Protein AF-A0A1I8G5Z1-F1 (afdb_monomer_lite)

Sequence (887 aa):
MQASSSAASVPTSDSSSNSRMSSTRIFIRGLSPGTTDLKIRQLIAHEAGVPDHSIVFAQTILDSQSGQCKGTGFAEFRNAERAKMAVRNIQQLQATKHASQGQLKVEFAREAEKDGKEMFVWNLPVNCTMEGIRQFLLYECNCREDAILSFRTFRANPYYSTGLVKFKTEFTASRVIQLINHNGLRLSHKYGCSGRLAAKFSEKKTRDVGGRPVCLEDIVKPSAHLLEITKEPLELKDAENPFKWCAYDGSDKNIEDVIDTILDRLKLEPMLSSAYHGLLAAYHGTRFNRRKHIDFRKSREYLKSAVDYGKDADEGHVRCEFVLQAIELNLDAKQSRNQLNFTERVKALNKIWNTQDEAKRIEIRANVFHVKALDFFHQGIKKYDEAEEAVKASLSLRPDNFMCIYLLAYIRARVRRHHNNRTPADAEELFLWNRAYDLANEHRWQDKNEGTKMYFYQFLINYAEAILNNRSLEDKCLELANATLAMLAEEKKEDERCEELLIRAQELSYEPGHIWVDIYYQNFKQKRSDKFSAVDILNEYDTLAERYHQDYPRYEAVCLYSKGAFMMTFSETESVADGFEEMVKAVQVYPEVRVHIHKSKKDETLKNLSQKTDRCEFEAWFQQHMLDLDLQSDEPQRIVQLYTEALNSENSDHQLVYEHLGLLYFRLRDFQAAEENFRKLQSENPRRNSLLSSALLKRAESRDEAEKRDLIVEALRLGNPEACQPARLLLDNRLDHQRRFPLEAIKQKYCPEDPESEMQIVPWLFSKDSYELLALISIASEKNYENYSKTSPLVQTDLRKSRLALERLEQLGKQTESEYYNAIMETLKLAKSAMDGLTAKLDGYEMEKKLDYFPYGFRYMTVKKDETKKVDLRITETKPRKSKNGD

pLDDT: mean 71.1, std 20.0, range [21.56, 97.5]

Radius of gyration: 40.73 Å; chains: 1; bounding box: 98×144×102 Å

Organism: NCBI:txid282301

Structure (mmCIF, N/CA/C/O backbone):
data_AF-A0A1I8G5Z1-F1
#
_entry.id   AF-A0A1I8G5Z1-F1
#
loop_
_atom_site.group_PDB
_atom_site.id
_atom_site.type_symbol
_atom_site.label_atom_id
_atom_site.label_alt_id
_atom_site.label_comp_id
_atom_site.label_asym_id
_atom_site.label_entity_id
_atom_site.label_seq_id
_atom_site.pdbx_PDB_ins_code
_atom_site.Cartn_x
_atom_site.Cartn_y
_atom_site.Cartn_z
_atom_site.occupancy
_atom_site.B_iso_or_equiv
_atom_site.auth_seq_id
_atom_site.auth_comp_id
_atom_site.auth_asym_id
_atom_site.auth_atom_id
_atom_site.pdbx_PDB_model_num
ATOM 1 N N . MET A 1 1 ? -31.620 -68.533 -17.909 1.00 29.94 1 MET A N 1
ATOM 2 C CA . MET A 1 1 ? -32.070 -68.805 -19.294 1.00 29.94 1 MET A CA 1
ATOM 3 C C . MET A 1 1 ? -32.439 -67.468 -19.922 1.00 29.94 1 MET A C 1
ATOM 5 O O . MET A 1 1 ? -33.063 -66.681 -19.228 1.00 29.94 1 MET A O 1
ATOM 9 N N . GLN A 1 2 ? -31.741 -67.057 -20.993 1.00 22.45 2 GLN A N 1
ATOM 10 C CA . GLN A 1 2 ? -32.287 -66.906 -22.366 1.00 22.45 2 GLN A CA 1
ATOM 11 C C . GLN A 1 2 ? -33.641 -66.183 -22.447 1.00 22.45 2 GLN A C 1
ATOM 13 O O . GLN A 1 2 ? -34.523 -66.463 -21.656 1.00 22.45 2 GLN A O 1
ATOM 18 N N . ALA A 1 3 ? -33.987 -65.392 -23.453 1.00 21.56 3 ALA A N 1
ATOM 19 C CA . ALA A 1 3 ? -33.334 -64.591 -24.481 1.00 21.56 3 ALA A CA 1
ATOM 20 C C . ALA A 1 3 ? -34.503 -63.834 -25.160 1.00 21.56 3 ALA A C 1
ATOM 22 O O . ALA A 1 3 ? -35.601 -64.372 -25.252 1.00 21.56 3 ALA A O 1
ATOM 23 N N . SER A 1 4 ? -34.238 -62.616 -25.643 1.00 22.17 4 SER A N 1
ATOM 24 C CA . SER A 1 4 ? -34.843 -61.954 -26.822 1.00 22.17 4 SER A CA 1
ATOM 25 C C . SER A 1 4 ? -36.379 -61.911 -27.036 1.00 22.17 4 SER A C 1
ATOM 27 O O . SER A 1 4 ? -36.985 -62.908 -27.410 1.00 22.17 4 SER A O 1
ATOM 29 N N . SER A 1 5 ? -36.970 -60.705 -27.077 1.00 22.56 5 SER A N 1
ATOM 30 C CA . SER A 1 5 ? -37.231 -59.919 -28.317 1.00 22.56 5 SER A CA 1
ATOM 31 C C . SER A 1 5 ? -38.530 -59.073 -28.332 1.00 22.56 5 SER A C 1
ATOM 33 O O . SER A 1 5 ? -39.631 -59.568 -28.140 1.00 22.56 5 SER A O 1
ATOM 35 N N . SER A 1 6 ? -38.343 -57.813 -28.754 1.00 22.91 6 SER A N 1
ATOM 36 C CA . SER A 1 6 ? -39.156 -57.008 -29.695 1.00 22.91 6 SER A CA 1
ATOM 37 C C . SER A 1 6 ? -40.383 -56.163 -29.271 1.00 22.91 6 SER A C 1
ATOM 39 O O . SER A 1 6 ? -41.357 -56.647 -28.714 1.00 22.91 6 SER A O 1
ATOM 41 N N . ALA A 1 7 ? -40.299 -54.904 -29.747 1.00 26.53 7 ALA A N 1
ATOM 42 C CA . ALA A 1 7 ? -41.326 -53.953 -30.212 1.00 26.53 7 ALA A CA 1
ATOM 43 C C . ALA A 1 7 ? -42.135 -53.091 -29.212 1.00 26.53 7 ALA A C 1
ATOM 45 O O . ALA A 1 7 ? -43.002 -53.589 -28.510 1.00 26.53 7 ALA A O 1
ATOM 46 N N . ALA A 1 8 ? -41.918 -51.764 -29.281 1.00 23.08 8 ALA A N 1
ATOM 47 C CA . ALA A 1 8 ? -42.913 -50.678 -29.133 1.00 23.08 8 ALA A CA 1
ATOM 48 C C . ALA A 1 8 ? -42.195 -49.320 -29.341 1.00 23.08 8 ALA A C 1
ATOM 50 O O . ALA A 1 8 ? -41.268 -48.987 -28.611 1.00 23.08 8 ALA A O 1
ATOM 51 N N . SER A 1 9 ? -42.361 -48.666 -30.496 1.00 22.38 9 SER A N 1
ATOM 52 C CA . SER A 1 9 ? -43.257 -47.514 -30.723 1.00 22.38 9 SER A CA 1
ATOM 53 C C . SER A 1 9 ? -42.952 -46.272 -29.873 1.00 22.38 9 SER A C 1
ATOM 55 O O . SER A 1 9 ? -43.087 -46.278 -28.654 1.00 22.38 9 SER A O 1
ATOM 57 N N . VAL A 1 10 ? -42.606 -45.190 -30.572 1.00 34.50 10 VAL A N 1
ATOM 58 C CA . VAL A 1 10 ? -42.495 -43.808 -30.084 1.00 34.50 10 VAL A CA 1
ATOM 59 C C . VAL A 1 10 ? -43.713 -43.412 -29.238 1.00 34.50 10 VAL A C 1
ATOM 61 O O . VAL A 1 10 ? -44.838 -43.580 -29.707 1.00 34.50 10 VAL A O 1
ATOM 64 N N . PRO A 1 11 ? -43.504 -42.743 -28.093 1.00 25.52 11 PRO A N 1
ATOM 65 C CA . PRO A 1 11 ? -44.399 -41.694 -27.657 1.00 25.52 11 PRO A CA 1
ATOM 66 C C . PRO A 1 11 ? -43.659 -40.356 -27.698 1.00 25.52 11 PRO A C 1
ATOM 68 O O . PRO A 1 11 ? -42.623 -40.146 -27.070 1.00 25.52 11 PRO A O 1
ATOM 71 N N . THR A 1 12 ? -44.219 -39.430 -28.464 1.00 33.69 12 THR A N 1
ATOM 72 C CA . THR A 1 12 ? -44.045 -37.999 -28.252 1.00 33.69 12 THR A CA 1
ATOM 73 C C . THR A 1 12 ? -44.486 -37.667 -26.831 1.00 33.69 12 THR A C 1
ATOM 75 O O . THR A 1 12 ? -45.669 -37.767 -26.513 1.00 33.69 12 THR A O 1
ATOM 78 N N . SER A 1 13 ? -43.547 -37.258 -25.986 1.00 25.48 13 SER A N 1
ATOM 79 C CA . SER A 1 13 ? -43.848 -36.562 -24.741 1.00 25.48 13 SER A CA 1
ATOM 80 C C . SER A 1 13 ? -42.935 -35.351 -24.634 1.00 25.48 13 SER A C 1
ATOM 82 O O . SER A 1 13 ? -41.734 -35.480 -24.388 1.00 25.48 13 SER A O 1
ATOM 84 N N . ASP A 1 14 ? -43.535 -34.178 -24.827 1.00 32.97 14 ASP A N 1
ATOM 85 C CA . ASP A 1 14 ? -43.057 -32.929 -24.256 1.00 32.97 14 ASP A CA 1
ATOM 86 C C . ASP A 1 14 ? -42.815 -33.148 -22.760 1.00 32.97 14 ASP A C 1
ATOM 88 O O . ASP A 1 14 ? -43.736 -33.196 -21.948 1.00 32.97 14 ASP A O 1
ATOM 92 N N . SER A 1 15 ? -41.550 -33.303 -22.392 1.00 27.59 15 SER A N 1
ATOM 93 C CA . SER A 1 15 ? -41.096 -33.123 -21.024 1.00 27.59 15 SER A CA 1
ATOM 94 C C . SER A 1 15 ? -39.931 -32.155 -21.069 1.00 27.59 15 SER A C 1
ATOM 96 O O . SER A 1 15 ? -38.851 -32.474 -21.570 1.00 27.59 15 SER A O 1
ATOM 98 N N . SER A 1 16 ? -40.198 -30.957 -20.566 1.00 33.41 16 SER A N 1
ATOM 99 C CA . SER A 1 16 ? -39.286 -29.863 -20.264 1.00 33.41 16 SER A CA 1
ATOM 100 C C . SER A 1 16 ? -38.086 -30.317 -19.422 1.00 33.41 16 SER A C 1
ATOM 102 O O . SER A 1 16 ? -37.998 -30.047 -18.224 1.00 33.41 16 SER A O 1
ATOM 104 N N . SER A 1 17 ? -37.130 -31.003 -20.046 1.00 34.41 17 SER A N 1
ATOM 105 C CA . SER A 1 17 ? -35.783 -31.137 -19.514 1.00 34.41 17 SER A CA 1
ATOM 106 C C . SER A 1 17 ? -35.124 -29.766 -19.625 1.00 34.41 17 SER A C 1
ATOM 108 O O . SER A 1 17 ? -34.985 -29.247 -20.732 1.00 34.41 17 SER A O 1
ATOM 110 N N . ASN A 1 18 ? -34.734 -29.181 -18.493 1.00 37.75 18 ASN A N 1
ATOM 111 C CA . ASN A 1 18 ? -33.923 -27.965 -18.398 1.00 37.75 18 ASN A CA 1
ATOM 112 C C . ASN A 1 18 ? -32.573 -28.131 -19.134 1.00 37.75 18 ASN A C 1
ATOM 114 O O . ASN A 1 18 ? -31.526 -28.270 -18.498 1.00 37.75 18 ASN A O 1
ATOM 118 N N . SER A 1 19 ? -32.569 -28.121 -20.471 1.00 43.94 19 SER A N 1
ATOM 119 C CA . SER A 1 19 ? -31.353 -28.027 -21.273 1.00 43.94 19 SER A CA 1
ATOM 120 C C . SER A 1 19 ? -30.834 -26.601 -21.128 1.00 43.94 19 SER A C 1
ATOM 122 O O . SER A 1 19 ? -31.337 -25.680 -21.775 1.00 43.94 19 SER A O 1
ATOM 124 N N . ARG A 1 20 ? -29.881 -26.406 -20.214 1.00 57.94 20 ARG A N 1
ATOM 125 C CA . ARG A 1 20 ? -29.223 -25.114 -20.018 1.00 57.94 20 ARG A CA 1
ATOM 126 C C . ARG A 1 20 ? -28.510 -24.716 -21.314 1.00 57.94 20 ARG A C 1
ATOM 128 O O . ARG A 1 20 ? -28.019 -25.565 -22.060 1.00 57.94 20 ARG A O 1
ATOM 135 N N . MET A 1 21 ? -28.554 -23.429 -21.622 1.00 67.31 21 MET A N 1
ATOM 136 C CA . MET A 1 21 ? -27.910 -22.843 -22.793 1.00 67.31 21 MET A CA 1
ATOM 137 C C . MET A 1 21 ? -26.513 -22.354 -22.400 1.00 67.31 21 MET A C 1
ATOM 139 O O . MET A 1 21 ? -26.368 -21.761 -21.332 1.00 67.31 21 MET A O 1
ATOM 143 N N . SER A 1 22 ? -25.510 -22.569 -23.257 1.00 66.88 22 SER A N 1
ATOM 144 C CA . SER A 1 22 ? -24.152 -22.051 -23.036 1.00 66.88 22 SER A CA 1
ATOM 145 C C . SER A 1 22 ? -24.177 -20.528 -22.895 1.00 66.88 22 SER A C 1
ATOM 147 O O . SER A 1 22 ? -24.950 -19.847 -23.565 1.00 66.88 22 SER A O 1
ATOM 149 N N . SER A 1 23 ? -23.324 -19.974 -22.033 1.00 74.75 23 SER A N 1
ATOM 150 C CA . SER A 1 23 ? -23.192 -18.523 -21.869 1.00 74.75 23 SER A CA 1
ATOM 151 C C . SER A 1 23 ? -22.224 -17.895 -22.878 1.00 74.75 23 SER A C 1
ATOM 153 O O . SER A 1 23 ? -22.305 -16.689 -23.108 1.00 74.75 23 SER A O 1
ATOM 155 N N . THR A 1 24 ? -21.345 -18.687 -23.506 1.00 73.38 24 THR A N 1
ATOM 156 C CA . THR A 1 24 ? -20.273 -18.214 -24.403 1.00 73.38 24 THR A CA 1
ATOM 157 C C . THR A 1 24 ? -20.282 -18.844 -25.795 1.00 73.38 24 THR A C 1
ATOM 159 O O . THR A 1 24 ? -19.580 -18.342 -26.672 1.00 73.38 24 THR A O 1
ATOM 162 N N . ARG A 1 25 ? -21.106 -19.870 -26.049 1.00 83.62 25 ARG A N 1
ATOM 163 C CA . ARG A 1 25 ? -21.261 -20.512 -27.364 1.00 83.62 25 ARG A CA 1
ATOM 164 C C . ARG A 1 25 ? -22.614 -20.216 -27.995 1.00 83.62 25 ARG A C 1
ATOM 166 O O . ARG A 1 25 ? -23.664 -20.439 -27.391 1.00 83.62 25 ARG A O 1
ATOM 173 N N . ILE A 1 26 ? -22.593 -19.812 -29.261 1.00 87.31 26 ILE A N 1
ATOM 174 C CA . ILE A 1 26 ? -23.795 -19.619 -30.077 1.00 87.31 26 ILE A CA 1
ATOM 175 C C . ILE A 1 26 ? -23.901 -20.708 -31.141 1.00 87.31 26 ILE A C 1
ATOM 177 O O . ILE A 1 26 ? -22.898 -21.181 -31.676 1.00 87.31 26 ILE A O 1
ATOM 181 N N . PHE A 1 27 ? -25.133 -21.074 -31.463 1.00 86.06 27 PHE A N 1
ATOM 182 C CA . PHE A 1 27 ? -25.513 -21.911 -32.585 1.00 86.06 27 PHE A CA 1
ATOM 183 C C . PHE A 1 27 ? -26.183 -21.050 -33.656 1.00 86.06 27 PHE A C 1
ATOM 185 O O . PHE A 1 27 ? -27.084 -20.263 -33.366 1.00 86.06 27 PHE A O 1
ATOM 192 N N . ILE A 1 28 ? -25.732 -21.200 -34.898 1.00 89.06 28 ILE A N 1
ATOM 193 C CA . ILE A 1 28 ? -26.178 -20.436 -36.060 1.00 89.06 28 ILE A CA 1
ATOM 194 C C . ILE A 1 28 ? -26.809 -21.416 -37.047 1.00 89.06 28 ILE A C 1
ATOM 196 O O . ILE A 1 28 ? -26.169 -22.379 -37.462 1.00 89.06 28 ILE A O 1
ATOM 200 N N . ARG A 1 29 ? -28.058 -21.173 -37.442 1.00 87.62 29 ARG A N 1
ATOM 201 C CA . ARG A 1 29 ? -28.800 -21.919 -38.471 1.00 87.62 29 ARG A CA 1
ATOM 202 C C . ARG A 1 29 ? -29.079 -21.023 -39.672 1.00 87.62 29 ARG A C 1
ATOM 204 O O . ARG A 1 29 ? -29.069 -19.806 -39.530 1.00 87.62 29 ARG A O 1
ATOM 211 N N . GLY A 1 30 ? -29.377 -21.617 -40.824 1.00 83.38 30 GLY A N 1
ATOM 212 C CA . GLY A 1 30 ? -29.667 -20.891 -42.066 1.00 83.38 30 GLY A CA 1
ATOM 213 C C . GLY A 1 30 ? -28.417 -20.475 -42.847 1.00 83.38 30 GLY A C 1
ATOM 214 O O . GLY A 1 30 ? -28.494 -19.582 -43.683 1.00 83.38 30 GLY A O 1
ATOM 215 N N . LEU A 1 31 ? -27.263 -21.094 -42.572 1.00 84.81 31 LEU A N 1
ATOM 216 C CA . LEU A 1 31 ? -26.033 -20.866 -43.337 1.00 84.81 31 LEU A CA 1
ATOM 217 C C . LEU A 1 31 ? -26.187 -21.417 -44.770 1.00 84.81 31 LEU A C 1
ATOM 219 O O . LEU A 1 31 ? -26.872 -22.415 -44.986 1.00 84.81 31 LEU A O 1
ATOM 223 N N . SER A 1 32 ? -25.543 -20.800 -45.764 1.00 82.06 32 SER A N 1
ATOM 224 C CA . SER A 1 32 ? -25.544 -21.345 -47.133 1.00 82.06 32 SER A CA 1
ATOM 225 C C . SER A 1 32 ? -24.628 -22.580 -47.241 1.00 82.06 32 SER A C 1
ATOM 227 O O . SER A 1 32 ? -23.640 -22.645 -46.504 1.00 82.06 32 SER A O 1
ATOM 229 N N . PRO A 1 33 ? -24.872 -23.531 -48.167 1.00 79.00 33 PRO A N 1
ATOM 230 C CA . PRO A 1 33 ? -24.039 -24.732 -48.316 1.00 79.00 33 PRO A CA 1
ATOM 231 C C . PRO A 1 33 ? -22.544 -24.452 -48.542 1.00 79.00 33 PRO A C 1
ATOM 233 O O . PRO A 1 33 ? -21.704 -25.187 -48.035 1.00 79.00 33 PRO A O 1
ATOM 236 N N . GLY A 1 34 ? -22.206 -23.340 -49.207 1.00 79.44 34 GLY A N 1
ATOM 237 C CA . GLY A 1 34 ? -20.823 -22.884 -49.410 1.00 79.44 34 GLY A CA 1
ATOM 238 C C . GLY A 1 34 ? -20.255 -22.021 -48.272 1.00 79.44 34 GLY A C 1
ATOM 239 O O . GLY A 1 34 ? -19.254 -21.318 -48.472 1.00 79.44 34 GLY A O 1
ATOM 240 N N . THR A 1 35 ? -20.912 -21.977 -47.110 1.00 82.25 35 THR A N 1
ATOM 241 C CA . THR A 1 35 ? -20.401 -21.272 -45.928 1.00 82.25 35 THR A CA 1
ATOM 242 C C . THR A 1 35 ? -19.214 -22.037 -45.361 1.00 82.25 35 THR A C 1
ATOM 244 O O . THR A 1 35 ? -19.290 -23.244 -45.169 1.00 82.25 35 THR A O 1
ATOM 247 N N . THR A 1 36 ? -18.130 -21.322 -45.075 1.00 81.50 36 THR A N 1
ATOM 248 C CA . THR A 1 36 ? -16.928 -21.846 -44.421 1.00 81.50 36 THR A CA 1
ATOM 249 C C . THR A 1 36 ? -16.805 -21.263 -43.017 1.00 81.50 36 THR A C 1
ATOM 251 O O . THR A 1 36 ? -17.430 -20.248 -42.698 1.00 81.50 36 THR A O 1
ATOM 254 N N . ASP A 1 37 ? -15.944 -21.852 -42.194 1.00 77.81 37 ASP A N 1
ATOM 255 C CA . ASP A 1 37 ? -15.613 -21.355 -40.852 1.00 77.81 37 ASP A CA 1
ATOM 256 C C . ASP A 1 37 ? -15.190 -19.872 -40.877 1.00 77.81 37 ASP A C 1
ATOM 258 O O . ASP A 1 37 ? -15.632 -19.065 -40.056 1.00 77.81 37 ASP A O 1
ATOM 262 N N . LEU A 1 38 ? -14.423 -19.481 -41.904 1.00 76.44 38 LEU A N 1
ATOM 263 C CA . LEU A 1 38 ? -14.008 -18.096 -42.143 1.00 76.44 38 LEU A CA 1
ATOM 264 C C . LEU A 1 38 ? -15.199 -17.162 -42.407 1.00 76.44 38 LEU A C 1
ATOM 266 O O . LEU A 1 38 ? -15.209 -16.043 -41.904 1.00 76.44 38 LEU A O 1
ATOM 270 N N . LYS A 1 39 ? -16.218 -17.613 -43.151 1.00 81.62 39 LYS A N 1
ATOM 271 C CA . LYS A 1 39 ? -17.418 -16.807 -43.440 1.00 81.62 39 LYS A CA 1
ATOM 272 C C . LYS A 1 39 ? -18.271 -16.580 -42.192 1.00 81.62 39 LYS A C 1
ATOM 274 O O . LYS A 1 39 ? -18.772 -15.477 -42.006 1.00 81.62 39 LYS A O 1
ATOM 279 N N . ILE A 1 40 ? -18.390 -17.573 -41.302 1.00 83.81 40 ILE A N 1
ATOM 280 C CA . ILE A 1 40 ? -19.046 -17.374 -39.995 1.00 83.81 40 ILE A CA 1
ATOM 281 C C . ILE A 1 40 ? -18.271 -16.340 -39.173 1.00 83.81 40 ILE A C 1
ATOM 283 O O . ILE A 1 40 ? -18.859 -15.434 -38.583 1.00 83.81 40 ILE A O 1
ATOM 287 N N . ARG A 1 41 ? -16.940 -16.452 -39.150 1.00 82.69 41 ARG A N 1
ATOM 288 C CA . ARG A 1 41 ? -16.085 -15.515 -38.421 1.00 82.69 41 ARG A CA 1
ATOM 289 C C . ARG A 1 41 ? -16.216 -14.090 -38.956 1.00 82.69 41 ARG A C 1
ATOM 291 O O . ARG A 1 41 ? -16.371 -13.167 -38.166 1.00 82.69 41 ARG A O 1
ATOM 298 N N . GLN A 1 42 ? -16.246 -13.922 -40.277 1.00 80.56 42 GLN A N 1
ATOM 299 C CA . GLN A 1 42 ? -16.452 -12.626 -40.925 1.00 80.56 42 GLN A CA 1
ATOM 300 C C . GLN A 1 42 ? -17.833 -12.029 -40.633 1.00 80.56 42 GLN A C 1
ATOM 302 O O . GLN A 1 42 ? -17.920 -10.839 -40.345 1.00 80.56 42 GLN A O 1
ATOM 307 N N . LEU A 1 43 ? -18.891 -12.846 -40.642 1.00 84.75 43 LEU A N 1
ATOM 308 C CA . LEU A 1 43 ? -20.240 -12.417 -40.262 1.00 84.75 43 LEU A CA 1
ATOM 309 C C . LEU A 1 43 ? -20.250 -11.820 -38.845 1.00 84.75 43 LEU A C 1
ATOM 311 O O . LEU A 1 43 ? -20.807 -10.752 -38.611 1.00 84.75 43 LEU A O 1
ATOM 315 N N . ILE A 1 44 ? -19.601 -12.489 -37.894 1.00 85.31 44 ILE A N 1
ATOM 316 C CA . ILE A 1 44 ? -19.555 -12.038 -36.499 1.00 85.31 44 ILE A CA 1
ATOM 317 C C . ILE A 1 44 ? -18.636 -10.815 -36.338 1.00 85.31 44 ILE A C 1
ATOM 319 O O . ILE A 1 44 ? -18.988 -9.862 -35.642 1.00 85.31 44 ILE A O 1
ATOM 323 N N . ALA A 1 45 ? -17.467 -10.832 -36.980 1.00 77.50 45 ALA A N 1
ATOM 324 C CA . ALA A 1 45 ? -16.463 -9.792 -36.811 1.00 77.50 45 ALA A CA 1
ATOM 325 C C . ALA A 1 45 ? -16.844 -8.478 -37.501 1.00 77.50 45 ALA A C 1
ATOM 327 O O . ALA A 1 45 ? -16.791 -7.406 -36.899 1.00 77.50 45 ALA A O 1
ATOM 328 N N . HIS A 1 46 ? -17.228 -8.568 -38.774 1.00 78.50 46 HIS A N 1
ATOM 329 C CA . HIS A 1 46 ? -17.440 -7.407 -39.631 1.00 78.50 46 HIS A CA 1
ATOM 330 C C . HIS A 1 46 ? -18.894 -6.954 -39.650 1.00 78.50 46 HIS A C 1
ATOM 332 O O . HIS A 1 46 ? -19.143 -5.755 -39.581 1.00 78.50 46 HIS A O 1
ATOM 338 N N . GLU A 1 47 ? -19.857 -7.878 -39.723 1.00 76.31 47 GLU A N 1
ATOM 339 C CA . GLU A 1 47 ? -21.267 -7.477 -39.777 1.00 76.31 47 GLU A CA 1
ATOM 340 C C . GLU A 1 47 ? -21.838 -7.245 -38.379 1.00 76.31 47 GLU A C 1
ATOM 342 O O . GLU A 1 47 ? -22.426 -6.198 -38.126 1.00 76.31 47 GLU A O 1
ATOM 347 N N . ALA A 1 48 ? -21.628 -8.176 -37.441 1.00 79.69 48 ALA A N 1
ATOM 348 C CA . ALA A 1 48 ? -22.136 -8.036 -36.074 1.00 79.69 48 ALA A CA 1
ATOM 349 C C . ALA A 1 48 ? -21.286 -7.102 -35.189 1.00 79.69 48 ALA A C 1
ATOM 351 O O . ALA A 1 48 ? -21.648 -6.863 -34.036 1.00 79.69 48 ALA A O 1
ATOM 352 N N . GLY A 1 49 ? -20.166 -6.577 -35.701 1.00 74.19 49 GLY A N 1
ATOM 353 C CA . GLY A 1 49 ? -19.310 -5.610 -35.006 1.00 74.19 49 GLY A CA 1
ATOM 354 C C . GLY A 1 49 ? -18.668 -6.146 -33.724 1.00 74.19 49 GLY A C 1
ATOM 355 O O . GLY A 1 49 ? -18.302 -5.370 -32.838 1.00 74.19 49 GLY A O 1
ATOM 356 N N . VAL A 1 50 ? -18.563 -7.468 -33.575 1.00 75.62 50 VAL A N 1
ATOM 357 C CA . VAL A 1 50 ? -17.874 -8.076 -32.436 1.00 75.62 50 VAL A CA 1
ATOM 358 C C . VAL A 1 50 ? -16.384 -8.114 -32.761 1.00 75.62 50 VAL A C 1
ATOM 360 O O . VAL A 1 50 ? -16.022 -8.623 -33.812 1.00 75.62 50 VAL A O 1
ATOM 363 N N . PRO A 1 51 ? -15.480 -7.618 -31.900 1.00 68.88 51 PRO A N 1
ATOM 364 C CA . PRO A 1 51 ? -14.062 -7.603 -32.235 1.00 68.88 51 PRO A CA 1
ATOM 365 C C . PRO A 1 51 ? -13.547 -8.999 -32.604 1.00 68.88 51 PRO A C 1
ATOM 367 O O . PRO A 1 51 ? -13.792 -9.956 -31.873 1.00 68.88 51 PRO A O 1
ATOM 370 N N . ASP A 1 52 ? -12.801 -9.113 -33.703 1.00 58.56 52 ASP A N 1
ATOM 371 C CA . ASP A 1 52 ? -12.356 -10.398 -34.266 1.00 58.56 52 ASP A CA 1
ATOM 372 C C . ASP A 1 52 ? -11.595 -11.264 -33.240 1.00 58.56 52 ASP A C 1
ATOM 374 O O . ASP A 1 52 ? -11.788 -12.478 -33.146 1.00 58.56 52 ASP A O 1
ATOM 378 N N . HIS A 1 53 ? -10.803 -10.624 -32.373 1.00 58.59 53 HIS A N 1
ATOM 379 C CA . HIS A 1 53 ? -10.084 -11.282 -31.278 1.00 58.59 53 HIS A CA 1
ATOM 380 C C . HIS A 1 53 ? -11.008 -11.875 -30.199 1.00 58.59 53 HIS A C 1
ATOM 382 O O . HIS A 1 53 ? -10.576 -12.745 -29.449 1.00 58.59 53 HIS A O 1
ATOM 388 N N . SER A 1 54 ? -12.260 -11.421 -30.089 1.00 63.28 54 SER A N 1
ATOM 389 C CA . SER A 1 54 ? -13.254 -11.936 -29.134 1.00 63.28 54 SER A CA 1
ATOM 390 C C . SER A 1 54 ? -13.904 -13.245 -29.591 1.00 63.28 54 SER A C 1
ATOM 392 O O . SER A 1 54 ? -14.529 -13.914 -28.767 1.00 63.28 54 SER A O 1
ATOM 394 N N . ILE A 1 55 ? -13.748 -13.617 -30.866 1.00 70.56 55 ILE A N 1
ATOM 395 C CA . ILE A 1 55 ? -14.207 -14.889 -31.430 1.00 70.56 55 ILE A CA 1
ATOM 396 C C . ILE A 1 55 ? -13.111 -15.926 -31.191 1.00 70.56 55 ILE A C 1
ATOM 398 O O . ILE A 1 55 ? -11.999 -15.807 -31.702 1.00 70.56 55 ILE A O 1
ATOM 402 N N . VAL A 1 56 ? -13.426 -16.937 -30.395 1.00 64.81 56 VAL A N 1
ATOM 403 C CA . VAL A 1 56 ? -12.501 -18.002 -29.997 1.00 64.81 56 VAL A CA 1
ATOM 404 C C . VAL A 1 56 ? -12.341 -19.015 -31.126 1.00 64.81 56 VAL A C 1
ATOM 406 O O . VAL A 1 56 ? -11.220 -19.380 -31.479 1.00 64.81 56 VAL A O 1
ATOM 409 N N . PHE A 1 57 ? -13.463 -19.432 -31.711 1.00 70.00 57 PHE A N 1
ATOM 410 C CA . PHE A 1 57 ? -13.510 -20.176 -32.963 1.00 70.00 57 PHE A CA 1
ATOM 411 C C . PHE A 1 57 ? -14.891 -20.031 -33.608 1.00 70.00 57 PHE A C 1
ATOM 413 O O . PHE A 1 57 ? -15.866 -19.654 -32.955 1.00 70.00 57 PHE A O 1
ATOM 420 N N . ALA A 1 58 ? -14.963 -20.370 -34.890 1.00 77.94 58 ALA A N 1
ATOM 421 C CA . ALA A 1 58 ? -16.201 -20.545 -35.627 1.00 77.94 58 ALA A CA 1
ATOM 422 C C . ALA A 1 58 ? -16.104 -21.843 -36.426 1.00 77.94 58 ALA A C 1
ATOM 424 O O . ALA A 1 58 ? -15.047 -22.136 -36.980 1.00 77.94 58 ALA A O 1
ATOM 425 N N . GLN A 1 59 ? -17.178 -22.624 -36.459 1.00 78.19 59 GLN A N 1
ATOM 426 C CA . GLN A 1 59 ? -17.184 -23.923 -37.116 1.00 78.19 59 GLN A CA 1
ATOM 427 C C . GLN A 1 59 ? -18.509 -24.179 -37.824 1.00 78.19 59 GLN A C 1
ATOM 429 O O . GLN A 1 59 ? -19.583 -24.063 -37.238 1.00 78.19 59 GLN A O 1
ATOM 434 N N . THR A 1 60 ? -18.428 -24.597 -39.077 1.00 81.62 60 THR A N 1
ATOM 435 C CA . THR A 1 60 ? -19.547 -25.124 -39.855 1.00 81.62 60 THR A CA 1
ATOM 436 C C . THR A 1 60 ? -19.760 -26.606 -39.551 1.00 81.62 60 THR A C 1
ATOM 438 O O . THR A 1 60 ? -18.818 -27.386 -39.421 1.00 81.62 60 THR A O 1
ATOM 441 N N . ILE A 1 61 ? -21.019 -27.025 -39.433 1.00 79.88 61 ILE A N 1
ATOM 442 C CA . ILE A 1 61 ? -21.361 -28.448 -39.418 1.00 79.88 61 ILE A CA 1
ATOM 443 C C . ILE A 1 61 ? -21.419 -28.896 -40.873 1.00 79.88 61 ILE A C 1
ATOM 445 O O . ILE A 1 61 ? -22.241 -28.395 -41.642 1.00 79.88 61 ILE A O 1
ATOM 449 N N . LEU A 1 62 ? -20.546 -29.827 -41.244 1.00 78.00 62 LEU A N 1
ATOM 450 C CA . LEU A 1 62 ? -20.453 -30.342 -42.605 1.00 78.00 62 LEU A CA 1
ATOM 451 C C . LEU A 1 62 ? -21.306 -31.597 -42.790 1.00 78.00 62 LEU A C 1
ATOM 453 O O . LEU A 1 62 ? -21.549 -32.374 -41.860 1.00 78.00 62 LEU A O 1
ATOM 457 N N . ASP A 1 63 ? -21.758 -31.801 -44.018 1.00 75.81 63 ASP A N 1
ATOM 458 C CA . ASP A 1 63 ? -22.339 -33.056 -44.443 1.00 75.81 63 ASP A CA 1
ATOM 459 C C . ASP A 1 63 ? -21.246 -34.066 -44.797 1.00 75.81 63 ASP A C 1
ATOM 461 O O . ASP A 1 63 ? -20.321 -33.765 -45.545 1.00 75.81 63 ASP A O 1
ATOM 465 N N . SER A 1 64 ? -21.353 -35.275 -44.246 1.00 69.62 64 SER A N 1
ATOM 466 C CA . SER A 1 64 ? -20.319 -36.306 -44.354 1.00 69.62 64 SER A CA 1
ATOM 467 C C . SER A 1 64 ? -20.185 -36.881 -45.764 1.00 69.62 64 SER A C 1
ATOM 469 O O . SER A 1 64 ? -19.160 -37.485 -46.056 1.00 69.62 64 SER A O 1
ATOM 471 N N . GLN A 1 65 ? -21.199 -36.718 -46.622 1.00 72.00 65 GLN A N 1
ATOM 472 C CA . GLN A 1 65 ? -21.173 -37.193 -48.008 1.00 72.00 65 GLN A CA 1
ATOM 473 C C . GLN A 1 65 ? -20.713 -36.104 -48.985 1.00 72.00 65 GLN A C 1
ATOM 475 O O . GLN A 1 65 ? -19.891 -36.375 -49.853 1.00 72.00 65 GLN A O 1
ATOM 480 N N . SER A 1 66 ? -21.215 -34.872 -48.843 1.00 79.25 66 SER A N 1
ATOM 481 C CA . SER A 1 66 ? -20.915 -33.775 -49.780 1.00 79.25 66 SER A CA 1
ATOM 482 C C . SER A 1 66 ? -19.750 -32.865 -49.368 1.00 79.25 66 SER A C 1
ATOM 484 O O . SER A 1 66 ? -19.265 -32.088 -50.190 1.00 79.25 66 SER A O 1
ATOM 486 N N . GLY A 1 67 ? -19.314 -32.901 -48.104 1.00 73.50 67 GLY A N 1
ATOM 487 C CA . GLY A 1 67 ? -18.293 -31.992 -47.565 1.00 73.50 67 GLY A CA 1
ATOM 488 C C . GLY A 1 67 ? -18.729 -30.521 -47.477 1.00 73.50 67 GLY A C 1
ATOM 489 O O . GLY A 1 67 ? -17.922 -29.669 -47.114 1.00 73.50 67 GLY A O 1
ATOM 490 N N . GLN A 1 68 ? -19.989 -30.210 -47.801 1.00 77.25 68 GLN A N 1
ATOM 491 C CA . GLN A 1 68 ? -20.569 -28.863 -47.762 1.00 77.25 68 GLN A CA 1
ATOM 492 C C . GLN A 1 68 ? -21.252 -28.592 -46.413 1.00 77.25 68 GLN A C 1
ATOM 494 O O . GLN A 1 68 ? -21.581 -29.517 -45.668 1.00 77.25 68 GLN A O 1
ATOM 499 N N . CYS A 1 69 ? -21.494 -27.322 -46.081 1.00 81.56 69 CYS A N 1
ATOM 500 C CA . CYS A 1 69 ? -22.175 -26.944 -44.844 1.00 81.56 69 CYS A CA 1
ATOM 501 C C . CYS A 1 69 ? -23.637 -27.433 -44.838 1.00 81.56 69 CYS A C 1
ATOM 503 O O . CYS A 1 69 ? -24.402 -27.144 -45.755 1.00 81.56 69 CYS A O 1
ATOM 505 N N . LYS A 1 70 ? -24.068 -28.088 -43.750 1.00 83.69 70 LYS A N 1
ATOM 506 C CA . LYS A 1 70 ? -25.458 -28.533 -43.491 1.00 83.69 70 LYS A CA 1
ATOM 507 C C . LYS A 1 70 ? -26.441 -27.393 -43.190 1.00 83.69 70 LYS A C 1
ATOM 509 O O . LYS A 1 70 ? -27.554 -27.625 -42.730 1.00 83.69 70 LYS A O 1
ATOM 514 N N . GLY A 1 71 ? -26.017 -26.153 -43.401 1.00 82.00 71 GLY A N 1
ATOM 515 C CA . GLY A 1 71 ? -26.779 -24.956 -43.072 1.00 82.00 71 GLY A CA 1
ATOM 516 C C . GLY A 1 71 ? -26.763 -24.580 -41.592 1.00 82.00 71 GLY A C 1
ATOM 517 O O . GLY A 1 71 ? -27.559 -23.745 -41.160 1.00 82.00 71 GLY A O 1
ATOM 518 N N . THR A 1 72 ? -25.849 -25.157 -40.811 1.00 82.75 72 THR A N 1
ATOM 519 C CA . THR A 1 72 ? -25.707 -24.900 -39.373 1.00 82.75 72 THR A CA 1
ATOM 520 C C . THR A 1 72 ? -24.242 -24.824 -38.950 1.00 82.75 72 THR A C 1
ATOM 522 O O . THR A 1 72 ? -23.392 -25.475 -39.556 1.00 82.75 72 THR A O 1
ATOM 525 N N . GLY A 1 73 ? -23.942 -24.068 -37.898 1.00 84.06 73 GLY A N 1
ATOM 526 C CA . GLY A 1 73 ? -22.594 -23.912 -37.352 1.00 84.06 73 GLY A CA 1
ATOM 527 C C . GLY A 1 73 ? -22.592 -23.352 -35.932 1.00 84.06 73 GLY A C 1
ATOM 528 O O . GLY A 1 73 ? -23.632 -22.959 -35.412 1.00 84.06 73 GLY A O 1
ATOM 529 N N . PHE A 1 74 ? -21.423 -23.310 -35.303 1.00 85.69 74 PHE A N 1
ATOM 530 C CA . PHE A 1 74 ? -21.213 -22.760 -33.968 1.00 85.69 74 PHE A CA 1
ATOM 531 C C . PHE A 1 74 ? -20.178 -21.643 -33.994 1.00 85.69 74 PHE A C 1
ATOM 533 O O . PHE A 1 74 ? -19.275 -21.642 -34.831 1.00 85.69 74 PHE A O 1
ATOM 540 N N . ALA A 1 75 ? -20.272 -20.731 -33.033 1.00 82.19 75 ALA A N 1
ATOM 541 C CA . ALA A 1 75 ? -19.169 -19.847 -32.694 1.00 82.19 75 ALA A CA 1
ATOM 542 C C . ALA A 1 75 ? -19.027 -19.731 -31.177 1.00 82.19 75 ALA A C 1
ATOM 544 O O . ALA A 1 75 ? -20.014 -19.639 -30.449 1.00 82.19 75 ALA A O 1
ATOM 545 N N . GLU A 1 76 ? -17.786 -19.751 -30.717 1.00 79.31 76 GLU A N 1
ATOM 546 C CA . GLU A 1 76 ? -17.415 -19.595 -29.314 1.00 79.31 76 GLU A CA 1
ATOM 547 C C . GLU A 1 76 ? -16.810 -18.212 -29.101 1.00 79.31 76 GLU A C 1
ATOM 549 O O . GLU A 1 76 ? -16.044 -17.728 -29.938 1.00 79.31 76 GLU A O 1
ATOM 554 N N . PHE A 1 77 ? -17.107 -17.594 -27.962 1.00 74.25 77 PHE A N 1
ATOM 555 C CA . PHE A 1 77 ? -16.621 -16.265 -27.612 1.00 74.25 77 PHE A CA 1
ATOM 556 C C . PHE A 1 77 ? -15.769 -16.280 -26.352 1.00 74.25 77 PHE A C 1
ATOM 558 O O . PHE A 1 77 ? -15.905 -17.132 -25.479 1.00 74.25 77 PHE A O 1
ATOM 565 N N . ARG A 1 78 ? -14.883 -15.284 -26.233 1.00 60.78 78 ARG A N 1
ATOM 566 C CA . ARG A 1 78 ? -13.997 -15.160 -25.067 1.00 60.78 78 ARG A CA 1
ATOM 567 C C . ARG A 1 78 ? -14.777 -14.961 -23.766 1.00 60.78 78 ARG A C 1
ATOM 569 O O . ARG A 1 78 ? -14.290 -15.359 -22.713 1.00 60.78 78 ARG A O 1
ATOM 576 N N . ASN A 1 79 ? -15.954 -14.336 -23.832 1.00 61.41 79 ASN A N 1
ATOM 577 C CA . ASN A 1 79 ? -16.822 -14.102 -22.684 1.00 61.41 79 ASN A CA 1
ATOM 578 C C . ASN A 1 79 ? -18.305 -14.016 -23.090 1.00 61.41 79 ASN A C 1
ATOM 580 O O . ASN A 1 79 ? -18.651 -13.899 -24.271 1.00 61.41 79 ASN A O 1
ATOM 584 N N . ALA A 1 80 ? -19.179 -14.061 -22.082 1.00 73.69 80 ALA A N 1
ATOM 585 C CA . ALA A 1 80 ? -20.622 -14.106 -22.286 1.00 73.69 80 ALA A CA 1
ATOM 586 C C . ALA A 1 80 ? -21.196 -12.793 -22.834 1.00 73.69 80 ALA A C 1
ATOM 588 O O . ALA A 1 80 ? -22.185 -12.802 -23.561 1.00 73.69 80 ALA A O 1
ATOM 589 N N . GLU A 1 81 ? -20.574 -11.654 -22.526 1.00 78.44 81 GLU A N 1
ATOM 590 C CA . GLU A 1 81 ? -20.997 -10.349 -23.043 1.00 78.44 81 GLU A CA 1
ATOM 591 C C . GLU A 1 81 ? -20.844 -10.266 -24.561 1.00 78.44 81 GLU A C 1
ATOM 593 O O . GLU A 1 81 ? -21.762 -9.827 -25.252 1.00 78.44 81 GLU A O 1
ATOM 598 N N . ARG A 1 82 ? -19.717 -10.746 -25.098 1.00 79.31 82 ARG A N 1
ATOM 599 C CA . ARG A 1 82 ? -19.461 -10.779 -26.543 1.00 79.31 82 ARG A CA 1
ATOM 600 C C . ARG A 1 82 ? -20.384 -11.761 -27.252 1.00 79.31 82 ARG A C 1
ATOM 602 O O . ARG A 1 82 ? -20.887 -11.428 -28.320 1.00 79.31 82 ARG A O 1
ATOM 609 N N . ALA A 1 83 ? -20.676 -12.906 -26.633 1.00 79.56 83 ALA A N 1
ATOM 610 C CA . ALA A 1 83 ? -21.673 -13.838 -27.151 1.00 79.56 83 ALA A CA 1
ATOM 611 C C . ALA A 1 83 ? -23.073 -13.197 -27.201 1.00 79.56 83 ALA A C 1
ATOM 613 O O . ALA A 1 83 ? -23.719 -13.214 -28.246 1.00 79.56 83 ALA A O 1
ATOM 614 N N . LYS A 1 84 ? -23.515 -12.539 -26.118 1.00 85.19 84 LYS A N 1
ATOM 615 C CA . LYS A 1 84 ? -24.790 -11.794 -26.072 1.00 85.19 84 LYS A CA 1
ATOM 616 C C . LYS A 1 84 ? -24.851 -10.684 -27.123 1.00 85.19 84 LYS A C 1
ATOM 618 O O . LYS A 1 84 ? -25.873 -10.531 -27.789 1.00 85.19 84 LYS A O 1
ATOM 623 N N . MET A 1 85 ? -23.764 -9.929 -27.282 1.00 85.00 85 MET A N 1
ATOM 624 C CA . MET A 1 85 ? -23.639 -8.882 -28.296 1.00 85.00 85 MET A CA 1
ATOM 625 C C . MET A 1 85 ? -23.745 -9.463 -29.711 1.00 85.00 85 MET A C 1
ATOM 627 O O . MET A 1 85 ? -24.500 -8.932 -30.519 1.00 85.00 85 MET A O 1
ATOM 631 N N . ALA A 1 86 ? -23.064 -10.579 -29.995 1.00 86.62 86 ALA A N 1
ATOM 632 C CA . ALA A 1 86 ? -23.153 -11.263 -31.283 1.00 86.62 86 ALA A CA 1
ATOM 633 C C . ALA A 1 86 ? -24.590 -11.702 -31.594 1.00 86.62 86 ALA A C 1
ATOM 635 O O . ALA A 1 86 ? -25.092 -11.416 -32.677 1.00 86.62 86 ALA A O 1
ATOM 636 N N . VAL A 1 87 ? -25.270 -12.345 -30.636 1.00 88.50 87 VAL A N 1
ATOM 637 C CA . VAL A 1 87 ? -26.671 -12.776 -30.789 1.00 88.50 87 VAL A CA 1
ATOM 638 C C . VAL A 1 87 ? -27.566 -11.578 -31.102 1.00 88.50 87 VAL A C 1
ATOM 640 O O . VAL A 1 87 ? -28.269 -11.596 -32.111 1.00 88.50 87 VAL A O 1
ATOM 643 N N . ARG A 1 88 ? -27.501 -10.517 -30.284 1.00 88.69 88 ARG A N 1
ATOM 644 C CA . ARG A 1 88 ? -28.315 -9.305 -30.462 1.00 88.69 88 ARG A CA 1
ATOM 645 C C . ARG A 1 88 ? -28.071 -8.659 -31.825 1.00 88.69 88 ARG A C 1
ATOM 647 O O . ARG A 1 88 ? -29.026 -8.352 -32.531 1.00 88.69 88 ARG A O 1
ATOM 654 N N . ASN A 1 89 ? -26.809 -8.467 -32.198 1.00 86.38 89 ASN A N 1
ATOM 655 C CA . ASN A 1 89 ? -26.456 -7.738 -33.410 1.00 86.38 89 ASN A CA 1
ATOM 656 C C . ASN A 1 89 ? -26.791 -8.549 -34.666 1.00 86.38 89 ASN A C 1
ATOM 658 O O . ASN A 1 89 ? -27.340 -7.991 -35.610 1.00 86.38 89 ASN A O 1
ATOM 662 N N . ILE A 1 90 ? -26.560 -9.868 -34.673 1.00 84.00 90 ILE A N 1
ATOM 663 C CA . ILE A 1 90 ? -26.960 -10.720 -35.803 1.00 84.00 90 ILE A CA 1
ATOM 664 C C . ILE A 1 90 ? -28.488 -10.748 -35.951 1.00 84.00 90 ILE A C 1
ATOM 666 O O . ILE A 1 90 ? -28.990 -10.650 -37.068 1.00 84.00 90 ILE A O 1
ATOM 670 N N . GLN A 1 91 ? -29.237 -10.808 -34.846 1.00 84.62 91 GLN A N 1
ATOM 671 C CA . GLN A 1 91 ? -30.702 -10.716 -34.876 1.00 84.62 91 GLN A CA 1
ATOM 672 C C . GLN A 1 91 ? -31.188 -9.343 -35.381 1.00 84.62 91 GLN A C 1
ATOM 674 O O . GLN A 1 91 ? -32.128 -9.269 -36.168 1.00 84.62 91 GLN A O 1
ATOM 679 N N . GLN A 1 92 ? -30.528 -8.249 -34.993 1.00 78.81 92 GLN A N 1
ATOM 680 C CA . GLN A 1 92 ? -30.868 -6.896 -35.448 1.00 78.81 92 GLN A CA 1
ATOM 681 C C . GLN A 1 92 ? -30.548 -6.667 -36.938 1.00 78.81 92 GLN A C 1
ATOM 683 O O . GLN A 1 92 ? -31.322 -6.018 -37.647 1.00 78.81 92 GLN A O 1
ATOM 688 N N . LEU A 1 93 ? -29.448 -7.234 -37.443 1.00 75.12 93 LEU A N 1
ATOM 689 C CA . LEU A 1 93 ? -29.103 -7.210 -38.871 1.00 75.12 93 LEU A CA 1
ATOM 690 C C . LEU A 1 93 ? -30.169 -7.903 -39.729 1.00 75.12 93 LEU A C 1
ATOM 692 O O . LEU A 1 93 ? -30.468 -7.453 -40.834 1.00 75.12 93 LEU A O 1
ATOM 696 N N . GLN A 1 94 ? -30.785 -8.967 -39.209 1.00 71.69 94 GLN A N 1
ATOM 697 C CA . GLN A 1 94 ? -31.881 -9.668 -39.888 1.00 71.69 94 GLN A CA 1
ATOM 698 C C . GLN A 1 94 ? -33.170 -8.848 -39.939 1.00 71.69 94 GLN A C 1
ATOM 700 O O . GLN A 1 94 ? -33.921 -8.963 -40.902 1.00 71.69 94 GLN A O 1
ATOM 705 N N . ALA A 1 95 ? -33.424 -8.011 -38.932 1.00 64.31 95 ALA A N 1
ATOM 706 C CA . ALA A 1 95 ? -34.592 -7.134 -38.916 1.00 64.31 95 ALA A CA 1
ATOM 707 C C . ALA A 1 95 ? -34.473 -5.959 -39.907 1.00 64.31 95 ALA A C 1
ATOM 709 O O . ALA A 1 95 ? -35.485 -5.372 -40.278 1.00 64.31 95 ALA A O 1
ATOM 710 N N . THR A 1 96 ? -33.253 -5.612 -40.337 1.00 62.75 96 THR A N 1
ATOM 711 C CA . THR A 1 96 ? -32.966 -4.406 -41.135 1.00 62.75 96 THR A CA 1
ATOM 712 C C . THR A 1 96 ? -32.590 -4.677 -42.598 1.00 62.75 96 THR A C 1
ATOM 714 O O . THR A 1 96 ? -32.768 -3.790 -43.431 1.00 62.75 96 THR A O 1
ATOM 717 N N . LYS A 1 97 ? -32.120 -5.881 -42.964 1.00 57.75 97 LYS A N 1
ATOM 718 C CA . LYS A 1 97 ? -31.809 -6.249 -44.362 1.00 57.75 97 LYS A CA 1
ATOM 719 C C . LYS A 1 97 ? -32.939 -7.094 -44.984 1.00 57.75 97 LYS A C 1
ATOM 721 O O . LYS A 1 97 ? -33.185 -8.221 -44.565 1.00 57.75 97 LYS A O 1
ATOM 726 N N . HIS A 1 98 ? -33.604 -6.572 -46.020 1.00 43.88 98 HIS A N 1
ATOM 727 C CA . HIS A 1 98 ? -34.675 -7.250 -46.768 1.00 43.88 98 HIS A CA 1
ATOM 728 C C . HIS A 1 98 ? -34.235 -8.599 -47.401 1.00 43.88 98 HIS A C 1
ATOM 730 O O . HIS A 1 98 ? -33.483 -8.648 -48.374 1.00 43.88 98 HIS A O 1
ATOM 736 N N . ALA A 1 99 ? -34.750 -9.700 -46.843 1.00 47.09 99 ALA A N 1
ATOM 737 C CA . ALA A 1 99 ? -35.305 -10.892 -47.509 1.00 47.09 99 ALA A CA 1
ATOM 738 C C . ALA A 1 99 ? -34.691 -11.404 -48.839 1.00 47.09 99 ALA A C 1
ATOM 740 O O . ALA A 1 99 ? -35.441 -11.660 -49.778 1.00 47.09 99 ALA A O 1
ATOM 741 N N . SER A 1 100 ? -33.372 -11.630 -48.931 1.00 44.59 100 SER A N 1
ATOM 742 C CA . SER A 1 100 ? -32.788 -12.181 -50.179 1.00 44.59 100 SER A CA 1
ATOM 743 C C . SER A 1 100 ? -31.900 -13.424 -50.048 1.00 44.59 100 SER A C 1
ATOM 745 O O . SER A 1 100 ? -31.628 -14.058 -51.061 1.00 44.59 100 SER A O 1
ATOM 747 N N . GLN A 1 101 ? -31.481 -13.852 -48.854 1.00 47.72 101 GLN A N 1
ATOM 748 C CA . GLN A 1 101 ? -30.822 -15.154 -48.650 1.00 47.72 101 GLN A CA 1
ATOM 749 C C . GLN A 1 101 ? -31.230 -15.714 -47.282 1.00 47.72 101 GLN A C 1
ATOM 751 O O . GLN A 1 101 ? -31.488 -14.935 -46.370 1.00 47.72 101 GLN A O 1
ATOM 756 N N . GLY A 1 102 ? -31.375 -17.041 -47.184 1.00 56.25 102 GLY A N 1
ATOM 757 C CA . GLY A 1 102 ? -32.062 -17.780 -46.112 1.00 56.25 102 GLY A CA 1
ATOM 758 C C . GLY A 1 102 ? -31.985 -17.188 -44.697 1.00 56.25 102 GLY A C 1
ATOM 759 O O . GLY A 1 102 ? -30.949 -16.706 -44.253 1.00 56.25 102 GLY A O 1
ATOM 760 N N . GLN A 1 103 ? -33.114 -17.246 -43.986 1.00 67.75 103 GLN A N 1
ATOM 761 C CA . GLN A 1 103 ? -33.306 -16.648 -42.665 1.00 67.75 103 GLN A CA 1
ATOM 762 C C . GLN A 1 103 ? -32.316 -17.249 -41.651 1.00 67.75 103 GLN A C 1
ATOM 764 O O . GLN A 1 103 ? -32.541 -18.336 -41.110 1.00 67.75 103 GLN A O 1
ATOM 769 N N . LEU A 1 104 ? -31.198 -16.554 -41.422 1.00 78.31 104 LEU A N 1
ATOM 770 C CA . LEU A 1 104 ? -30.237 -16.920 -40.390 1.00 78.31 104 LEU A CA 1
ATOM 771 C C . LEU A 1 104 ? -30.968 -16.945 -39.038 1.00 78.31 104 LEU A C 1
ATOM 773 O O . LEU A 1 104 ? -31.781 -16.074 -38.754 1.00 78.31 104 LEU A O 1
ATOM 777 N N . LYS A 1 105 ? -30.709 -17.925 -38.179 1.00 82.75 105 LYS A N 1
ATOM 778 C CA . LYS A 1 105 ? -31.227 -17.947 -36.801 1.00 82.75 105 LYS A CA 1
ATOM 779 C C . LYS A 1 105 ? -30.067 -18.176 -35.859 1.00 82.75 105 LYS A C 1
ATOM 781 O O . LYS A 1 105 ? -29.302 -19.111 -36.067 1.00 82.75 105 LYS A O 1
ATOM 786 N N . VAL A 1 106 ? -29.939 -17.327 -34.845 1.00 86.75 106 VAL A N 1
ATOM 787 C CA . VAL A 1 106 ? -28.860 -17.420 -33.859 1.00 86.75 106 VAL A CA 1
ATOM 788 C C . VAL A 1 106 ? -29.453 -17.558 -32.470 1.00 86.75 106 VAL A C 1
ATOM 790 O O . VAL A 1 106 ? -30.280 -16.745 -32.058 1.00 86.75 106 VAL A O 1
ATOM 793 N N . GLU A 1 107 ? -29.012 -18.589 -31.762 1.00 87.19 107 GLU A N 1
ATOM 794 C CA . GLU A 1 107 ? -29.389 -18.898 -30.386 1.00 87.19 107 GLU A CA 1
ATOM 795 C C . GLU A 1 107 ? -28.155 -19.346 -29.601 1.00 87.19 107 GLU A C 1
ATOM 797 O O . GLU A 1 107 ? -27.135 -19.703 -30.186 1.00 87.19 107 GLU A O 1
ATOM 802 N N . PHE A 1 108 ? -28.222 -19.341 -28.274 1.00 84.75 108 PHE A N 1
ATOM 803 C CA . PHE A 1 108 ? -27.177 -19.977 -27.476 1.00 84.75 108 PHE A CA 1
ATOM 804 C C . PHE A 1 108 ? -27.233 -21.500 -27.653 1.00 84.75 108 PHE A C 1
ATOM 806 O O . PHE A 1 108 ? -28.313 -22.093 -27.702 1.00 84.75 108 PHE A O 1
ATOM 813 N N . ALA A 1 109 ? -26.070 -22.139 -27.782 1.00 77.50 109 ALA A N 1
ATOM 814 C CA . ALA A 1 109 ? -25.993 -23.581 -28.005 1.00 77.50 109 ALA A CA 1
ATOM 815 C C . ALA A 1 109 ? -26.508 -24.362 -26.779 1.00 77.50 109 ALA A C 1
ATOM 817 O O . ALA A 1 109 ? -26.300 -23.944 -25.639 1.00 77.50 109 ALA A O 1
ATOM 818 N N . ARG A 1 110 ? -27.171 -25.506 -26.999 1.00 71.62 110 ARG A N 1
ATOM 819 C CA . ARG A 1 110 ? -27.627 -26.393 -25.911 1.00 71.62 110 ARG A CA 1
ATOM 820 C C . ARG A 1 110 ? -26.428 -27.104 -25.274 1.00 71.62 110 ARG A C 1
ATOM 822 O O . ARG A 1 110 ? -25.594 -27.642 -26.000 1.00 71.62 110 ARG A O 1
ATOM 829 N N . GLU A 1 111 ? -26.376 -27.151 -23.941 1.00 61.06 111 GLU A N 1
ATOM 830 C CA . GLU A 1 111 ? -25.388 -27.919 -23.164 1.00 61.06 111 GLU A CA 1
ATOM 831 C C . GLU A 1 111 ? -25.638 -29.437 -23.309 1.00 61.06 111 GLU A C 1
ATOM 833 O O . GLU A 1 111 ? -26.156 -30.093 -22.406 1.00 61.06 111 GLU A O 1
ATOM 838 N N . ALA A 1 112 ? -25.317 -30.020 -24.464 1.00 43.91 112 ALA A N 1
ATOM 839 C CA . ALA A 1 112 ? -25.239 -31.470 -24.602 1.00 43.91 112 ALA A CA 1
ATOM 840 C C . ALA A 1 112 ? -23.919 -31.960 -23.973 1.00 43.91 112 ALA A C 1
ATOM 842 O O . ALA A 1 112 ? -22.847 -31.687 -24.497 1.00 43.91 112 ALA A O 1
ATOM 843 N N . GLU A 1 113 ? -24.048 -32.625 -22.823 1.00 42.81 113 GLU A N 1
ATOM 844 C CA . GLU A 1 113 ? -23.068 -33.443 -22.084 1.00 42.81 113 GLU A CA 1
ATOM 845 C C . GLU A 1 113 ? -21.635 -32.896 -21.906 1.00 42.81 113 GLU A C 1
ATOM 847 O O . GLU A 1 113 ? -20.774 -32.939 -22.778 1.00 42.81 113 GLU A O 1
ATOM 852 N N . LYS A 1 114 ? -21.379 -32.460 -20.667 1.00 52.19 114 LYS A N 1
ATOM 853 C CA . LYS A 1 114 ? -20.107 -32.006 -20.085 1.00 52.19 114 LYS A CA 1
ATOM 854 C C . LYS A 1 114 ? -18.946 -32.962 -20.390 1.00 52.19 114 LYS A C 1
ATOM 856 O O . LYS A 1 114 ? -18.740 -33.930 -19.655 1.00 52.19 114 LYS A O 1
ATOM 861 N N . ASP A 1 115 ? -18.127 -32.661 -21.391 1.00 57.84 115 ASP A N 1
ATOM 862 C CA . ASP A 1 115 ? -16.900 -33.420 -21.623 1.00 57.84 115 ASP A CA 1
ATOM 863 C C . ASP A 1 115 ? -15.752 -32.844 -20.785 1.00 57.84 115 ASP A C 1
ATOM 865 O O . ASP A 1 115 ? -14.922 -32.069 -21.256 1.00 57.84 115 ASP A O 1
ATOM 869 N N . GLY A 1 116 ? -15.685 -33.245 -19.509 1.00 64.25 116 GLY A N 1
ATOM 870 C CA . GLY A 1 116 ? -14.570 -32.929 -18.601 1.00 64.25 116 GLY A CA 1
ATOM 871 C C . GLY A 1 116 ? -13.209 -33.444 -19.087 1.00 64.25 116 GLY A C 1
ATOM 872 O O . GLY A 1 116 ? -12.224 -33.349 -18.371 1.00 64.25 116 GLY A O 1
ATOM 873 N N . LYS A 1 117 ? -13.135 -34.015 -20.288 1.00 82.12 117 LYS A N 1
ATOM 874 C CA . LYS A 1 117 ? -11.920 -34.501 -20.924 1.00 82.12 117 LYS A CA 1
ATOM 875 C C . LYS A 1 117 ? -11.474 -33.612 -22.082 1.00 82.12 117 LYS A C 1
ATOM 877 O O . LYS A 1 117 ? -10.449 -33.910 -22.684 1.00 82.12 117 LYS A O 1
ATOM 882 N N . GLU A 1 118 ? -12.202 -32.547 -22.408 1.00 83.75 118 GLU A N 1
ATOM 883 C CA . GLU A 1 118 ? -11.849 -31.629 -23.490 1.00 83.75 118 GLU A CA 1
ATOM 884 C C . GLU A 1 118 ? -11.224 -30.335 -22.950 1.00 83.75 118 GLU A C 1
ATOM 886 O O . GLU A 1 118 ? -11.764 -29.654 -22.075 1.00 83.75 118 GLU A O 1
ATOM 891 N N . MET A 1 119 ? -10.055 -30.001 -23.484 1.00 87.31 119 MET A N 1
ATOM 892 C CA . MET A 1 119 ? -9.275 -28.809 -23.198 1.00 87.31 119 MET A CA 1
ATOM 893 C C . MET A 1 119 ? -9.306 -27.878 -24.400 1.00 87.31 119 MET A C 1
ATOM 895 O O . MET A 1 119 ? -9.062 -28.282 -25.535 1.00 87.31 119 MET A O 1
ATOM 899 N N . PHE A 1 120 ? -9.504 -26.604 -24.117 1.00 81.56 120 PHE A N 1
ATOM 900 C CA . PHE A 1 120 ? -9.274 -25.518 -25.043 1.00 81.56 120 PHE A CA 1
ATOM 901 C C . PHE A 1 120 ? -7.916 -24.870 -24.757 1.00 81.56 120 PHE A C 1
ATOM 903 O O . PHE A 1 120 ? -7.628 -24.575 -23.601 1.00 81.56 120 PHE A O 1
ATOM 910 N N . VAL A 1 121 ? -7.103 -24.624 -25.784 1.00 83.62 121 VAL A N 1
ATOM 911 C CA . VAL A 1 121 ? -5.801 -23.938 -25.705 1.00 83.62 121 VAL A CA 1
ATOM 912 C C . VAL A 1 121 ? -5.762 -22.762 -26.686 1.00 83.62 121 VAL A C 1
ATOM 914 O O . VAL A 1 121 ? -6.257 -22.862 -27.808 1.00 83.62 121 VAL A O 1
ATOM 917 N N . TRP A 1 122 ? -5.193 -21.628 -26.282 1.00 76.44 122 TRP A N 1
ATOM 918 C CA . TRP A 1 122 ? -5.092 -20.421 -27.109 1.00 76.44 122 TRP A CA 1
ATOM 919 C C . TRP A 1 122 ? -3.689 -19.828 -27.116 1.00 76.44 122 TRP A C 1
ATOM 921 O O . TRP A 1 122 ? -2.863 -20.169 -26.274 1.00 76.44 122 TRP A O 1
ATOM 931 N N . ASN A 1 123 ? -3.455 -18.932 -28.082 1.00 69.88 123 ASN A N 1
ATOM 932 C CA . ASN A 1 123 ? -2.153 -18.361 -28.428 1.00 69.88 123 ASN A CA 1
ATOM 933 C C . ASN A 1 123 ? -1.135 -19.416 -28.892 1.00 69.88 123 ASN A C 1
ATOM 935 O O . ASN A 1 123 ? 0.044 -19.334 -28.574 1.00 69.88 123 ASN A O 1
ATOM 939 N N . LEU A 1 124 ? -1.581 -20.418 -29.653 1.00 81.00 124 LEU A N 1
ATOM 940 C CA . LEU A 1 124 ? -0.675 -21.290 -30.402 1.00 81.00 124 LEU A CA 1
ATOM 941 C C . LEU A 1 124 ? -0.007 -20.501 -31.544 1.00 81.00 124 LEU A C 1
ATOM 943 O O . LEU A 1 124 ? -0.576 -19.506 -32.008 1.00 81.00 124 LEU A O 1
ATOM 947 N N . PRO A 1 125 ? 1.143 -20.959 -32.067 1.00 80.88 125 PRO A N 1
ATOM 948 C CA . PRO A 1 125 ? 1.787 -20.328 -33.219 1.00 80.88 125 PRO A CA 1
ATOM 949 C C . PRO A 1 125 ? 0.831 -20.193 -34.414 1.00 80.88 125 PRO A C 1
ATOM 951 O O . PRO A 1 125 ? -0.017 -21.062 -34.633 1.00 80.88 125 PRO A O 1
ATOM 954 N N . VAL A 1 126 ? 0.970 -19.128 -35.218 1.00 72.81 126 VAL A N 1
ATOM 955 C CA . VAL A 1 126 ? 0.068 -18.830 -36.359 1.00 72.81 126 VAL A CA 1
ATOM 956 C C . VAL A 1 126 ? -0.137 -20.047 -37.260 1.00 72.81 126 VAL A C 1
ATOM 958 O O . VAL A 1 126 ? -1.263 -20.353 -37.636 1.00 72.81 126 VAL A O 1
ATOM 961 N N . ASN A 1 127 ? 0.942 -20.774 -37.547 1.00 77.06 127 ASN A N 1
ATOM 962 C CA . ASN A 1 127 ? 0.946 -21.945 -38.421 1.00 77.06 127 ASN A CA 1
ATOM 963 C C . ASN A 1 127 ? 1.091 -23.254 -37.626 1.00 77.06 127 ASN A C 1
ATOM 965 O O . ASN A 1 127 ? 1.737 -24.190 -38.092 1.00 77.06 127 ASN A O 1
ATOM 969 N N . CYS A 1 128 ? 0.544 -23.314 -36.406 1.00 81.50 128 CYS A N 1
ATOM 970 C CA . CYS A 1 128 ? 0.611 -24.509 -35.569 1.00 81.50 128 CYS A CA 1
ATOM 971 C C . CYS A 1 128 ? -0.020 -25.712 -36.287 1.00 81.50 128 CYS A C 1
ATOM 973 O O . CYS A 1 128 ? -1.235 -25.768 -36.512 1.00 81.50 128 CYS A O 1
ATOM 975 N N . THR A 1 129 ? 0.825 -26.674 -36.657 1.00 79.81 129 THR A N 1
ATOM 976 C CA . THR A 1 129 ? 0.403 -27.904 -37.320 1.00 79.81 129 THR A CA 1
ATOM 977 C C . THR A 1 129 ? -0.146 -28.902 -36.309 1.00 79.81 129 THR A C 1
ATOM 979 O O . THR A 1 129 ? 0.144 -28.846 -35.112 1.00 79.81 129 THR A O 1
ATOM 982 N N . MET A 1 130 ? -0.910 -29.867 -36.817 1.00 77.44 130 MET A N 1
ATOM 983 C CA . MET A 1 130 ? -1.384 -30.993 -36.021 1.00 77.44 130 MET A CA 1
ATOM 984 C C . MET A 1 130 ? -0.227 -31.762 -35.358 1.00 77.44 130 MET A C 1
ATOM 986 O O . MET A 1 130 ? -0.289 -32.088 -34.177 1.00 77.44 130 MET A O 1
ATOM 990 N N . GLU A 1 131 ? 0.867 -31.986 -36.081 1.00 79.50 131 GLU A N 1
ATOM 991 C CA . GLU A 1 131 ? 2.040 -32.644 -35.502 1.00 79.50 131 GLU A CA 1
ATOM 992 C C . GLU A 1 131 ? 2.745 -31.756 -34.463 1.00 79.50 131 GLU A C 1
ATOM 994 O O . GLU A 1 131 ? 3.189 -32.247 -33.431 1.00 79.50 131 GLU A O 1
ATOM 999 N N . GLY A 1 132 ? 2.770 -30.434 -34.667 1.00 81.75 132 GLY A N 1
ATOM 1000 C CA . GLY A 1 132 ? 3.374 -29.492 -33.725 1.00 81.75 132 GLY A CA 1
ATOM 1001 C C . GLY A 1 132 ? 2.682 -29.473 -32.360 1.00 81.75 132 GLY A C 1
ATOM 1002 O O . GLY A 1 132 ? 3.353 -29.561 -31.331 1.00 81.75 132 GLY A O 1
ATOM 1003 N N . ILE A 1 133 ? 1.343 -29.419 -32.325 1.00 83.12 133 ILE A N 1
ATOM 1004 C CA . ILE A 1 133 ? 0.606 -29.479 -31.050 1.00 83.12 133 ILE A CA 1
ATOM 1005 C C . ILE A 1 133 ? 0.714 -30.864 -30.396 1.00 83.12 133 ILE A C 1
ATOM 1007 O O . ILE A 1 133 ? 0.787 -30.962 -29.173 1.00 83.12 133 ILE A O 1
ATOM 1011 N N . ARG A 1 134 ? 0.782 -31.937 -31.193 1.00 83.06 134 ARG A N 1
ATOM 1012 C CA . ARG A 1 134 ? 0.996 -33.298 -30.689 1.00 83.06 134 ARG A CA 1
ATOM 1013 C C . ARG A 1 134 ? 2.352 -33.423 -30.001 1.00 83.06 134 ARG A C 1
ATOM 1015 O O . ARG A 1 134 ? 2.396 -33.830 -28.845 1.00 83.06 134 ARG A O 1
ATOM 1022 N N . GLN A 1 135 ? 3.434 -33.004 -30.654 1.00 83.94 135 GLN A N 1
ATOM 1023 C CA . GLN A 1 135 ? 4.773 -32.993 -30.057 1.00 83.94 135 GLN A CA 1
ATOM 1024 C C . GLN A 1 135 ? 4.827 -32.129 -28.795 1.00 83.94 135 GLN A C 1
ATOM 1026 O O . GLN A 1 135 ? 5.380 -32.552 -27.783 1.00 83.94 135 GLN A O 1
ATOM 1031 N N . PHE A 1 136 ? 4.192 -30.958 -28.814 1.00 86.62 136 PHE A N 1
ATOM 1032 C CA . PHE A 1 136 ? 4.065 -30.105 -27.635 1.00 86.62 136 PHE A CA 1
ATOM 1033 C C . PHE A 1 136 ? 3.408 -30.835 -26.446 1.00 86.62 136 PHE A C 1
ATOM 1035 O O . PHE A 1 136 ? 3.934 -30.810 -25.332 1.00 86.62 136 PHE A O 1
ATOM 1042 N N . LEU A 1 137 ? 2.291 -31.535 -26.670 1.00 88.44 137 LEU A N 1
ATOM 1043 C CA . LEU A 1 137 ? 1.603 -32.283 -25.613 1.00 88.44 137 LEU A CA 1
ATOM 1044 C C . LEU A 1 137 ? 2.443 -33.459 -25.093 1.00 88.44 137 LEU A C 1
ATOM 1046 O O . LEU A 1 137 ? 2.462 -33.708 -23.887 1.00 88.44 137 LEU A O 1
ATOM 1050 N N . LEU A 1 138 ? 3.144 -34.170 -25.976 1.00 86.62 138 LEU A N 1
ATOM 1051 C CA . LEU A 1 138 ? 3.974 -35.314 -25.594 1.00 86.62 138 LEU A CA 1
ATOM 1052 C C . LEU A 1 138 ? 5.217 -34.881 -24.807 1.00 86.62 138 LEU A C 1
ATOM 1054 O O . LEU A 1 138 ? 5.459 -35.400 -23.719 1.00 86.62 138 LEU A O 1
ATOM 1058 N N . TYR A 1 139 ? 5.976 -33.911 -25.321 1.00 84.00 139 TYR A N 1
ATOM 1059 C CA . TYR A 1 139 ? 7.287 -33.552 -24.776 1.00 84.00 139 TYR A CA 1
ATOM 1060 C C . TYR A 1 139 ? 7.222 -32.506 -23.662 1.00 84.00 139 TYR A C 1
ATOM 1062 O O . TYR A 1 139 ? 7.865 -32.683 -22.631 1.00 84.00 139 TYR A O 1
ATOM 1070 N N . GLU A 1 140 ? 6.435 -31.438 -23.816 1.00 82.62 140 GLU A N 1
ATOM 1071 C CA . GLU A 1 140 ? 6.384 -30.369 -22.804 1.00 82.62 140 GLU A CA 1
ATOM 1072 C C . GLU A 1 140 ? 5.405 -30.683 -21.680 1.00 82.62 140 GLU A C 1
ATOM 1074 O O . GLU A 1 140 ? 5.667 -30.364 -20.523 1.00 82.62 140 GLU A O 1
ATOM 1079 N N . CYS A 1 141 ? 4.274 -31.318 -22.002 1.00 82.94 141 CYS A N 1
ATOM 1080 C CA . CYS A 1 141 ? 3.250 -31.657 -21.009 1.00 82.94 141 CYS A CA 1
ATOM 1081 C C . CYS A 1 141 ? 3.399 -33.082 -20.448 1.00 82.94 141 CYS A C 1
ATOM 1083 O O . CYS A 1 141 ? 2.558 -33.523 -19.649 1.00 82.94 141 CYS A O 1
ATOM 1085 N N . ASN A 1 142 ? 4.448 -33.802 -20.873 1.00 83.75 142 ASN A N 1
ATOM 1086 C CA . ASN A 1 142 ? 4.735 -35.194 -20.520 1.00 83.75 142 ASN A CA 1
ATOM 1087 C C . ASN A 1 142 ? 3.478 -36.083 -20.630 1.00 83.75 142 ASN A C 1
ATOM 1089 O O . ASN A 1 142 ? 3.126 -36.839 -19.712 1.00 83.75 142 ASN A O 1
ATOM 1093 N N . CYS A 1 143 ? 2.703 -35.876 -21.700 1.00 85.94 143 CYS A N 1
ATOM 1094 C CA . CYS A 1 143 ? 1.466 -36.602 -21.949 1.00 85.94 143 CYS A CA 1
ATOM 1095 C C . CYS A 1 143 ? 1.789 -37.909 -22.674 1.00 85.94 143 CYS A C 1
ATOM 1097 O O . CYS A 1 143 ? 2.627 -37.937 -23.570 1.00 85.94 143 CYS A O 1
ATOM 1099 N N . ARG A 1 144 ? 1.115 -39.000 -22.306 1.00 86.81 144 ARG A N 1
ATOM 1100 C CA . ARG A 1 144 ? 1.222 -40.246 -23.067 1.00 86.81 144 ARG A CA 1
ATOM 1101 C C . ARG A 1 144 ? 0.369 -40.159 -24.322 1.00 86.81 144 ARG A C 1
ATOM 1103 O O . ARG A 1 144 ? -0.721 -39.592 -24.298 1.00 86.81 144 ARG A O 1
ATOM 1110 N N . GLU A 1 145 ? 0.847 -40.763 -25.397 1.00 84.06 145 GLU A N 1
ATOM 1111 C CA . GLU A 1 145 ? 0.170 -40.724 -26.689 1.00 84.06 145 GLU A CA 1
ATOM 1112 C C . GLU A 1 145 ? -1.225 -41.360 -26.649 1.00 84.06 145 GLU A C 1
ATOM 1114 O O . GLU A 1 145 ? -2.183 -40.791 -27.165 1.00 84.06 145 GLU A O 1
ATOM 1119 N N . ASP A 1 146 ? -1.381 -42.467 -25.921 1.00 86.12 146 ASP A N 1
ATOM 1120 C CA . ASP A 1 146 ? -2.657 -43.163 -25.730 1.00 86.12 146 ASP A CA 1
ATOM 1121 C C . ASP A 1 146 ? -3.664 -42.392 -24.851 1.00 86.12 146 ASP A C 1
ATOM 1123 O O . ASP A 1 146 ? -4.830 -42.787 -24.729 1.00 86.12 146 ASP A O 1
ATOM 1127 N N . ALA A 1 147 ? -3.230 -41.292 -24.225 1.00 86.50 147 ALA A N 1
ATOM 1128 C CA . ALA A 1 147 ? -4.075 -40.430 -23.411 1.00 86.50 147 ALA A CA 1
ATOM 1129 C C . ALA A 1 147 ? -4.760 -39.314 -24.220 1.00 86.50 147 ALA A C 1
ATOM 1131 O O . ALA A 1 147 ? -5.704 -38.705 -23.708 1.00 86.50 147 ALA A O 1
ATOM 1132 N N . ILE A 1 148 ? -4.327 -39.056 -25.460 1.00 89.31 148 ILE A N 1
ATOM 1133 C CA . ILE A 1 148 ? -4.881 -38.028 -26.350 1.00 89.31 148 ILE A CA 1
ATOM 1134 C C . ILE A 1 148 ? -5.825 -38.710 -27.350 1.00 89.31 148 ILE A C 1
ATOM 1136 O O . ILE A 1 148 ? -5.394 -39.503 -28.178 1.00 89.31 148 ILE A O 1
ATOM 1140 N N . LEU A 1 149 ? -7.125 -38.411 -27.283 1.00 84.88 149 LEU A N 1
ATOM 1141 C CA . LEU A 1 149 ? -8.139 -39.002 -28.170 1.00 84.88 149 LEU A CA 1
ATOM 1142 C C . LEU A 1 149 ? -8.249 -38.264 -29.504 1.00 84.88 149 LEU A C 1
ATOM 1144 O O . LEU A 1 149 ? -8.426 -38.881 -30.549 1.00 84.88 149 LEU A O 1
ATOM 1148 N N . SER A 1 150 ? -8.195 -36.936 -29.469 1.00 81.75 150 SER A N 1
ATOM 1149 C CA . SER A 1 150 ? -8.234 -36.113 -30.676 1.00 81.75 150 SER A CA 1
ATOM 1150 C C . SER A 1 150 ? -7.718 -34.722 -30.375 1.00 81.75 150 SER A C 1
ATOM 1152 O O . SER A 1 150 ? -7.908 -34.225 -29.268 1.00 81.75 150 SER A O 1
ATOM 1154 N N . PHE A 1 151 ? -7.171 -34.045 -31.371 1.00 83.06 151 PHE A N 1
ATOM 1155 C CA . PHE A 1 151 ? -6.906 -32.620 -31.279 1.00 83.06 151 PHE A CA 1
ATOM 1156 C C . PHE A 1 151 ? -7.160 -31.948 -32.627 1.00 83.06 151 PHE A C 1
ATOM 1158 O O . PHE A 1 151 ? -7.042 -32.569 -33.682 1.00 83.06 151 PHE A O 1
ATOM 1165 N N . ARG A 1 152 ? -7.543 -30.675 -32.587 1.00 80.19 152 ARG A N 1
ATOM 1166 C CA . ARG A 1 152 ? -7.757 -29.824 -33.760 1.00 80.19 152 ARG A CA 1
ATOM 1167 C C . ARG A 1 152 ? -7.158 -28.457 -33.502 1.00 80.19 152 ARG A C 1
ATOM 1169 O O . ARG A 1 152 ? -7.290 -27.943 -32.395 1.00 80.19 152 ARG A O 1
ATOM 1176 N N . THR A 1 153 ? -6.531 -27.877 -34.519 1.00 79.31 153 THR A N 1
ATOM 1177 C CA . THR A 1 153 ? -6.043 -26.498 -34.495 1.00 79.31 153 THR A CA 1
ATOM 1178 C C . THR A 1 153 ? -6.876 -25.639 -35.435 1.00 79.31 153 THR A C 1
ATOM 1180 O O . THR A 1 153 ? -7.329 -26.087 -36.487 1.00 79.31 153 THR A O 1
ATOM 1183 N N . PHE A 1 154 ? -7.098 -24.396 -35.033 1.00 73.62 154 PHE A N 1
ATOM 1184 C CA . PHE A 1 154 ? -7.863 -23.408 -35.774 1.00 73.62 154 PHE A CA 1
ATOM 1185 C C . PHE A 1 154 ? -7.015 -22.156 -35.886 1.00 73.62 154 PHE A C 1
ATOM 1187 O O . PHE A 1 154 ? -6.458 -21.689 -34.891 1.00 73.62 154 PHE A O 1
ATOM 1194 N N . ARG A 1 155 ? -6.943 -21.575 -37.083 1.00 68.19 155 ARG A N 1
ATOM 1195 C CA . ARG A 1 155 ? -6.348 -20.251 -37.225 1.00 68.19 155 ARG A CA 1
ATOM 1196 C C . ARG A 1 155 ? -7.286 -19.251 -36.573 1.00 68.19 155 ARG A C 1
ATOM 1198 O O . ARG A 1 155 ? -8.354 -18.963 -37.111 1.00 68.19 155 ARG A O 1
ATOM 1205 N N . ALA A 1 156 ? -6.889 -18.767 -35.403 1.00 59.03 156 ALA A N 1
ATOM 1206 C CA . ALA A 1 156 ? -7.691 -17.826 -34.660 1.00 59.03 156 ALA A CA 1
ATOM 1207 C C . ALA A 1 156 ? -7.617 -16.483 -35.357 1.00 59.03 156 ALA A C 1
ATOM 1209 O O . ALA A 1 156 ? -8.657 -15.997 -35.715 1.00 59.03 156 ALA A O 1
ATOM 1210 N N . ASN A 1 157 ? -6.450 -15.915 -35.656 1.00 54.47 157 ASN A N 1
ATOM 1211 C CA . ASN A 1 157 ? -6.339 -14.684 -36.449 1.00 54.47 157 ASN A CA 1
ATOM 1212 C C . ASN A 1 157 ? -5.006 -14.677 -37.246 1.00 54.47 157 ASN A C 1
ATOM 1214 O O . ASN A 1 157 ? -4.337 -15.712 -37.319 1.00 54.47 157 ASN A O 1
ATOM 1218 N N . PRO A 1 158 ? -4.588 -13.566 -37.889 1.00 54.88 158 PRO A N 1
ATOM 1219 C CA . PRO A 1 158 ? -3.289 -13.512 -38.564 1.00 54.88 158 PRO A CA 1
ATOM 1220 C C . PRO A 1 158 ? -2.072 -13.728 -37.648 1.00 54.88 158 PRO A C 1
ATOM 1222 O O . PRO A 1 158 ? -1.013 -14.067 -38.165 1.00 54.88 158 PRO A O 1
ATOM 1225 N N . TYR A 1 159 ? -2.230 -13.559 -36.332 1.00 51.28 159 TYR A N 1
ATOM 1226 C CA . TYR A 1 159 ? -1.166 -13.504 -35.326 1.00 51.28 159 TYR A CA 1
ATOM 1227 C C . TYR A 1 159 ? -1.080 -14.742 -34.419 1.00 51.28 159 TYR A C 1
ATOM 1229 O O . TYR A 1 159 ? -0.002 -15.030 -33.914 1.00 51.28 159 TYR A O 1
ATOM 1237 N N . TYR A 1 160 ? -2.146 -15.537 -34.269 1.00 66.94 160 TYR A N 1
ATOM 1238 C CA . TYR A 1 160 ? -2.096 -16.795 -33.516 1.00 66.94 160 TYR A CA 1
ATOM 1239 C C . TYR A 1 160 ? -3.177 -17.808 -33.921 1.00 66.94 160 TYR A C 1
ATOM 1241 O O . TYR A 1 160 ? -4.153 -17.490 -34.607 1.00 66.94 160 TYR A O 1
ATOM 1249 N N . SER A 1 161 ? -3.008 -19.039 -33.437 1.00 73.31 161 SER A N 1
ATOM 1250 C CA . SER A 1 161 ? -3.960 -20.147 -33.556 1.00 73.31 161 SER A CA 1
ATOM 1251 C C . SER A 1 161 ? -4.527 -20.579 -32.199 1.00 73.31 161 SER A C 1
ATOM 1253 O O . SER A 1 161 ? -3.979 -20.287 -31.135 1.00 73.31 161 SER A O 1
ATOM 1255 N N . THR A 1 162 ? -5.655 -21.274 -32.219 1.00 78.12 162 THR A N 1
ATOM 1256 C CA . THR A 1 162 ? -6.280 -21.916 -31.056 1.00 78.12 162 THR A CA 1
ATOM 1257 C C . THR A 1 162 ? -6.396 -23.413 -31.298 1.00 78.12 162 THR A C 1
ATOM 1259 O O . THR A 1 162 ? -6.258 -23.881 -32.428 1.00 78.12 162 THR A O 1
ATOM 1262 N N . GLY A 1 163 ? -6.597 -24.192 -30.241 1.00 81.50 163 GLY A N 1
ATOM 1263 C CA . GLY A 1 163 ? -6.705 -25.638 -30.339 1.00 81.50 163 GLY A CA 1
ATOM 1264 C C . GLY A 1 163 ? -7.730 -26.218 -29.377 1.00 81.50 163 GLY A C 1
ATOM 1265 O O . GLY A 1 163 ? -7.927 -25.712 -28.274 1.00 81.50 163 GLY A O 1
ATOM 1266 N N . LEU A 1 164 ? -8.373 -27.298 -29.805 1.00 83.44 164 LEU A N 1
ATOM 1267 C CA . LEU A 1 164 ? -9.202 -28.160 -28.966 1.00 83.44 164 LEU A CA 1
ATOM 1268 C C . LEU A 1 164 ? -8.524 -29.519 -28.863 1.00 83.44 164 LEU A C 1
ATOM 1270 O O . LEU A 1 164 ? -8.138 -30.086 -29.882 1.00 83.44 164 LEU A O 1
ATOM 1274 N N . VAL A 1 165 ? -8.378 -30.035 -27.647 1.00 87.44 165 VAL A N 1
ATOM 1275 C CA . VAL A 1 165 ? -7.716 -31.309 -27.355 1.00 87.44 165 VAL A CA 1
ATOM 1276 C C . VAL A 1 165 ? -8.615 -32.129 -26.445 1.00 87.44 165 VAL A C 1
ATOM 1278 O O . VAL A 1 165 ? -8.954 -31.698 -25.349 1.00 87.44 165 VAL A O 1
ATOM 1281 N N . LYS A 1 166 ? -8.976 -33.332 -26.874 1.00 87.25 166 LYS A N 1
ATOM 1282 C CA . LYS A 1 166 ? -9.782 -34.277 -26.109 1.00 87.25 166 LYS A CA 1
ATOM 1283 C C . LYS A 1 166 ? -8.898 -35.392 -25.579 1.00 87.25 166 LYS A C 1
ATOM 1285 O O . LYS A 1 166 ? -8.160 -36.022 -26.334 1.00 87.25 166 LYS A O 1
ATOM 1290 N N . PHE A 1 167 ? -8.995 -35.642 -24.284 1.00 89.38 167 PHE A N 1
ATOM 1291 C CA . PHE A 1 167 ? -8.211 -36.627 -23.554 1.00 89.38 167 PHE A CA 1
ATOM 1292 C C . PHE A 1 167 ? -9.054 -37.848 -23.175 1.00 89.38 167 PHE A C 1
ATOM 1294 O O . PHE A 1 167 ? -10.284 -37.834 -23.201 1.00 89.38 167 PHE A O 1
ATOM 1301 N N . LYS A 1 168 ? -8.386 -38.933 -22.783 1.00 85.69 168 LYS A N 1
ATOM 1302 C CA . LYS A 1 168 ? -9.037 -40.161 -22.304 1.00 85.69 168 LYS A CA 1
ATOM 1303 C C . LYS A 1 168 ? -9.682 -39.979 -20.924 1.00 85.69 168 LYS A C 1
ATOM 1305 O O . LYS A 1 168 ? -10.733 -40.570 -20.646 1.00 85.69 168 LYS A O 1
ATOM 1310 N N . THR A 1 169 ? -9.079 -39.140 -20.072 1.00 84.25 169 THR A N 1
ATOM 1311 C CA . THR A 1 169 ? -9.527 -38.869 -18.695 1.00 84.25 169 THR A CA 1
ATOM 1312 C C . THR A 1 169 ? -9.520 -37.373 -18.361 1.00 84.25 169 THR A C 1
ATOM 1314 O O . THR A 1 169 ? -8.709 -36.616 -18.892 1.00 84.25 169 THR A O 1
ATOM 1317 N N . GLU A 1 170 ? -10.402 -36.962 -17.443 1.00 81.69 170 GLU A N 1
ATOM 1318 C CA . GLU A 1 170 ? -10.471 -35.587 -16.917 1.00 81.69 170 GLU A CA 1
ATOM 1319 C C . GLU A 1 170 ? -9.215 -35.213 -16.117 1.00 81.69 170 GLU A C 1
ATOM 1321 O O . GLU A 1 170 ? -8.738 -34.084 -16.198 1.00 81.69 170 GLU A O 1
ATOM 1326 N N . PHE A 1 171 ? -8.624 -36.174 -15.402 1.00 81.00 171 PHE A N 1
ATOM 1327 C CA . PHE A 1 171 ? -7.383 -35.967 -14.656 1.00 81.00 171 PHE A CA 1
ATOM 1328 C C . PHE A 1 171 ? -6.224 -35.557 -15.576 1.00 81.00 171 PHE A C 1
ATOM 1330 O O . PHE A 1 171 ? -5.518 -34.589 -15.293 1.00 81.00 171 PHE A O 1
ATOM 1337 N N . THR A 1 172 ? -6.058 -36.244 -16.714 1.00 85.50 172 THR A N 1
ATOM 1338 C CA . THR A 1 172 ? -5.039 -35.884 -17.712 1.00 85.50 172 THR A CA 1
ATOM 1339 C C . THR A 1 172 ? -5.269 -34.474 -18.244 1.00 85.50 172 THR A C 1
ATOM 1341 O O . THR A 1 172 ? -4.331 -33.681 -18.277 1.00 85.50 172 THR A O 1
ATOM 1344 N N . ALA A 1 173 ? -6.511 -34.148 -18.607 1.00 84.94 173 ALA A N 1
ATOM 1345 C CA . ALA A 1 173 ? -6.873 -32.823 -19.094 1.00 84.94 173 ALA A CA 1
ATOM 1346 C C . ALA A 1 173 ? -6.568 -31.730 -18.052 1.00 84.94 173 ALA A C 1
ATOM 1348 O O . ALA A 1 173 ? -5.912 -30.745 -18.379 1.00 84.94 173 ALA A O 1
ATOM 1349 N N . SER A 1 174 ? -6.952 -31.936 -16.785 1.00 78.62 174 SER A N 1
ATOM 1350 C CA . SER A 1 174 ? -6.684 -31.001 -15.680 1.00 78.62 174 SER A CA 1
ATOM 1351 C C . SER A 1 174 ? -5.189 -30.750 -15.484 1.00 78.62 174 SER A C 1
ATOM 1353 O O . SER A 1 174 ? -4.751 -29.599 -15.441 1.00 78.62 174 SER A O 1
ATOM 1355 N N . ARG A 1 175 ? -4.395 -31.827 -15.436 1.00 85.81 175 ARG A N 1
ATOM 1356 C CA . ARG A 1 175 ? -2.941 -31.753 -15.258 1.00 85.81 175 ARG A CA 1
ATOM 1357 C C . ARG A 1 175 ? -2.276 -30.979 -16.395 1.00 85.81 175 ARG A C 1
ATOM 1359 O O . ARG A 1 175 ? -1.422 -30.135 -16.148 1.00 85.81 175 ARG A O 1
ATOM 1366 N N . VAL A 1 176 ? -2.672 -31.257 -17.639 1.00 84.81 176 VAL A N 1
ATOM 1367 C CA . VAL A 1 176 ? -2.132 -30.570 -18.820 1.00 84.81 176 VAL A CA 1
ATOM 1368 C C . VAL A 1 176 ? -2.534 -29.092 -18.819 1.00 84.81 176 VAL A C 1
ATOM 1370 O O . VAL A 1 176 ? -1.679 -28.246 -19.050 1.00 84.81 176 VAL A O 1
ATOM 1373 N N . ILE A 1 177 ? -3.783 -28.757 -18.480 1.00 82.06 177 ILE A N 1
ATOM 1374 C CA . ILE A 1 177 ? -4.241 -27.362 -18.348 1.00 82.06 177 ILE A CA 1
ATOM 1375 C C . ILE A 1 177 ? -3.389 -26.594 -17.335 1.00 82.06 177 ILE A C 1
ATOM 1377 O O . ILE A 1 177 ? -2.920 -25.496 -17.633 1.00 82.06 177 ILE A O 1
ATOM 1381 N N . GLN A 1 178 ? -3.174 -27.169 -16.149 1.00 68.69 178 GLN A N 1
ATOM 1382 C CA . GLN A 1 178 ? -2.348 -26.553 -15.111 1.00 68.69 178 GLN A CA 1
ATOM 1383 C C . GLN A 1 178 ? -0.918 -26.328 -15.603 1.00 68.69 178 GLN A C 1
ATOM 1385 O O . GLN A 1 178 ? -0.385 -25.238 -15.431 1.00 68.69 178 GLN A O 1
ATOM 1390 N N . LEU A 1 179 ? -0.327 -27.316 -16.277 1.00 74.25 179 LEU A N 1
ATOM 1391 C CA . LEU A 1 179 ? 1.045 -27.238 -16.772 1.00 74.25 179 LEU A CA 1
ATOM 1392 C C . LEU A 1 179 ? 1.205 -26.193 -17.883 1.00 74.25 179 LEU A C 1
ATOM 1394 O O . LEU A 1 179 ? 2.159 -25.416 -17.842 1.00 74.25 179 LEU A O 1
ATOM 1398 N N . ILE A 1 180 ? 0.264 -26.135 -18.833 1.00 77.75 180 ILE A N 1
ATOM 1399 C CA . ILE A 1 180 ? 0.242 -25.120 -19.895 1.00 77.75 180 ILE A CA 1
ATOM 1400 C C . ILE A 1 180 ? 0.084 -23.729 -19.288 1.00 77.75 180 ILE A C 1
ATOM 1402 O O . ILE A 1 180 ? 0.826 -22.825 -19.651 1.00 77.75 180 ILE A O 1
ATOM 1406 N N . ASN A 1 181 ? -0.843 -23.548 -18.347 1.00 69.44 181 ASN A N 1
ATOM 1407 C CA . ASN A 1 181 ? -1.059 -22.244 -17.724 1.00 69.44 181 ASN A CA 1
ATOM 1408 C C . ASN A 1 181 ? 0.139 -21.810 -16.882 1.00 69.44 181 ASN A C 1
ATOM 1410 O O . ASN A 1 181 ? 0.559 -20.658 -16.986 1.00 69.44 181 ASN A O 1
ATOM 1414 N N . HIS A 1 182 ? 0.716 -22.722 -16.100 1.00 60.06 182 HIS A N 1
ATOM 1415 C CA . HIS A 1 182 ? 1.893 -22.459 -15.277 1.00 60.06 182 HIS A CA 1
ATOM 1416 C C . HIS A 1 182 ? 3.107 -22.077 -16.139 1.00 60.06 182 HIS A C 1
ATOM 1418 O O . HIS A 1 182 ? 3.752 -21.074 -15.874 1.00 60.06 182 HIS A O 1
ATOM 1424 N N . ASN A 1 183 ? 3.350 -22.791 -17.244 1.00 63.09 183 ASN A N 1
ATOM 1425 C CA . ASN A 1 183 ? 4.502 -22.560 -18.126 1.00 63.09 183 ASN A CA 1
ATOM 1426 C C . ASN A 1 183 ? 4.201 -21.669 -19.344 1.00 63.09 183 ASN A C 1
ATOM 1428 O O . ASN A 1 183 ? 5.004 -21.605 -20.277 1.00 63.09 183 ASN A O 1
ATOM 1432 N N . GLY A 1 184 ? 3.043 -21.009 -19.377 1.00 51.69 184 GLY A N 1
ATOM 1433 C CA . GLY A 1 184 ? 2.481 -20.425 -20.595 1.00 51.69 184 GLY A CA 1
ATOM 1434 C C . GLY A 1 184 ? 3.420 -19.485 -21.343 1.00 51.69 184 GLY A C 1
ATOM 1435 O O . GLY A 1 184 ? 3.533 -19.581 -22.561 1.00 51.69 184 GLY A O 1
ATOM 1436 N N . LEU A 1 185 ? 4.151 -18.620 -20.634 1.00 47.94 185 LEU A N 1
ATOM 1437 C CA . LEU A 1 185 ? 5.103 -17.680 -21.242 1.00 47.94 185 LEU A CA 1
ATOM 1438 C C . LEU A 1 185 ? 6.383 -18.359 -21.743 1.00 47.94 185 LEU A C 1
ATOM 1440 O O . LEU A 1 185 ? 6.754 -18.152 -22.897 1.00 47.94 185 LEU A O 1
ATOM 1444 N N . ARG A 1 186 ? 7.000 -19.240 -20.941 1.00 67.06 186 ARG A N 1
ATOM 1445 C CA . ARG A 1 186 ? 8.166 -20.046 -21.355 1.00 67.06 186 ARG A CA 1
ATOM 1446 C C . ARG A 1 186 ? 7.872 -20.817 -22.640 1.00 67.06 186 ARG A C 1
ATOM 1448 O O . ARG A 1 186 ? 8.667 -20.823 -23.578 1.00 67.06 186 ARG A O 1
ATOM 1455 N N . LEU A 1 187 ? 6.699 -21.445 -22.688 1.00 63.78 187 LEU A N 1
ATOM 1456 C CA . LEU A 1 187 ? 6.230 -22.184 -23.855 1.00 63.78 187 LEU A CA 1
ATOM 1457 C C . LEU A 1 187 ? 5.953 -21.239 -25.031 1.00 63.78 187 LEU A C 1
ATOM 1459 O O . LEU A 1 187 ? 6.307 -21.554 -26.161 1.00 63.78 187 LEU A O 1
ATOM 1463 N N . SER A 1 188 ? 5.414 -20.048 -24.779 1.00 58.81 188 SER A N 1
ATOM 1464 C CA . SER A 1 188 ? 5.193 -19.048 -25.833 1.00 58.81 188 SER A CA 1
ATOM 1465 C C . SER A 1 188 ? 6.485 -18.632 -26.522 1.00 58.81 188 SER A C 1
ATOM 1467 O O . SER A 1 188 ? 6.542 -18.630 -27.747 1.00 58.81 188 SER A O 1
ATOM 1469 N N . HIS A 1 189 ? 7.536 -18.344 -25.750 1.00 50.59 189 HIS A N 1
ATOM 1470 C CA . HIS A 1 189 ? 8.841 -17.966 -26.295 1.00 50.59 189 HIS A CA 1
ATOM 1471 C C . HIS A 1 189 ? 9.477 -19.132 -27.054 1.00 50.59 189 HIS A C 1
ATOM 1473 O O . HIS A 1 189 ? 9.945 -18.960 -28.176 1.00 50.59 189 HIS A O 1
ATOM 1479 N N . LYS A 1 190 ? 9.428 -20.342 -26.481 1.00 71.00 190 LYS A N 1
ATOM 1480 C CA . LYS A 1 190 ? 9.991 -21.545 -27.106 1.00 71.00 190 LYS A CA 1
ATOM 1481 C C . LYS A 1 190 ? 9.346 -21.875 -28.456 1.00 71.00 190 LYS A C 1
ATOM 1483 O O . LYS A 1 190 ? 10.039 -22.334 -29.359 1.00 71.00 190 LYS A O 1
ATOM 1488 N N . TYR A 1 191 ? 8.037 -21.661 -28.590 1.00 69.38 191 TYR A N 1
ATOM 1489 C CA . TYR A 1 191 ? 7.280 -22.024 -29.791 1.00 69.38 191 TYR A CA 1
ATOM 1490 C C . TYR A 1 191 ? 6.948 -20.837 -30.707 1.00 69.38 191 TYR A C 1
ATOM 1492 O O . TYR A 1 191 ? 6.286 -21.033 -31.725 1.00 69.38 191 TYR A O 1
ATOM 1500 N N . GLY A 1 192 ? 7.417 -19.623 -30.398 1.00 61.88 192 GLY A N 1
ATOM 1501 C CA . GLY A 1 192 ? 7.171 -18.434 -31.222 1.00 61.88 192 GLY A CA 1
ATOM 1502 C C . GLY A 1 192 ? 5.700 -18.006 -31.247 1.00 61.88 192 GLY A C 1
ATOM 1503 O O . GLY A 1 192 ? 5.173 -17.614 -32.289 1.00 61.88 192 GLY A O 1
ATOM 1504 N N . CYS A 1 193 ? 5.006 -18.129 -30.116 1.00 64.69 193 CYS A N 1
ATOM 1505 C CA . CYS A 1 193 ? 3.631 -17.668 -29.964 1.00 64.69 193 CYS A CA 1
ATOM 1506 C C . CYS A 1 193 ? 3.575 -16.140 -29.839 1.00 64.69 193 CYS A C 1
ATOM 1508 O O . CYS A 1 193 ? 4.407 -15.536 -29.169 1.00 64.69 193 CYS A O 1
ATOM 1510 N N . SER A 1 194 ? 2.540 -15.506 -30.396 1.00 47.75 194 SER A N 1
ATOM 1511 C CA . SER A 1 194 ? 2.363 -14.045 -30.328 1.00 47.75 194 SER A CA 1
ATOM 1512 C C . SER A 1 194 ? 1.854 -13.524 -28.973 1.00 47.75 194 SER A C 1
ATOM 1514 O O . SER A 1 194 ? 1.520 -12.350 -28.853 1.00 47.75 194 SER A O 1
ATOM 1516 N N . GLY A 1 195 ? 1.674 -14.400 -27.987 1.00 48.66 195 GLY A N 1
ATOM 1517 C CA . GLY A 1 195 ? 1.129 -14.088 -26.667 1.00 48.66 195 GLY A CA 1
ATOM 1518 C C . GLY A 1 195 ? 1.148 -15.323 -25.769 1.00 48.66 195 GLY A C 1
ATOM 1519 O O . GLY A 1 195 ? 1.422 -16.422 -26.253 1.00 48.66 195 GLY A O 1
ATOM 1520 N N . ARG A 1 196 ? 0.842 -15.159 -24.473 1.00 60.97 196 ARG A N 1
ATOM 1521 C CA . ARG A 1 196 ? 0.907 -16.250 -23.484 1.00 60.97 196 ARG A CA 1
ATOM 1522 C C . ARG A 1 196 ? 0.020 -17.430 -23.882 1.00 60.97 196 ARG A C 1
ATOM 1524 O O . ARG A 1 196 ? -1.203 -17.293 -23.930 1.00 60.97 196 ARG A O 1
ATOM 1531 N N . LEU A 1 197 ? 0.632 -18.587 -24.092 1.00 69.44 197 LEU A N 1
ATOM 1532 C CA . LEU A 1 197 ? -0.032 -19.864 -24.268 1.00 69.44 197 LEU A CA 1
ATOM 1533 C C . LEU A 1 197 ? -0.798 -20.198 -22.990 1.00 69.44 197 LEU A C 1
ATOM 1535 O O . LEU A 1 197 ? -0.237 -20.178 -21.896 1.00 69.44 197 LEU A O 1
ATOM 1539 N N . ALA A 1 198 ? -2.083 -20.481 -23.119 1.00 68.00 198 ALA A N 1
ATOM 1540 C CA . ALA A 1 198 ? -2.914 -20.811 -21.974 1.00 68.00 198 ALA A CA 1
ATOM 1541 C C . ALA A 1 198 ? -4.035 -21.762 -22.383 1.00 68.00 198 ALA A C 1
ATOM 1543 O O . ALA A 1 198 ? -4.378 -21.878 -23.561 1.00 68.00 198 ALA A O 1
ATOM 1544 N N . ALA A 1 199 ? -4.558 -22.489 -21.404 1.00 80.44 199 ALA A N 1
ATOM 1545 C CA . ALA A 1 199 ? -5.539 -23.534 -21.592 1.00 80.44 199 ALA A CA 1
ATOM 1546 C C . ALA A 1 199 ? -6.620 -23.526 -20.505 1.00 80.44 199 ALA A C 1
ATOM 1548 O O . ALA A 1 199 ? -6.426 -23.056 -19.387 1.00 80.44 199 ALA A O 1
ATOM 1549 N N . LYS A 1 200 ? -7.794 -24.059 -20.831 1.00 74.19 200 LYS A N 1
ATOM 1550 C CA . LYS A 1 200 ? -8.911 -24.250 -19.901 1.00 74.19 200 LYS A CA 1
ATOM 1551 C C . LYS A 1 200 ? -9.722 -25.472 -20.303 1.00 74.19 200 LYS A C 1
ATOM 1553 O O . LYS A 1 200 ? -9.606 -25.950 -21.427 1.00 74.19 200 LYS A O 1
ATOM 1558 N N . PHE A 1 201 ? -10.582 -25.956 -19.416 1.00 75.81 201 PHE A N 1
ATOM 1559 C CA . PHE A 1 201 ? -11.588 -26.937 -19.812 1.00 75.81 201 PHE A CA 1
ATOM 1560 C C . PHE A 1 201 ? -12.570 -26.324 -20.805 1.00 75.81 201 PHE A C 1
ATOM 1562 O O . PHE A 1 201 ? -12.945 -25.158 -20.667 1.00 75.81 201 PHE A O 1
ATOM 1569 N N . SER A 1 202 ? -13.033 -27.132 -21.757 1.00 65.56 202 SER A N 1
ATOM 1570 C CA . SER A 1 202 ? -14.062 -26.716 -22.710 1.00 65.56 202 SER A CA 1
ATOM 1571 C C . SER A 1 202 ? -15.456 -26.539 -22.075 1.00 65.56 202 SER A C 1
ATOM 1573 O O . SER A 1 202 ? -16.376 -26.201 -22.808 1.00 65.56 202 SER A O 1
ATOM 1575 N N . GLU A 1 203 ? -15.598 -26.750 -20.752 1.00 62.88 203 GLU A N 1
ATOM 1576 C CA . GLU A 1 203 ? -16.436 -26.017 -19.770 1.00 62.88 203 GLU A CA 1
ATOM 1577 C C . GLU A 1 203 ? -16.701 -26.890 -18.512 1.00 62.88 203 GLU A C 1
ATOM 1579 O O . GLU A 1 203 ? -17.253 -27.987 -18.599 1.00 62.88 203 GLU A O 1
ATOM 1584 N N . LYS A 1 204 ? -16.373 -26.392 -17.306 1.00 41.88 204 LYS A N 1
ATOM 1585 C CA . LYS A 1 204 ? -16.952 -26.847 -16.021 1.00 41.88 204 LYS A CA 1
ATOM 1586 C C . LYS A 1 204 ? -17.048 -25.651 -15.066 1.00 41.88 204 LYS A C 1
ATOM 1588 O O . LYS A 1 204 ? -16.154 -24.812 -15.044 1.00 41.88 204 LYS A O 1
ATOM 1593 N N . LYS A 1 205 ? -18.143 -25.600 -14.294 1.00 36.44 205 LYS A N 1
ATOM 1594 C CA . LYS A 1 205 ? -18.463 -24.600 -13.258 1.00 36.44 205 LYS A CA 1
ATOM 1595 C C . LYS A 1 205 ? -17.229 -24.183 -12.445 1.00 36.44 205 LYS A C 1
ATOM 1597 O O . LYS A 1 205 ? -16.776 -24.960 -11.608 1.00 36.44 205 LYS A O 1
ATOM 1602 N N . THR A 1 206 ? -16.813 -22.929 -12.541 1.00 32.34 206 THR A N 1
ATOM 1603 C CA . THR A 1 206 ? -16.510 -22.209 -11.305 1.00 32.34 206 THR A CA 1
ATOM 1604 C C . THR A 1 206 ? -17.854 -21.786 -10.726 1.00 32.34 206 THR A C 1
ATOM 1606 O O . THR A 1 206 ? -18.717 -21.262 -11.429 1.00 32.34 206 THR A O 1
ATOM 1609 N N . ARG A 1 207 ? -18.090 -22.094 -9.446 1.00 29.28 207 ARG A N 1
ATOM 1610 C CA . ARG A 1 207 ? -19.034 -21.291 -8.664 1.00 29.28 207 ARG A CA 1
ATOM 1611 C C . ARG A 1 207 ? -18.618 -19.833 -8.874 1.00 29.28 207 ARG A C 1
ATOM 1613 O O . ARG A 1 207 ? -17.419 -19.567 -8.842 1.00 29.28 207 ARG A O 1
ATOM 1620 N N . ASP A 1 208 ? -19.578 -18.945 -9.106 1.00 30.39 208 ASP A N 1
ATOM 1621 C CA . ASP A 1 208 ? -19.369 -17.497 -9.049 1.00 30.39 208 ASP A CA 1
ATOM 1622 C C . ASP A 1 208 ? -18.832 -17.124 -7.661 1.00 30.39 208 ASP A C 1
ATOM 1624 O O . ASP A 1 208 ? -19.582 -16.833 -6.732 1.00 30.39 208 ASP A O 1
ATOM 1628 N N . VAL A 1 209 ? -17.513 -17.196 -7.514 1.00 27.80 209 VAL A N 1
ATOM 1629 C CA . VAL A 1 209 ? -16.736 -16.596 -6.439 1.00 27.80 209 VAL A CA 1
ATOM 1630 C C . VAL A 1 209 ? -15.504 -16.004 -7.121 1.00 27.80 209 VAL A C 1
ATOM 1632 O O . VAL A 1 209 ? -14.521 -16.700 -7.358 1.00 27.80 209 VAL A O 1
ATOM 1635 N N . GLY A 1 210 ? -15.595 -14.724 -7.485 1.00 27.66 210 GLY A N 1
ATOM 1636 C CA . GLY A 1 210 ? -14.483 -13.926 -8.009 1.00 27.66 210 GLY A CA 1
ATOM 1637 C C . GLY A 1 210 ? -14.459 -13.805 -9.534 1.00 27.66 210 GLY A C 1
ATOM 1638 O O . GLY A 1 210 ? -14.591 -14.789 -10.253 1.00 27.66 210 GLY A O 1
ATOM 1639 N N . GLY A 1 211 ? -14.316 -12.570 -10.023 1.00 31.38 211 GLY A N 1
ATOM 1640 C CA . GLY A 1 211 ? -14.274 -12.228 -11.444 1.00 31.38 211 GLY A CA 1
ATOM 1641 C C . GLY A 1 211 ? -13.111 -12.852 -12.232 1.00 31.38 211 GLY A C 1
ATOM 1642 O O . GLY A 1 211 ? -12.327 -13.652 -11.728 1.00 31.38 211 GLY A O 1
ATOM 1643 N N . ARG A 1 212 ? -13.024 -12.472 -13.515 1.00 37.78 212 ARG A N 1
ATOM 1644 C CA . ARG A 1 212 ? -11.976 -12.865 -14.477 1.00 37.78 212 ARG A CA 1
ATOM 1645 C C . ARG A 1 212 ? -10.571 -12.865 -13.826 1.00 37.78 212 ARG A C 1
ATOM 1647 O O . ARG A 1 212 ? -10.248 -11.885 -13.159 1.00 37.78 212 ARG A O 1
ATOM 1654 N N . PRO A 1 213 ? -9.711 -13.881 -14.064 1.00 44.53 213 PRO A N 1
ATOM 1655 C CA . PRO A 1 213 ? -8.307 -13.821 -13.661 1.00 44.53 213 PRO A CA 1
ATOM 1656 C C . PRO A 1 213 ? -7.638 -12.616 -14.323 1.00 44.53 213 PRO A C 1
ATOM 1658 O O . PRO A 1 213 ? -7.673 -12.497 -15.551 1.00 44.53 213 PRO A O 1
ATOM 1661 N N . VAL A 1 214 ? -7.060 -11.732 -13.514 1.00 47.72 214 VAL A N 1
ATOM 1662 C CA . VAL A 1 214 ? -6.309 -10.568 -13.989 1.00 47.72 214 VAL A CA 1
ATOM 1663 C C . VAL A 1 214 ? -5.142 -11.046 -14.861 1.00 47.72 214 VAL A C 1
ATOM 1665 O O . VAL A 1 214 ? -4.440 -11.988 -14.489 1.00 47.72 214 VAL A O 1
ATOM 1668 N N . CYS A 1 215 ? -4.939 -10.429 -16.029 1.00 55.16 215 CYS A N 1
ATOM 1669 C CA . CYS A 1 215 ? -3.760 -10.661 -16.863 1.00 55.16 215 CYS A CA 1
ATOM 1670 C C . CYS A 1 215 ? -2.994 -9.359 -17.115 1.00 55.16 215 CYS A C 1
ATOM 1672 O O . CYS A 1 215 ? -3.557 -8.268 -17.029 1.00 55.16 215 CYS A O 1
ATOM 1674 N N . LEU A 1 216 ? -1.697 -9.471 -17.417 1.00 60.81 216 LEU A N 1
ATOM 1675 C CA . LEU A 1 216 ? -0.809 -8.312 -17.537 1.00 60.81 216 LEU A CA 1
ATOM 1676 C C . LEU A 1 216 ? -1.291 -7.342 -18.622 1.00 60.81 216 LEU A C 1
ATOM 1678 O O . LEU A 1 216 ? -1.200 -6.134 -18.445 1.00 60.81 216 LEU A O 1
ATOM 1682 N N . GLU A 1 217 ? -1.870 -7.854 -19.708 1.00 62.25 217 GLU A N 1
ATOM 1683 C CA . GLU A 1 217 ? -2.407 -7.046 -20.804 1.00 62.25 217 GLU A CA 1
ATOM 1684 C C . GLU A 1 217 ? -3.606 -6.180 -20.381 1.00 62.25 217 GLU A C 1
ATOM 1686 O O . GLU A 1 217 ? -3.811 -5.107 -20.951 1.00 62.25 217 GLU A O 1
ATOM 1691 N N . ASP A 1 218 ? -4.383 -6.614 -19.380 1.00 62.53 218 ASP A N 1
ATOM 1692 C CA . ASP A 1 218 ? -5.490 -5.821 -18.832 1.00 62.53 218 ASP A CA 1
ATOM 1693 C C . ASP A 1 218 ? -4.972 -4.656 -17.966 1.00 62.53 218 ASP A C 1
ATOM 1695 O O . ASP A 1 218 ? -5.591 -3.593 -17.946 1.00 62.53 218 ASP A O 1
ATOM 1699 N N . ILE A 1 219 ? -3.826 -4.844 -17.297 1.00 67.38 219 ILE A N 1
ATOM 1700 C CA . ILE A 1 219 ? -3.170 -3.839 -16.442 1.00 67.38 219 ILE A CA 1
ATOM 1701 C C . ILE A 1 219 ? -2.378 -2.833 -17.287 1.00 67.38 219 ILE A C 1
ATOM 1703 O O . ILE A 1 219 ? -2.431 -1.625 -17.061 1.00 67.38 219 ILE A O 1
ATOM 1707 N N . VAL A 1 220 ? -1.635 -3.336 -18.273 1.00 70.81 220 VAL A N 1
ATOM 1708 C CA . VAL A 1 220 ? -0.662 -2.576 -19.069 1.00 70.81 220 VAL A CA 1
ATOM 1709 C C . VAL A 1 220 ? -1.310 -1.853 -20.256 1.00 70.81 220 VAL A C 1
ATOM 1711 O O . VAL A 1 220 ? -0.592 -1.144 -20.948 1.00 70.81 220 VAL A O 1
ATOM 1714 N N . LYS A 1 221 ? -2.634 -2.016 -20.476 1.00 60.59 221 LYS A N 1
ATOM 1715 C CA . LYS A 1 221 ? -3.467 -1.467 -21.577 1.00 60.59 221 LYS A CA 1
ATOM 1716 C C . LYS A 1 221 ? -2.647 -0.736 -22.649 1.00 60.59 221 LYS A C 1
ATOM 1718 O O . LYS A 1 221 ? -2.237 0.392 -22.386 1.00 60.59 221 LYS A O 1
ATOM 1723 N N . PRO A 1 222 ? -2.446 -1.310 -23.850 1.00 47.69 222 PRO A N 1
ATOM 1724 C CA . PRO A 1 222 ? -1.534 -0.740 -24.838 1.00 47.69 222 PRO A CA 1
ATOM 1725 C C . PRO A 1 222 ? -1.867 0.733 -25.073 1.00 47.69 222 PRO A C 1
ATOM 1727 O O . PRO A 1 222 ? -2.943 1.063 -25.580 1.00 47.69 222 PRO A O 1
ATOM 1730 N N . SER A 1 223 ? -0.969 1.617 -24.634 1.00 46.22 223 SER A N 1
ATOM 1731 C CA . SER A 1 223 ? -1.191 3.046 -24.768 1.00 46.22 223 SER A CA 1
ATOM 1732 C C . SER A 1 223 ? -1.102 3.397 -26.251 1.00 46.22 223 SER A C 1
ATOM 1734 O O . SER A 1 223 ? -0.205 2.955 -26.974 1.00 46.22 223 SER A O 1
ATOM 1736 N N . ALA A 1 224 ? -2.039 4.216 -26.727 1.00 46.38 224 ALA A N 1
ATOM 1737 C CA . ALA A 1 224 ? -2.009 4.740 -28.092 1.00 46.38 224 ALA A CA 1
ATOM 1738 C C . ALA A 1 224 ? -0.732 5.569 -28.380 1.00 46.38 224 ALA A C 1
ATOM 1740 O O . ALA A 1 224 ? -0.444 5.876 -29.532 1.00 46.38 224 ALA A O 1
ATOM 1741 N N . HIS A 1 225 ? 0.054 5.899 -27.346 1.00 45.97 225 HIS A N 1
ATOM 1742 C CA . HIS A 1 225 ? 1.295 6.672 -27.414 1.00 45.97 225 HIS A CA 1
ATOM 1743 C C . HIS A 1 225 ? 2.504 5.912 -27.972 1.00 45.97 225 HIS A C 1
ATOM 1745 O O . HIS A 1 225 ? 3.469 6.550 -28.382 1.00 45.97 225 HIS A O 1
ATOM 1751 N N . LEU A 1 226 ? 2.467 4.580 -28.090 1.00 47.22 226 LEU A N 1
ATOM 1752 C CA . LEU A 1 226 ? 3.527 3.858 -28.813 1.00 47.22 226 LEU A CA 1
ATOM 1753 C C . LEU A 1 226 ? 3.505 4.093 -30.334 1.00 47.22 226 LEU A C 1
ATOM 1755 O O . LEU A 1 226 ? 4.466 3.744 -31.022 1.00 47.22 226 LEU A O 1
ATOM 1759 N N . LEU A 1 227 ? 2.431 4.704 -30.847 1.00 39.31 227 LEU A N 1
ATOM 1760 C CA . LEU A 1 227 ? 2.266 5.094 -32.247 1.00 39.31 227 LEU A CA 1
ATOM 1761 C C . LEU A 1 227 ? 2.569 6.577 -32.514 1.00 39.31 227 LEU A C 1
ATOM 1763 O O . LEU A 1 227 ? 2.450 7.002 -33.663 1.00 39.31 227 LEU A O 1
ATOM 1767 N N . GLU A 1 228 ? 2.992 7.366 -31.518 1.00 45.28 228 GLU A N 1
ATOM 1768 C CA . GLU A 1 228 ? 3.484 8.721 -31.788 1.00 45.28 228 GLU A CA 1
ATOM 1769 C C . GLU A 1 228 ? 4.887 8.654 -32.395 1.00 45.28 228 GLU A C 1
ATOM 1771 O O . GLU A 1 228 ? 5.930 8.666 -31.743 1.00 45.28 228 GLU A O 1
ATOM 1776 N N . ILE A 1 229 ? 4.860 8.536 -33.718 1.00 46.22 229 ILE A N 1
ATOM 1777 C CA . ILE A 1 229 ? 5.935 8.808 -34.655 1.00 46.22 229 ILE A CA 1
ATOM 1778 C C . ILE A 1 229 ? 6.588 10.129 -34.233 1.00 46.22 229 ILE A C 1
ATOM 1780 O O . ILE A 1 229 ? 6.020 11.206 -34.415 1.00 46.22 229 ILE A O 1
ATOM 1784 N N . THR A 1 230 ? 7.797 10.064 -33.674 1.00 51.94 230 THR A N 1
ATOM 1785 C CA . THR A 1 230 ? 8.664 11.243 -33.610 1.00 51.94 230 THR A CA 1
ATOM 1786 C C . THR A 1 230 ? 8.799 11.777 -35.032 1.00 51.94 230 THR A C 1
ATOM 1788 O O . THR A 1 230 ? 9.082 10.983 -35.933 1.00 51.94 230 THR A O 1
ATOM 1791 N N . LYS A 1 231 ? 8.582 13.084 -35.248 1.00 51.47 231 LYS A N 1
ATOM 1792 C CA . LYS A 1 231 ? 8.785 13.721 -36.559 1.00 51.47 231 LYS A CA 1
ATOM 1793 C C . LYS A 1 231 ? 10.111 13.250 -37.148 1.00 51.47 231 LYS A C 1
ATOM 1795 O O . LYS A 1 231 ? 11.131 13.302 -36.468 1.00 51.47 231 LYS A O 1
ATOM 1800 N N . GLU A 1 232 ? 10.097 12.789 -38.394 1.00 56.91 232 GLU A N 1
ATOM 1801 C CA . GLU A 1 232 ? 11.334 12.583 -39.135 1.00 56.91 232 GLU A CA 1
ATOM 1802 C C . GLU A 1 232 ? 11.724 13.893 -39.835 1.00 56.91 232 GLU A C 1
ATOM 1804 O O . GLU A 1 232 ? 10.891 14.471 -40.540 1.00 56.91 232 GLU A O 1
ATOM 1809 N N . PRO A 1 233 ? 12.974 14.371 -39.677 1.00 65.31 233 PRO A N 1
ATOM 1810 C CA . PRO A 1 233 ? 14.032 13.841 -38.806 1.00 65.31 233 PRO A CA 1
ATOM 1811 C C . PRO A 1 233 ? 13.829 14.203 -37.319 1.00 65.31 233 PRO A C 1
ATOM 1813 O O . PRO A 1 233 ? 13.396 15.312 -37.016 1.00 65.31 233 PRO A O 1
ATOM 1816 N N . LEU A 1 234 ? 14.205 13.296 -36.401 1.00 73.50 234 LEU A N 1
ATOM 1817 C CA . LEU A 1 234 ? 14.141 13.532 -34.950 1.00 73.50 234 LEU A CA 1
ATOM 1818 C C . LEU A 1 234 ? 15.014 14.735 -34.570 1.00 73.50 234 LEU A C 1
ATOM 1820 O O . LEU A 1 234 ? 16.238 14.698 -34.727 1.00 73.50 234 LEU A O 1
ATOM 1824 N N . GLU A 1 235 ? 14.394 15.787 -34.042 1.00 82.44 235 GLU A N 1
ATOM 1825 C CA . GLU A 1 235 ? 15.115 16.898 -33.430 1.00 82.44 235 GLU A CA 1
ATOM 1826 C C . GLU A 1 235 ? 15.532 16.538 -31.995 1.00 82.44 235 GLU A C 1
ATOM 1828 O O . GLU A 1 235 ? 14.834 15.808 -31.293 1.00 82.44 235 GLU A O 1
ATOM 1833 N N . LEU A 1 236 ? 16.659 17.080 -31.512 1.00 84.75 236 LEU A N 1
ATOM 1834 C CA . LEU A 1 236 ? 17.174 16.768 -30.168 1.00 84.75 236 LEU A CA 1
ATOM 1835 C C . LEU A 1 236 ? 16.174 17.105 -29.047 1.00 84.75 236 LEU A C 1
ATOM 1837 O O . LEU A 1 236 ? 16.103 16.384 -28.055 1.00 84.75 236 LEU A O 1
ATOM 1841 N N . LYS A 1 237 ? 15.382 18.170 -29.217 1.00 84.06 237 LYS A N 1
ATOM 1842 C CA . LYS A 1 237 ? 14.329 18.571 -28.268 1.00 84.06 237 LYS A CA 1
ATOM 1843 C C . LYS A 1 237 ? 13.195 17.540 -28.159 1.00 84.06 237 LYS A C 1
ATOM 1845 O O . LYS A 1 237 ? 12.528 17.470 -27.134 1.00 84.06 237 LYS A O 1
ATOM 1850 N N . ASP A 1 238 ? 13.001 16.741 -29.209 1.00 84.38 238 ASP A N 1
ATOM 1851 C CA . ASP A 1 238 ? 11.946 15.735 -29.303 1.00 84.38 238 ASP A CA 1
ATOM 1852 C C . ASP A 1 238 ? 12.441 14.342 -28.873 1.00 84.38 238 ASP A C 1
ATOM 1854 O O . ASP A 1 238 ? 11.625 13.447 -28.640 1.00 84.38 238 ASP A O 1
ATOM 1858 N N . ALA A 1 239 ? 13.756 14.151 -28.717 1.00 87.94 239 ALA A N 1
ATOM 1859 C CA . ALA A 1 239 ? 14.346 12.901 -28.245 1.00 87.94 239 ALA A CA 1
ATOM 1860 C C . ALA A 1 239 ? 13.970 12.623 -26.779 1.00 87.94 239 ALA A C 1
ATOM 1862 O O . ALA A 1 239 ? 14.081 13.497 -25.922 1.00 87.94 239 ALA A O 1
ATOM 1863 N N . GLU A 1 240 ? 13.555 11.396 -26.464 1.00 90.62 240 GLU A N 1
ATOM 1864 C CA . GLU A 1 240 ? 13.218 10.992 -25.092 1.00 90.62 240 GLU A CA 1
ATOM 1865 C C . GLU A 1 240 ? 14.463 10.998 -24.186 1.00 90.62 240 GLU A C 1
ATOM 1867 O O . GLU A 1 240 ? 15.368 10.181 -24.354 1.00 90.62 240 GLU A O 1
ATOM 1872 N N . ASN A 1 241 ? 14.515 11.938 -23.238 1.00 93.38 241 ASN A N 1
ATOM 1873 C CA . ASN A 1 241 ? 15.586 12.085 -22.250 1.00 93.38 241 ASN A CA 1
ATOM 1874 C C . ASN A 1 241 ? 15.128 12.987 -21.074 1.00 93.38 241 ASN A C 1
ATOM 1876 O O . ASN A 1 241 ? 14.155 13.729 -21.245 1.00 93.38 241 ASN A O 1
ATOM 1880 N N . PRO A 1 242 ? 15.837 13.014 -19.926 1.00 94.94 242 PRO A N 1
ATOM 1881 C CA . PRO A 1 242 ? 15.409 13.773 -18.742 1.00 94.94 242 PRO A CA 1
ATOM 1882 C C . PRO A 1 242 ? 15.213 15.282 -18.958 1.00 94.94 242 PRO A C 1
ATOM 1884 O O . PRO A 1 242 ? 14.364 15.890 -18.310 1.00 94.94 242 PRO A O 1
ATOM 1887 N N . PHE A 1 243 ? 15.935 15.905 -19.901 1.00 92.44 243 PHE A N 1
ATOM 1888 C CA . PHE A 1 243 ? 15.736 17.323 -20.227 1.00 92.44 243 PHE A CA 1
ATOM 1889 C C . PHE A 1 243 ? 14.417 17.591 -20.966 1.00 92.44 243 PHE A C 1
ATOM 1891 O O . PHE A 1 243 ? 13.936 18.719 -20.930 1.00 92.44 243 PHE A O 1
ATOM 1898 N N . LYS A 1 244 ? 13.854 16.583 -21.647 1.00 92.31 244 LYS A N 1
ATOM 1899 C CA . LYS A 1 244 ? 12.521 16.636 -22.271 1.00 92.31 244 LYS A CA 1
ATOM 1900 C C . LYS A 1 244 ? 11.428 16.275 -21.268 1.00 92.31 244 LYS A C 1
ATOM 1902 O O . LYS A 1 244 ? 10.345 16.846 -21.314 1.00 92.31 244 LYS A O 1
ATOM 1907 N N . TRP A 1 245 ? 11.686 15.288 -20.411 1.00 93.62 245 TRP A N 1
ATOM 1908 C CA . TRP A 1 245 ? 10.686 14.774 -19.472 1.00 93.62 245 TRP A CA 1
ATOM 1909 C C . TRP A 1 245 ? 10.326 15.785 -18.391 1.00 93.62 245 TRP A C 1
ATOM 1911 O O . TRP A 1 245 ? 9.181 15.787 -17.949 1.00 93.62 245 TRP A O 1
ATOM 1921 N N . CYS A 1 246 ? 11.289 16.627 -17.992 1.00 90.00 246 CYS A N 1
ATOM 1922 C CA . CYS A 1 246 ? 11.116 17.654 -16.966 1.00 90.00 246 CYS A CA 1
ATOM 1923 C C . CYS A 1 246 ? 10.436 17.099 -15.706 1.00 90.00 246 CYS A C 1
ATOM 1925 O O . CYS A 1 246 ? 9.519 17.712 -15.169 1.00 90.00 246 CYS A O 1
ATOM 1927 N N . ALA A 1 247 ? 10.864 15.921 -15.232 1.00 91.38 247 ALA A N 1
ATOM 1928 C CA . ALA A 1 247 ? 10.168 15.203 -14.161 1.00 91.38 247 ALA A CA 1
ATOM 1929 C C . ALA A 1 247 ? 10.016 16.030 -12.872 1.00 91.38 247 ALA A C 1
ATOM 1931 O O . ALA A 1 247 ? 9.035 15.885 -12.146 1.00 91.38 247 ALA A O 1
ATOM 1932 N N . TYR A 1 248 ? 10.953 16.947 -12.628 1.00 88.81 248 TYR A N 1
ATOM 1933 C CA . TYR A 1 248 ? 10.942 17.877 -11.502 1.00 88.81 248 TYR A CA 1
ATOM 1934 C C . TYR A 1 248 ? 9.765 18.874 -11.514 1.00 88.81 248 TYR A C 1
ATOM 1936 O O . TYR A 1 248 ? 9.415 19.412 -10.462 1.00 88.81 248 TYR A O 1
ATOM 1944 N N . ASP A 1 249 ? 9.136 19.141 -12.663 1.00 88.31 249 ASP A N 1
ATOM 1945 C CA . ASP A 1 249 ? 8.039 20.107 -12.763 1.00 88.31 249 ASP A CA 1
ATOM 1946 C C . ASP A 1 249 ? 6.772 19.566 -12.095 1.00 88.31 249 ASP A C 1
ATOM 1948 O O . ASP A 1 249 ? 6.161 18.613 -12.567 1.00 88.31 249 ASP A O 1
ATOM 1952 N N . GLY A 1 250 ? 6.338 20.196 -11.000 1.00 84.12 250 GLY A N 1
ATOM 1953 C CA . GLY A 1 250 ? 5.188 19.734 -10.209 1.00 84.12 250 GLY A CA 1
ATOM 1954 C C . GLY A 1 250 ? 5.519 18.614 -9.214 1.00 84.12 250 GLY A C 1
ATOM 1955 O O . GLY A 1 250 ? 4.604 17.989 -8.685 1.00 84.12 250 GLY A O 1
ATOM 1956 N N . SER A 1 251 ? 6.810 18.365 -8.970 1.00 86.00 251 SER A N 1
ATOM 1957 C CA . SER A 1 251 ? 7.307 17.467 -7.924 1.00 86.00 251 SER A CA 1
ATOM 1958 C C . SER A 1 251 ? 6.975 17.980 -6.514 1.00 86.00 251 SER A C 1
ATOM 1960 O O . SER A 1 251 ? 6.905 19.189 -6.278 1.00 86.00 251 SER A O 1
ATOM 1962 N N . ASP A 1 252 ? 6.800 17.052 -5.570 1.00 77.12 252 ASP A N 1
ATOM 1963 C CA . ASP A 1 252 ? 6.701 17.356 -4.133 1.00 77.12 252 ASP A CA 1
ATOM 1964 C C . ASP A 1 252 ? 8.064 17.582 -3.481 1.00 77.12 252 ASP A C 1
ATOM 1966 O O . ASP A 1 252 ? 8.149 18.150 -2.393 1.00 77.12 252 ASP A O 1
ATOM 1970 N N . LYS A 1 253 ? 9.130 17.112 -4.133 1.00 81.50 253 LYS A N 1
ATOM 1971 C CA . LYS A 1 253 ? 10.488 17.145 -3.605 1.00 81.50 253 LYS A CA 1
ATOM 1972 C C . LYS A 1 253 ? 11.292 18.263 -4.243 1.00 81.50 253 LYS A C 1
ATOM 1974 O O . LYS A 1 253 ? 11.152 18.563 -5.430 1.00 81.50 253 LYS A O 1
ATOM 1979 N N . ASN A 1 254 ? 12.194 18.857 -3.465 1.00 84.06 254 ASN A N 1
ATOM 1980 C CA . ASN A 1 254 ? 13.224 19.700 -4.049 1.00 84.06 254 ASN A CA 1
ATOM 1981 C C . ASN A 1 254 ? 14.255 18.817 -4.765 1.00 84.06 254 ASN A C 1
ATOM 1983 O O . ASN A 1 254 ? 14.503 17.681 -4.372 1.00 84.06 254 ASN A O 1
ATOM 1987 N N . ILE A 1 255 ? 14.889 19.352 -5.808 1.00 86.44 255 ILE A N 1
ATOM 1988 C CA . ILE A 1 255 ? 15.815 18.575 -6.634 1.00 86.44 255 ILE A CA 1
ATOM 1989 C C . ILE A 1 255 ? 17.036 18.069 -5.861 1.00 86.44 255 ILE A C 1
ATOM 1991 O O . ILE A 1 255 ? 17.551 17.005 -6.175 1.00 86.44 255 ILE A O 1
ATOM 1995 N N . GLU A 1 256 ? 17.494 18.815 -4.856 1.00 86.25 256 GLU A N 1
ATOM 1996 C CA . GLU A 1 256 ? 18.618 18.384 -4.018 1.00 86.25 256 GLU A CA 1
ATOM 1997 C C . GLU A 1 256 ? 18.233 17.128 -3.220 1.00 86.25 256 GLU A C 1
ATOM 1999 O O . GLU A 1 256 ? 18.955 16.142 -3.270 1.00 86.25 256 GLU A O 1
ATOM 2004 N N . ASP A 1 257 ? 17.027 17.090 -2.643 1.00 82.12 257 ASP A N 1
ATOM 2005 C CA . ASP A 1 257 ? 16.507 15.910 -1.935 1.00 82.12 257 ASP A CA 1
ATOM 2006 C C . ASP A 1 257 ? 16.360 14.703 -2.881 1.00 82.12 257 ASP A C 1
ATOM 2008 O O . ASP A 1 257 ? 16.566 13.552 -2.490 1.00 82.12 257 ASP A O 1
ATOM 2012 N N . VAL A 1 258 ? 15.998 14.951 -4.147 1.00 87.06 258 VAL A N 1
ATOM 2013 C CA . VAL A 1 258 ? 15.944 13.911 -5.187 1.00 87.06 258 VAL A CA 1
ATOM 2014 C C . VAL A 1 258 ? 17.348 13.402 -5.523 1.00 87.06 258 VAL A C 1
ATOM 2016 O O . VAL A 1 258 ? 17.536 12.192 -5.634 1.00 87.06 258 VAL A O 1
ATOM 2019 N N . ILE A 1 259 ? 18.332 14.295 -5.666 1.00 89.38 259 ILE A N 1
ATOM 2020 C CA . ILE A 1 259 ? 19.737 13.936 -5.903 1.00 89.38 259 ILE A CA 1
ATOM 2021 C C . ILE A 1 259 ? 20.257 13.066 -4.758 1.00 89.38 259 ILE A C 1
ATOM 2023 O O . ILE A 1 259 ? 20.800 11.996 -5.026 1.00 89.38 259 ILE A O 1
ATOM 2027 N N . ASP A 1 260 ? 20.032 13.480 -3.512 1.00 83.56 260 ASP A N 1
ATOM 2028 C CA . ASP A 1 260 ? 20.455 12.733 -2.326 1.00 83.56 260 ASP A CA 1
ATOM 2029 C C . ASP A 1 260 ? 19.775 11.355 -2.278 1.00 83.56 260 ASP A C 1
ATOM 2031 O O . ASP A 1 260 ? 20.450 10.335 -2.140 1.00 83.56 260 ASP A O 1
ATOM 2035 N N . THR A 1 261 ? 18.464 11.296 -2.559 1.00 82.25 261 THR A N 1
ATOM 2036 C CA . THR A 1 261 ? 17.717 10.027 -2.663 1.00 82.25 261 THR A CA 1
ATOM 2037 C C . THR A 1 261 ? 18.335 9.077 -3.702 1.00 82.25 261 THR A C 1
ATOM 2039 O O . THR A 1 261 ? 18.422 7.871 -3.471 1.00 82.25 261 THR A O 1
ATOM 2042 N N . ILE A 1 262 ? 18.742 9.584 -4.872 1.00 87.81 262 ILE A N 1
ATOM 2043 C CA . ILE A 1 262 ? 19.353 8.754 -5.924 1.00 87.81 262 ILE A CA 1
ATOM 2044 C C . ILE A 1 262 ? 20.765 8.309 -5.527 1.00 87.81 262 ILE A C 1
ATOM 2046 O O . ILE A 1 262 ? 21.134 7.161 -5.780 1.00 87.81 262 ILE A O 1
ATOM 2050 N N . LEU A 1 263 ? 21.557 9.187 -4.907 1.00 86.06 263 LEU A N 1
ATOM 2051 C CA . LEU A 1 263 ? 22.920 8.878 -4.457 1.00 86.06 263 LEU A CA 1
ATOM 2052 C C . LEU A 1 263 ? 22.960 7.773 -3.409 1.00 86.06 263 LEU A C 1
ATOM 2054 O O . LEU A 1 263 ? 23.852 6.925 -3.423 1.00 86.06 263 LEU A O 1
ATOM 2058 N N . ASP A 1 264 ? 21.986 7.757 -2.519 1.00 77.19 264 ASP A N 1
ATOM 2059 C CA . ASP A 1 264 ? 21.854 6.692 -1.543 1.00 77.19 264 ASP A CA 1
ATOM 2060 C C . ASP A 1 264 ? 21.336 5.404 -2.180 1.00 77.19 264 ASP A C 1
ATOM 2062 O O . ASP A 1 264 ? 21.925 4.348 -1.957 1.00 77.19 264 ASP A O 1
ATOM 2066 N N . ARG A 1 265 ? 20.325 5.473 -3.060 1.00 78.88 265 ARG A N 1
ATOM 2067 C CA . ARG A 1 265 ? 19.829 4.290 -3.788 1.00 78.88 265 ARG A CA 1
ATOM 2068 C C . ARG A 1 265 ? 20.873 3.635 -4.680 1.00 78.88 265 ARG A C 1
ATOM 2070 O O . ARG A 1 265 ? 20.831 2.421 -4.856 1.00 78.88 265 ARG A O 1
ATOM 2077 N N . LEU A 1 266 ? 21.846 4.387 -5.190 1.00 80.62 266 LEU A N 1
ATOM 2078 C CA . LEU A 1 266 ? 22.990 3.840 -5.925 1.00 80.62 266 LEU A CA 1
ATOM 2079 C C . LEU A 1 266 ? 23.755 2.768 -5.141 1.00 80.62 266 LEU A C 1
ATOM 2081 O O . LEU A 1 266 ? 24.261 1.821 -5.739 1.00 80.62 266 LEU A O 1
ATOM 2085 N N . LYS A 1 267 ? 23.815 2.883 -3.809 1.00 71.06 267 LYS A N 1
ATOM 2086 C CA . LYS A 1 267 ? 24.491 1.910 -2.936 1.00 71.06 267 LYS A CA 1
ATOM 2087 C C . LYS A 1 267 ? 23.730 0.580 -2.836 1.00 71.06 267 LYS A C 1
ATOM 2089 O O . LYS A 1 267 ? 24.321 -0.428 -2.442 1.00 71.06 267 LYS A O 1
ATOM 2094 N N . LEU A 1 268 ? 22.432 0.602 -3.146 1.00 66.62 268 LEU A N 1
ATOM 2095 C CA . LEU A 1 268 ? 21.448 -0.448 -2.855 1.00 66.62 268 LEU A CA 1
ATOM 2096 C C . LEU A 1 268 ? 20.967 -1.145 -4.129 1.00 66.62 268 LEU A C 1
ATOM 2098 O O . LEU A 1 268 ? 20.655 -2.332 -4.132 1.00 66.62 268 LEU A O 1
ATOM 2102 N N . GLU A 1 269 ? 20.926 -0.393 -5.226 1.00 83.06 269 GLU A N 1
ATOM 2103 C CA . GLU A 1 269 ? 20.406 -0.818 -6.518 1.00 83.06 269 GLU A CA 1
ATOM 2104 C C . GLU A 1 269 ? 21.517 -0.711 -7.580 1.00 83.06 269 GLU A C 1
ATOM 2106 O O . GLU A 1 269 ? 21.372 0.019 -8.565 1.00 83.06 269 GLU A O 1
ATOM 2111 N N . PRO A 1 270 ? 22.650 -1.433 -7.425 1.00 80.12 270 PRO A N 1
ATOM 2112 C CA . PRO A 1 270 ? 23.800 -1.300 -8.321 1.00 80.12 270 PRO A CA 1
ATOM 2113 C C . PRO A 1 270 ? 23.451 -1.643 -9.777 1.00 80.12 270 PRO A C 1
ATOM 2115 O O . PRO A 1 270 ? 24.043 -1.086 -10.701 1.00 80.12 270 PRO A O 1
ATOM 2118 N N . MET A 1 271 ? 22.420 -2.466 -9.992 1.00 83.75 271 MET A N 1
ATOM 2119 C CA . MET A 1 271 ? 21.900 -2.819 -11.317 1.00 83.75 271 MET A CA 1
ATOM 2120 C C . MET A 1 271 ? 21.296 -1.620 -12.078 1.00 83.75 271 MET A C 1
ATOM 2122 O O . MET A 1 271 ? 21.132 -1.669 -13.300 1.00 83.75 271 MET A O 1
ATOM 2126 N N . LEU A 1 272 ? 20.977 -0.533 -11.365 1.00 90.12 272 LEU A N 1
ATOM 2127 C CA . LEU A 1 272 ? 20.474 0.732 -11.906 1.00 90.12 272 LEU A CA 1
ATOM 2128 C C . LEU A 1 272 ? 21.559 1.810 -12.012 1.00 90.12 272 LEU A C 1
ATOM 2130 O O . LEU A 1 272 ? 21.255 2.934 -12.414 1.00 90.12 272 LEU A O 1
ATOM 2134 N N . SER A 1 273 ? 22.825 1.486 -11.717 1.00 90.56 273 SER A N 1
ATOM 2135 C CA . SER A 1 273 ? 23.905 2.477 -11.623 1.00 90.56 273 SER A CA 1
ATOM 2136 C C . SER A 1 273 ? 24.045 3.344 -12.864 1.00 90.56 273 SER A C 1
ATOM 2138 O O . SER A 1 273 ? 24.150 4.563 -12.742 1.00 90.56 273 SER A O 1
ATOM 2140 N N . SER A 1 274 ? 23.999 2.744 -14.056 1.00 93.00 274 SER A N 1
ATOM 2141 C CA . SER A 1 274 ? 24.101 3.490 -15.313 1.00 93.00 274 SER A CA 1
ATOM 2142 C C . SER A 1 274 ? 22.938 4.482 -15.483 1.00 93.00 274 SER A C 1
ATOM 2144 O O . SER A 1 274 ? 23.155 5.653 -15.798 1.00 93.00 274 SER A O 1
ATOM 2146 N N . ALA A 1 275 ? 21.704 4.062 -15.179 1.00 94.50 275 ALA A N 1
ATOM 2147 C CA . ALA A 1 275 ? 20.528 4.929 -15.228 1.00 94.50 275 ALA A CA 1
ATOM 2148 C C . ALA A 1 275 ? 20.607 6.064 -14.194 1.00 94.50 275 ALA A C 1
ATOM 2150 O O . ALA A 1 275 ? 20.441 7.227 -14.554 1.00 94.50 275 ALA A O 1
ATOM 2151 N N . TYR A 1 276 ? 20.926 5.753 -12.936 1.00 95.50 276 TYR A N 1
ATOM 2152 C CA . TYR A 1 276 ? 21.027 6.729 -11.848 1.00 95.50 276 TYR A CA 1
ATOM 2153 C C . TYR A 1 276 ? 22.128 7.764 -12.068 1.00 95.50 276 TYR A C 1
ATOM 2155 O O . TYR A 1 276 ? 21.870 8.960 -11.944 1.00 95.50 276 TYR A O 1
ATOM 2163 N N . HIS A 1 277 ? 23.323 7.344 -12.486 1.00 96.31 277 HIS A N 1
ATOM 2164 C CA . HIS A 1 277 ? 24.381 8.285 -12.859 1.00 96.31 277 HIS A CA 1
ATOM 2165 C C . HIS A 1 277 ? 23.966 9.145 -14.066 1.00 96.31 277 HIS A C 1
ATOM 2167 O O . HIS A 1 277 ? 24.278 10.334 -14.107 1.00 96.31 277 HIS A O 1
ATOM 2173 N N . GLY A 1 278 ? 23.203 8.593 -15.018 1.00 96.69 278 GLY A N 1
ATOM 2174 C CA . GLY A 1 278 ? 22.599 9.361 -16.109 1.00 96.69 278 GLY A CA 1
ATOM 2175 C C . GLY A 1 278 ? 21.619 10.437 -15.618 1.00 96.69 278 GLY A C 1
ATOM 2176 O O . GLY A 1 278 ? 21.710 11.591 -16.038 1.00 96.69 278 GLY A O 1
ATOM 2177 N N . LEU A 1 279 ? 20.720 1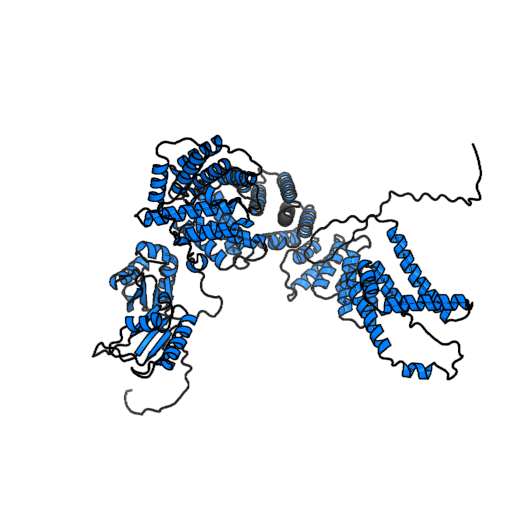0.102 -14.688 1.00 96.94 279 LEU A N 1
ATOM 2178 C CA . LEU A 1 279 ? 19.785 11.064 -14.088 1.00 96.94 279 LEU A CA 1
ATOM 2179 C C . LEU A 1 279 ? 20.522 12.160 -13.306 1.00 96.94 279 LEU A C 1
ATOM 2181 O O . LEU A 1 279 ? 20.259 13.345 -13.514 1.00 96.94 279 LEU A O 1
ATOM 2185 N N . LEU A 1 280 ? 21.515 11.791 -12.490 1.00 96.56 280 LEU A N 1
ATOM 2186 C CA . LEU A 1 280 ? 22.373 12.742 -11.773 1.00 96.56 280 LEU A CA 1
ATOM 2187 C C . LEU A 1 280 ? 23.107 13.680 -12.739 1.00 96.56 280 LEU A C 1
ATOM 2189 O O . LEU A 1 280 ? 23.156 14.894 -12.512 1.00 96.56 280 LEU A O 1
ATOM 2193 N N . ALA A 1 281 ? 23.621 13.149 -13.852 1.00 97.12 281 ALA A N 1
ATOM 2194 C CA . ALA A 1 281 ? 24.224 13.957 -14.904 1.00 97.12 281 ALA A CA 1
ATOM 2195 C C . ALA A 1 281 ? 23.231 14.983 -15.464 1.00 97.12 281 ALA A C 1
ATOM 2197 O O . ALA A 1 281 ? 23.578 16.160 -15.611 1.00 97.12 281 ALA A O 1
ATOM 2198 N N . ALA A 1 282 ? 21.989 14.576 -15.734 1.00 95.94 282 ALA A N 1
ATOM 2199 C CA . ALA A 1 282 ? 20.958 15.470 -16.246 1.00 95.94 282 ALA A CA 1
ATOM 2200 C C . ALA A 1 282 ? 20.526 16.537 -15.226 1.00 95.94 282 ALA A C 1
ATOM 2202 O O . ALA A 1 282 ? 20.382 17.707 -15.597 1.00 95.94 282 ALA A O 1
ATOM 2203 N N . TYR A 1 283 ? 20.386 16.188 -13.944 1.00 94.81 283 TYR A N 1
ATOM 2204 C CA . TYR A 1 283 ? 20.049 17.154 -12.897 1.00 94.81 283 TYR A CA 1
ATOM 2205 C C . TYR A 1 283 ? 21.164 18.180 -12.692 1.00 94.81 283 TYR A C 1
ATOM 2207 O O . TYR A 1 283 ? 20.910 19.379 -12.769 1.00 94.81 283 TYR A O 1
ATOM 2215 N N . HIS A 1 284 ? 22.426 17.764 -12.559 1.00 93.69 284 HIS A N 1
ATOM 2216 C CA . HIS A 1 284 ? 23.545 18.718 -12.509 1.00 93.69 284 HIS A CA 1
ATOM 2217 C C . HIS A 1 284 ? 23.685 19.545 -13.805 1.00 93.69 284 HIS A C 1
ATOM 2219 O O . HIS A 1 284 ? 24.180 20.674 -13.771 1.00 93.69 284 HIS A O 1
ATOM 2225 N N . GLY A 1 285 ? 23.194 19.007 -14.927 1.00 92.06 285 GLY A N 1
ATOM 2226 C CA . GLY A 1 285 ? 23.098 19.636 -16.247 1.00 92.06 285 GLY A CA 1
ATOM 2227 C C . GLY A 1 285 ? 21.908 20.587 -16.457 1.00 92.06 285 GLY A C 1
ATOM 2228 O O . GLY A 1 285 ? 21.737 21.135 -17.556 1.00 92.06 285 GLY A O 1
ATOM 2229 N N . THR A 1 286 ? 21.058 20.778 -15.447 1.00 90.06 286 THR A N 1
ATOM 2230 C CA . THR A 1 286 ? 19.817 21.565 -15.524 1.00 90.06 286 THR A CA 1
ATOM 2231 C C . THR A 1 286 ? 19.872 22.763 -14.578 1.00 90.06 286 THR A C 1
ATOM 2233 O O . THR A 1 286 ? 20.483 22.710 -13.514 1.00 90.06 286 THR A O 1
ATOM 2236 N N . ARG A 1 287 ? 19.276 23.890 -14.992 1.00 86.31 287 ARG A N 1
ATOM 2237 C CA . ARG A 1 287 ? 19.113 25.065 -14.123 1.00 86.31 287 ARG A CA 1
ATOM 2238 C C . ARG A 1 287 ? 17.817 24.921 -13.344 1.00 86.31 287 ARG A C 1
ATOM 2240 O O . ARG A 1 287 ? 16.785 24.649 -13.946 1.00 86.31 287 ARG A O 1
ATOM 2247 N N . PHE A 1 288 ? 17.869 25.193 -12.047 1.00 82.12 288 PHE A N 1
ATOM 2248 C CA . PHE A 1 288 ? 16.700 25.175 -11.171 1.00 82.12 288 PHE A CA 1
ATOM 2249 C C . PHE A 1 288 ? 16.520 26.531 -10.495 1.00 82.12 288 PHE A C 1
ATOM 2251 O O . PHE A 1 288 ? 17.461 27.317 -10.391 1.00 82.12 288 PHE A O 1
ATOM 2258 N N . ASN A 1 289 ? 15.329 26.790 -9.958 1.00 70.88 289 ASN A N 1
ATOM 2259 C CA . ASN A 1 289 ? 15.024 28.062 -9.295 1.00 70.88 289 ASN A CA 1
ATOM 2260 C C . ASN A 1 289 ? 15.990 28.379 -8.135 1.00 70.88 289 ASN A C 1
ATOM 2262 O O . ASN A 1 289 ? 16.415 29.524 -7.985 1.00 70.88 289 ASN A O 1
ATOM 2266 N N . ARG A 1 290 ? 16.385 27.364 -7.348 1.00 68.88 290 ARG A N 1
ATOM 2267 C CA . ARG A 1 290 ? 17.372 27.498 -6.258 1.00 68.88 290 ARG A CA 1
ATOM 2268 C C . ARG A 1 290 ? 18.830 27.406 -6.737 1.00 68.88 290 ARG A C 1
ATOM 2270 O O . ARG A 1 290 ? 19.706 27.997 -6.113 1.00 68.88 290 ARG A O 1
ATOM 2277 N N . ARG A 1 291 ? 19.094 26.734 -7.867 1.00 74.38 291 ARG A N 1
ATOM 2278 C CA . ARG A 1 291 ? 20.434 26.549 -8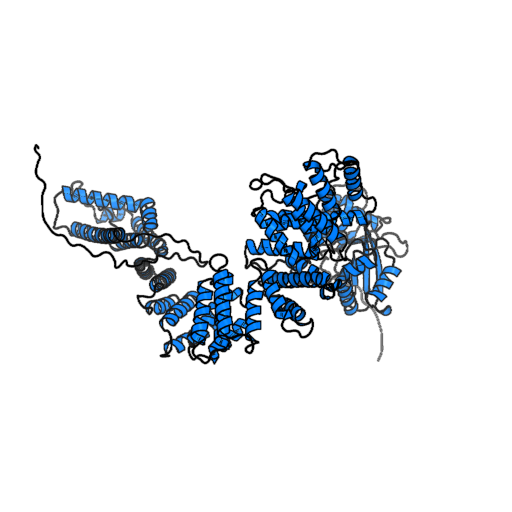.454 1.00 74.38 291 ARG A CA 1
ATOM 2279 C C . ARG A 1 291 ? 20.539 27.272 -9.802 1.00 74.38 291 ARG A C 1
ATOM 2281 O O . ARG A 1 291 ? 20.257 26.713 -10.861 1.00 74.38 291 ARG A O 1
ATOM 2288 N N . LYS A 1 292 ? 20.982 28.534 -9.752 1.00 72.56 292 LYS A N 1
ATOM 2289 C CA . LYS A 1 292 ? 21.040 29.442 -10.918 1.00 72.56 292 LYS A CA 1
ATOM 2290 C C . LYS A 1 292 ? 22.083 29.055 -11.979 1.00 72.56 292 LYS A C 1
ATOM 2292 O O . LYS A 1 292 ? 21.964 29.480 -13.129 1.00 72.56 292 LYS A O 1
ATOM 2297 N N . HIS A 1 293 ? 23.086 28.253 -11.620 1.00 82.75 293 HIS A N 1
ATOM 2298 C CA . HIS A 1 293 ? 24.177 27.842 -12.508 1.00 82.75 293 HIS A CA 1
ATOM 2299 C C . HIS A 1 293 ? 24.161 26.332 -12.770 1.00 82.75 293 HIS A C 1
ATOM 2301 O O . HIS A 1 293 ? 23.857 25.547 -11.879 1.00 82.75 293 HIS A O 1
ATOM 2307 N N . ILE A 1 294 ? 24.510 25.945 -14.001 1.00 88.06 294 ILE A N 1
ATOM 2308 C CA . ILE A 1 294 ? 24.687 24.540 -14.392 1.00 88.06 294 ILE A CA 1
ATOM 2309 C C . ILE A 1 294 ? 26.068 24.084 -13.922 1.00 88.06 294 ILE A C 1
ATOM 2311 O O . ILE A 1 294 ? 27.062 24.744 -14.234 1.00 88.06 294 ILE A O 1
ATOM 2315 N N . ASP A 1 295 ? 26.140 22.943 -13.239 1.00 91.50 295 ASP A N 1
ATOM 2316 C CA . ASP A 1 295 ? 27.406 22.319 -12.856 1.00 91.50 295 ASP A CA 1
ATOM 2317 C C . ASP A 1 295 ? 27.841 21.331 -13.943 1.00 91.50 295 ASP A C 1
ATOM 2319 O O . ASP A 1 295 ? 27.655 20.115 -13.852 1.00 91.50 295 ASP A O 1
ATOM 2323 N N . PHE A 1 296 ? 28.407 21.876 -15.021 1.00 91.62 296 PHE A N 1
ATOM 2324 C CA . PHE A 1 296 ? 28.862 21.070 -16.151 1.00 91.62 296 PHE A CA 1
ATOM 2325 C C . PHE A 1 296 ? 29.957 20.073 -15.777 1.00 91.62 296 PHE A C 1
ATOM 2327 O O . PHE A 1 296 ? 30.059 19.030 -16.418 1.00 91.62 296 PHE A O 1
ATOM 2334 N N . ARG A 1 297 ? 30.776 20.382 -14.766 1.00 93.25 297 ARG A N 1
ATOM 2335 C CA . ARG A 1 297 ? 31.853 19.495 -14.335 1.00 93.25 297 ARG A CA 1
ATOM 2336 C C . ARG A 1 297 ? 31.266 18.236 -13.708 1.00 93.25 297 ARG A C 1
ATOM 2338 O O . ARG A 1 297 ? 31.500 17.156 -14.244 1.00 93.25 297 ARG A O 1
ATOM 2345 N N . LYS A 1 298 ? 30.440 18.380 -12.664 1.00 94.19 298 LYS A N 1
ATOM 2346 C CA . LYS A 1 298 ? 29.773 17.225 -12.039 1.00 94.19 298 LYS A CA 1
ATOM 2347 C C . LYS A 1 298 ? 28.891 16.479 -13.028 1.00 94.19 298 LYS A C 1
ATOM 2349 O O . LYS A 1 298 ? 28.906 15.256 -13.061 1.00 94.19 298 LYS A O 1
ATOM 2354 N N . SER A 1 299 ? 28.156 17.206 -13.870 1.00 95.56 299 SER A N 1
ATOM 2355 C CA . SER A 1 299 ? 27.297 16.601 -14.891 1.00 95.56 299 SER A CA 1
ATOM 2356 C C . SER A 1 299 ? 28.079 15.670 -15.831 1.00 95.56 299 SER A C 1
ATOM 2358 O O . SER A 1 299 ? 27.648 14.548 -16.089 1.00 95.56 299 SER A O 1
ATOM 2360 N N . ARG A 1 300 ? 29.269 16.082 -16.292 1.00 95.44 300 ARG A N 1
ATOM 2361 C CA . ARG A 1 300 ? 30.135 15.250 -17.147 1.00 95.44 300 ARG A CA 1
ATOM 2362 C C . ARG A 1 300 ? 30.811 14.111 -16.394 1.00 95.44 300 ARG A C 1
ATOM 2364 O O . ARG A 1 300 ? 30.970 13.042 -16.975 1.00 95.44 300 ARG A O 1
ATOM 2371 N N . GLU A 1 301 ? 31.201 14.327 -15.141 1.00 96.75 301 GLU A N 1
ATOM 2372 C CA . GLU A 1 301 ? 31.754 13.276 -14.278 1.00 96.75 301 GLU A CA 1
ATOM 2373 C C . GLU A 1 301 ? 30.727 12.146 -14.094 1.00 96.75 301 GLU A C 1
ATOM 2375 O O . GLU A 1 301 ? 31.031 10.996 -14.403 1.00 96.75 301 GLU A O 1
ATOM 2380 N N . TYR A 1 302 ? 29.482 12.478 -13.733 1.00 97.50 302 TYR A N 1
ATOM 2381 C CA . TYR A 1 302 ? 28.398 11.497 -13.630 1.00 97.50 302 TYR A CA 1
ATOM 2382 C C . TYR A 1 302 ? 28.069 10.832 -14.969 1.00 97.50 302 TYR A C 1
ATOM 2384 O O . TYR A 1 302 ? 27.889 9.618 -15.007 1.00 97.50 302 TYR A O 1
ATOM 2392 N N . LEU A 1 303 ? 28.040 11.581 -16.078 1.00 96.69 303 LEU A N 1
ATOM 2393 C CA . LEU A 1 303 ? 27.787 11.002 -17.401 1.00 96.69 303 LEU A CA 1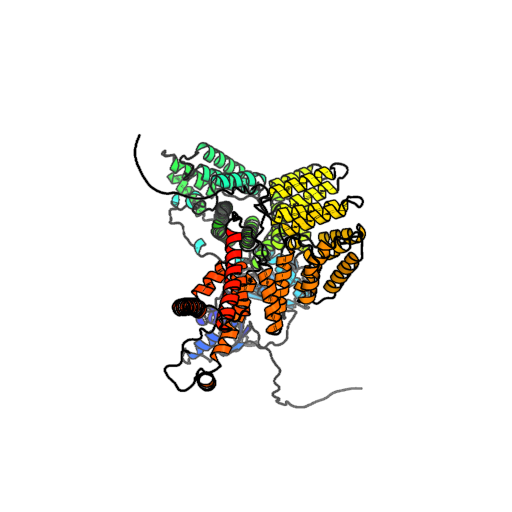
ATOM 2394 C C . LEU A 1 303 ? 28.867 9.986 -17.794 1.00 96.69 303 LEU A C 1
ATOM 2396 O O . LEU A 1 303 ? 28.550 8.933 -18.342 1.00 96.69 303 LEU A O 1
ATOM 2400 N N . LYS A 1 304 ? 30.138 10.281 -17.496 1.00 95.75 304 LYS A N 1
ATOM 2401 C CA . LYS A 1 304 ? 31.241 9.348 -17.733 1.00 95.75 304 LYS A CA 1
ATOM 2402 C C . LYS A 1 304 ? 31.060 8.077 -16.904 1.00 95.75 304 LYS A C 1
ATOM 2404 O O . LYS A 1 304 ? 31.090 6.990 -17.472 1.00 95.75 304 LYS A O 1
ATOM 2409 N N . SER A 1 305 ? 30.796 8.217 -15.604 1.00 94.56 305 SER A N 1
ATOM 2410 C CA . SER A 1 305 ? 30.519 7.073 -14.732 1.00 94.56 305 SER A CA 1
ATOM 2411 C C . SER A 1 305 ? 29.334 6.249 -15.241 1.00 94.56 305 SER A C 1
ATOM 2413 O O . SER A 1 305 ? 29.420 5.029 -15.283 1.00 94.56 305 SER A O 1
ATOM 2415 N N . ALA A 1 306 ? 28.257 6.894 -15.703 1.00 94.50 306 ALA A N 1
ATOM 2416 C CA . ALA A 1 306 ? 27.094 6.211 -16.269 1.00 94.50 306 ALA A CA 1
ATOM 2417 C C . ALA A 1 306 ? 27.462 5.330 -17.472 1.00 94.50 306 ALA A C 1
ATOM 2419 O O . ALA A 1 306 ? 27.005 4.191 -17.569 1.00 94.50 306 ALA A O 1
ATOM 2420 N N . VAL A 1 307 ? 28.298 5.852 -18.375 1.00 93.19 307 VAL A N 1
ATOM 2421 C CA . VAL A 1 307 ? 28.786 5.120 -19.551 1.00 93.19 307 VAL A CA 1
ATOM 2422 C C . VAL A 1 307 ? 29.692 3.961 -19.147 1.00 93.19 307 VAL A C 1
ATOM 2424 O O . VAL A 1 307 ? 29.590 2.892 -19.741 1.00 93.19 307 VAL A O 1
ATOM 2427 N N . ASP A 1 308 ? 30.560 4.149 -18.154 1.00 90.38 308 ASP A N 1
ATOM 2428 C CA . ASP A 1 308 ? 31.472 3.101 -17.692 1.00 90.38 308 ASP A CA 1
ATOM 2429 C C . ASP A 1 308 ? 30.699 1.961 -17.001 1.00 90.38 308 ASP A C 1
ATOM 2431 O O . ASP A 1 308 ? 30.828 0.813 -17.422 1.00 90.38 308 ASP A O 1
ATOM 2435 N N . TYR A 1 309 ? 29.754 2.269 -16.102 1.00 87.56 309 TYR A N 1
ATOM 2436 C CA . TYR A 1 309 ? 28.834 1.265 -15.541 1.00 87.56 309 TYR A CA 1
ATOM 2437 C C . TYR A 1 309 ? 27.993 0.552 -16.607 1.00 87.56 309 TYR A C 1
ATOM 2439 O O . TYR A 1 309 ? 27.638 -0.609 -16.435 1.00 87.56 309 TYR A O 1
ATOM 2447 N N . GLY A 1 310 ? 27.655 1.232 -17.706 1.00 83.94 310 GLY A N 1
ATOM 2448 C CA . GLY A 1 310 ? 26.924 0.629 -18.820 1.00 83.94 310 GLY A CA 1
ATOM 2449 C C . GLY A 1 310 ? 27.750 -0.373 -19.637 1.00 83.94 310 GLY A C 1
ATOM 2450 O O . GLY A 1 310 ? 27.170 -1.248 -20.271 1.00 83.94 310 GLY A O 1
ATOM 2451 N N . LYS A 1 311 ? 29.087 -0.272 -19.633 1.00 82.50 311 LYS A N 1
ATOM 2452 C CA . LYS A 1 311 ? 29.977 -1.234 -20.316 1.00 82.50 311 LYS A CA 1
ATOM 2453 C C . LYS A 1 311 ? 30.189 -2.500 -19.494 1.00 82.50 311 LYS A C 1
ATOM 2455 O O . LYS A 1 311 ? 30.260 -3.580 -20.071 1.00 82.50 311 LYS A O 1
ATOM 2460 N N . ASP A 1 312 ? 30.254 -2.348 -18.175 1.00 70.06 312 ASP A N 1
ATOM 2461 C CA . ASP A 1 312 ? 30.482 -3.437 -17.217 1.00 70.06 312 ASP A CA 1
ATOM 2462 C C . ASP A 1 312 ? 29.169 -4.131 -16.791 1.00 70.06 312 ASP A C 1
ATOM 2464 O O . ASP A 1 312 ? 29.136 -4.947 -15.872 1.00 70.06 312 ASP A O 1
ATOM 2468 N N . ALA A 1 313 ? 28.063 -3.792 -17.454 1.00 66.62 313 ALA A N 1
ATOM 2469 C CA . ALA A 1 313 ? 26.715 -4.236 -17.143 1.00 66.62 313 ALA A CA 1
ATOM 2470 C C . ALA A 1 313 ? 26.422 -5.676 -17.622 1.00 66.62 313 ALA A C 1
ATOM 2472 O O . ALA A 1 313 ? 26.291 -5.937 -18.819 1.00 66.62 313 ALA A O 1
ATOM 2473 N N . ASP A 1 314 ? 26.205 -6.596 -16.676 1.00 67.12 314 ASP A N 1
ATOM 2474 C CA . ASP A 1 314 ? 25.650 -7.940 -16.924 1.00 67.12 314 ASP A CA 1
ATOM 2475 C C . ASP A 1 314 ? 24.181 -7.900 -17.417 1.00 67.12 314 ASP A C 1
ATOM 2477 O O . ASP A 1 314 ? 23.502 -6.879 -17.296 1.00 67.12 314 ASP A O 1
ATOM 2481 N N . GLU A 1 315 ? 23.626 -9.042 -17.863 1.00 58.00 315 GLU A N 1
ATOM 2482 C CA . GLU A 1 315 ? 22.237 -9.196 -18.369 1.00 58.00 315 GLU A CA 1
ATOM 2483 C C . GLU A 1 315 ? 21.123 -8.624 -17.464 1.00 58.00 315 GLU A C 1
ATOM 2485 O O . GLU A 1 315 ? 20.015 -8.379 -17.936 1.00 58.00 315 GLU A O 1
ATOM 2490 N N . GLY A 1 316 ? 21.384 -8.433 -16.167 1.00 59.50 316 GLY A N 1
ATOM 2491 C CA . GLY A 1 316 ? 20.419 -7.885 -15.210 1.00 59.50 316 GLY A CA 1
ATOM 2492 C C . GLY A 1 316 ? 20.378 -6.356 -15.111 1.00 59.50 316 GLY A C 1
ATOM 2493 O O . GLY A 1 316 ? 19.554 -5.850 -14.360 1.00 59.50 316 GLY A O 1
ATOM 2494 N N . HIS A 1 317 ? 21.251 -5.614 -15.794 1.00 74.12 317 HIS A N 1
ATOM 2495 C CA . HIS A 1 317 ? 21.340 -4.155 -15.660 1.00 74.12 317 HIS A CA 1
ATOM 2496 C C . HIS A 1 317 ? 20.390 -3.411 -16.601 1.00 74.12 317 HIS A C 1
ATOM 2498 O O . HIS A 1 317 ? 20.077 -3.862 -17.708 1.00 74.12 317 HIS A O 1
ATOM 2504 N N . VAL A 1 318 ? 19.985 -2.207 -16.193 1.00 79.00 318 VAL A N 1
ATOM 2505 C CA . VAL A 1 318 ? 19.237 -1.307 -17.077 1.00 79.00 318 VAL A CA 1
ATOM 2506 C C . VAL A 1 318 ? 20.180 -0.674 -18.085 1.00 79.00 318 VAL A C 1
ATOM 2508 O O . VAL A 1 318 ? 20.982 0.198 -17.756 1.00 79.00 318 VAL A O 1
ATOM 2511 N N . ARG A 1 319 ? 20.035 -1.092 -19.341 1.00 82.94 319 ARG A N 1
ATOM 2512 C CA . ARG A 1 319 ? 20.694 -0.457 -20.480 1.00 82.94 319 ARG A CA 1
ATOM 2513 C C . ARG A 1 319 ? 20.045 0.890 -20.764 1.00 82.94 319 ARG A C 1
ATOM 2515 O O . ARG A 1 319 ? 18.824 0.986 -20.822 1.00 82.94 319 ARG A O 1
ATOM 2522 N N . CYS A 1 320 ? 20.838 1.938 -20.936 1.00 90.25 320 CYS A N 1
ATOM 2523 C CA . CYS A 1 320 ? 20.326 3.295 -21.135 1.00 90.25 320 CYS A CA 1
ATOM 2524 C C . CYS A 1 320 ? 21.141 4.098 -22.159 1.00 90.25 320 CYS A C 1
ATOM 2526 O O . CYS A 1 320 ? 21.112 5.327 -22.149 1.00 90.25 320 CYS A O 1
ATOM 2528 N N . GLU A 1 321 ? 21.832 3.430 -23.089 1.00 91.00 321 GLU A N 1
ATOM 2529 C CA . GLU A 1 321 ? 22.802 4.048 -24.004 1.00 91.00 321 GLU A CA 1
ATOM 2530 C C . GLU A 1 321 ? 22.182 5.171 -24.842 1.00 91.00 321 GLU A C 1
ATOM 2532 O O . GLU A 1 321 ? 22.807 6.212 -25.045 1.00 91.00 321 GLU A O 1
ATOM 2537 N N . PHE A 1 322 ? 20.936 4.987 -25.294 1.00 93.19 322 PHE A N 1
ATOM 2538 C CA . PHE A 1 322 ? 20.195 6.028 -26.009 1.00 93.19 322 PHE A CA 1
ATOM 2539 C C . PHE A 1 322 ? 20.000 7.281 -25.145 1.00 93.19 322 PHE A C 1
ATOM 2541 O O . PHE A 1 322 ? 20.260 8.395 -25.600 1.00 93.19 322 PHE A O 1
ATOM 2548 N N . VAL A 1 323 ? 19.579 7.100 -23.888 1.00 95.25 323 VAL A N 1
ATOM 2549 C CA . VAL A 1 323 ? 19.343 8.203 -22.947 1.00 95.25 323 VAL A CA 1
ATOM 2550 C C . VAL A 1 323 ? 20.653 8.925 -22.639 1.00 95.25 323 VAL A C 1
ATOM 2552 O O . VAL A 1 323 ? 20.685 10.152 -22.666 1.00 95.25 323 VAL A O 1
ATOM 2555 N N . LEU A 1 324 ? 21.748 8.190 -22.415 1.00 95.88 324 LEU A N 1
ATOM 2556 C CA . LEU A 1 324 ? 23.063 8.779 -22.140 1.00 95.88 324 LEU A CA 1
ATOM 2557 C C . LEU A 1 324 ? 23.583 9.610 -23.321 1.00 95.88 324 LEU A C 1
ATOM 2559 O O . LEU A 1 324 ? 24.059 10.726 -23.115 1.00 95.88 324 LEU A O 1
ATOM 2563 N N . GLN A 1 325 ? 23.433 9.125 -24.559 1.00 94.56 325 GLN A N 1
ATOM 2564 C CA . GLN A 1 325 ? 23.796 9.895 -25.758 1.00 94.56 325 GLN A CA 1
ATOM 2565 C C . GLN A 1 325 ? 22.933 11.154 -25.917 1.00 94.56 325 GLN A C 1
ATOM 2567 O O . GLN A 1 325 ? 23.440 12.221 -26.269 1.00 94.56 325 GLN A O 1
ATOM 2572 N N . ALA A 1 326 ? 21.632 11.061 -25.628 1.00 94.69 326 ALA A N 1
ATOM 2573 C CA . ALA A 1 326 ? 20.745 12.219 -25.646 1.00 94.69 326 ALA A CA 1
ATOM 2574 C C . ALA A 1 326 ? 21.113 13.242 -24.555 1.00 94.69 326 ALA A C 1
ATOM 2576 O O . ALA A 1 326 ? 21.073 14.449 -24.810 1.00 94.69 326 ALA A O 1
ATOM 2577 N N . ILE A 1 327 ? 21.514 12.785 -23.362 1.00 95.56 327 ILE A N 1
ATOM 2578 C CA . ILE A 1 327 ? 22.001 13.654 -22.283 1.00 95.56 327 ILE A CA 1
ATOM 2579 C C . ILE A 1 327 ? 23.277 14.375 -22.720 1.00 95.56 327 ILE A C 1
ATOM 2581 O O . ILE A 1 327 ? 23.356 15.598 -22.596 1.00 95.56 327 ILE A O 1
ATOM 2585 N N . GLU A 1 328 ? 24.246 13.643 -23.276 1.00 94.38 328 GLU A N 1
ATOM 2586 C CA . GLU A 1 328 ? 25.506 14.204 -23.768 1.00 94.38 328 GLU A CA 1
ATOM 2587 C C . GLU A 1 328 ? 25.265 15.341 -24.769 1.00 94.38 328 GLU A C 1
ATOM 2589 O O . GLU A 1 328 ? 25.781 16.446 -24.592 1.00 94.38 328 GLU A O 1
ATOM 2594 N N . LEU A 1 329 ? 24.414 15.099 -25.771 1.00 92.88 329 LEU A N 1
ATOM 2595 C CA . LEU A 1 329 ? 24.081 16.080 -26.804 1.00 92.88 329 LEU A CA 1
ATOM 2596 C C . LEU A 1 329 ? 23.366 17.315 -26.241 1.00 92.88 329 LEU A C 1
ATOM 2598 O O . LEU A 1 329 ? 23.608 18.433 -26.696 1.00 92.88 329 LEU A O 1
ATOM 2602 N N . ASN A 1 330 ? 22.511 17.155 -25.230 1.00 93.00 330 ASN A N 1
ATOM 2603 C CA . ASN A 1 330 ? 21.867 18.292 -24.569 1.00 93.00 330 ASN A CA 1
ATOM 2604 C C . ASN A 1 330 ? 22.865 19.131 -23.755 1.00 93.00 330 ASN A C 1
ATOM 2606 O O . ASN A 1 330 ? 22.777 20.362 -23.753 1.00 93.00 330 ASN A O 1
ATOM 2610 N N . LEU A 1 331 ? 23.834 18.497 -23.087 1.00 91.62 331 LEU A N 1
ATOM 2611 C CA . LEU A 1 331 ? 24.917 19.209 -22.400 1.00 91.62 331 LEU A CA 1
ATOM 2612 C C . LEU A 1 331 ? 25.806 19.961 -23.394 1.00 91.62 331 LEU A C 1
ATOM 2614 O O . LEU A 1 331 ? 26.134 21.124 -23.156 1.00 91.62 331 LEU A O 1
ATOM 2618 N N . ASP A 1 332 ? 26.142 19.325 -24.520 1.00 89.81 332 ASP A N 1
ATOM 2619 C CA . ASP A 1 332 ? 26.900 19.929 -25.619 1.00 89.81 332 ASP A CA 1
ATOM 2620 C C . ASP A 1 332 ? 26.195 21.183 -26.160 1.00 89.81 332 ASP A C 1
ATOM 2622 O O . ASP A 1 332 ? 26.807 22.251 -26.257 1.00 89.81 332 ASP A O 1
ATOM 2626 N N . ALA A 1 333 ? 24.888 21.082 -26.429 1.00 88.38 333 ALA A N 1
ATOM 2627 C CA . ALA A 1 333 ? 24.069 22.195 -26.906 1.00 88.38 333 ALA A CA 1
ATOM 2628 C C . ALA A 1 333 ? 24.043 23.370 -25.911 1.00 88.38 333 ALA A C 1
ATOM 2630 O O . ALA A 1 333 ? 24.137 24.532 -26.309 1.00 88.38 333 ALA A O 1
ATOM 2631 N N . LYS A 1 334 ? 23.971 23.081 -24.605 1.00 87.69 334 LYS A N 1
ATOM 2632 C CA . LYS A 1 334 ? 23.956 24.094 -23.535 1.00 87.69 334 LYS A CA 1
ATOM 2633 C C . LYS A 1 334 ? 25.306 24.799 -23.334 1.00 87.69 334 LYS A C 1
ATOM 2635 O O . LYS A 1 334 ? 25.316 25.938 -22.869 1.00 87.69 334 LYS A O 1
ATOM 2640 N N . GLN A 1 335 ? 26.437 24.170 -23.669 1.00 81.94 335 GLN A N 1
ATOM 2641 C CA . GLN A 1 335 ? 27.782 24.747 -23.477 1.00 81.94 335 GLN A CA 1
ATOM 2642 C C . GLN A 1 335 ? 28.235 25.702 -24.592 1.00 81.94 335 GLN A C 1
ATOM 2644 O O . GLN A 1 335 ? 29.260 26.359 -24.428 1.00 81.94 335 GLN A O 1
ATOM 2649 N N . SER A 1 336 ? 27.474 25.835 -25.685 1.00 67.00 336 SER A N 1
ATOM 2650 C CA . SER A 1 336 ? 27.708 26.826 -26.750 1.00 67.00 336 SER A CA 1
ATOM 2651 C C . SER A 1 336 ? 29.145 26.842 -27.295 1.00 67.00 336 SER A C 1
ATOM 2653 O O . SER A 1 336 ? 29.883 27.812 -27.129 1.00 67.00 336 SER A O 1
ATOM 2655 N N . ARG A 1 337 ? 29.542 25.784 -28.007 1.00 52.59 337 ARG A N 1
ATOM 2656 C CA . ARG A 1 337 ? 30.612 25.831 -29.018 1.00 52.59 337 ARG A CA 1
ATOM 2657 C C . ARG A 1 337 ? 30.188 24.953 -30.185 1.00 52.59 337 ARG A C 1
ATOM 2659 O O . ARG A 1 337 ? 29.602 23.904 -29.947 1.00 52.59 337 ARG A O 1
ATOM 2666 N N . ASN A 1 338 ? 30.486 25.371 -31.416 1.00 57.12 338 ASN A N 1
ATOM 2667 C CA . ASN A 1 338 ? 30.450 24.520 -32.609 1.00 57.12 338 ASN A CA 1
ATOM 2668 C C . ASN A 1 338 ? 31.273 23.253 -32.337 1.00 57.12 338 ASN A C 1
ATOM 2670 O O . ASN A 1 338 ? 32.479 23.221 -32.577 1.00 57.12 338 ASN A O 1
ATOM 2674 N N . GLN A 1 339 ? 30.644 22.230 -31.769 1.00 61.84 339 GLN A N 1
ATOM 2675 C CA . GLN A 1 339 ? 31.262 20.931 -31.626 1.00 61.84 339 GLN A CA 1
ATOM 2676 C C . GLN A 1 339 ? 31.241 20.275 -32.999 1.00 61.84 339 GLN A C 1
ATOM 2678 O O . GLN A 1 339 ? 30.200 20.259 -33.665 1.00 61.84 339 GLN A O 1
ATOM 2683 N N . LEU A 1 340 ? 32.397 19.763 -33.430 1.00 64.12 340 LEU A N 1
ATOM 2684 C CA . LEU A 1 340 ? 32.487 19.001 -34.669 1.00 64.12 340 LEU A CA 1
ATOM 2685 C C . LEU A 1 340 ? 31.377 17.942 -34.693 1.00 64.12 340 LEU A C 1
ATOM 2687 O O . LEU A 1 340 ? 31.163 17.223 -33.717 1.00 64.12 340 LEU A O 1
ATOM 2691 N N . ASN A 1 341 ? 30.683 17.858 -35.824 1.00 77.12 341 ASN A N 1
ATOM 2692 C CA . ASN A 1 341 ? 29.736 16.792 -36.133 1.00 77.12 341 ASN A CA 1
ATOM 2693 C C . ASN A 1 341 ? 28.497 16.723 -35.213 1.00 77.12 341 ASN A C 1
ATOM 2695 O O . ASN A 1 341 ? 27.822 15.696 -35.195 1.00 77.12 341 ASN A O 1
ATOM 2699 N N . PHE A 1 342 ? 28.132 17.794 -34.489 1.00 84.69 342 PHE A N 1
ATOM 2700 C CA . PHE A 1 342 ? 26.921 17.823 -33.643 1.00 84.69 342 PHE A CA 1
ATOM 2701 C C . PHE A 1 342 ? 25.658 17.384 -34.407 1.00 84.69 342 PHE A C 1
ATOM 2703 O O . PHE A 1 342 ? 24.946 16.474 -33.984 1.00 84.69 342 PHE A O 1
ATOM 2710 N N . THR A 1 343 ? 25.428 17.956 -35.591 1.00 84.62 343 THR A N 1
ATOM 2711 C CA . THR A 1 343 ? 24.299 17.596 -36.464 1.00 84.62 343 THR A CA 1
ATOM 2712 C C . THR A 1 343 ? 24.351 16.132 -36.914 1.00 84.62 343 THR A C 1
ATOM 2714 O O . THR A 1 343 ? 23.312 15.487 -37.045 1.00 84.62 343 THR A O 1
ATOM 2717 N N . GLU A 1 344 ? 25.543 15.579 -37.146 1.00 87.06 344 GLU A N 1
ATOM 2718 C CA . GLU A 1 344 ? 25.706 14.171 -37.525 1.00 87.06 344 GLU A CA 1
ATOM 2719 C C . GLU A 1 344 ? 25.444 13.232 -36.345 1.00 87.06 344 GLU A C 1
ATOM 2721 O O . GLU A 1 344 ? 24.795 12.204 -36.525 1.00 87.06 344 GLU A O 1
ATOM 2726 N N . ARG A 1 345 ? 25.862 13.603 -35.128 1.00 90.25 345 ARG A N 1
ATOM 2727 C CA . ARG A 1 345 ? 25.569 12.851 -33.897 1.00 90.25 345 ARG A CA 1
ATOM 2728 C C . ARG A 1 345 ? 24.070 12.840 -33.582 1.00 90.25 345 ARG A C 1
ATOM 2730 O O . ARG A 1 345 ? 23.542 11.787 -33.238 1.00 90.25 345 ARG A O 1
ATOM 2737 N N . VAL A 1 346 ? 23.353 13.950 -33.793 1.00 88.25 346 VAL A N 1
ATOM 2738 C CA . VAL A 1 346 ? 21.877 13.983 -33.686 1.00 88.25 346 VAL A CA 1
ATOM 2739 C C . VAL A 1 346 ? 21.228 13.060 -34.729 1.00 88.25 346 VAL A C 1
ATOM 2741 O O . VAL A 1 346 ? 20.328 12.287 -34.399 1.00 88.25 346 VAL A O 1
ATOM 2744 N N . LYS A 1 347 ? 21.720 13.054 -35.977 1.00 87.44 347 LYS A N 1
ATOM 2745 C CA . LYS A 1 347 ? 21.260 12.102 -37.008 1.00 87.44 347 LYS A CA 1
ATOM 2746 C C . LYS A 1 347 ? 21.560 10.645 -36.634 1.00 87.44 347 LYS A C 1
ATOM 2748 O O . LYS A 1 347 ? 20.737 9.771 -36.902 1.00 87.44 347 LYS A O 1
ATOM 2753 N N . ALA A 1 348 ? 22.708 10.372 -36.015 1.00 90.06 348 ALA A N 1
ATOM 2754 C CA . ALA A 1 348 ? 23.060 9.041 -35.529 1.00 90.06 348 ALA A CA 1
ATOM 2755 C C . ALA A 1 348 ? 22.113 8.586 -34.408 1.00 90.06 348 ALA A C 1
ATOM 2757 O O . ALA A 1 348 ? 21.608 7.466 -34.468 1.00 90.06 348 ALA A O 1
ATOM 2758 N N . LEU A 1 349 ? 21.787 9.472 -33.460 1.00 90.06 349 LEU A N 1
ATOM 2759 C CA . LEU A 1 349 ? 20.800 9.209 -32.410 1.00 90.06 349 LEU A CA 1
ATOM 2760 C C . LEU A 1 349 ? 19.420 8.873 -33.004 1.00 90.06 349 LEU A C 1
ATOM 2762 O O . LEU A 1 349 ? 18.801 7.885 -32.611 1.00 90.06 349 LEU A O 1
ATOM 2766 N N . ASN A 1 350 ? 18.975 9.624 -34.020 1.00 88.19 350 ASN A N 1
ATOM 2767 C CA . ASN A 1 350 ? 17.739 9.321 -34.750 1.00 88.19 350 ASN A CA 1
ATOM 2768 C C . ASN A 1 350 ? 17.763 7.917 -35.381 1.00 88.19 350 ASN A C 1
ATOM 2770 O O . ASN A 1 350 ? 16.790 7.170 -35.303 1.00 88.19 350 ASN A O 1
ATOM 2774 N N . LYS A 1 351 ? 18.894 7.530 -35.983 1.00 88.75 351 LYS A N 1
ATOM 2775 C CA . LYS A 1 351 ? 19.063 6.202 -36.586 1.00 88.75 351 LYS A CA 1
ATOM 2776 C C . LYS A 1 351 ? 19.007 5.077 -35.546 1.00 88.75 351 LYS A C 1
ATOM 2778 O O . LYS A 1 351 ? 18.530 3.995 -35.869 1.00 88.75 351 LYS A O 1
ATOM 2783 N N . ILE A 1 352 ? 19.467 5.322 -34.316 1.00 89.31 352 ILE A N 1
ATOM 2784 C CA . ILE A 1 352 ? 19.355 4.366 -33.203 1.00 89.31 352 ILE A CA 1
ATOM 2785 C C . ILE A 1 352 ? 17.882 4.192 -32.803 1.00 89.31 352 ILE A C 1
ATOM 2787 O O . ILE A 1 352 ? 17.406 3.061 -32.726 1.00 89.31 352 ILE A O 1
ATOM 2791 N N . TRP A 1 353 ? 17.141 5.292 -32.624 1.00 86.88 353 TRP A N 1
ATOM 2792 C CA . TRP A 1 353 ? 15.711 5.270 -32.265 1.00 86.88 353 TRP A CA 1
ATOM 2793 C C . TRP A 1 353 ? 14.822 4.588 -33.318 1.00 86.88 353 TRP A C 1
ATOM 2795 O O . TRP A 1 353 ? 13.845 3.905 -32.991 1.00 86.88 353 TRP A O 1
ATOM 2805 N N . ASN A 1 354 ? 15.181 4.773 -34.590 1.00 84.25 354 ASN A N 1
ATOM 2806 C CA . ASN A 1 354 ? 14.469 4.263 -35.760 1.00 84.25 354 ASN A CA 1
ATOM 2807 C C . ASN A 1 354 ? 15.220 3.116 -36.458 1.00 84.25 354 ASN A C 1
ATOM 2809 O O . ASN A 1 354 ? 15.088 2.927 -37.668 1.00 84.25 354 ASN A O 1
ATOM 2813 N N . THR A 1 355 ? 16.009 2.339 -35.707 1.00 83.31 355 THR A N 1
ATOM 2814 C CA . THR A 1 355 ? 16.737 1.183 -36.251 1.00 83.31 355 THR A CA 1
ATOM 2815 C C . THR A 1 355 ? 15.788 0.224 -36.975 1.00 83.31 355 THR A C 1
ATOM 2817 O O . THR A 1 355 ? 14.691 -0.039 -36.497 1.00 83.31 355 THR A O 1
ATOM 2820 N N . GLN A 1 356 ? 16.189 -0.298 -38.140 1.00 79.50 356 GLN A N 1
ATOM 2821 C CA . GLN A 1 356 ? 15.342 -1.210 -38.926 1.00 79.50 356 GLN A CA 1
ATOM 2822 C C . GLN A 1 356 ? 15.150 -2.575 -38.253 1.00 79.50 356 GLN A C 1
ATOM 2824 O O . GLN A 1 356 ? 14.158 -3.247 -38.524 1.00 79.50 356 GLN A O 1
ATOM 2829 N N . ASP A 1 357 ? 16.071 -2.952 -37.366 1.00 79.75 357 ASP A N 1
ATOM 2830 C CA . ASP A 1 357 ? 15.963 -4.136 -36.517 1.00 79.75 357 ASP A CA 1
ATOM 2831 C C . ASP A 1 357 ? 14.863 -3.939 -35.465 1.00 79.75 357 ASP A C 1
ATOM 2833 O O . ASP A 1 357 ? 15.024 -3.181 -34.506 1.00 79.75 357 ASP A O 1
ATOM 2837 N N . GLU A 1 358 ? 13.738 -4.627 -35.662 1.00 71.06 358 GLU A N 1
ATOM 2838 C CA . GLU A 1 358 ? 12.561 -4.514 -34.804 1.00 71.06 358 GLU A CA 1
ATOM 2839 C C . GLU A 1 358 ? 12.836 -4.937 -33.359 1.00 71.06 358 GLU A C 1
ATOM 2841 O O . GLU A 1 358 ? 12.397 -4.255 -32.435 1.00 71.06 358 GLU A O 1
ATOM 2846 N N . ALA A 1 359 ? 13.607 -6.006 -33.144 1.00 67.50 359 ALA A N 1
ATOM 2847 C CA . ALA A 1 359 ? 13.913 -6.488 -31.800 1.00 67.50 359 ALA A CA 1
ATOM 2848 C C . ALA A 1 359 ? 14.742 -5.450 -31.033 1.00 67.50 359 ALA A C 1
ATOM 2850 O O . ALA A 1 359 ? 14.412 -5.081 -29.904 1.00 67.50 359 ALA A O 1
ATOM 2851 N N . LYS A 1 360 ? 15.763 -4.897 -31.694 1.00 75.19 360 LYS A N 1
ATOM 2852 C CA . LYS A 1 360 ? 16.601 -3.839 -31.125 1.00 75.19 360 LYS A CA 1
ATOM 2853 C C . LYS A 1 360 ? 15.819 -2.545 -30.886 1.00 75.19 360 LYS A C 1
ATOM 2855 O O . LYS A 1 360 ? 16.035 -1.869 -29.882 1.00 75.19 360 LYS A O 1
ATOM 2860 N N . ARG A 1 361 ? 14.890 -2.196 -31.781 1.00 80.00 361 ARG A N 1
ATOM 2861 C CA . ARG A 1 361 ? 14.004 -1.030 -31.630 1.00 80.00 361 ARG A CA 1
ATOM 2862 C C . ARG A 1 361 ? 13.091 -1.166 -30.410 1.00 80.00 361 ARG A C 1
ATOM 2864 O O . ARG A 1 361 ? 12.991 -0.216 -29.634 1.00 80.00 361 ARG A O 1
ATOM 2871 N N . ILE A 1 362 ? 12.458 -2.326 -30.229 1.00 75.06 362 ILE A N 1
ATOM 2872 C CA . ILE A 1 362 ? 11.617 -2.632 -29.060 1.00 75.06 362 ILE A CA 1
ATOM 2873 C C . ILE A 1 362 ? 12.444 -2.525 -27.776 1.00 75.06 362 ILE A C 1
ATOM 2875 O O . ILE A 1 362 ? 12.023 -1.856 -26.832 1.00 75.06 362 ILE A O 1
ATOM 2879 N N . GLU A 1 363 ? 13.637 -3.123 -27.756 1.00 78.62 363 GLU A N 1
ATOM 2880 C CA . GLU A 1 363 ? 14.533 -3.096 -26.599 1.00 78.62 363 GLU A CA 1
ATOM 2881 C C . GLU A 1 363 ? 14.926 -1.664 -26.203 1.00 78.62 363 GLU A C 1
ATOM 2883 O O . GLU A 1 363 ? 14.730 -1.270 -25.052 1.00 78.62 363 GLU A O 1
ATOM 2888 N N . ILE A 1 364 ? 15.418 -0.864 -27.158 1.00 83.44 364 ILE A N 1
ATOM 2889 C CA . ILE A 1 364 ? 15.830 0.528 -26.919 1.00 83.44 364 ILE A CA 1
ATOM 2890 C C . ILE A 1 364 ? 14.668 1.336 -26.337 1.00 83.44 364 ILE A C 1
ATOM 2892 O O . ILE A 1 364 ? 14.833 2.023 -25.329 1.00 83.44 364 ILE A O 1
ATOM 2896 N N . ARG A 1 365 ? 13.481 1.246 -26.946 1.00 85.69 365 ARG A N 1
ATOM 2897 C CA . ARG A 1 365 ? 12.312 2.019 -26.509 1.00 85.69 365 ARG A CA 1
ATOM 2898 C C . ARG A 1 365 ? 11.830 1.583 -25.129 1.00 85.69 365 ARG A C 1
ATOM 2900 O O . ARG A 1 365 ? 11.581 2.438 -24.283 1.00 85.69 365 ARG A O 1
ATOM 2907 N N . ALA A 1 366 ? 11.763 0.277 -24.868 1.00 83.31 366 ALA A N 1
ATOM 2908 C CA . ALA A 1 366 ? 11.379 -0.245 -23.558 1.00 83.31 366 ALA A CA 1
ATOM 2909 C C . ALA A 1 366 ? 12.327 0.248 -22.456 1.00 83.31 366 ALA A C 1
ATOM 2911 O O . ALA A 1 366 ? 11.881 0.672 -21.390 1.00 83.31 366 ALA A O 1
ATOM 2912 N N . ASN A 1 367 ? 13.630 0.243 -22.729 1.00 89.06 367 ASN A N 1
ATOM 2913 C CA . ASN A 1 367 ? 14.650 0.704 -21.794 1.00 89.06 367 ASN A CA 1
ATOM 2914 C C . ASN A 1 367 ? 14.563 2.211 -21.522 1.00 89.06 367 ASN A C 1
ATOM 2916 O O . ASN A 1 367 ? 14.668 2.642 -20.377 1.00 89.06 367 ASN A O 1
ATOM 2920 N N . VAL A 1 368 ? 14.297 3.015 -22.551 1.00 92.50 368 VAL A N 1
ATOM 2921 C CA . VAL A 1 368 ? 14.101 4.464 -22.407 1.00 92.50 368 VAL A CA 1
ATOM 2922 C C . VAL A 1 368 ? 12.898 4.774 -21.515 1.00 92.50 368 VAL A C 1
ATOM 2924 O O . VAL A 1 368 ? 13.008 5.602 -20.612 1.00 92.50 368 VAL A O 1
ATOM 2927 N N . PHE A 1 369 ? 11.778 4.068 -21.699 1.00 92.38 369 PHE A N 1
ATOM 2928 C CA . PHE A 1 369 ? 10.608 4.217 -20.830 1.00 92.38 369 PHE A CA 1
ATOM 2929 C C . PHE A 1 369 ? 10.850 3.718 -19.401 1.00 92.38 369 PHE A C 1
ATOM 2931 O O . PHE A 1 369 ? 10.315 4.301 -18.462 1.00 92.38 369 PHE A O 1
ATOM 2938 N N . HIS A 1 370 ? 11.705 2.710 -19.210 1.00 93.69 370 HIS A N 1
ATOM 2939 C CA . HIS A 1 370 ? 12.116 2.282 -17.873 1.00 93.69 370 HIS A CA 1
ATOM 2940 C C . HIS A 1 370 ? 12.905 3.383 -17.146 1.00 93.69 370 HIS A C 1
ATOM 2942 O O . HIS A 1 370 ? 12.582 3.724 -16.012 1.00 93.69 370 HIS A O 1
ATOM 2948 N N . VAL A 1 371 ? 13.887 4.008 -17.806 1.00 95.88 371 VAL A N 1
ATOM 2949 C CA . VAL A 1 371 ? 14.644 5.129 -17.213 1.00 95.88 371 VAL A CA 1
ATOM 2950 C C . VAL A 1 371 ? 13.734 6.331 -16.942 1.00 95.88 371 VAL A C 1
ATOM 2952 O O . VAL A 1 371 ? 13.856 6.968 -15.899 1.00 95.88 371 VAL A O 1
ATOM 2955 N N . LYS A 1 372 ? 12.783 6.609 -17.840 1.00 95.81 372 LYS A N 1
ATOM 2956 C CA . LYS A 1 372 ? 11.761 7.649 -17.651 1.00 95.81 372 LYS A CA 1
ATOM 2957 C C . LYS A 1 372 ? 10.905 7.395 -16.413 1.00 95.81 372 LYS A C 1
ATOM 2959 O O . LYS A 1 372 ? 10.661 8.318 -15.643 1.00 95.81 372 LYS A O 1
ATOM 2964 N N . ALA A 1 373 ? 10.481 6.151 -16.204 1.00 95.69 373 ALA A N 1
ATOM 2965 C CA . ALA A 1 373 ? 9.739 5.768 -15.012 1.00 95.69 373 ALA A CA 1
ATOM 2966 C C . ALA A 1 373 ? 10.544 5.993 -13.727 1.00 95.69 373 ALA A C 1
ATOM 2968 O O . ALA A 1 373 ? 9.993 6.513 -12.761 1.00 95.69 373 ALA A O 1
ATOM 2969 N N . LEU A 1 374 ? 11.840 5.654 -13.724 1.00 95.56 374 LEU A N 1
ATOM 2970 C CA . LEU A 1 374 ? 12.724 5.909 -12.582 1.00 95.56 374 LEU A CA 1
ATOM 2971 C C . LEU A 1 374 ? 12.849 7.412 -12.287 1.00 95.56 374 LEU A C 1
ATOM 2973 O O . LEU A 1 374 ? 12.753 7.806 -11.127 1.00 95.56 374 LEU A O 1
ATOM 2977 N N . ASP A 1 375 ? 12.995 8.252 -13.320 1.00 95.88 375 ASP A N 1
ATOM 2978 C CA . ASP A 1 375 ? 13.067 9.713 -13.163 1.00 95.88 375 ASP A CA 1
ATOM 2979 C C . ASP A 1 375 ? 11.827 10.263 -12.442 1.00 95.88 375 ASP A C 1
ATOM 2981 O O . ASP A 1 375 ? 11.959 10.914 -11.407 1.00 95.88 375 ASP A O 1
ATOM 2985 N N . PHE A 1 376 ? 10.622 9.927 -12.921 1.00 96.25 376 PHE A N 1
ATOM 2986 C CA . PHE A 1 376 ? 9.364 10.341 -12.284 1.00 96.25 376 PHE A CA 1
ATOM 2987 C C . PHE A 1 376 ? 9.170 9.734 -10.892 1.00 96.25 376 PHE A C 1
ATOM 2989 O O . PHE A 1 376 ? 8.749 10.430 -9.969 1.00 96.25 376 PHE A O 1
ATOM 2996 N N . PHE A 1 377 ? 9.519 8.462 -10.701 1.00 94.50 377 PHE A N 1
ATOM 2997 C CA . PHE A 1 377 ? 9.381 7.781 -9.416 1.00 94.50 377 PHE A CA 1
ATOM 2998 C C . PHE A 1 377 ? 10.178 8.471 -8.296 1.00 94.50 377 PHE A C 1
ATOM 3000 O O . PHE A 1 377 ? 9.698 8.588 -7.166 1.00 94.50 377 PHE A O 1
ATOM 3007 N N . HIS A 1 378 ? 11.373 8.992 -8.578 1.00 92.06 378 HIS A N 1
ATOM 3008 C CA . HIS A 1 378 ? 12.171 9.655 -7.542 1.00 92.06 378 HIS A CA 1
ATOM 3009 C C . HIS A 1 378 ? 11.643 11.037 -7.129 1.00 92.06 378 HIS A C 1
ATOM 3011 O O . HIS A 1 378 ? 11.990 11.510 -6.044 1.00 92.06 378 HIS A O 1
ATOM 3017 N N . GLN A 1 379 ? 10.736 11.637 -7.907 1.00 91.19 379 GLN A N 1
ATOM 3018 C CA . GLN A 1 379 ? 10.111 12.934 -7.606 1.00 91.19 379 GLN A CA 1
ATOM 3019 C C . GLN A 1 379 ? 9.050 12.866 -6.497 1.00 91.19 379 GLN A C 1
ATOM 3021 O O . GLN A 1 379 ? 8.632 13.891 -5.963 1.00 91.19 379 GLN A O 1
ATOM 3026 N N . GLY A 1 380 ? 8.629 11.664 -6.099 1.00 85.62 380 GLY A N 1
ATOM 3027 C CA . GLY A 1 380 ? 7.631 11.475 -5.049 1.00 85.62 380 GLY A CA 1
ATOM 3028 C C . GLY A 1 380 ? 6.206 11.347 -5.579 1.00 85.62 380 GLY A C 1
ATOM 3029 O O . GLY A 1 380 ? 5.972 11.181 -6.775 1.00 85.62 380 GLY A O 1
ATOM 3030 N N . ILE A 1 381 ? 5.242 11.351 -4.658 1.00 85.69 381 ILE A N 1
ATOM 3031 C CA . ILE A 1 381 ? 3.923 10.775 -4.922 1.00 85.69 381 ILE A CA 1
ATOM 3032 C C . ILE A 1 381 ? 3.102 11.529 -5.970 1.00 85.69 381 ILE A C 1
ATOM 3034 O O . ILE A 1 381 ? 2.407 10.883 -6.749 1.00 85.69 381 ILE A O 1
ATOM 3038 N N . LYS A 1 382 ? 3.234 12.859 -6.076 1.00 88.38 382 LYS A N 1
ATOM 3039 C CA . LYS A 1 382 ? 2.590 13.630 -7.156 1.00 88.38 382 LYS A CA 1
ATOM 3040 C C . LYS A 1 382 ? 3.021 13.238 -8.568 1.00 88.38 382 LYS A C 1
ATOM 3042 O O . LYS A 1 382 ? 2.368 13.662 -9.510 1.00 88.38 382 LYS A O 1
ATOM 3047 N N . LYS A 1 383 ? 4.105 12.470 -8.711 1.00 93.94 383 LYS A N 1
ATOM 3048 C CA . LYS A 1 383 ? 4.638 11.989 -9.992 1.00 93.94 383 LYS A CA 1
ATOM 3049 C C . LYS A 1 383 ? 4.472 10.494 -10.217 1.00 93.94 383 LYS A C 1
ATOM 3051 O O . LYS A 1 383 ? 4.997 9.951 -11.188 1.00 93.94 383 LYS A O 1
ATOM 3056 N N . TYR A 1 384 ? 3.770 9.807 -9.318 1.00 93.31 384 TYR A N 1
ATOM 3057 C CA . TYR A 1 384 ? 3.587 8.362 -9.418 1.00 93.31 384 TYR A CA 1
ATOM 3058 C C . TYR A 1 384 ? 2.658 7.963 -10.559 1.00 93.31 384 TYR A C 1
ATOM 3060 O O . TYR A 1 384 ? 2.893 6.914 -11.146 1.00 93.31 384 TYR A O 1
ATOM 3068 N N . ASP A 1 385 ? 1.700 8.807 -10.939 1.00 91.25 385 ASP A N 1
ATOM 3069 C CA . ASP A 1 385 ? 0.846 8.551 -12.101 1.00 91.25 385 ASP A CA 1
ATOM 3070 C C . ASP A 1 385 ? 1.671 8.584 -13.403 1.00 91.25 385 ASP A C 1
ATOM 3072 O O . ASP A 1 385 ? 1.605 7.657 -14.212 1.00 91.25 385 ASP A O 1
ATOM 3076 N N . GLU A 1 386 ? 2.529 9.596 -13.592 1.00 93.44 386 GLU A N 1
ATOM 3077 C CA . GLU A 1 386 ? 3.432 9.659 -14.748 1.00 93.44 386 GLU A CA 1
ATOM 3078 C C . GLU A 1 386 ? 4.480 8.536 -14.733 1.00 93.44 386 GLU A C 1
ATOM 3080 O O . GLU A 1 386 ? 4.825 7.994 -15.790 1.00 93.44 386 GLU A O 1
ATOM 3085 N N . ALA A 1 387 ? 4.973 8.160 -13.547 1.00 94.38 387 ALA A N 1
ATOM 3086 C CA . ALA A 1 387 ? 5.857 7.011 -13.393 1.00 94.38 387 ALA A CA 1
ATOM 3087 C C . ALA A 1 387 ? 5.143 5.714 -13.805 1.00 94.38 387 ALA A C 1
ATOM 3089 O O . ALA A 1 387 ? 5.699 4.937 -14.580 1.00 94.38 387 ALA A O 1
ATOM 3090 N N . GLU A 1 388 ? 3.905 5.502 -13.351 1.00 93.44 388 GLU A N 1
ATOM 3091 C CA . GLU A 1 388 ? 3.090 4.330 -13.672 1.00 93.44 388 GLU A CA 1
ATOM 3092 C C . GLU A 1 388 ? 2.880 4.190 -15.186 1.00 93.44 388 GLU A C 1
ATOM 3094 O O . GLU A 1 388 ? 3.104 3.115 -15.751 1.00 93.44 388 GLU A O 1
ATOM 3099 N N . GLU A 1 389 ? 2.523 5.280 -15.867 1.00 91.38 389 GLU A N 1
ATOM 3100 C CA . GLU A 1 389 ? 2.326 5.292 -17.319 1.00 91.38 389 GLU A CA 1
ATOM 3101 C C . GLU A 1 389 ? 3.623 5.008 -18.091 1.00 91.38 389 GLU A C 1
ATOM 3103 O O . GLU A 1 389 ? 3.617 4.249 -19.066 1.00 91.38 389 GLU A O 1
ATOM 3108 N N . ALA A 1 390 ? 4.761 5.541 -17.636 1.00 92.31 390 ALA A N 1
ATOM 3109 C CA . ALA A 1 390 ? 6.060 5.222 -18.224 1.00 92.31 390 ALA A CA 1
ATOM 3110 C C . ALA A 1 390 ? 6.425 3.735 -18.042 1.00 92.31 390 ALA A C 1
ATOM 3112 O O . ALA A 1 390 ? 6.900 3.098 -18.988 1.00 92.31 390 ALA A O 1
ATOM 3113 N N . VAL A 1 391 ? 6.142 3.140 -16.875 1.00 93.25 391 VAL A N 1
ATOM 3114 C CA . VAL A 1 391 ? 6.359 1.700 -16.658 1.00 93.25 391 VAL A CA 1
ATOM 3115 C C . VAL A 1 391 ? 5.455 0.862 -17.561 1.00 93.25 391 VAL A C 1
ATOM 3117 O O . VAL A 1 391 ? 5.937 -0.074 -18.201 1.00 93.25 391 VAL A O 1
ATOM 3120 N N . LYS A 1 392 ? 4.165 1.202 -17.679 1.00 87.94 392 LYS A N 1
ATOM 3121 C CA . LYS A 1 392 ? 3.238 0.508 -18.590 1.00 87.94 392 LYS A CA 1
ATOM 3122 C C . LYS A 1 392 ? 3.709 0.589 -20.042 1.00 87.94 392 LYS A C 1
ATOM 3124 O O . LYS A 1 392 ? 3.710 -0.426 -20.736 1.00 87.94 392 LYS A O 1
ATOM 3129 N N . ALA A 1 393 ? 4.191 1.748 -20.493 1.00 85.69 393 ALA A N 1
ATOM 3130 C CA . ALA A 1 393 ? 4.771 1.887 -21.829 1.00 85.69 393 ALA A CA 1
ATOM 3131 C C . ALA A 1 393 ? 5.967 0.937 -22.033 1.00 85.69 393 ALA A C 1
ATOM 3133 O O . ALA A 1 393 ? 6.040 0.254 -23.055 1.00 85.69 393 ALA A O 1
ATOM 3134 N N . SER A 1 394 ? 6.854 0.808 -21.040 1.00 86.81 394 SER A N 1
ATOM 3135 C CA . SER A 1 394 ? 7.951 -0.169 -21.083 1.00 86.81 394 SER A CA 1
ATOM 3136 C C . SER A 1 394 ? 7.443 -1.618 -21.147 1.00 86.81 394 SER A C 1
ATOM 3138 O O . SER A 1 394 ? 7.862 -2.384 -22.016 1.00 86.81 394 SER A O 1
ATOM 3140 N N . LEU A 1 395 ? 6.485 -1.986 -20.290 1.00 83.00 395 LEU A N 1
ATOM 3141 C CA . LEU A 1 395 ? 5.943 -3.348 -20.199 1.00 83.00 395 LEU A CA 1
ATOM 3142 C C . LEU A 1 395 ? 5.113 -3.765 -21.412 1.00 83.00 395 LEU A C 1
ATOM 3144 O O . LEU A 1 395 ? 5.059 -4.947 -21.741 1.00 83.00 395 LEU A O 1
ATOM 3148 N N . SER A 1 396 ? 4.492 -2.813 -22.104 1.00 77.94 396 SER A N 1
ATOM 3149 C CA . SER A 1 396 ? 3.774 -3.094 -23.351 1.00 77.94 396 SER A CA 1
ATOM 3150 C C . SER A 1 396 ? 4.712 -3.508 -24.493 1.00 77.94 396 SER A C 1
ATOM 3152 O O . SER A 1 396 ? 4.281 -4.183 -25.426 1.00 77.94 396 SER A O 1
ATOM 3154 N N . LEU A 1 397 ? 5.997 -3.149 -24.393 1.00 77.31 397 LEU A N 1
ATOM 3155 C CA . LEU A 1 397 ? 7.065 -3.562 -25.302 1.00 77.31 397 LEU A CA 1
ATOM 3156 C C . LEU A 1 397 ? 7.812 -4.803 -24.792 1.00 77.31 397 LEU A C 1
ATOM 3158 O O . LEU A 1 397 ? 8.121 -5.696 -25.577 1.00 77.31 397 LEU A O 1
ATOM 3162 N N . ARG A 1 398 ? 8.106 -4.860 -23.486 1.00 76.38 398 ARG A N 1
ATOM 3163 C CA . ARG A 1 398 ? 8.793 -5.981 -22.823 1.00 76.38 398 ARG A CA 1
ATOM 3164 C C . ARG A 1 398 ? 8.028 -6.448 -21.576 1.00 76.38 398 ARG A C 1
ATOM 3166 O O . ARG A 1 398 ? 8.329 -5.993 -20.470 1.00 76.38 398 ARG A O 1
ATOM 3173 N N . PRO A 1 399 ? 7.047 -7.356 -21.731 1.00 74.88 399 PRO A N 1
ATOM 3174 C CA . PRO A 1 399 ? 6.168 -7.799 -20.643 1.00 74.88 399 PRO A CA 1
ATOM 3175 C C . PRO A 1 399 ? 6.833 -8.755 -19.639 1.00 74.88 399 PRO A C 1
ATOM 3177 O O . PRO A 1 399 ? 6.228 -9.116 -18.633 1.00 74.88 399 PRO A O 1
ATOM 3180 N N . ASP A 1 400 ? 8.054 -9.203 -19.909 1.00 74.94 400 ASP A N 1
ATOM 3181 C CA . ASP A 1 400 ? 8.860 -10.107 -19.084 1.00 74.94 400 ASP A CA 1
ATOM 3182 C C . ASP A 1 400 ? 9.949 -9.379 -18.276 1.00 74.94 400 ASP A C 1
ATOM 3184 O O . ASP A 1 400 ? 10.746 -10.012 -17.585 1.00 74.94 400 ASP A O 1
ATOM 3188 N N . ASN A 1 401 ? 9.979 -8.043 -18.307 1.00 83.00 401 ASN A N 1
ATOM 3189 C CA . ASN A 1 401 ? 10.947 -7.268 -17.542 1.00 83.00 401 ASN A CA 1
ATOM 3190 C C . ASN A 1 401 ? 10.587 -7.240 -16.045 1.00 83.00 401 ASN A C 1
ATOM 3192 O O . ASN A 1 401 ? 9.747 -6.447 -15.611 1.00 83.00 401 ASN A O 1
ATOM 3196 N N . PHE A 1 402 ? 11.276 -8.075 -15.257 1.00 87.69 402 PHE A N 1
ATOM 3197 C CA . PHE A 1 402 ? 11.138 -8.154 -13.799 1.00 87.69 402 PHE A CA 1
ATOM 3198 C C . PHE A 1 402 ? 11.183 -6.782 -13.113 1.00 87.69 402 PHE A C 1
ATOM 3200 O O . PHE A 1 402 ? 10.283 -6.473 -12.337 1.00 87.69 402 PHE A O 1
ATOM 3207 N N . MET A 1 403 ? 12.184 -5.946 -13.418 1.00 89.81 403 MET A N 1
ATOM 3208 C CA . MET A 1 403 ? 12.374 -4.654 -12.744 1.00 89.81 403 MET A CA 1
ATOM 3209 C C . MET A 1 403 ? 11.196 -3.714 -12.983 1.00 89.81 403 MET A C 1
ATOM 3211 O O . MET A 1 403 ? 10.742 -3.048 -12.061 1.00 89.81 403 MET A O 1
ATOM 3215 N N . CYS A 1 404 ? 10.661 -3.689 -14.204 1.00 91.38 404 CYS A N 1
ATOM 3216 C CA . CYS A 1 404 ? 9.494 -2.874 -14.522 1.00 91.38 404 CYS A CA 1
ATOM 3217 C C . CYS A 1 404 ? 8.218 -3.415 -13.861 1.00 91.38 404 CYS A C 1
ATOM 3219 O O . CYS A 1 404 ? 7.434 -2.632 -13.338 1.00 91.38 404 CYS A O 1
ATOM 3221 N N . ILE A 1 405 ? 8.002 -4.736 -13.830 1.00 91.62 405 ILE A N 1
ATOM 3222 C CA . ILE A 1 405 ? 6.832 -5.314 -13.142 1.00 91.62 405 ILE A CA 1
ATOM 3223 C C . ILE A 1 405 ? 6.905 -5.030 -11.642 1.00 91.62 405 ILE A C 1
ATOM 3225 O O . ILE A 1 405 ? 5.912 -4.615 -11.045 1.00 91.62 405 ILE A 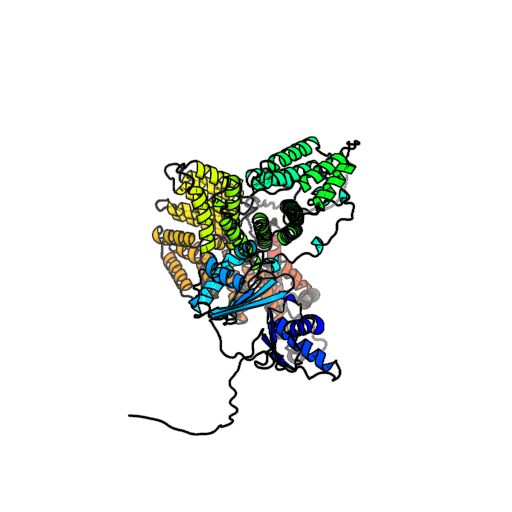O 1
ATOM 3229 N N . TYR A 1 406 ? 8.085 -5.205 -11.050 1.00 94.31 406 TYR A N 1
ATOM 3230 C CA . TYR A 1 406 ? 8.333 -4.870 -9.657 1.00 94.31 406 TYR A CA 1
ATOM 3231 C C . TYR A 1 406 ? 8.114 -3.376 -9.389 1.00 94.31 406 TYR A C 1
ATOM 3233 O O . TYR A 1 406 ? 7.370 -3.036 -8.473 1.00 94.31 406 TYR A O 1
ATOM 3241 N N . LEU A 1 407 ? 8.675 -2.482 -10.208 1.00 94.88 407 LEU A N 1
ATOM 3242 C CA . LEU A 1 407 ? 8.483 -1.039 -10.063 1.00 94.88 407 LEU A CA 1
ATOM 3243 C C . LEU A 1 407 ? 6.998 -0.653 -10.158 1.00 94.88 407 LEU A C 1
ATOM 3245 O O . LEU A 1 407 ? 6.530 0.147 -9.351 1.00 94.88 407 LEU A O 1
ATOM 3249 N N . LEU A 1 408 ? 6.235 -1.264 -11.072 1.00 95.12 408 LEU A N 1
ATOM 3250 C CA . LEU A 1 408 ? 4.789 -1.047 -11.183 1.00 95.12 408 LEU A CA 1
ATOM 3251 C C . LEU A 1 408 ? 4.042 -1.496 -9.920 1.00 95.12 408 LEU A C 1
ATOM 3253 O O . LEU A 1 408 ? 3.195 -0.764 -9.406 1.00 95.12 408 LEU A O 1
ATOM 3257 N N . ALA A 1 409 ? 4.366 -2.686 -9.405 1.00 94.56 409 ALA A N 1
ATOM 3258 C CA . ALA A 1 409 ? 3.788 -3.206 -8.167 1.00 94.56 409 ALA A CA 1
ATOM 3259 C C . ALA A 1 409 ? 4.109 -2.287 -6.977 1.00 94.56 409 ALA A C 1
ATOM 3261 O O . ALA A 1 409 ? 3.232 -1.958 -6.176 1.00 94.56 409 ALA A O 1
ATOM 3262 N N . TYR A 1 410 ? 5.356 -1.816 -6.907 1.00 94.06 410 TYR A N 1
ATOM 3263 C CA . TYR A 1 410 ? 5.836 -0.930 -5.858 1.00 94.06 410 TYR A CA 1
ATOM 3264 C C . TYR A 1 410 ? 5.130 0.429 -5.891 1.00 94.06 410 TYR A C 1
ATOM 3266 O O . TYR A 1 410 ? 4.620 0.868 -4.859 1.00 94.06 410 TYR A O 1
ATOM 3274 N N . ILE A 1 411 ? 5.031 1.072 -7.061 1.00 93.38 411 ILE A N 1
ATOM 3275 C CA . ILE A 1 411 ? 4.314 2.346 -7.232 1.00 93.38 411 ILE A CA 1
ATOM 3276 C C . ILE A 1 411 ? 2.871 2.210 -6.734 1.00 93.38 411 ILE A C 1
ATOM 3278 O O . ILE A 1 411 ? 2.454 2.970 -5.857 1.00 93.38 411 ILE A O 1
ATOM 3282 N N . ARG A 1 412 ? 2.137 1.189 -7.196 1.00 92.06 412 ARG A N 1
ATOM 3283 C CA . ARG A 1 412 ? 0.743 0.957 -6.779 1.00 92.06 412 ARG A CA 1
ATOM 3284 C C . ARG A 1 412 ? 0.611 0.730 -5.275 1.00 92.06 412 ARG A C 1
ATOM 3286 O O . ARG A 1 412 ? -0.246 1.345 -4.638 1.00 92.06 412 ARG A O 1
ATOM 3293 N N . ALA A 1 413 ? 1.503 -0.067 -4.683 1.00 87.56 413 ALA A N 1
ATOM 3294 C CA . ALA A 1 413 ? 1.521 -0.298 -3.241 1.00 87.56 413 ALA A CA 1
ATOM 3295 C C . ALA A 1 413 ? 1.746 1.002 -2.449 1.00 87.56 413 ALA A C 1
ATOM 3297 O O . ALA A 1 413 ? 1.155 1.194 -1.383 1.00 87.56 413 ALA A O 1
ATOM 3298 N N . ARG A 1 414 ? 2.594 1.911 -2.947 1.00 85.94 414 ARG A N 1
ATOM 3299 C CA . ARG A 1 414 ? 2.851 3.210 -2.308 1.00 85.94 414 ARG A CA 1
ATOM 3300 C C . ARG A 1 414 ? 1.669 4.164 -2.442 1.00 85.94 414 ARG A C 1
ATOM 3302 O O . ARG A 1 414 ? 1.277 4.758 -1.438 1.00 85.94 414 ARG A O 1
ATOM 3309 N N . VAL A 1 415 ? 1.071 4.265 -3.631 1.00 85.62 415 VAL A N 1
ATOM 3310 C CA . VAL A 1 415 ? -0.141 5.070 -3.863 1.00 85.62 415 VAL A CA 1
ATOM 3311 C C . VAL A 1 415 ? -1.267 4.599 -2.943 1.00 85.62 415 VAL A C 1
ATOM 3313 O O . VAL A 1 415 ? -1.852 5.411 -2.226 1.00 85.62 415 VAL A O 1
ATOM 3316 N N . ARG A 1 416 ? -1.530 3.287 -2.881 1.00 86.38 416 ARG A N 1
ATOM 3317 C CA . ARG A 1 416 ? -2.540 2.702 -1.984 1.00 86.38 416 ARG A CA 1
ATOM 3318 C C . ARG A 1 416 ? -2.291 3.080 -0.527 1.00 86.38 416 ARG A C 1
ATOM 3320 O O . ARG A 1 416 ? -3.201 3.561 0.147 1.00 86.38 416 ARG A O 1
ATOM 3327 N N . ARG A 1 417 ? -1.067 2.875 -0.034 1.00 77.25 417 ARG A N 1
ATOM 3328 C CA . ARG A 1 417 ? -0.726 3.116 1.377 1.00 77.25 417 ARG A CA 1
ATOM 3329 C C . ARG A 1 417 ? -0.777 4.585 1.769 1.00 77.25 417 ARG A C 1
ATOM 3331 O O . ARG A 1 417 ? -1.130 4.881 2.908 1.00 77.25 417 ARG A O 1
ATOM 3338 N N . HIS A 1 418 ? -0.465 5.483 0.840 1.00 77.44 418 HIS A N 1
ATOM 3339 C CA . HIS A 1 418 ? -0.636 6.914 1.053 1.00 77.44 418 HIS A CA 1
ATOM 3340 C C . HIS A 1 418 ? -2.111 7.303 1.203 1.00 77.44 418 HIS A C 1
ATOM 3342 O O . HIS A 1 418 ? -2.443 8.089 2.083 1.00 77.44 418 HIS A O 1
ATOM 3348 N N . HIS A 1 419 ? -3.005 6.732 0.387 1.00 74.88 419 HIS A N 1
ATOM 3349 C CA . HIS A 1 419 ? -4.441 7.006 0.489 1.00 74.88 419 HIS A CA 1
ATOM 3350 C C . HIS A 1 419 ? -5.061 6.393 1.748 1.00 74.88 419 HIS A C 1
ATOM 3352 O O . HIS A 1 419 ? -5.794 7.060 2.473 1.00 74.88 419 HIS A O 1
ATOM 3358 N N . ASN A 1 420 ? -4.792 5.112 2.005 1.00 69.88 420 ASN A N 1
ATOM 3359 C CA . ASN A 1 420 ? -5.245 4.429 3.209 1.00 69.88 420 ASN A CA 1
ATOM 3360 C C . ASN A 1 420 ? -4.371 3.203 3.493 1.00 69.88 420 ASN A C 1
ATOM 3362 O O . ASN A 1 420 ? -4.517 2.149 2.866 1.00 69.88 420 ASN A O 1
ATOM 3366 N N . ASN A 1 421 ? -3.525 3.330 4.515 1.00 59.72 421 ASN A N 1
ATOM 3367 C CA . ASN A 1 421 ? -2.551 2.318 4.914 1.00 59.72 421 ASN A CA 1
ATOM 3368 C C . ASN A 1 421 ? -3.155 0.992 5.409 1.00 59.72 421 ASN A C 1
ATOM 3370 O O . ASN A 1 421 ? -2.402 0.048 5.601 1.00 59.72 421 ASN A O 1
ATOM 3374 N N . ARG A 1 422 ? -4.475 0.895 5.629 1.00 56.75 422 ARG A N 1
ATOM 3375 C CA . ARG A 1 422 ? -5.152 -0.356 6.034 1.00 56.75 422 ARG A CA 1
ATOM 3376 C C . ARG A 1 422 ? -5.770 -1.123 4.872 1.00 56.75 422 ARG A C 1
ATOM 3378 O O . ARG A 1 422 ? -6.194 -2.260 5.048 1.00 56.75 422 ARG A O 1
ATOM 3385 N N . THR A 1 423 ? -5.853 -0.508 3.696 1.00 70.19 423 THR A N 1
ATOM 3386 C CA . THR A 1 423 ? -6.466 -1.148 2.529 1.00 70.19 423 THR A CA 1
ATOM 3387 C C . THR A 1 423 ? -5.592 -2.325 2.101 1.00 70.19 423 THR A C 1
ATOM 3389 O O . THR A 1 423 ? -4.394 -2.107 1.908 1.00 70.19 423 THR A O 1
ATOM 3392 N N . PRO A 1 424 ? -6.122 -3.552 1.961 1.00 69.25 424 PRO A N 1
ATOM 3393 C CA . PRO A 1 424 ? -5.358 -4.670 1.414 1.00 69.25 424 PRO A CA 1
ATOM 3394 C C . PRO A 1 424 ? -4.991 -4.418 -0.055 1.00 69.25 424 PRO A C 1
ATOM 3396 O O . PRO A 1 424 ? -5.663 -3.648 -0.743 1.00 69.25 424 PRO A O 1
ATOM 3399 N N . ALA A 1 425 ? -3.927 -5.064 -0.535 1.00 74.00 425 ALA A N 1
ATOM 3400 C CA . ALA A 1 425 ? -3.562 -5.053 -1.949 1.00 74.00 425 ALA A CA 1
ATOM 3401 C C . ALA A 1 425 ? -4.705 -5.638 -2.798 1.00 74.00 425 ALA A C 1
ATOM 3403 O O . ALA A 1 425 ? -5.266 -6.685 -2.448 1.00 74.00 425 ALA A O 1
ATOM 3404 N N . ASP A 1 426 ? -5.045 -4.956 -3.895 1.00 78.06 426 ASP A N 1
ATOM 3405 C CA . ASP A 1 426 ? -6.092 -5.385 -4.824 1.00 78.06 426 ASP A CA 1
ATOM 3406 C C . ASP A 1 426 ? -5.621 -6.534 -5.743 1.00 78.06 426 ASP A C 1
ATOM 3408 O O . ASP A 1 426 ? -4.464 -6.958 -5.717 1.00 78.06 426 ASP A O 1
ATOM 3412 N N . ALA A 1 427 ? -6.526 -7.073 -6.563 1.00 71.19 427 ALA A N 1
ATOM 3413 C CA . ALA A 1 427 ? -6.222 -8.215 -7.427 1.00 71.19 427 ALA A CA 1
ATOM 3414 C C . ALA A 1 427 ? -5.156 -7.918 -8.503 1.00 71.19 427 ALA A C 1
ATOM 3416 O O . ALA A 1 427 ? -4.438 -8.832 -8.911 1.00 71.19 427 ALA A O 1
ATOM 3417 N N . GLU A 1 428 ? -5.046 -6.674 -8.972 1.00 77.56 428 GLU A N 1
ATOM 3418 C CA . GLU A 1 428 ? -4.061 -6.279 -9.982 1.00 77.56 428 GLU A CA 1
ATOM 3419 C C . GLU A 1 428 ? -2.681 -6.059 -9.355 1.00 77.56 428 GLU A C 1
ATOM 3421 O O . GLU A 1 428 ? -1.682 -6.535 -9.891 1.00 77.56 428 GLU A O 1
ATOM 3426 N N . GLU A 1 429 ? -2.623 -5.415 -8.188 1.00 84.56 429 GLU A N 1
ATOM 3427 C CA . GLU A 1 429 ? -1.408 -5.266 -7.387 1.00 84.56 429 GLU A CA 1
ATOM 3428 C C . GLU A 1 429 ? -0.846 -6.645 -7.012 1.00 84.56 429 GLU A C 1
ATOM 3430 O O . GLU A 1 429 ? 0.326 -6.929 -7.266 1.00 84.56 429 GLU A O 1
ATOM 3435 N N . LEU A 1 430 ? -1.687 -7.547 -6.491 1.00 78.38 430 LEU A N 1
ATOM 3436 C CA . LEU A 1 430 ? -1.285 -8.918 -6.162 1.00 78.38 430 LEU A CA 1
ATOM 3437 C C . LEU A 1 430 ? -0.798 -9.695 -7.388 1.00 78.38 430 LEU A C 1
ATOM 3439 O O . LEU A 1 430 ? 0.153 -10.471 -7.281 1.00 78.38 430 LEU A O 1
ATOM 3443 N N . PHE A 1 431 ? -1.429 -9.510 -8.550 1.00 81.00 431 PHE A N 1
ATOM 3444 C CA . PHE A 1 431 ? -0.977 -10.136 -9.791 1.00 81.00 431 PHE A CA 1
ATOM 3445 C C . PHE A 1 431 ? 0.445 -9.691 -10.153 1.00 81.00 431 PHE A C 1
ATOM 3447 O O . PHE A 1 431 ? 1.277 -10.532 -10.490 1.00 81.00 431 PHE A O 1
ATOM 3454 N N . LEU A 1 432 ? 0.739 -8.391 -10.060 1.00 83.94 432 LEU A N 1
ATOM 3455 C CA . LEU A 1 432 ? 2.057 -7.845 -10.387 1.00 83.94 432 LEU A CA 1
ATOM 3456 C C . LEU A 1 432 ? 3.138 -8.366 -9.439 1.00 83.94 432 LEU A C 1
ATOM 3458 O O . LEU A 1 432 ? 4.187 -8.808 -9.906 1.00 83.94 432 LEU A O 1
ATOM 3462 N N . TRP A 1 433 ? 2.867 -8.386 -8.131 1.00 88.31 433 TRP A N 1
ATOM 3463 C CA . TRP A 1 433 ? 3.803 -8.934 -7.150 1.00 88.31 433 TRP A CA 1
ATOM 3464 C C . TRP A 1 433 ? 4.116 -10.413 -7.395 1.00 88.31 433 TRP A C 1
ATOM 3466 O O . TRP A 1 433 ? 5.286 -10.793 -7.457 1.00 88.31 433 TRP A O 1
ATOM 3476 N N . ASN A 1 434 ? 3.085 -11.237 -7.607 1.00 81.00 434 ASN A N 1
ATOM 3477 C CA . ASN A 1 434 ? 3.266 -12.653 -7.939 1.00 81.00 434 ASN A CA 1
ATOM 3478 C C . ASN A 1 434 ? 4.041 -12.821 -9.250 1.00 81.00 434 ASN A C 1
ATOM 3480 O O . ASN A 1 434 ? 4.955 -13.634 -9.331 1.00 81.00 434 ASN A O 1
ATOM 3484 N N . ARG A 1 435 ? 3.728 -12.019 -10.275 1.00 80.25 435 ARG A N 1
ATOM 3485 C CA . ARG A 1 435 ? 4.407 -12.114 -11.569 1.00 80.25 435 ARG A CA 1
ATOM 3486 C C . ARG A 1 435 ? 5.883 -11.727 -11.479 1.00 80.25 435 ARG A C 1
ATOM 3488 O O . ARG A 1 435 ? 6.706 -12.369 -12.128 1.00 80.25 435 ARG A O 1
ATOM 3495 N N . ALA A 1 436 ? 6.218 -10.702 -10.698 1.00 86.44 436 ALA A N 1
ATOM 3496 C CA . ALA A 1 436 ? 7.604 -10.353 -10.409 1.00 86.44 436 ALA A CA 1
ATOM 3497 C C . ALA A 1 436 ? 8.313 -11.496 -9.662 1.00 86.44 436 ALA A C 1
ATOM 3499 O O . ALA A 1 436 ? 9.423 -11.863 -10.036 1.00 86.44 436 ALA A O 1
ATOM 3500 N N . TYR A 1 437 ? 7.654 -12.116 -8.678 1.00 84.88 437 TYR A N 1
ATOM 3501 C CA . TYR A 1 437 ? 8.203 -13.256 -7.936 1.00 84.88 437 TYR A CA 1
ATOM 3502 C C . TYR A 1 437 ? 8.492 -14.454 -8.856 1.00 84.88 437 TYR A C 1
ATOM 3504 O O . TYR A 1 437 ? 9.584 -15.020 -8.815 1.00 84.88 437 TYR A O 1
ATOM 3512 N N . ASP A 1 438 ? 7.551 -14.794 -9.740 1.00 79.75 438 ASP A N 1
ATOM 3513 C CA . ASP A 1 438 ? 7.711 -15.860 -10.733 1.00 79.75 438 ASP A CA 1
ATOM 3514 C C . ASP A 1 438 ? 8.901 -15.586 -11.660 1.00 79.75 438 ASP A C 1
ATOM 3516 O O . ASP A 1 438 ? 9.765 -16.444 -11.825 1.00 79.75 438 ASP A O 1
ATOM 3520 N N . LEU A 1 439 ? 8.994 -14.373 -12.219 1.00 79.75 439 LEU A N 1
ATOM 3521 C CA . LEU A 1 439 ? 10.105 -13.977 -13.091 1.00 79.75 439 LEU A CA 1
ATOM 3522 C C . LEU A 1 439 ? 11.455 -14.034 -12.372 1.00 79.75 439 LEU A C 1
ATOM 3524 O O . LEU A 1 439 ? 12.442 -14.498 -12.945 1.00 79.75 439 LEU A O 1
ATOM 3528 N N . ALA A 1 440 ? 11.512 -13.583 -11.119 1.00 84.62 440 ALA A N 1
ATOM 3529 C CA . ALA A 1 440 ? 12.738 -13.638 -10.339 1.00 84.62 440 ALA A CA 1
ATOM 3530 C C . ALA A 1 440 ? 13.218 -15.084 -10.133 1.00 84.62 440 ALA A C 1
ATOM 3532 O O . ALA A 1 440 ? 14.400 -15.375 -10.320 1.00 84.62 440 ALA A O 1
ATOM 3533 N N . ASN A 1 441 ? 12.297 -16.005 -9.842 1.00 80.50 441 ASN A N 1
ATOM 3534 C CA . ASN A 1 441 ? 12.609 -17.427 -9.702 1.00 80.50 441 ASN A CA 1
ATOM 3535 C C . ASN A 1 441 ? 12.975 -18.089 -11.039 1.00 80.50 441 ASN A C 1
ATOM 3537 O O . ASN A 1 441 ? 13.952 -18.833 -11.102 1.00 80.50 441 ASN A O 1
ATOM 3541 N N . GLU A 1 442 ? 12.237 -17.800 -12.118 1.00 77.56 442 GLU A N 1
ATOM 3542 C CA . GLU A 1 442 ? 12.514 -18.299 -13.477 1.00 77.56 442 GLU A CA 1
ATOM 3543 C C . GLU A 1 442 ? 13.950 -17.957 -13.911 1.00 77.56 442 GLU A C 1
ATOM 3545 O O . GLU A 1 442 ? 14.667 -18.793 -14.465 1.00 77.56 442 GLU A O 1
ATOM 3550 N N . HIS A 1 443 ? 14.391 -16.734 -13.614 1.00 78.19 443 HIS A N 1
ATOM 3551 C CA . HIS A 1 443 ? 15.727 -16.238 -13.935 1.00 78.19 443 HIS A CA 1
ATOM 3552 C C . HIS A 1 443 ? 16.772 -16.490 -12.835 1.00 78.19 443 HIS A C 1
ATOM 3554 O O . HIS A 1 443 ? 17.912 -16.040 -12.986 1.00 78.19 443 HIS A O 1
ATOM 3560 N N . ARG A 1 444 ? 16.400 -17.196 -11.757 1.00 82.88 444 ARG A N 1
ATOM 3561 C CA . ARG A 1 444 ? 17.244 -17.514 -10.593 1.00 82.88 444 ARG A CA 1
ATOM 3562 C C . ARG A 1 444 ? 17.993 -16.299 -10.046 1.00 82.88 444 ARG A C 1
ATOM 3564 O O . ARG A 1 444 ? 19.216 -16.314 -9.918 1.00 82.88 444 ARG A O 1
ATOM 3571 N N . TRP A 1 445 ? 17.268 -15.220 -9.753 1.00 82.19 445 TRP A N 1
ATOM 3572 C CA . TRP A 1 445 ? 17.861 -13.976 -9.243 1.00 82.19 445 TRP A CA 1
ATOM 3573 C C . TRP A 1 445 ? 18.618 -14.178 -7.926 1.00 82.19 445 TRP A C 1
ATOM 3575 O O . TRP A 1 445 ? 19.623 -13.507 -7.704 1.00 82.19 445 TRP A O 1
ATOM 3585 N N . GLN A 1 446 ? 18.204 -15.157 -7.117 1.00 77.81 446 GLN A N 1
ATOM 3586 C CA . GLN A 1 446 ? 18.910 -15.602 -5.913 1.00 77.81 446 GLN A CA 1
ATOM 3587 C C . GLN A 1 446 ? 20.354 -16.075 -6.149 1.00 77.81 446 GLN A C 1
ATOM 3589 O O . GLN A 1 446 ? 21.190 -15.968 -5.254 1.00 77.81 446 GLN A O 1
ATOM 3594 N N . ASP A 1 447 ? 20.659 -16.574 -7.347 1.00 80.88 447 ASP A N 1
ATOM 3595 C CA . ASP A 1 447 ? 21.937 -17.220 -7.662 1.00 80.88 447 ASP A CA 1
ATOM 3596 C C . ASP A 1 447 ? 22.882 -16.287 -8.442 1.00 80.88 447 ASP A C 1
ATOM 3598 O O . ASP A 1 447 ? 23.983 -16.686 -8.823 1.00 80.88 447 ASP A O 1
ATOM 3602 N N . LYS A 1 448 ? 22.449 -15.049 -8.720 1.00 80.94 448 LYS A N 1
ATOM 3603 C CA . LYS A 1 448 ? 23.207 -14.063 -9.507 1.00 80.94 448 LYS A CA 1
ATOM 3604 C C . LYS A 1 448 ? 24.261 -13.332 -8.662 1.00 80.94 448 LYS A C 1
ATOM 3606 O O . LYS A 1 448 ? 24.513 -13.684 -7.515 1.00 80.94 448 LYS A O 1
ATOM 3611 N N . ASN A 1 449 ? 24.931 -12.339 -9.250 1.00 78.88 449 ASN A N 1
ATOM 3612 C CA . ASN A 1 449 ? 25.922 -11.518 -8.551 1.00 78.88 449 ASN A CA 1
ATOM 3613 C C . ASN A 1 449 ? 25.315 -10.807 -7.317 1.00 78.88 449 ASN A C 1
ATOM 3615 O O . ASN A 1 449 ? 24.100 -10.625 -7.227 1.00 78.88 449 ASN A O 1
ATOM 3619 N N . GLU A 1 450 ? 26.166 -10.396 -6.372 1.00 72.94 450 GLU A N 1
ATOM 3620 C CA . GLU A 1 450 ? 25.752 -9.820 -5.079 1.00 72.94 450 GLU A CA 1
ATOM 3621 C C . GLU A 1 450 ? 24.779 -8.641 -5.246 1.00 72.94 450 GLU A C 1
ATOM 3623 O O . GLU A 1 450 ? 23.743 -8.595 -4.588 1.00 72.94 450 GLU A O 1
ATOM 3628 N N . GLY A 1 451 ? 25.029 -7.750 -6.210 1.00 71.62 451 GLY A N 1
ATOM 3629 C CA . GLY A 1 451 ? 24.136 -6.628 -6.509 1.00 71.62 451 GLY A CA 1
ATOM 3630 C C . GLY A 1 451 ? 22.732 -7.044 -6.965 1.00 71.62 451 GLY A C 1
ATOM 3631 O O . GLY A 1 451 ? 21.740 -6.437 -6.560 1.00 71.62 451 GLY A O 1
ATOM 3632 N N . THR A 1 452 ? 22.625 -8.111 -7.761 1.00 78.62 452 THR A N 1
ATOM 3633 C CA . THR A 1 452 ? 21.332 -8.667 -8.188 1.00 78.62 452 THR A CA 1
ATOM 3634 C C . THR A 1 452 ? 20.595 -9.323 -7.027 1.00 78.62 452 THR A C 1
ATOM 3636 O O . THR A 1 452 ? 19.380 -9.154 -6.901 1.00 78.62 452 THR A O 1
ATOM 3639 N N . LYS A 1 453 ? 21.324 -10.045 -6.165 1.00 77.44 453 LYS A N 1
ATOM 3640 C CA . LYS A 1 453 ? 20.751 -10.673 -4.968 1.00 77.44 453 LYS A CA 1
ATOM 3641 C C . LYS A 1 453 ? 20.165 -9.626 -4.028 1.00 77.44 453 LYS A C 1
ATOM 3643 O O . LYS A 1 453 ? 19.017 -9.761 -3.624 1.00 77.44 453 LYS A O 1
ATOM 3648 N N . MET A 1 454 ? 20.899 -8.543 -3.765 1.00 73.38 454 MET A N 1
ATOM 3649 C CA . MET A 1 454 ? 20.421 -7.444 -2.915 1.00 73.38 454 MET A CA 1
ATOM 3650 C C . MET A 1 454 ? 19.141 -6.810 -3.463 1.00 73.38 454 MET A C 1
ATOM 3652 O O . MET A 1 454 ? 18.183 -6.591 -2.723 1.00 73.38 454 MET A O 1
ATOM 3656 N N . TYR A 1 455 ? 19.079 -6.593 -4.778 1.00 79.38 455 TYR A N 1
ATOM 3657 C CA . TYR A 1 455 ? 17.872 -6.077 -5.418 1.00 79.38 455 TYR A CA 1
ATOM 3658 C C . TYR A 1 455 ? 16.680 -7.043 -5.292 1.00 79.38 455 TYR A C 1
ATOM 3660 O O . TYR A 1 455 ? 15.547 -6.619 -5.056 1.00 79.38 455 TYR A O 1
ATOM 3668 N N . PHE A 1 456 ? 16.930 -8.352 -5.397 1.00 82.94 456 PHE A N 1
ATOM 3669 C CA . PHE A 1 456 ? 15.915 -9.378 -5.164 1.00 82.94 456 PHE A CA 1
ATOM 3670 C C . PHE A 1 456 ? 15.444 -9.413 -3.701 1.00 82.94 456 PHE A C 1
ATOM 3672 O O . PHE A 1 456 ? 14.244 -9.523 -3.457 1.00 82.94 456 PHE A O 1
ATOM 3679 N N . TYR A 1 457 ? 16.338 -9.232 -2.727 1.00 77.75 457 TYR A N 1
ATOM 3680 C CA . TYR A 1 457 ? 15.969 -9.146 -1.307 1.00 77.75 457 TYR A CA 1
ATOM 3681 C C . TYR A 1 457 ? 15.074 -7.943 -1.039 1.00 77.75 457 TYR A C 1
ATOM 3683 O O . TYR A 1 457 ? 14.011 -8.081 -0.436 1.00 77.75 457 TYR A O 1
ATOM 3691 N N . GLN A 1 458 ? 15.441 -6.781 -1.578 1.00 77.19 458 GLN A N 1
ATOM 3692 C CA . GLN A 1 458 ? 14.617 -5.582 -1.485 1.00 77.19 458 GLN A CA 1
ATOM 3693 C C . GLN A 1 458 ? 13.215 -5.800 -2.078 1.00 77.19 458 GLN A C 1
ATOM 3695 O O . GLN A 1 458 ? 12.225 -5.302 -1.536 1.00 77.19 458 GLN A O 1
ATOM 3700 N N . PHE A 1 459 ? 13.118 -6.565 -3.168 1.00 87.00 459 PHE A N 1
ATOM 3701 C CA . PHE A 1 459 ? 11.844 -6.971 -3.752 1.00 87.00 459 PHE A CA 1
ATOM 3702 C C . PHE A 1 459 ? 11.012 -7.854 -2.808 1.00 87.00 459 PHE A C 1
ATOM 3704 O O . PHE A 1 459 ? 9.838 -7.546 -2.598 1.00 87.00 459 PHE A O 1
ATOM 3711 N N . LEU A 1 460 ? 11.590 -8.906 -2.216 1.00 81.44 460 LEU A N 1
ATOM 3712 C CA . LEU A 1 460 ? 10.872 -9.800 -1.293 1.00 81.44 460 LEU A CA 1
ATOM 3713 C C . LEU A 1 460 ? 10.318 -9.044 -0.080 1.00 81.44 460 LEU A C 1
ATOM 3715 O O . LEU A 1 460 ? 9.167 -9.248 0.306 1.00 81.44 460 LEU A O 1
ATOM 3719 N N . ILE A 1 461 ? 11.117 -8.121 0.455 1.00 71.56 461 ILE A N 1
ATOM 3720 C CA . ILE A 1 461 ? 10.748 -7.217 1.549 1.00 71.56 461 ILE A CA 1
ATOM 3721 C C . ILE A 1 461 ? 9.523 -6.388 1.177 1.00 71.56 461 ILE A C 1
ATOM 3723 O O . ILE A 1 461 ? 8.520 -6.366 1.891 1.00 71.56 461 ILE A O 1
ATOM 3727 N N . ASN A 1 462 ? 9.598 -5.717 0.030 1.00 80.81 462 ASN A N 1
ATOM 3728 C CA . ASN A 1 462 ? 8.532 -4.832 -0.409 1.00 80.81 462 ASN A CA 1
ATOM 3729 C C . ASN A 1 462 ? 7.264 -5.608 -0.773 1.00 80.81 462 ASN A C 1
ATOM 3731 O O . ASN A 1 462 ? 6.161 -5.091 -0.593 1.00 80.81 462 ASN A O 1
ATOM 3735 N N . TYR A 1 463 ? 7.410 -6.855 -1.225 1.00 83.19 463 TYR A N 1
ATOM 3736 C CA . TYR A 1 463 ? 6.283 -7.742 -1.456 1.00 83.19 463 TYR A CA 1
ATOM 3737 C C . TYR A 1 463 ? 5.606 -8.143 -0.136 1.00 83.19 463 TYR A C 1
ATOM 3739 O O . TYR A 1 463 ? 4.394 -7.968 -0.004 1.00 83.19 463 TYR A O 1
ATOM 3747 N N . ALA A 1 464 ? 6.367 -8.608 0.860 1.00 71.94 464 ALA A N 1
ATOM 3748 C CA . ALA A 1 464 ? 5.830 -8.940 2.182 1.00 71.94 464 ALA A CA 1
ATOM 3749 C C . ALA A 1 464 ? 5.087 -7.741 2.798 1.00 71.94 464 ALA A C 1
ATOM 3751 O O . ALA A 1 464 ? 3.939 -7.860 3.223 1.00 71.94 464 ALA A O 1
ATOM 3752 N N . GLU A 1 465 ? 5.695 -6.555 2.743 1.00 69.50 465 GLU A N 1
ATOM 3753 C CA . GLU A 1 465 ? 5.073 -5.325 3.229 1.00 69.50 465 GLU A CA 1
ATOM 3754 C C . GLU A 1 465 ? 3.761 -5.001 2.490 1.00 69.50 465 GLU A C 1
ATOM 3756 O O . GLU A 1 465 ? 2.766 -4.612 3.109 1.00 69.50 465 GLU A O 1
ATOM 3761 N N . ALA A 1 466 ? 3.726 -5.173 1.165 1.00 73.81 466 ALA A N 1
ATOM 3762 C CA . ALA A 1 466 ? 2.547 -4.860 0.366 1.00 73.81 466 ALA A CA 1
ATOM 3763 C C . ALA A 1 466 ? 1.326 -5.709 0.751 1.00 73.81 466 ALA A C 1
ATOM 3765 O O . ALA A 1 466 ? 0.204 -5.191 0.726 1.00 73.81 466 ALA A O 1
ATOM 3766 N N . ILE A 1 467 ? 1.535 -6.970 1.143 1.00 71.94 467 ILE A N 1
ATOM 3767 C CA . ILE A 1 467 ? 0.464 -7.917 1.489 1.00 71.94 467 ILE A CA 1
ATOM 3768 C C . ILE A 1 467 ? 0.185 -8.029 2.990 1.00 71.94 467 ILE A C 1
ATOM 3770 O O . ILE A 1 467 ? -0.682 -8.809 3.375 1.00 71.94 467 ILE A O 1
ATOM 3774 N N . LEU A 1 468 ? 0.848 -7.229 3.832 1.00 63.25 468 LEU A N 1
ATOM 3775 C CA . LEU A 1 468 ? 0.720 -7.283 5.294 1.00 63.25 468 LEU A CA 1
ATOM 3776 C C . LEU A 1 468 ? -0.737 -7.173 5.784 1.00 63.25 468 LEU A C 1
ATOM 3778 O O . LEU A 1 468 ? -1.128 -7.820 6.748 1.00 63.25 468 LEU A O 1
ATOM 3782 N N . ASN A 1 469 ? -1.565 -6.381 5.096 1.00 58.50 469 ASN A N 1
ATOM 3783 C CA . ASN A 1 469 ? -2.973 -6.180 5.461 1.00 58.50 469 ASN A CA 1
ATOM 3784 C C . ASN A 1 469 ? -3.931 -7.219 4.841 1.00 58.50 469 ASN A C 1
ATOM 3786 O O . ASN A 1 469 ? -5.144 -7.156 5.064 1.00 58.50 469 ASN A O 1
ATOM 3790 N N . ASN A 1 470 ? -3.434 -8.161 4.034 1.00 61.16 470 ASN A N 1
ATOM 3791 C CA . ASN A 1 470 ? -4.247 -9.183 3.380 1.00 61.16 470 ASN A CA 1
ATOM 3792 C C . ASN A 1 470 ? -4.351 -10.416 4.289 1.00 61.16 470 ASN A C 1
ATOM 3794 O O . ASN A 1 470 ? -3.521 -11.316 4.214 1.00 61.16 470 ASN A O 1
ATOM 3798 N N . ARG A 1 471 ? -5.420 -10.497 5.096 1.00 52.47 471 ARG A N 1
ATOM 3799 C CA . ARG A 1 471 ? -5.655 -11.596 6.062 1.00 52.47 471 ARG A CA 1
ATOM 3800 C C . ARG A 1 471 ? -5.508 -13.007 5.471 1.00 52.47 471 ARG A C 1
ATOM 3802 O O . ARG A 1 471 ? -5.040 -13.910 6.142 1.00 52.47 471 ARG A O 1
ATOM 3809 N N . SER A 1 472 ? -5.891 -13.210 4.209 1.00 57.03 472 SER A N 1
ATOM 3810 C CA . SER A 1 472 ? -5.788 -14.516 3.539 1.00 57.03 472 SER A CA 1
ATOM 3811 C C . SER A 1 472 ? -4.376 -14.881 3.063 1.00 57.03 472 SER A C 1
ATOM 3813 O O . SER A 1 472 ? -4.192 -15.967 2.523 1.00 57.03 472 SER A O 1
ATOM 3815 N N . LEU A 1 473 ? -3.411 -13.964 3.165 1.00 55.81 473 LEU A N 1
ATOM 3816 C CA . LEU A 1 473 ? -2.032 -14.119 2.692 1.00 55.81 473 LEU A CA 1
ATOM 3817 C C . LEU A 1 473 ? -1.011 -14.011 3.836 1.00 55.81 473 LEU A C 1
ATOM 3819 O O . LEU A 1 473 ? 0.173 -13.835 3.566 1.00 55.81 473 LEU A O 1
ATOM 3823 N N . GLU A 1 474 ? -1.449 -14.130 5.093 1.00 50.91 474 GLU A N 1
ATOM 3824 C CA . GLU A 1 474 ? -0.584 -14.045 6.278 1.00 50.91 474 GLU A CA 1
ATOM 3825 C C . GLU A 1 474 ? 0.571 -15.061 6.210 1.00 50.91 474 GLU A C 1
ATOM 3827 O O . GLU A 1 474 ? 1.735 -14.676 6.318 1.00 50.91 474 GLU A O 1
ATOM 3832 N N . ASP A 1 475 ? 0.277 -16.322 5.874 1.00 51.62 475 ASP A N 1
ATOM 3833 C CA . ASP A 1 475 ? 1.296 -17.368 5.699 1.00 51.62 475 ASP A CA 1
ATOM 3834 C C . ASP A 1 475 ? 2.310 -17.019 4.603 1.00 51.62 475 ASP A C 1
ATOM 3836 O O . ASP A 1 475 ? 3.509 -17.247 4.759 1.00 51.62 475 ASP A O 1
ATOM 3840 N N . LYS A 1 476 ? 1.847 -16.422 3.496 1.00 63.06 476 LYS A N 1
ATOM 3841 C CA . LYS A 1 476 ? 2.721 -16.013 2.388 1.00 63.06 476 LYS A CA 1
ATOM 3842 C C . LYS A 1 476 ? 3.588 -14.817 2.774 1.00 63.06 476 LYS A C 1
ATOM 3844 O O . LYS A 1 476 ? 4.753 -14.763 2.394 1.00 63.06 476 LYS A O 1
ATOM 3849 N N . CYS A 1 477 ? 3.040 -13.872 3.535 1.00 57.50 477 CYS A N 1
ATOM 3850 C CA . CYS A 1 477 ? 3.792 -12.750 4.089 1.00 57.50 477 CYS A CA 1
ATOM 3851 C C . CYS A 1 477 ? 4.933 -13.256 4.979 1.00 57.50 477 CYS A C 1
ATOM 3853 O O . CYS A 1 477 ? 6.075 -12.819 4.833 1.00 57.50 477 CYS A O 1
ATOM 3855 N N . LEU A 1 478 ? 4.638 -14.223 5.851 1.00 54.72 478 LEU A N 1
ATOM 3856 C CA . LEU A 1 478 ? 5.625 -14.848 6.721 1.00 54.72 478 LEU A CA 1
ATOM 3857 C C . LEU A 1 478 ? 6.654 -15.672 5.931 1.00 54.72 478 LEU A C 1
ATOM 3859 O O . LEU A 1 478 ? 7.842 -15.602 6.229 1.00 54.72 478 LEU A O 1
ATOM 3863 N N . GLU A 1 479 ? 6.227 -16.410 4.904 1.00 70.25 479 GLU A N 1
ATOM 3864 C CA . GLU A 1 479 ? 7.113 -17.146 3.993 1.00 70.25 479 GLU A CA 1
ATOM 3865 C C . GLU A 1 479 ? 8.113 -16.207 3.307 1.00 70.25 479 GLU A C 1
ATOM 3867 O O . GLU A 1 479 ? 9.308 -16.482 3.319 1.00 70.25 479 GLU A O 1
ATOM 3872 N N . LEU A 1 480 ? 7.650 -15.085 2.747 1.00 65.88 480 LEU A N 1
ATOM 3873 C CA . LEU A 1 480 ? 8.503 -14.105 2.065 1.00 65.88 480 LEU A CA 1
ATOM 3874 C C . LEU A 1 480 ? 9.483 -13.430 3.031 1.00 65.88 480 LEU A C 1
ATOM 3876 O O . LEU A 1 480 ? 10.663 -13.275 2.704 1.00 65.88 480 LEU A O 1
ATOM 3880 N N . ALA A 1 481 ? 9.013 -13.071 4.228 1.00 56.09 481 ALA A N 1
ATOM 3881 C CA . ALA A 1 481 ? 9.865 -12.530 5.279 1.00 56.09 481 ALA A CA 1
ATOM 3882 C C . ALA A 1 481 ? 10.942 -13.551 5.677 1.00 56.09 481 ALA A C 1
ATOM 3884 O O . ALA A 1 481 ? 12.131 -13.257 5.600 1.00 56.09 481 ALA A O 1
ATOM 3885 N N . ASN A 1 482 ? 10.553 -14.787 5.993 1.00 56.12 482 ASN A N 1
ATOM 3886 C CA . ASN A 1 482 ? 11.481 -15.853 6.367 1.00 56.12 482 ASN A CA 1
ATOM 3887 C C . ASN A 1 482 ? 12.435 -16.246 5.235 1.00 56.12 482 ASN A C 1
ATOM 3889 O O . ASN A 1 482 ? 13.588 -16.548 5.514 1.00 56.12 482 ASN A O 1
ATOM 3893 N N . ALA A 1 483 ? 11.994 -16.230 3.976 1.00 62.19 483 ALA A N 1
ATOM 3894 C CA . ALA A 1 483 ? 12.850 -16.488 2.822 1.00 62.19 483 ALA A CA 1
ATOM 3895 C C . ALA A 1 483 ? 13.927 -15.408 2.693 1.00 62.19 483 ALA A C 1
ATOM 3897 O O . ALA A 1 483 ? 15.100 -15.737 2.556 1.00 62.19 483 ALA A O 1
ATOM 3898 N N . THR A 1 484 ? 13.552 -14.133 2.833 1.00 61.34 484 THR A N 1
ATOM 3899 C CA . THR A 1 484 ? 14.517 -13.023 2.883 1.00 61.34 484 THR A CA 1
ATOM 3900 C C . THR A 1 484 ? 15.538 -13.253 4.001 1.00 61.34 484 THR A C 1
ATOM 3902 O O . THR A 1 484 ? 16.738 -13.141 3.782 1.00 61.34 484 THR A O 1
ATOM 3905 N N . LEU A 1 485 ? 15.073 -13.657 5.186 1.00 55.66 485 LEU A N 1
ATOM 3906 C CA . LEU A 1 485 ? 15.920 -13.913 6.353 1.00 55.66 485 LEU A CA 1
ATOM 3907 C C . LEU A 1 485 ? 16.843 -15.130 6.198 1.00 55.66 485 LEU A C 1
ATOM 3909 O O . LEU A 1 485 ? 18.013 -15.061 6.562 1.00 55.66 485 LEU A O 1
ATOM 3913 N N . ALA A 1 486 ? 16.340 -16.239 5.659 1.00 57.25 486 ALA A N 1
ATOM 3914 C CA . ALA A 1 486 ? 17.119 -17.449 5.412 1.00 57.25 486 ALA A CA 1
ATOM 3915 C C . ALA A 1 486 ? 18.200 -17.196 4.356 1.00 57.25 486 ALA A C 1
ATOM 3917 O O . ALA A 1 486 ? 19.339 -17.611 4.531 1.00 57.25 486 ALA A O 1
ATOM 3918 N N . MET A 1 487 ? 17.871 -16.440 3.307 1.00 58.47 487 MET A N 1
ATOM 3919 C CA . MET A 1 487 ? 18.826 -16.058 2.268 1.00 58.47 487 MET A CA 1
ATOM 3920 C C . MET A 1 487 ? 19.902 -15.093 2.770 1.00 58.47 487 MET A C 1
ATOM 3922 O O . MET A 1 487 ? 21.049 -15.189 2.339 1.00 58.47 487 MET A O 1
ATOM 3926 N N . LEU A 1 488 ? 19.561 -14.202 3.705 1.00 53.47 488 LEU A N 1
ATOM 3927 C CA . LEU A 1 488 ? 20.545 -13.381 4.415 1.00 53.47 488 LEU A CA 1
ATOM 3928 C C . LEU A 1 488 ? 21.454 -14.227 5.327 1.00 53.47 488 LEU A C 1
ATOM 3930 O O . LEU A 1 488 ? 22.598 -13.850 5.548 1.00 53.47 488 LEU A O 1
ATOM 3934 N N . ALA A 1 489 ? 20.976 -15.377 5.816 1.00 53.12 489 ALA A N 1
ATOM 3935 C CA . ALA A 1 489 ? 21.716 -16.269 6.711 1.00 53.12 489 ALA A CA 1
ATOM 3936 C C . ALA A 1 489 ? 22.522 -17.386 6.004 1.00 53.12 489 ALA A C 1
ATOM 3938 O O . ALA A 1 489 ? 23.450 -17.932 6.603 1.00 53.12 489 ALA A O 1
ATOM 3939 N N . GLU A 1 490 ? 22.188 -17.762 4.762 1.00 47.50 490 GLU A N 1
ATOM 3940 C CA . GLU A 1 490 ? 22.769 -18.931 4.070 1.00 47.50 490 GLU A CA 1
ATOM 3941 C C . GLU A 1 490 ? 24.104 -18.681 3.337 1.00 47.50 490 GLU A C 1
ATOM 3943 O O . GLU A 1 490 ? 24.751 -19.639 2.902 1.00 47.50 490 GLU A O 1
ATOM 3948 N N . GLU A 1 491 ? 24.623 -17.452 3.271 1.00 44.12 491 GLU A N 1
ATOM 3949 C CA . GLU A 1 491 ? 26.007 -17.226 2.824 1.00 44.12 491 GLU A CA 1
ATOM 3950 C C . GLU A 1 491 ? 27.004 -17.427 3.978 1.00 44.12 491 GLU A C 1
ATOM 3952 O O . GLU A 1 491 ? 27.445 -16.490 4.626 1.00 44.12 491 GLU A O 1
ATOM 3957 N N . LYS A 1 492 ? 27.367 -18.701 4.202 1.00 40.06 492 LYS A N 1
ATOM 3958 C CA . LYS A 1 492 ? 28.531 -19.195 4.972 1.00 40.06 492 LYS A CA 1
ATOM 3959 C C . LYS A 1 492 ? 28.814 -18.491 6.312 1.00 40.06 492 LYS A C 1
ATOM 3961 O O . LYS A 1 492 ? 29.578 -17.544 6.338 1.00 40.06 492 LYS A O 1
ATOM 3966 N N . LYS A 1 493 ? 28.373 -19.107 7.419 1.00 47.41 493 LYS A N 1
ATOM 3967 C CA . LYS A 1 493 ? 29.088 -19.265 8.717 1.00 47.41 493 LYS A CA 1
ATOM 3968 C C . LYS A 1 493 ? 30.013 -18.131 9.224 1.00 47.41 493 LYS A C 1
ATOM 3970 O O . LYS A 1 493 ? 30.945 -18.412 9.972 1.00 47.41 493 LYS A O 1
ATOM 3975 N N . GLU A 1 494 ? 29.739 -16.877 8.909 1.00 48.03 494 GLU A N 1
ATOM 3976 C CA . GLU A 1 494 ? 30.406 -15.723 9.501 1.00 48.03 494 GLU A CA 1
ATOM 3977 C C . GLU A 1 494 ? 29.331 -14.756 9.982 1.00 48.03 494 GLU A C 1
ATOM 3979 O O . GLU A 1 494 ? 28.773 -13.938 9.257 1.00 48.03 494 GLU A O 1
ATOM 3984 N N . ASP A 1 495 ? 29.037 -14.919 11.264 1.00 51.78 495 ASP A N 1
ATOM 3985 C CA . ASP A 1 495 ? 28.075 -14.184 12.072 1.00 51.78 495 ASP A CA 1
ATOM 3986 C C . ASP A 1 495 ? 28.236 -12.653 12.074 1.00 51.78 495 ASP A C 1
ATOM 3988 O O . ASP A 1 495 ? 27.349 -11.962 12.576 1.00 51.78 495 ASP A O 1
ATOM 3992 N N . GLU A 1 496 ? 29.359 -12.139 11.573 1.00 48.28 496 GLU A N 1
ATOM 3993 C CA . GLU A 1 496 ? 29.654 -10.710 11.412 1.00 48.28 496 GLU A CA 1
ATOM 3994 C C . GLU A 1 496 ? 28.999 -10.146 10.139 1.00 48.28 496 GLU A C 1
ATOM 3996 O O . GLU A 1 496 ? 28.495 -9.025 10.152 1.00 48.28 496 GLU A O 1
ATOM 4001 N N . ARG A 1 497 ? 28.858 -10.951 9.073 1.00 46.47 497 ARG A N 1
ATOM 4002 C CA . ARG A 1 497 ? 28.269 -10.494 7.803 1.00 46.47 497 ARG A CA 1
ATOM 4003 C C . ARG A 1 497 ? 26.743 -10.357 7.870 1.00 46.47 497 ARG A C 1
ATOM 4005 O O . ARG A 1 497 ? 26.188 -9.486 7.215 1.00 46.47 497 ARG A O 1
ATOM 4012 N N . CYS A 1 498 ? 26.052 -11.156 8.689 1.00 44.62 498 CYS A N 1
ATOM 4013 C CA . CYS A 1 498 ? 24.612 -10.986 8.961 1.00 44.62 498 CYS A CA 1
ATOM 4014 C C . CYS A 1 498 ? 24.306 -9.663 9.676 1.00 44.62 498 CYS A C 1
ATOM 4016 O O . CYS A 1 498 ? 23.320 -9.005 9.357 1.00 44.62 498 CYS A O 1
ATOM 4018 N N . GLU A 1 499 ? 25.142 -9.279 10.641 1.00 50.94 499 GLU A N 1
ATOM 4019 C CA . GLU A 1 499 ? 25.029 -8.000 11.340 1.00 50.94 499 GLU A CA 1
ATOM 4020 C C . GLU A 1 499 ? 25.323 -6.840 10.382 1.00 50.94 499 GLU A C 1
ATOM 4022 O O . GLU A 1 499 ? 24.493 -5.946 10.261 1.00 50.94 499 GLU A O 1
ATOM 4027 N N . GLU A 1 500 ? 26.403 -6.917 9.594 1.00 49.38 500 GLU A N 1
ATOM 4028 C CA . GLU A 1 500 ? 26.687 -5.951 8.522 1.00 49.38 500 GLU A CA 1
ATOM 4029 C C . GLU A 1 500 ? 25.540 -5.840 7.506 1.00 49.38 500 GLU A C 1
ATOM 4031 O O . GLU A 1 500 ? 25.205 -4.741 7.077 1.00 49.38 500 GLU A O 1
ATOM 4036 N N . LEU A 1 501 ? 24.903 -6.952 7.127 1.00 46.78 501 LEU A N 1
ATOM 4037 C CA . LEU A 1 501 ? 23.791 -6.978 6.173 1.00 46.78 501 LEU A CA 1
ATOM 4038 C C . LEU A 1 501 ? 22.468 -6.485 6.765 1.00 46.78 501 LEU A C 1
ATOM 4040 O O . LEU A 1 501 ? 21.652 -5.973 6.007 1.00 46.78 501 LEU A O 1
ATOM 4044 N N . LEU A 1 502 ? 22.235 -6.620 8.074 1.00 50.72 502 LEU A N 1
ATOM 4045 C CA . LEU A 1 502 ? 21.079 -6.032 8.763 1.00 50.72 502 LEU A CA 1
ATOM 4046 C C . LEU A 1 502 ? 21.287 -4.541 9.039 1.00 50.72 502 LEU A C 1
ATOM 4048 O O . LEU A 1 502 ? 20.345 -3.773 8.878 1.00 50.72 502 LEU A O 1
ATOM 4052 N N . ILE A 1 503 ? 22.512 -4.122 9.363 1.00 54.34 503 ILE A N 1
ATOM 4053 C CA . ILE A 1 503 ? 22.900 -2.707 9.420 1.00 54.34 503 ILE A CA 1
ATOM 4054 C C . ILE A 1 503 ? 22.714 -2.090 8.035 1.00 54.34 503 ILE A C 1
ATOM 4056 O O . ILE A 1 503 ? 22.026 -1.085 7.888 1.00 54.34 503 ILE A O 1
ATOM 4060 N N . ARG A 1 504 ? 23.210 -2.758 6.988 1.00 48.84 504 ARG A N 1
ATOM 4061 C CA . ARG A 1 504 ? 22.988 -2.336 5.605 1.00 48.84 504 ARG A CA 1
ATOM 4062 C C . ARG A 1 504 ? 21.502 -2.374 5.261 1.00 48.84 504 ARG A C 1
ATOM 4064 O O . ARG A 1 504 ? 21.015 -1.395 4.729 1.00 48.84 504 ARG A O 1
ATOM 4071 N N . ALA A 1 505 ? 20.786 -3.433 5.655 1.00 44.75 505 ALA A N 1
ATOM 4072 C CA . ALA A 1 505 ? 19.336 -3.558 5.894 1.00 44.75 505 ALA A CA 1
ATOM 4073 C C . ALA A 1 505 ? 18.632 -2.228 6.193 1.00 44.75 505 ALA A C 1
ATOM 4075 O O . ALA A 1 505 ? 17.855 -1.695 5.396 1.00 44.75 505 ALA A O 1
ATOM 4076 N N . GLN A 1 506 ? 18.974 -1.718 7.376 1.00 51.28 506 GLN A N 1
ATOM 4077 C CA . GLN A 1 506 ? 18.488 -0.477 7.967 1.00 51.28 506 GLN A CA 1
ATOM 4078 C C . GLN A 1 506 ? 18.924 0.748 7.151 1.00 51.28 506 GLN A C 1
ATOM 4080 O O . GLN A 1 506 ? 18.125 1.659 6.950 1.00 51.28 506 GLN A O 1
ATOM 4085 N N . GLU A 1 507 ? 20.153 0.753 6.624 1.00 46.47 507 GLU A N 1
ATOM 4086 C CA . GLU A 1 507 ? 20.657 1.797 5.720 1.00 46.47 507 GLU A CA 1
ATOM 4087 C C . GLU A 1 507 ? 19.941 1.810 4.347 1.00 46.47 507 GLU A C 1
ATOM 4089 O O . GLU A 1 507 ? 19.815 2.878 3.747 1.00 46.47 507 GLU A O 1
ATOM 4094 N N . LEU A 1 508 ? 19.463 0.662 3.828 1.00 41.50 508 LEU A N 1
ATOM 4095 C CA . LEU A 1 508 ? 18.803 0.553 2.511 1.00 41.50 508 LEU A CA 1
ATOM 4096 C C . LEU A 1 508 ? 17.304 0.894 2.564 1.00 41.50 508 LEU A C 1
ATOM 4098 O O . LEU A 1 508 ? 16.697 1.284 1.560 1.00 41.50 508 LEU A O 1
ATOM 4102 N N . SER A 1 509 ? 16.666 0.687 3.712 1.00 44.53 509 SER A N 1
ATOM 4103 C CA . SER A 1 509 ? 15.215 0.723 3.835 1.00 44.53 509 SER A CA 1
ATOM 4104 C C . SER A 1 509 ? 14.691 2.152 4.012 1.00 44.53 509 SER A C 1
ATOM 4106 O O . SER A 1 509 ? 14.508 2.643 5.121 1.00 44.53 509 SER A O 1
ATOM 4108 N N . TYR A 1 510 ? 14.416 2.832 2.897 1.00 47.22 510 TYR A N 1
ATOM 4109 C CA . TYR A 1 510 ? 13.805 4.162 2.920 1.00 47.22 510 TYR A CA 1
ATOM 4110 C C . TYR A 1 510 ? 12.422 4.183 3.573 1.00 47.22 510 TYR A C 1
ATOM 4112 O O . TYR A 1 510 ? 11.603 3.268 3.415 1.00 47.22 510 TYR A O 1
ATOM 4120 N N . GLU A 1 511 ? 12.139 5.281 4.275 1.00 45.94 511 GLU A N 1
ATOM 4121 C CA . GLU A 1 511 ? 10.920 5.411 5.050 1.00 45.94 511 GLU A CA 1
ATOM 4122 C C . GLU A 1 511 ? 9.637 5.206 4.211 1.00 45.94 511 GLU A C 1
ATOM 4124 O O . GLU A 1 511 ? 9.503 5.711 3.087 1.00 45.94 511 GLU A O 1
ATOM 4129 N N . PRO A 1 512 ? 8.624 4.506 4.754 1.00 46.22 512 PRO A N 1
ATOM 4130 C CA . PRO A 1 512 ? 8.563 3.984 6.115 1.00 46.22 512 PRO A CA 1
ATOM 4131 C C . PRO A 1 512 ? 8.580 2.435 6.190 1.00 46.22 512 PRO A C 1
ATOM 4133 O O . PRO A 1 512 ? 8.007 1.843 7.096 1.00 46.22 512 PRO A O 1
ATOM 4136 N N . GLY A 1 513 ? 9.227 1.748 5.242 1.00 50.53 513 GLY A N 1
ATOM 4137 C CA . GLY A 1 513 ? 9.175 0.276 5.131 1.00 50.53 513 GLY A CA 1
ATOM 4138 C C . GLY A 1 513 ? 10.133 -0.527 6.023 1.00 50.53 513 GLY A C 1
ATOM 4139 O O . GLY A 1 513 ? 10.342 -1.708 5.764 1.00 50.53 513 GLY A O 1
ATOM 4140 N N . HIS A 1 514 ? 10.732 0.095 7.040 1.00 59.34 514 HIS A N 1
ATOM 4141 C CA . HIS A 1 514 ? 11.934 -0.396 7.728 1.00 59.34 514 HIS A CA 1
ATOM 4142 C C . HIS A 1 514 ? 11.721 -0.887 9.162 1.00 59.34 514 HIS A C 1
ATOM 4144 O O . HIS A 1 514 ? 12.548 -1.639 9.664 1.00 59.34 514 HIS A O 1
ATOM 4150 N N . ILE A 1 515 ? 10.578 -0.572 9.782 1.00 63.44 515 ILE A N 1
ATOM 4151 C CA . ILE A 1 515 ? 10.315 -0.940 11.180 1.00 63.44 515 ILE A CA 1
ATOM 4152 C C . ILE A 1 515 ? 10.545 -2.431 11.451 1.00 63.44 515 ILE A C 1
ATOM 4154 O O . ILE A 1 515 ? 11.098 -2.801 12.472 1.00 63.44 515 ILE A O 1
ATOM 4158 N N . TRP A 1 516 ? 10.174 -3.317 10.528 1.00 59.19 516 TRP A N 1
ATOM 4159 C CA . TRP A 1 516 ? 10.328 -4.756 10.732 1.00 59.19 516 TRP A CA 1
ATOM 4160 C C . TRP A 1 516 ? 11.800 -5.202 10.651 1.00 59.19 516 TRP A C 1
ATOM 4162 O O . TRP A 1 516 ? 12.146 -6.173 11.319 1.00 59.19 516 TRP A O 1
ATOM 4172 N N . VAL A 1 517 ? 12.659 -4.493 9.901 1.00 57.50 517 VAL A N 1
ATOM 4173 C CA . VAL A 1 517 ? 14.119 -4.705 9.893 1.00 57.50 517 VAL A CA 1
ATOM 4174 C C . VAL A 1 517 ? 14.691 -4.300 11.243 1.00 57.50 517 VAL A C 1
ATOM 4176 O O . VAL A 1 517 ? 15.436 -5.074 11.833 1.00 57.50 517 VAL A O 1
ATOM 4179 N N . ASP A 1 518 ? 14.281 -3.142 11.766 1.00 67.25 518 ASP A N 1
ATOM 4180 C CA . ASP A 1 518 ? 14.706 -2.664 13.083 1.00 67.25 518 ASP A CA 1
ATOM 4181 C C . ASP A 1 518 ? 14.274 -3.633 14.191 1.00 67.25 518 ASP A C 1
ATOM 4183 O O . ASP A 1 518 ? 15.104 -4.102 14.967 1.00 67.25 518 ASP A O 1
ATOM 4187 N N . ILE A 1 519 ? 12.996 -4.030 14.215 1.00 69.06 519 ILE A N 1
ATOM 4188 C CA . ILE A 1 519 ? 12.479 -5.018 15.172 1.00 69.06 519 ILE A CA 1
ATOM 4189 C C . ILE A 1 519 ? 13.185 -6.374 15.009 1.00 69.06 519 ILE A C 1
ATOM 4191 O O . ILE A 1 519 ? 13.477 -7.053 15.996 1.00 69.06 519 ILE A O 1
ATOM 4195 N N . TYR A 1 520 ? 13.475 -6.810 13.781 1.00 63.81 520 TYR A N 1
ATOM 4196 C CA . TYR A 1 520 ? 14.192 -8.064 13.555 1.00 63.81 520 TYR A CA 1
ATOM 4197 C C . TYR A 1 520 ? 15.642 -7.990 14.030 1.00 63.81 520 TYR A C 1
ATOM 4199 O O . TYR A 1 520 ? 16.118 -8.939 14.650 1.00 63.81 520 TYR A O 1
ATOM 4207 N N . TYR A 1 521 ? 16.324 -6.872 13.794 1.00 65.06 521 TYR A N 1
ATOM 4208 C CA . TYR A 1 521 ? 17.678 -6.645 14.278 1.00 65.06 521 TYR A CA 1
ATOM 4209 C C . TYR A 1 521 ? 17.735 -6.716 15.807 1.00 65.06 521 TYR A C 1
ATOM 4211 O O . TYR A 1 521 ? 18.596 -7.402 16.358 1.00 65.06 521 TYR A O 1
ATOM 4219 N N . GLN A 1 522 ? 16.740 -6.150 16.494 1.00 75.06 522 GLN A N 1
ATOM 4220 C CA . GLN A 1 522 ? 16.625 -6.300 17.946 1.00 75.06 522 GLN A CA 1
ATOM 4221 C C . GLN A 1 522 ? 16.371 -7.753 18.376 1.00 75.06 522 GLN A C 1
ATOM 4223 O O . GLN A 1 522 ? 17.027 -8.256 19.287 1.00 75.06 522 GLN A O 1
ATOM 4228 N N . ASN A 1 523 ? 15.488 -8.485 17.688 1.00 66.81 523 ASN A N 1
ATOM 4229 C CA . ASN A 1 523 ? 15.278 -9.917 17.954 1.00 66.81 523 ASN A CA 1
ATOM 4230 C C . ASN A 1 523 ? 16.534 -10.766 17.668 1.00 66.81 523 ASN A C 1
ATOM 4232 O O . ASN A 1 523 ? 16.759 -11.793 18.313 1.00 66.81 523 ASN A O 1
ATOM 4236 N N . PHE A 1 524 ? 17.349 -10.371 16.687 1.00 64.88 524 PHE A N 1
ATOM 4237 C CA . PHE A 1 524 ? 18.633 -11.000 16.395 1.00 64.88 524 PHE A CA 1
ATOM 4238 C C . PHE A 1 524 ? 19.616 -10.772 17.546 1.00 64.88 524 PHE A C 1
ATOM 4240 O O . PHE A 1 524 ? 20.181 -11.746 18.043 1.00 64.88 524 PHE A O 1
ATOM 4247 N N . LYS A 1 525 ? 19.743 -9.531 18.035 1.00 70.81 525 LYS A N 1
ATOM 4248 C CA . LYS A 1 525 ? 20.548 -9.199 19.222 1.00 70.81 525 LYS A CA 1
ATOM 4249 C C . LYS A 1 525 ? 20.090 -9.962 20.461 1.00 70.81 525 LYS A C 1
ATOM 4251 O O . LYS A 1 525 ? 20.921 -10.531 21.161 1.00 70.81 525 LYS A O 1
ATOM 4256 N N . GLN A 1 526 ? 18.777 -10.078 20.676 1.00 72.81 526 GLN A N 1
ATOM 4257 C CA . GLN A 1 526 ? 18.196 -10.835 21.791 1.00 72.81 526 GLN A CA 1
ATOM 4258 C C . GLN A 1 526 ? 18.683 -12.289 21.847 1.00 72.81 526 GLN A C 1
ATOM 4260 O O . GLN A 1 526 ? 18.935 -12.817 22.927 1.00 72.81 526 GLN A O 1
ATOM 4265 N N . LYS A 1 527 ? 18.808 -12.959 20.697 1.00 69.06 527 LYS A N 1
ATOM 4266 C CA . LYS A 1 527 ? 19.271 -14.356 20.640 1.00 69.06 527 LYS A CA 1
ATOM 4267 C C . LYS A 1 527 ? 20.764 -14.509 20.965 1.00 69.06 527 LYS A C 1
ATOM 4269 O O . LYS A 1 527 ? 21.228 -15.641 21.077 1.00 69.06 527 LYS A O 1
ATOM 4274 N N . ARG A 1 528 ? 21.503 -13.402 21.105 1.00 68.75 528 ARG A N 1
ATOM 4275 C CA . ARG A 1 528 ? 22.954 -13.338 21.331 1.00 68.75 528 ARG A CA 1
ATOM 4276 C C . ARG A 1 528 ? 23.265 -12.657 22.661 1.00 68.75 528 ARG A C 1
ATOM 4278 O O . ARG A 1 528 ? 23.954 -11.637 22.720 1.00 68.75 528 ARG A O 1
ATOM 4285 N N . SER A 1 529 ? 22.749 -13.247 23.738 1.00 66.44 529 SER A N 1
ATOM 4286 C CA . SER A 1 529 ? 22.978 -12.787 25.114 1.00 66.44 529 SER A CA 1
ATOM 4287 C C . SER A 1 529 ? 24.453 -12.824 25.539 1.00 66.44 529 SER A C 1
ATOM 4289 O O . SER A 1 529 ? 24.803 -12.313 26.596 1.00 66.44 529 SER A O 1
ATOM 4291 N N . ASP A 1 530 ? 25.314 -13.461 24.744 1.00 73.12 530 ASP A N 1
ATOM 4292 C CA . ASP A 1 530 ? 26.769 -13.478 24.880 1.00 73.12 530 ASP A CA 1
ATOM 4293 C C . ASP A 1 530 ? 27.447 -12.197 24.361 1.00 73.12 530 ASP A C 1
ATOM 4295 O O . ASP A 1 530 ? 28.547 -11.876 24.808 1.00 73.12 530 ASP A O 1
ATOM 4299 N N . LYS A 1 531 ? 26.806 -11.466 23.437 1.00 71.00 531 LYS A N 1
ATOM 4300 C CA . LYS A 1 531 ? 27.361 -10.260 22.796 1.00 71.00 531 LYS A CA 1
ATOM 4301 C C . LYS A 1 531 ? 26.645 -8.966 23.171 1.00 71.00 531 LYS A C 1
ATOM 4303 O O . LYS A 1 531 ? 27.297 -7.929 23.243 1.00 71.00 531 LYS A O 1
ATOM 4308 N N . PHE A 1 532 ? 25.334 -9.012 23.394 1.00 77.62 532 PHE A N 1
ATOM 4309 C CA . PHE A 1 532 ? 24.520 -7.825 23.657 1.00 77.62 532 PHE A CA 1
ATOM 4310 C C . PHE A 1 532 ? 23.820 -7.948 25.004 1.00 77.62 532 PHE A C 1
ATOM 4312 O O . PHE A 1 532 ? 23.194 -8.972 25.292 1.00 77.62 532 PHE A O 1
ATOM 4319 N N . SER A 1 533 ? 23.909 -6.904 25.833 1.00 83.00 533 SER A N 1
ATOM 4320 C CA . SER A 1 533 ? 23.171 -6.880 27.092 1.00 83.00 533 SER A CA 1
ATOM 4321 C C . SER A 1 533 ? 21.704 -6.517 26.849 1.00 83.00 533 SER A C 1
ATOM 4323 O O . SER A 1 533 ? 21.362 -5.809 25.901 1.00 83.00 533 SER A O 1
ATOM 4325 N N . ALA A 1 534 ? 20.814 -6.975 27.733 1.00 81.12 534 ALA A N 1
ATOM 4326 C CA . ALA A 1 534 ? 19.402 -6.604 27.662 1.00 81.12 534 ALA A CA 1
ATOM 4327 C C . ALA A 1 534 ? 19.193 -5.082 27.785 1.00 81.12 534 ALA A C 1
ATOM 4329 O O . ALA A 1 534 ? 18.282 -4.542 27.167 1.00 81.12 534 ALA A O 1
ATOM 4330 N N . VAL A 1 535 ? 20.060 -4.390 28.534 1.00 84.06 535 VAL A N 1
ATOM 4331 C CA . VAL A 1 535 ? 20.023 -2.928 28.693 1.00 84.06 535 VAL A CA 1
ATOM 4332 C C . VAL A 1 535 ? 20.344 -2.223 27.374 1.00 84.06 535 VAL A C 1
ATOM 4334 O O . VAL A 1 535 ? 19.652 -1.275 27.015 1.00 84.06 535 VAL A O 1
ATOM 4337 N N . ASP A 1 536 ? 21.333 -2.710 26.619 1.00 82.56 536 ASP A N 1
ATOM 4338 C CA . ASP A 1 536 ? 21.695 -2.126 25.320 1.00 82.56 536 ASP A CA 1
ATOM 4339 C C . ASP A 1 536 ? 20.534 -2.231 24.324 1.00 82.56 536 ASP A C 1
ATOM 4341 O O . ASP A 1 536 ? 20.179 -1.254 23.670 1.00 82.56 536 ASP A O 1
ATOM 4345 N N . ILE A 1 537 ? 19.879 -3.395 24.278 1.00 83.62 537 ILE A N 1
ATOM 4346 C CA . ILE A 1 537 ? 18.712 -3.635 23.417 1.00 83.62 537 ILE A CA 1
ATOM 4347 C C . ILE A 1 537 ? 17.543 -2.710 23.799 1.00 83.62 537 ILE A C 1
ATOM 4349 O O . ILE A 1 537 ? 16.873 -2.161 22.924 1.00 83.62 537 ILE A O 1
ATOM 4353 N N . LEU A 1 538 ? 17.293 -2.499 25.098 1.00 87.75 538 LEU A N 1
ATOM 4354 C CA . LEU A 1 538 ? 16.239 -1.587 25.564 1.00 87.75 538 LEU A CA 1
ATOM 4355 C C . LEU A 1 538 ? 16.519 -0.128 25.178 1.00 87.75 538 LEU A C 1
ATOM 4357 O O . LEU A 1 538 ? 15.616 0.541 24.678 1.00 87.75 538 LEU A O 1
ATOM 4361 N N . ASN A 1 539 ? 17.762 0.337 25.335 1.00 85.56 539 ASN A N 1
ATOM 4362 C CA . ASN A 1 539 ? 18.170 1.686 24.928 1.00 85.56 539 ASN A CA 1
ATOM 4363 C C . ASN A 1 539 ? 18.032 1.896 23.410 1.00 85.56 539 ASN A C 1
ATOM 4365 O O . ASN A 1 539 ? 17.692 2.987 22.945 1.00 85.56 539 ASN A O 1
ATOM 4369 N N . GLU A 1 540 ? 18.277 0.854 22.614 1.00 85.06 540 GLU A N 1
ATOM 4370 C CA . GLU A 1 540 ? 18.065 0.912 21.169 1.00 85.06 540 GLU A CA 1
ATOM 4371 C C . GLU A 1 540 ? 16.584 1.008 20.802 1.00 85.06 540 GLU A C 1
ATOM 4373 O O . GLU A 1 540 ? 16.237 1.781 19.908 1.00 85.06 540 GLU A O 1
ATOM 4378 N N . TYR A 1 541 ? 15.699 0.293 21.502 1.00 88.19 541 TYR A N 1
ATOM 4379 C CA . TYR A 1 541 ? 14.257 0.471 21.324 1.00 88.19 541 TYR A CA 1
ATOM 4380 C C . TYR A 1 541 ? 13.802 1.898 21.637 1.00 88.19 541 TYR A C 1
ATOM 4382 O O . TYR A 1 541 ? 12.976 2.431 20.897 1.00 88.19 541 TYR A O 1
ATOM 4390 N N . ASP A 1 542 ? 14.353 2.521 22.681 1.00 87.81 542 ASP A N 1
ATOM 4391 C CA . ASP A 1 542 ? 14.070 3.923 23.012 1.00 87.81 542 ASP A CA 1
ATOM 4392 C C . ASP A 1 542 ? 14.541 4.865 21.902 1.00 87.81 542 ASP A C 1
ATOM 4394 O O . ASP A 1 542 ? 13.767 5.683 21.407 1.00 87.81 542 ASP A O 1
ATOM 4398 N N . THR A 1 543 ? 15.761 4.659 21.404 1.00 86.56 543 THR A N 1
ATOM 4399 C CA . THR A 1 543 ? 16.307 5.429 20.275 1.00 86.56 543 THR A CA 1
ATOM 4400 C C . THR A 1 543 ? 15.448 5.280 19.012 1.00 86.56 543 THR A C 1
ATOM 4402 O O . THR A 1 543 ? 15.230 6.244 18.275 1.00 86.56 543 THR A O 1
ATOM 4405 N N . LEU A 1 544 ? 14.948 4.071 18.735 1.00 83.81 544 LEU A N 1
ATOM 4406 C CA . LEU A 1 544 ? 14.062 3.807 17.601 1.00 83.81 544 LEU A CA 1
ATOM 4407 C C . LEU A 1 544 ? 12.687 4.456 17.787 1.00 83.81 544 LEU A C 1
ATOM 4409 O O . LEU A 1 544 ? 12.153 5.019 16.835 1.00 83.81 544 LEU A O 1
ATOM 4413 N N . ALA A 1 545 ? 12.103 4.391 18.984 1.00 85.56 545 ALA A N 1
ATOM 4414 C CA . ALA A 1 545 ? 10.827 5.038 19.274 1.00 85.56 545 ALA A CA 1
ATOM 4415 C C . ALA A 1 545 ? 10.931 6.565 19.114 1.00 85.56 545 ALA A C 1
ATOM 4417 O O . ALA A 1 545 ? 10.097 7.159 18.433 1.00 85.56 545 ALA A O 1
ATOM 4418 N N . GLU A 1 546 ? 11.997 7.177 19.640 1.00 84.69 546 GLU A N 1
ATOM 4419 C CA . GLU A 1 546 ? 12.284 8.609 19.486 1.00 84.69 546 GLU A CA 1
ATOM 4420 C C . GLU A 1 546 ? 12.483 9.014 18.022 1.00 84.69 546 GLU A C 1
ATOM 4422 O O . GLU A 1 546 ? 11.992 10.060 17.603 1.00 84.69 546 GLU A O 1
ATOM 4427 N N . ARG A 1 547 ? 13.149 8.177 17.215 1.00 80.69 547 ARG A N 1
ATOM 4428 C CA . ARG A 1 547 ? 13.350 8.436 15.780 1.00 80.69 547 ARG A CA 1
ATOM 4429 C C . ARG A 1 547 ? 12.030 8.594 15.023 1.00 80.69 547 ARG A C 1
ATOM 4431 O O . ARG A 1 547 ? 11.952 9.419 14.120 1.00 80.69 547 ARG A O 1
ATOM 4438 N N . TYR A 1 548 ? 11.016 7.799 15.363 1.00 75.88 548 TYR A N 1
ATOM 4439 C CA . TYR A 1 548 ? 9.699 7.855 14.712 1.00 75.88 548 TYR A CA 1
ATOM 4440 C C . TYR A 1 548 ? 8.723 8.821 15.362 1.00 75.88 548 TYR A C 1
ATOM 4442 O O . TYR A 1 548 ? 7.609 8.995 14.852 1.00 75.88 548 TYR A O 1
ATOM 4450 N N . HIS A 1 549 ? 9.121 9.413 16.482 1.00 77.81 549 HIS A N 1
ATOM 4451 C CA . HIS A 1 549 ? 8.270 10.289 17.252 1.00 77.81 549 HIS A CA 1
ATOM 4452 C C . HIS A 1 549 ? 7.814 11.476 16.390 1.00 77.81 549 HIS A C 1
ATOM 4454 O O . HIS A 1 549 ? 8.586 12.042 15.620 1.00 77.81 549 HIS A O 1
ATOM 4460 N N . GLN A 1 550 ? 6.541 11.853 16.521 1.00 67.44 550 GLN A N 1
ATOM 4461 C CA . GLN A 1 550 ? 5.845 12.903 15.750 1.00 67.44 550 GLN A CA 1
ATOM 4462 C C . GLN A 1 550 ? 5.545 12.566 14.280 1.00 67.44 550 GLN A C 1
ATOM 4464 O O . GLN A 1 550 ? 4.386 12.673 13.874 1.00 67.44 550 GLN A O 1
ATOM 4469 N N . ASP A 1 551 ? 6.534 12.144 13.492 1.00 64.81 551 ASP A N 1
ATOM 4470 C CA . ASP A 1 551 ? 6.364 11.959 12.041 1.00 64.81 551 ASP A CA 1
ATOM 4471 C C . ASP A 1 551 ? 5.684 10.628 11.685 1.00 64.81 551 ASP A C 1
ATOM 4473 O O . ASP A 1 551 ? 4.912 10.544 10.721 1.00 64.81 551 ASP A O 1
ATOM 4477 N N . TYR A 1 552 ? 5.900 9.582 12.494 1.00 70.19 552 TYR A N 1
ATOM 4478 C CA . TYR A 1 552 ? 5.309 8.266 12.261 1.00 70.19 552 TYR A CA 1
ATOM 4479 C C . TYR A 1 552 ? 4.823 7.568 13.543 1.00 70.19 552 TYR A C 1
ATOM 4481 O O . TYR A 1 552 ? 5.345 6.507 13.909 1.00 70.19 552 TYR A O 1
ATOM 4489 N N . PRO A 1 553 ? 3.715 8.040 14.149 1.00 72.69 553 PRO A N 1
ATOM 4490 C CA . PRO A 1 553 ? 3.164 7.477 15.390 1.00 72.69 553 PRO A CA 1
ATOM 4491 C C . PRO A 1 553 ? 2.922 5.958 15.344 1.00 72.69 553 PRO A C 1
ATOM 4493 O O . PRO A 1 553 ? 3.027 5.250 16.341 1.00 72.69 553 PRO A O 1
ATOM 4496 N N . ARG A 1 554 ? 2.626 5.410 14.157 1.00 77.44 554 ARG A N 1
ATOM 4497 C CA . ARG A 1 554 ? 2.440 3.962 13.977 1.00 77.44 554 ARG A CA 1
ATOM 4498 C C . ARG A 1 554 ? 3.711 3.142 14.229 1.00 77.44 554 ARG A C 1
ATOM 4500 O O . ARG A 1 554 ? 3.596 2.012 14.685 1.00 77.44 554 ARG A O 1
ATOM 4507 N N . TYR A 1 555 ? 4.890 3.665 13.894 1.00 78.88 555 TYR A N 1
ATOM 4508 C CA . TYR A 1 555 ? 6.160 2.945 14.048 1.00 78.88 555 TYR A CA 1
ATOM 4509 C C . TYR A 1 555 ? 6.729 3.106 15.435 1.00 78.88 555 TYR A C 1
ATOM 4511 O O . TYR A 1 555 ? 7.161 2.113 16.009 1.00 78.88 555 TYR A O 1
ATOM 4519 N N . GLU A 1 556 ? 6.604 4.304 15.999 1.00 86.12 556 GLU A N 1
ATOM 4520 C CA . GLU A 1 556 ? 6.813 4.530 17.424 1.00 86.12 556 GLU A CA 1
ATOM 4521 C C . GLU A 1 556 ? 6.024 3.499 18.247 1.00 86.12 556 GLU A C 1
ATOM 4523 O O . GLU A 1 556 ? 6.600 2.774 19.054 1.00 86.12 556 GLU A O 1
ATOM 4528 N N . ALA A 1 557 ? 4.732 3.314 17.954 1.00 85.25 557 ALA A N 1
ATOM 4529 C CA . ALA A 1 557 ? 3.917 2.320 18.644 1.00 85.25 557 ALA A CA 1
ATOM 4530 C C . ALA A 1 557 ? 4.402 0.868 18.454 1.00 85.25 557 ALA A C 1
ATOM 4532 O O . ALA A 1 557 ? 4.366 0.081 19.398 1.00 85.25 557 ALA A O 1
ATOM 4533 N N . VAL A 1 558 ? 4.874 0.481 17.263 1.00 83.19 558 VAL A N 1
ATOM 4534 C CA . VAL A 1 558 ? 5.431 -0.870 17.037 1.00 83.19 558 VAL A CA 1
ATOM 4535 C C . VAL A 1 558 ? 6.749 -1.070 17.799 1.00 83.19 558 VAL A C 1
ATOM 4537 O O . VAL A 1 558 ? 6.958 -2.157 18.349 1.00 83.19 558 VAL A O 1
ATOM 4540 N N . CYS A 1 559 ? 7.604 -0.044 17.886 1.00 88.19 559 CYS A N 1
ATOM 4541 C CA . CYS A 1 559 ? 8.808 -0.053 18.723 1.00 88.19 559 CYS A CA 1
ATOM 4542 C C . CYS A 1 559 ? 8.453 -0.257 20.195 1.00 88.19 559 CYS A C 1
ATOM 4544 O O . CYS A 1 559 ? 8.954 -1.193 20.811 1.00 88.19 559 CYS A O 1
ATOM 4546 N N . LEU A 1 560 ? 7.540 0.560 20.729 1.00 91.06 560 LEU A N 1
ATOM 4547 C CA . LEU A 1 560 ? 7.094 0.494 22.124 1.00 91.06 560 LEU A CA 1
ATOM 4548 C C . LEU A 1 560 ? 6.477 -0.872 22.461 1.00 91.06 560 LEU A C 1
ATOM 4550 O O . LEU A 1 560 ? 6.819 -1.481 23.474 1.00 91.06 560 LEU A O 1
ATOM 4554 N N . TYR A 1 561 ? 5.639 -1.419 21.572 1.00 91.69 561 TYR A N 1
ATOM 4555 C CA . TYR A 1 561 ? 5.090 -2.765 21.750 1.00 91.69 561 TYR A CA 1
ATOM 4556 C C . TYR A 1 561 ? 6.195 -3.825 21.815 1.00 91.69 561 TYR A C 1
ATOM 4558 O O . TYR A 1 561 ? 6.181 -4.700 22.680 1.00 91.69 561 TYR A O 1
ATOM 4566 N N . SER A 1 562 ? 7.152 -3.761 20.887 1.00 88.69 562 SER A N 1
ATOM 4567 C CA . SER A 1 562 ? 8.228 -4.751 20.783 1.00 88.69 562 SER A CA 1
ATOM 4568 C C . SER A 1 562 ? 9.196 -4.662 21.962 1.00 88.69 562 SER A C 1
ATOM 4570 O O . SER A 1 562 ? 9.614 -5.700 22.474 1.00 88.69 562 SER A O 1
ATOM 4572 N N . LYS A 1 563 ? 9.469 -3.444 22.451 1.00 90.69 563 LYS A N 1
ATOM 4573 C CA . LYS A 1 563 ? 10.186 -3.185 23.703 1.00 90.69 563 LYS A CA 1
ATOM 4574 C C . LYS A 1 563 ? 9.480 -3.860 24.876 1.00 90.69 563 LYS A C 1
ATOM 4576 O O . LYS A 1 563 ? 10.091 -4.668 25.572 1.00 90.69 563 LYS A O 1
ATOM 4581 N N . GLY A 1 564 ? 8.179 -3.610 25.037 1.00 90.31 564 GLY A N 1
ATOM 4582 C CA . GLY A 1 564 ? 7.380 -4.219 26.100 1.00 90.31 564 GLY A CA 1
ATOM 4583 C C . GLY A 1 564 ? 7.366 -5.748 26.034 1.00 90.31 564 GLY A C 1
ATOM 4584 O O . GLY A 1 564 ? 7.560 -6.428 27.041 1.00 90.31 564 GLY A O 1
ATOM 4585 N N . ALA A 1 565 ? 7.226 -6.313 24.831 1.00 89.06 565 ALA A N 1
ATOM 4586 C CA . ALA A 1 565 ? 7.255 -7.760 24.623 1.00 89.06 565 ALA A CA 1
ATOM 4587 C C . ALA A 1 565 ? 8.625 -8.357 24.975 1.00 89.06 565 ALA A C 1
ATOM 4589 O O . ALA A 1 565 ? 8.692 -9.417 25.597 1.00 89.06 565 ALA A O 1
ATOM 4590 N N . PHE A 1 566 ? 9.710 -7.666 24.621 1.00 86.62 566 PHE A N 1
ATOM 4591 C CA . PHE A 1 566 ? 11.071 -8.062 24.963 1.00 86.62 566 PHE A CA 1
ATOM 4592 C C . PHE A 1 566 ? 11.301 -8.063 26.482 1.00 86.62 566 PHE A C 1
ATOM 4594 O O . PHE A 1 566 ? 11.792 -9.061 27.017 1.00 86.62 566 PHE A O 1
ATOM 4601 N N . MET A 1 567 ? 10.862 -7.024 27.198 1.00 87.06 567 MET A N 1
ATOM 4602 C CA . MET A 1 567 ? 10.954 -6.946 28.666 1.00 87.06 567 MET A CA 1
ATOM 4603 C C . MET A 1 567 ? 10.321 -8.173 29.341 1.00 87.06 567 MET A C 1
ATOM 4605 O O . MET A 1 567 ? 10.962 -8.852 30.141 1.00 87.06 567 MET A O 1
ATOM 4609 N N . MET A 1 568 ? 9.119 -8.563 28.902 1.00 84.75 568 MET A N 1
ATOM 4610 C CA . MET A 1 568 ? 8.407 -9.737 29.427 1.00 84.75 568 MET A CA 1
ATOM 4611 C C . MET A 1 568 ? 9.116 -11.077 29.165 1.00 84.75 568 MET A C 1
ATOM 4613 O O . MET A 1 568 ? 8.831 -12.079 29.833 1.00 84.75 568 MET A O 1
ATOM 4617 N N . THR A 1 569 ? 10.021 -11.147 28.184 1.00 79.12 569 THR A N 1
ATOM 4618 C CA . THR A 1 569 ? 10.732 -12.395 27.869 1.00 79.12 569 THR A CA 1
ATOM 4619 C C . THR A 1 569 ? 11.903 -12.672 28.809 1.00 79.12 569 THR A C 1
ATOM 4621 O O . THR A 1 569 ? 12.060 -13.834 29.190 1.00 79.12 569 THR A O 1
ATOM 4624 N N . PHE A 1 570 ? 12.667 -11.655 29.233 1.00 72.50 570 PHE A N 1
ATOM 4625 C CA . PHE A 1 570 ? 13.947 -11.864 29.930 1.00 72.50 570 PHE A CA 1
ATOM 4626 C C . PHE A 1 570 ? 13.937 -11.597 31.446 1.00 72.50 570 PHE A C 1
ATOM 4628 O O . PHE A 1 570 ? 14.804 -12.124 32.138 1.00 72.50 570 PHE A O 1
ATOM 4635 N N . SER A 1 571 ? 12.992 -10.822 31.987 1.00 58.47 571 SER A N 1
ATOM 4636 C CA . SER A 1 571 ? 13.053 -10.423 33.399 1.00 58.47 571 SER A CA 1
ATOM 4637 C C . SER A 1 571 ? 12.489 -11.452 34.382 1.00 58.47 571 SER A C 1
ATOM 4639 O O . SER A 1 571 ? 11.399 -11.992 34.164 1.00 58.47 571 SER A O 1
ATOM 4641 N N . GLU A 1 572 ? 13.166 -11.632 35.516 1.00 55.56 572 GLU A N 1
ATOM 4642 C CA . GLU A 1 572 ? 12.626 -12.287 36.711 1.00 55.56 572 GLU A CA 1
ATOM 4643 C C . GLU A 1 572 ? 11.537 -11.395 37.336 1.00 55.56 572 GLU A C 1
ATOM 4645 O O . GLU A 1 572 ? 11.840 -10.393 37.966 1.00 55.56 572 GLU A O 1
ATOM 4650 N N . THR A 1 573 ? 10.268 -11.749 37.105 1.00 52.84 573 THR A N 1
ATOM 4651 C CA . THR A 1 573 ? 9.026 -11.334 37.804 1.00 52.84 573 THR A CA 1
ATOM 4652 C C . THR A 1 573 ? 8.674 -9.842 37.995 1.00 52.84 573 THR A C 1
ATOM 4654 O O . THR A 1 573 ? 7.485 -9.545 37.993 1.00 52.84 573 THR A O 1
ATOM 4657 N N . GLU A 1 574 ? 9.607 -8.887 38.066 1.00 53.31 574 GLU A N 1
ATOM 4658 C CA . GLU A 1 574 ? 9.299 -7.451 38.230 1.00 53.31 574 GLU A CA 1
ATOM 4659 C C . GLU A 1 574 ? 9.149 -6.691 36.895 1.00 53.31 574 GLU A C 1
ATOM 4661 O O . GLU A 1 574 ? 8.369 -5.749 36.829 1.00 53.31 574 GLU A O 1
ATOM 4666 N N . SER A 1 575 ? 9.761 -7.133 35.784 1.00 70.62 575 SER A N 1
ATOM 4667 C CA . SER A 1 575 ? 9.706 -6.385 34.504 1.00 70.62 575 SER A CA 1
ATOM 4668 C C . SER A 1 575 ? 8.572 -6.791 33.545 1.00 70.62 575 SER A C 1
ATOM 4670 O O . SER A 1 575 ? 8.504 -6.301 32.412 1.00 70.62 575 SER A O 1
ATOM 4672 N N . VAL A 1 576 ? 7.628 -7.637 33.983 1.00 80.69 576 VAL A N 1
ATOM 4673 C CA . VAL A 1 576 ? 6.388 -7.892 33.220 1.00 80.69 576 VAL A CA 1
ATOM 4674 C C . VAL A 1 576 ? 5.442 -6.690 33.295 1.00 80.69 576 VAL A C 1
ATOM 4676 O O . VAL A 1 576 ? 4.825 -6.352 32.286 1.00 80.69 576 VAL A O 1
ATOM 4679 N N . ALA A 1 577 ? 5.363 -6.025 34.453 1.00 84.50 577 ALA A N 1
ATOM 4680 C CA . ALA A 1 577 ? 4.549 -4.825 34.637 1.00 84.50 577 ALA A CA 1
ATOM 4681 C C . ALA A 1 577 ? 5.078 -3.656 33.793 1.00 84.50 577 ALA A C 1
ATOM 4683 O O . ALA A 1 577 ? 4.324 -3.098 33.000 1.00 84.50 577 ALA A O 1
ATOM 4684 N N . ASP A 1 578 ? 6.382 -3.375 33.854 1.00 86.56 578 ASP A N 1
ATOM 4685 C CA . ASP A 1 578 ? 7.012 -2.341 33.022 1.00 86.56 578 ASP A CA 1
ATOM 4686 C C . ASP A 1 578 ? 6.834 -2.632 31.523 1.00 86.56 578 ASP A C 1
ATOM 4688 O O . ASP A 1 578 ? 6.502 -1.752 30.728 1.00 86.56 578 ASP A O 1
ATOM 4692 N N . GLY A 1 579 ? 6.988 -3.902 31.127 1.00 89.12 579 GLY A N 1
ATOM 4693 C CA . GLY A 1 579 ? 6.740 -4.318 29.751 1.00 89.12 579 GLY A CA 1
ATOM 4694 C C . GLY A 1 579 ? 5.286 -4.099 29.323 1.00 89.12 579 GLY A C 1
ATOM 4695 O O . GLY A 1 579 ? 5.026 -3.718 28.181 1.00 89.12 579 GLY A O 1
ATOM 4696 N N . PHE A 1 580 ? 4.328 -4.319 30.226 1.00 90.94 580 PHE A N 1
ATOM 4697 C CA . PHE A 1 580 ? 2.912 -4.058 29.977 1.00 90.94 580 PHE A CA 1
ATOM 4698 C C . PHE A 1 580 ? 2.641 -2.556 29.848 1.00 90.94 580 PHE A C 1
ATOM 4700 O O . PHE A 1 580 ? 1.927 -2.149 28.931 1.00 90.94 580 PHE A O 1
ATOM 4707 N N . GLU A 1 581 ? 3.256 -1.719 30.685 1.00 90.75 581 GLU A N 1
ATOM 4708 C CA . GLU A 1 581 ? 3.146 -0.263 30.573 1.00 90.75 581 GLU A CA 1
ATOM 4709 C C . GLU A 1 581 ? 3.635 0.253 29.213 1.00 90.75 581 GLU A C 1
ATOM 4711 O O . GLU A 1 581 ? 2.960 1.078 28.596 1.00 90.75 581 GLU A O 1
ATOM 4716 N N . GLU A 1 582 ? 4.748 -0.268 28.687 1.00 92.19 582 GLU A N 1
ATOM 4717 C CA . GLU A 1 582 ? 5.223 0.068 27.335 1.00 92.19 582 GLU A CA 1
ATOM 4718 C C . GLU A 1 582 ? 4.211 -0.323 26.240 1.00 92.19 582 GLU A C 1
ATOM 4720 O O . GLU A 1 582 ? 3.991 0.425 25.283 1.00 92.19 582 GLU A O 1
ATOM 4725 N N . MET A 1 583 ? 3.504 -1.447 26.398 1.00 91.69 583 MET A N 1
ATOM 4726 C CA . MET A 1 583 ? 2.418 -1.826 25.481 1.00 91.69 583 MET A CA 1
ATOM 4727 C C . MET A 1 583 ? 1.200 -0.908 25.599 1.00 91.69 583 MET A C 1
ATOM 4729 O O . MET A 1 583 ? 0.575 -0.573 24.588 1.00 91.69 583 MET A O 1
ATOM 4733 N N . VAL A 1 584 ? 0.859 -0.470 26.812 1.00 90.31 584 VAL A N 1
ATOM 4734 C CA . VAL A 1 584 ? -0.198 0.526 27.024 1.00 90.31 584 VAL A CA 1
ATOM 4735 C C . VAL A 1 584 ? 0.184 1.840 26.338 1.00 90.31 584 VAL A C 1
ATOM 4737 O O . VAL A 1 584 ? -0.644 2.399 25.614 1.00 90.31 584 VAL A O 1
ATOM 4740 N N . LYS A 1 585 ? 1.438 2.296 26.476 1.00 90.94 585 LYS A N 1
ATOM 4741 C CA . LYS A 1 585 ? 1.964 3.471 25.758 1.00 90.94 585 LYS A CA 1
ATOM 4742 C C . LYS A 1 585 ? 1.859 3.291 24.244 1.00 90.94 585 LYS A C 1
ATOM 4744 O O . LYS A 1 585 ? 1.366 4.190 23.568 1.00 90.94 585 LYS A O 1
ATOM 4749 N N . ALA A 1 586 ? 2.210 2.121 23.708 1.00 90.25 586 ALA A N 1
ATOM 4750 C CA . ALA A 1 586 ? 2.071 1.825 22.281 1.00 90.25 586 ALA A CA 1
ATOM 4751 C C . ALA A 1 586 ? 0.634 2.034 21.769 1.00 90.25 586 ALA A C 1
ATOM 4753 O O . ALA A 1 586 ? 0.421 2.685 20.744 1.00 90.25 586 ALA A O 1
ATOM 4754 N N . VAL A 1 587 ? -0.367 1.529 22.499 1.00 86.69 587 VAL A N 1
ATOM 4755 C CA . VAL A 1 587 ? -1.788 1.714 22.153 1.00 86.69 587 VAL A CA 1
ATOM 4756 C C . VAL A 1 587 ? -2.224 3.174 22.318 1.00 86.69 587 VAL A C 1
ATOM 4758 O O . VAL A 1 587 ? -3.049 3.657 21.546 1.00 86.69 587 VAL A O 1
ATOM 4761 N N . GLN A 1 588 ? -1.673 3.906 23.286 1.00 85.81 588 GLN A N 1
ATOM 4762 C CA . GLN A 1 588 ? -1.955 5.336 23.446 1.00 85.81 588 GLN A CA 1
ATOM 4763 C C . GLN A 1 588 ? -1.393 6.172 22.290 1.00 85.81 588 GLN A C 1
ATOM 4765 O O . GLN A 1 588 ? -2.094 7.055 21.802 1.00 85.81 588 GLN A O 1
ATOM 4770 N N . VAL A 1 589 ? -0.176 5.875 21.824 1.00 85.75 589 VAL A N 1
ATOM 4771 C CA . VAL A 1 589 ? 0.454 6.544 20.673 1.00 85.75 589 VAL A CA 1
ATOM 4772 C C . VAL A 1 589 ? -0.297 6.217 19.380 1.00 85.75 589 VAL A C 1
ATOM 4774 O O . VAL A 1 589 ? -0.648 7.110 18.608 1.00 85.75 589 VAL A O 1
ATOM 4777 N N . TYR A 1 590 ? -0.590 4.935 19.142 1.00 82.56 590 TYR A N 1
ATOM 4778 C CA . TYR A 1 590 ? -1.338 4.492 17.969 1.00 82.56 590 TYR A CA 1
ATOM 4779 C C . TYR A 1 590 ? -2.349 3.395 18.348 1.00 82.56 590 TYR A C 1
ATOM 4781 O O . TYR A 1 590 ? -1.988 2.217 18.396 1.00 82.56 590 TYR A O 1
ATOM 4789 N N . PRO A 1 591 ? -3.646 3.733 18.523 1.00 81.00 591 PRO A N 1
ATOM 4790 C CA . PRO A 1 591 ? -4.677 2.803 19.010 1.00 81.00 591 PRO A CA 1
ATOM 4791 C C . PRO A 1 591 ? -4.858 1.528 18.192 1.00 81.00 591 PRO A C 1
ATOM 4793 O O . PRO A 1 591 ? -5.503 0.582 18.631 1.00 81.00 591 PRO A O 1
ATOM 4796 N N . GLU A 1 592 ? -4.330 1.505 16.972 1.00 76.62 592 GLU A N 1
ATOM 4797 C CA . GLU A 1 592 ? -4.516 0.409 16.028 1.00 76.62 592 GLU A CA 1
ATOM 4798 C C . GLU A 1 592 ? -3.207 -0.334 15.768 1.00 76.62 592 GLU A C 1
ATOM 4800 O O . GLU A 1 592 ? -3.116 -1.118 14.830 1.00 76.62 592 GLU A O 1
ATOM 4805 N N . VAL A 1 593 ? -2.209 -0.158 16.642 1.00 81.06 593 VAL A N 1
ATOM 4806 C CA . VAL A 1 593 ? -0.932 -0.889 16.618 1.00 81.06 593 VAL A CA 1
ATOM 4807 C C . VAL A 1 593 ? -1.138 -2.401 16.531 1.00 81.06 593 VAL A C 1
ATOM 4809 O O . VAL A 1 593 ? -0.385 -3.092 15.851 1.00 81.06 593 VAL A O 1
ATOM 4812 N N . ARG A 1 594 ? -2.236 -2.913 17.098 1.00 80.69 594 ARG A N 1
ATOM 4813 C CA . ARG A 1 594 ? -2.638 -4.319 17.013 1.00 80.69 594 ARG A CA 1
ATOM 4814 C C . ARG A 1 594 ? -2.668 -4.891 15.593 1.00 80.69 594 ARG A C 1
ATOM 4816 O O . ARG A 1 594 ? -2.403 -6.078 15.453 1.00 80.69 594 ARG A O 1
ATOM 4823 N N . VAL A 1 595 ? -2.980 -4.117 14.547 1.00 71.69 595 VAL A N 1
ATOM 4824 C CA . VAL A 1 595 ? -3.013 -4.661 13.170 1.00 71.69 595 VAL A CA 1
ATOM 4825 C C . VAL A 1 595 ? -1.616 -4.833 12.572 1.00 71.69 595 VAL A C 1
ATOM 4827 O O . VAL A 1 595 ? -1.459 -5.510 11.565 1.00 71.69 595 VAL A O 1
ATOM 4830 N N . HIS A 1 596 ? -0.608 -4.221 13.193 1.00 70.00 596 HIS A N 1
ATOM 4831 C CA . HIS A 1 596 ? 0.785 -4.249 12.753 1.00 70.00 596 HIS A CA 1
ATOM 4832 C C . HIS A 1 596 ? 1.629 -5.279 13.508 1.00 70.00 596 HIS A C 1
ATOM 4834 O O . HIS A 1 596 ? 2.779 -5.510 13.145 1.00 70.00 596 HIS A O 1
ATOM 4840 N N . ILE A 1 597 ? 1.064 -5.914 14.537 1.00 72.88 597 ILE A N 1
ATOM 4841 C CA . ILE A 1 597 ? 1.720 -6.981 15.288 1.00 72.88 597 ILE A CA 1
ATOM 4842 C C . ILE A 1 597 ? 1.214 -8.330 14.783 1.00 72.88 597 ILE A C 1
ATOM 4844 O O . ILE A 1 597 ? 0.010 -8.589 14.767 1.00 72.88 597 ILE A O 1
ATOM 4848 N N . HIS A 1 598 ? 2.144 -9.203 14.401 1.00 66.19 598 HIS A N 1
ATOM 4849 C CA . HIS A 1 598 ? 1.839 -10.551 13.929 1.00 66.19 598 HIS A CA 1
ATOM 4850 C C . HIS A 1 598 ? 1.168 -11.398 15.022 1.00 66.19 598 HIS A C 1
ATOM 4852 O O . HIS A 1 598 ? 1.545 -11.314 16.195 1.00 66.19 598 HIS A O 1
ATOM 4858 N N . LYS A 1 599 ? 0.214 -12.262 14.645 1.00 73.31 599 LYS A N 1
ATOM 4859 C CA . LYS A 1 599 ? -0.571 -13.065 15.596 1.00 73.31 599 LYS A CA 1
ATOM 4860 C C . LYS A 1 599 ? 0.302 -13.900 16.537 1.00 73.31 599 LYS A C 1
ATOM 4862 O O . LYS A 1 599 ? 0.113 -13.837 17.745 1.00 73.31 599 LYS A O 1
ATOM 4867 N N . SER A 1 600 ? 1.323 -14.577 16.009 1.00 71.50 600 SER A N 1
ATOM 4868 C CA . SER A 1 600 ? 2.233 -15.395 16.830 1.00 71.50 600 SER A CA 1
ATOM 4869 C C . SER A 1 600 ? 2.925 -14.609 17.949 1.00 71.50 600 SER A C 1
ATOM 4871 O O . SER A 1 600 ? 3.159 -15.152 19.025 1.00 71.50 600 SER A O 1
ATOM 4873 N N . LYS A 1 601 ? 3.227 -13.325 17.718 1.00 78.31 601 LYS A N 1
ATOM 4874 C CA . LYS A 1 601 ? 3.836 -12.456 18.728 1.00 78.31 601 LYS A CA 1
ATOM 4875 C C . LYS A 1 601 ? 2.834 -12.049 19.796 1.00 78.31 601 LYS A C 1
ATOM 4877 O O . LYS A 1 601 ? 3.202 -11.974 20.960 1.00 78.31 601 LYS A O 1
ATOM 4882 N N . LYS A 1 602 ? 1.567 -11.855 19.425 1.00 85.88 602 LYS A N 1
ATOM 4883 C CA . LYS A 1 602 ? 0.496 -11.622 20.400 1.00 85.88 602 LYS A CA 1
ATOM 4884 C C . LYS A 1 602 ? 0.228 -12.856 21.251 1.00 85.88 602 LYS A C 1
ATOM 4886 O O . LYS A 1 602 ? 0.060 -12.717 22.455 1.00 85.88 602 LYS A O 1
ATOM 4891 N N . ASP A 1 603 ? 0.236 -14.041 20.645 1.00 83.81 603 ASP A N 1
ATOM 4892 C CA . ASP A 1 603 ? 0.042 -15.308 21.355 1.00 83.81 603 ASP A CA 1
ATOM 4893 C C . ASP A 1 603 ? 1.186 -15.557 22.359 1.00 83.81 603 ASP A C 1
ATOM 4895 O O . ASP A 1 603 ? 0.950 -15.976 23.492 1.00 83.81 603 ASP A O 1
ATOM 4899 N N . GLU A 1 604 ? 2.429 -15.240 21.974 1.00 85.00 604 GLU A N 1
ATOM 4900 C CA . GLU A 1 604 ? 3.603 -15.283 22.858 1.00 85.00 604 GLU A CA 1
ATOM 4901 C C . GLU A 1 604 ? 3.477 -14.293 24.029 1.00 85.00 604 GLU A C 1
ATOM 4903 O O . GLU A 1 604 ? 3.687 -14.671 25.184 1.00 85.00 604 GLU A O 1
ATOM 4908 N N . THR A 1 605 ? 3.083 -13.045 23.756 1.00 89.94 605 THR A N 1
ATOM 4909 C CA . THR A 1 605 ? 2.833 -12.035 24.793 1.00 89.94 605 THR A CA 1
ATOM 4910 C C . THR A 1 605 ? 1.714 -12.458 25.741 1.00 89.94 605 THR A C 1
ATOM 4912 O O . THR A 1 605 ? 1.899 -12.401 26.954 1.00 89.94 605 THR A O 1
ATOM 4915 N N . LEU A 1 606 ? 0.583 -12.934 25.215 1.00 91.44 606 LEU A N 1
ATOM 4916 C CA . LEU A 1 606 ? -0.546 -13.403 26.017 1.00 91.44 606 LEU A CA 1
ATOM 4917 C C . LEU A 1 606 ? -0.126 -14.557 26.934 1.00 91.44 606 LEU A C 1
ATOM 4919 O O . LEU A 1 606 ? -0.450 -14.563 28.119 1.00 91.44 606 LEU A O 1
ATOM 4923 N N . LYS A 1 607 ? 0.660 -15.504 26.410 1.00 89.88 607 LYS A N 1
ATOM 4924 C CA . LYS A 1 607 ? 1.224 -16.591 27.210 1.00 89.88 607 LYS A CA 1
ATOM 4925 C C . LYS A 1 607 ? 2.096 -16.052 28.345 1.00 89.88 607 LYS A C 1
ATOM 4927 O O . LYS A 1 607 ? 1.930 -16.492 29.478 1.00 89.88 607 LYS A O 1
ATOM 4932 N N . ASN A 1 608 ? 2.982 -15.094 28.070 1.00 88.12 608 ASN A N 1
ATOM 4933 C CA . ASN A 1 608 ? 3.824 -14.487 29.103 1.00 88.12 608 ASN A CA 1
ATOM 4934 C C . ASN A 1 608 ? 2.995 -13.756 30.169 1.00 88.12 608 ASN A C 1
ATOM 4936 O O . ASN A 1 608 ? 3.265 -13.942 31.352 1.00 88.12 608 ASN A O 1
ATOM 4940 N N . LEU A 1 609 ? 1.961 -13.005 29.774 1.00 89.00 609 LEU A N 1
ATOM 4941 C CA . LEU A 1 609 ? 1.043 -12.340 30.705 1.00 89.00 609 LEU A CA 1
ATOM 4942 C C . LEU A 1 609 ? 0.291 -13.348 31.586 1.00 89.00 609 LEU A C 1
ATOM 4944 O O . LEU A 1 609 ? 0.220 -13.161 32.789 1.00 89.00 609 LEU A O 1
ATOM 4948 N N . SER A 1 610 ? -0.194 -14.457 31.024 1.00 86.19 610 SER A N 1
ATOM 4949 C CA . SER A 1 610 ? -0.919 -15.475 31.807 1.00 86.19 610 SER A CA 1
ATOM 4950 C C . SER A 1 610 ? -0.027 -16.321 32.733 1.00 86.19 610 SER A C 1
ATOM 4952 O O . SER A 1 610 ? -0.509 -16.883 33.712 1.00 86.19 610 SER A O 1
ATOM 4954 N N . GLN A 1 611 ? 1.267 -16.477 32.415 1.00 86.75 611 GLN A N 1
ATOM 4955 C CA . GLN A 1 611 ? 2.159 -17.420 33.112 1.00 86.75 611 GLN A CA 1
ATOM 4956 C C . GLN A 1 611 ? 3.151 -16.760 34.068 1.00 86.75 611 GLN A C 1
ATOM 4958 O O . GLN A 1 611 ? 3.619 -17.421 34.994 1.00 86.75 611 GLN A O 1
ATOM 4963 N N . LYS A 1 612 ? 3.532 -15.502 33.820 1.00 85.19 612 LYS A N 1
ATOM 4964 C CA . LYS A 1 612 ? 4.606 -14.823 34.562 1.00 85.19 612 LYS A CA 1
ATOM 4965 C C . LYS A 1 612 ? 4.110 -13.765 35.548 1.00 85.19 612 LYS A C 1
ATOM 4967 O O . LYS A 1 612 ? 4.934 -13.195 36.256 1.00 85.19 612 LYS A O 1
ATOM 4972 N N . THR A 1 613 ? 2.809 -13.489 35.599 1.00 83.56 613 THR A N 1
ATOM 4973 C CA . THR A 1 613 ? 2.216 -12.541 36.550 1.00 83.56 613 THR A CA 1
ATOM 4974 C C . THR A 1 613 ? 0.882 -13.061 37.085 1.00 83.56 613 THR A C 1
ATOM 4976 O O . THR A 1 613 ? 0.171 -13.793 36.405 1.00 83.56 613 THR A O 1
ATOM 4979 N N . ASP A 1 614 ? 0.566 -12.696 38.326 1.00 84.25 614 ASP A N 1
ATOM 4980 C CA . ASP A 1 614 ? -0.716 -12.907 39.007 1.00 84.25 614 ASP A CA 1
ATOM 4981 C C . ASP A 1 614 ? -1.734 -11.779 38.724 1.00 84.25 614 ASP A C 1
ATOM 4983 O O . ASP A 1 614 ? -2.867 -11.816 39.206 1.00 84.25 614 ASP A O 1
ATOM 4987 N N . ARG A 1 615 ? -1.344 -10.771 37.931 1.00 88.31 615 ARG A N 1
ATOM 4988 C CA . ARG A 1 615 ? -2.155 -9.607 37.545 1.00 88.31 615 ARG A CA 1
ATOM 4989 C C . ARG A 1 615 ? -3.078 -9.941 36.370 1.00 88.31 615 ARG A C 1
ATOM 4991 O O . ARG A 1 615 ? -2.825 -9.554 35.225 1.00 88.31 615 ARG A O 1
ATOM 4998 N N . CYS A 1 616 ? -4.164 -10.664 36.649 1.00 89.94 616 CYS A N 1
ATOM 4999 C CA . CYS A 1 616 ? -5.146 -11.103 35.647 1.00 89.94 616 CYS A CA 1
ATOM 5000 C C . CYS A 1 616 ? -5.721 -9.956 34.791 1.00 89.94 616 CYS A C 1
ATOM 5002 O O . CYS A 1 616 ? -6.138 -10.175 33.651 1.00 89.94 616 CYS A O 1
ATOM 5004 N N . GLU A 1 617 ? -5.734 -8.717 35.293 1.00 93.12 617 GLU A N 1
ATOM 5005 C CA . GLU A 1 617 ? -6.197 -7.559 34.529 1.00 93.12 617 GLU A CA 1
ATOM 5006 C C . GLU A 1 617 ? -5.296 -7.197 33.342 1.00 93.12 617 GLU A C 1
ATOM 5008 O O . GLU A 1 617 ? -5.792 -6.602 32.384 1.00 93.12 617 GLU A O 1
ATOM 5013 N N . PHE A 1 618 ? -4.005 -7.554 33.363 1.00 92.94 618 PHE A N 1
ATOM 5014 C CA . PHE A 1 618 ? -3.111 -7.330 32.222 1.00 92.94 618 PHE A CA 1
ATOM 5015 C C . PHE A 1 618 ? -3.489 -8.250 31.066 1.00 92.94 618 PHE A C 1
ATOM 5017 O O . PHE A 1 618 ? -3.573 -7.809 29.918 1.00 92.94 618 PHE A O 1
ATOM 5024 N N . GLU A 1 619 ? -3.788 -9.515 31.376 1.00 92.94 619 GLU A N 1
ATOM 5025 C CA . GLU A 1 619 ? -4.318 -10.473 30.409 1.00 92.94 619 GLU A CA 1
ATOM 5026 C C . GLU A 1 619 ? -5.658 -9.981 29.845 1.00 92.94 619 GLU A C 1
ATOM 5028 O O . GLU A 1 619 ? -5.823 -9.904 28.626 1.00 92.94 619 GLU A O 1
ATOM 5033 N N . ALA A 1 620 ? -6.586 -9.574 30.717 1.00 93.44 620 ALA A N 1
ATOM 5034 C CA . ALA A 1 620 ? -7.891 -9.050 30.319 1.00 93.44 620 ALA A CA 1
ATOM 5035 C C . ALA A 1 620 ? -7.764 -7.832 29.388 1.00 93.44 620 ALA A C 1
ATOM 5037 O O . ALA A 1 620 ? -8.391 -7.776 28.326 1.00 93.44 620 ALA A O 1
ATOM 5038 N N . TRP A 1 621 ? -6.895 -6.884 29.751 1.00 94.44 621 TRP A N 1
ATOM 5039 C CA . TRP A 1 621 ? -6.615 -5.695 28.953 1.00 94.44 621 TRP A CA 1
ATOM 5040 C C . TRP A 1 621 ? -6.029 -6.052 27.590 1.00 94.44 621 TRP A C 1
ATOM 5042 O O . TRP A 1 621 ? -6.477 -5.535 26.562 1.00 94.44 621 TRP A O 1
ATOM 5052 N N . PHE A 1 622 ? -5.061 -6.969 27.563 1.00 93.62 622 PHE A N 1
ATOM 5053 C CA . PHE A 1 622 ? -4.419 -7.398 26.329 1.00 93.62 622 PHE A CA 1
ATOM 5054 C C . PHE A 1 622 ? -5.424 -8.059 25.382 1.00 93.62 622 PHE A C 1
ATOM 5056 O O . PHE A 1 622 ? -5.483 -7.704 24.204 1.00 93.62 622 PHE A O 1
ATOM 5063 N N . GLN A 1 623 ? -6.277 -8.951 25.890 1.00 92.69 623 GLN A N 1
ATOM 5064 C CA . GLN A 1 623 ? -7.337 -9.562 25.087 1.00 92.69 623 GLN A CA 1
ATOM 5065 C C . GLN A 1 623 ? -8.330 -8.515 24.555 1.00 92.69 623 GLN A C 1
ATOM 5067 O O . GLN A 1 623 ? -8.695 -8.554 23.382 1.00 92.69 623 GLN A O 1
ATOM 5072 N N . GLN A 1 624 ? -8.717 -7.527 25.370 1.00 91.75 624 GLN A N 1
ATOM 5073 C CA . GLN A 1 624 ? -9.677 -6.489 24.976 1.00 91.75 624 GLN A CA 1
ATOM 5074 C C . GLN A 1 624 ? -9.145 -5.510 23.911 1.00 91.75 624 GLN A C 1
ATOM 5076 O O . GLN A 1 624 ? -9.936 -4.983 23.112 1.00 91.75 624 GLN A O 1
ATOM 5081 N N . HIS A 1 625 ? -7.843 -5.200 23.923 1.00 88.88 625 HIS A N 1
ATOM 5082 C CA . HIS A 1 625 ? -7.268 -4.141 23.079 1.00 88.88 625 HIS A CA 1
ATOM 5083 C C . HIS A 1 625 ? -6.337 -4.644 21.974 1.00 88.88 625 HIS A C 1
ATOM 5085 O O . HIS A 1 625 ? -6.300 -4.023 20.913 1.00 88.88 625 HIS A O 1
ATOM 5091 N N . MET A 1 626 ? -5.629 -5.761 22.162 1.00 87.94 626 MET A N 1
ATOM 5092 C CA . MET A 1 626 ? -4.634 -6.263 21.201 1.00 87.94 626 MET A CA 1
ATOM 5093 C C . MET A 1 626 ? -5.133 -7.420 20.328 1.00 87.94 626 MET A C 1
ATOM 5095 O O . MET A 1 626 ? -4.608 -7.618 19.222 1.00 87.94 626 MET A O 1
ATOM 5099 N N . LEU A 1 627 ? -6.147 -8.160 20.779 1.00 87.62 627 LEU A N 1
ATOM 5100 C CA . LEU A 1 627 ? -6.757 -9.254 20.021 1.00 87.62 627 LEU A CA 1
ATOM 5101 C C . LEU A 1 627 ? -8.025 -8.801 19.278 1.00 87.62 627 LEU A C 1
ATOM 5103 O O . LEU A 1 627 ? -8.643 -7.784 19.605 1.00 87.62 627 LEU A O 1
ATOM 5107 N N . ASP A 1 628 ? -8.380 -9.552 18.235 1.00 82.31 628 ASP A N 1
ATOM 5108 C CA . ASP A 1 628 ? -9.640 -9.372 17.511 1.00 82.31 628 ASP A CA 1
ATOM 5109 C C . ASP A 1 628 ? -10.756 -10.034 18.334 1.00 82.31 628 ASP A C 1
ATOM 5111 O O . ASP A 1 628 ? -10.904 -11.249 18.294 1.00 82.31 628 ASP A O 1
ATOM 5115 N N . LEU A 1 629 ? -11.506 -9.228 19.093 1.00 83.00 629 LEU A N 1
ATOM 5116 C CA . LEU A 1 629 ? -12.581 -9.693 19.975 1.00 83.00 629 LEU A CA 1
ATOM 5117 C C . LEU A 1 629 ? -13.892 -9.914 19.205 1.00 83.00 629 LEU A C 1
ATOM 5119 O O . LEU A 1 629 ? -14.448 -8.955 18.651 1.00 83.00 629 LEU A O 1
ATOM 5123 N N . ASP A 1 630 ? -14.433 -11.134 19.237 1.00 86.31 630 ASP A N 1
ATOM 5124 C CA . ASP A 1 630 ? -15.789 -11.406 18.746 1.00 86.31 630 ASP A CA 1
ATOM 5125 C C . ASP A 1 630 ? -16.828 -11.149 19.847 1.00 86.31 630 ASP A C 1
ATOM 5127 O O . ASP A 1 630 ? -17.026 -11.957 20.755 1.00 86.31 630 ASP A O 1
ATOM 5131 N N . LEU A 1 631 ? -17.538 -10.021 19.740 1.00 84.94 631 LEU A N 1
ATOM 5132 C CA . LEU A 1 631 ? -18.565 -9.602 20.702 1.00 84.94 631 LEU A CA 1
ATOM 5133 C C . LEU A 1 631 ? -19.782 -10.544 20.779 1.00 84.94 631 LEU A C 1
ATOM 5135 O O . LEU A 1 631 ? -20.594 -10.377 21.685 1.00 84.94 631 LEU A O 1
ATOM 5139 N N . GLN A 1 632 ? -19.960 -11.467 19.827 1.00 83.50 632 GLN A N 1
ATOM 5140 C CA . GLN A 1 632 ? -21.055 -12.450 19.836 1.00 83.50 632 GLN A CA 1
ATOM 5141 C C . GLN A 1 632 ? -20.641 -13.811 20.415 1.00 83.50 632 GLN A C 1
ATOM 5143 O O . GLN A 1 632 ? -21.486 -14.695 20.555 1.00 83.50 632 GLN A O 1
ATOM 5148 N N . SER A 1 633 ? -19.356 -13.989 20.720 1.00 89.06 633 SER A N 1
ATOM 5149 C CA . SER A 1 633 ? -18.802 -15.219 21.285 1.00 89.06 633 SER A CA 1
ATOM 5150 C C . SER A 1 633 ? -18.826 -15.213 22.822 1.00 89.06 633 SER A C 1
ATOM 5152 O O . SER A 1 633 ? -19.337 -14.276 23.435 1.00 89.06 633 SER A O 1
ATOM 5154 N N . ASP A 1 634 ? -18.242 -16.248 23.437 1.00 86.81 634 ASP A N 1
ATOM 5155 C CA . ASP A 1 634 ? -18.027 -16.332 24.890 1.00 86.81 634 ASP A CA 1
ATOM 5156 C C . ASP A 1 634 ? -16.772 -15.556 25.369 1.00 86.81 634 ASP A C 1
ATOM 5158 O O . ASP A 1 634 ? -16.488 -15.487 26.570 1.00 86.81 634 ASP A O 1
ATOM 5162 N N . GLU A 1 635 ? -15.989 -14.973 24.449 1.00 88.56 635 GLU A N 1
ATOM 5163 C CA . GLU A 1 635 ? -14.758 -14.233 24.771 1.00 88.56 635 GLU A CA 1
ATOM 5164 C C . GLU A 1 635 ? -15.001 -13.018 25.687 1.00 88.56 635 GLU A C 1
ATOM 5166 O O . GLU A 1 635 ? -14.265 -12.862 26.667 1.00 88.56 635 GLU A O 1
ATOM 5171 N N . PRO A 1 636 ? -16.026 -12.163 25.469 1.00 92.75 636 PRO A N 1
ATOM 5172 C CA . PRO A 1 636 ? -16.278 -11.031 26.357 1.00 92.75 636 PRO A CA 1
ATOM 5173 C C . PRO A 1 636 ? -16.577 -11.464 27.796 1.00 92.75 636 PRO A C 1
ATOM 5175 O O . PRO A 1 636 ? -16.107 -10.822 28.733 1.00 92.75 636 PRO A O 1
ATOM 5178 N N . GLN A 1 637 ? -17.307 -12.567 27.994 1.00 92.50 637 GLN A N 1
ATOM 5179 C CA . GLN A 1 637 ? -17.596 -13.115 29.320 1.00 92.50 637 GLN A CA 1
ATOM 5180 C C . GLN A 1 637 ? -16.309 -13.572 30.008 1.00 92.50 637 GLN A C 1
ATOM 5182 O O . GLN A 1 637 ? -16.156 -13.359 31.211 1.00 92.50 637 GLN A O 1
ATOM 5187 N N . ARG A 1 638 ? -15.363 -14.150 29.257 1.00 93.12 638 ARG A N 1
ATOM 5188 C CA . ARG A 1 638 ? -14.053 -14.525 29.799 1.00 93.12 638 ARG A CA 1
ATOM 5189 C C . ARG A 1 638 ? -13.251 -13.303 30.250 1.00 93.12 638 ARG A C 1
ATOM 5191 O O . ARG A 1 638 ? -12.691 -13.326 31.342 1.00 93.12 638 ARG A O 1
ATOM 5198 N N . ILE A 1 639 ? -13.248 -12.223 29.469 1.00 95.19 639 ILE A N 1
ATOM 5199 C CA . ILE A 1 639 ? -12.572 -10.969 29.846 1.00 95.19 639 ILE A CA 1
ATOM 5200 C C . ILE A 1 639 ? -13.229 -10.344 31.087 1.00 95.19 639 ILE A C 1
ATOM 5202 O O . ILE A 1 639 ? -12.533 -9.901 32.000 1.00 95.19 639 ILE A O 1
ATOM 5206 N N . VAL A 1 640 ? -14.566 -10.357 31.173 1.00 95.38 640 VAL A N 1
ATOM 5207 C CA . VAL A 1 640 ? -15.299 -9.903 32.369 1.00 95.38 640 VAL A CA 1
ATOM 5208 C C . VAL A 1 640 ? -14.919 -10.726 33.603 1.00 95.38 640 VAL A C 1
ATOM 5210 O O . VAL A 1 640 ? -14.725 -10.148 34.673 1.00 95.38 640 VAL A O 1
ATOM 5213 N N . GLN A 1 641 ? -14.779 -12.051 33.476 1.00 94.81 641 GLN A N 1
ATOM 5214 C CA . GLN A 1 641 ? -14.325 -12.914 34.573 1.00 94.81 641 GLN A CA 1
ATOM 5215 C C . GLN A 1 641 ? -12.930 -12.514 35.054 1.00 94.81 641 GLN A C 1
ATOM 5217 O O . GLN A 1 641 ? -12.765 -12.291 36.247 1.00 94.81 641 GLN A O 1
ATOM 5222 N N . LEU A 1 642 ? -11.969 -12.332 34.141 1.00 94.44 642 LEU A N 1
ATOM 5223 C CA . LEU A 1 642 ? -10.602 -11.929 34.491 1.00 94.44 642 LEU A CA 1
ATOM 5224 C C . LEU A 1 642 ? -10.566 -10.578 35.223 1.00 94.44 642 LEU A C 1
ATOM 5226 O O . LEU A 1 642 ? -9.890 -10.442 36.240 1.00 94.44 642 LEU A O 1
ATOM 5230 N N . TYR A 1 643 ? -11.339 -9.588 34.766 1.00 96.44 643 TYR A N 1
ATOM 5231 C CA . TYR A 1 643 ? -11.460 -8.313 35.480 1.00 96.44 643 TYR A CA 1
ATOM 5232 C C . TYR A 1 643 ? -12.136 -8.457 36.846 1.00 96.44 643 TYR A C 1
ATOM 5234 O O . TYR A 1 643 ? -11.747 -7.791 37.802 1.00 96.44 643 TYR A O 1
ATOM 5242 N N . THR A 1 644 ? -13.134 -9.330 36.966 1.00 94.06 644 THR A N 1
ATOM 5243 C CA . THR A 1 644 ? -13.817 -9.577 38.244 1.00 94.06 644 THR A CA 1
ATOM 5244 C C . THR A 1 644 ? -12.900 -10.291 39.238 1.00 94.06 644 THR A C 1
ATOM 5246 O O . THR A 1 644 ? -12.897 -9.955 40.418 1.00 94.06 644 THR A O 1
ATOM 5249 N N . GLU A 1 645 ? -12.092 -11.245 38.771 1.00 93.50 645 GLU A N 1
ATOM 5250 C CA . GLU A 1 645 ? -11.033 -11.887 39.556 1.00 93.50 645 GLU A CA 1
ATOM 5251 C C . GLU A 1 645 ? -10.007 -10.850 40.031 1.00 93.50 645 GLU A C 1
ATOM 5253 O O . GLU A 1 645 ? -9.681 -10.819 41.217 1.00 93.50 645 GLU A O 1
ATOM 5258 N N . ALA A 1 646 ? -9.587 -9.938 39.148 1.00 93.69 646 ALA A N 1
ATOM 5259 C CA . ALA A 1 646 ? -8.660 -8.861 39.485 1.00 93.69 646 ALA A CA 1
ATOM 5260 C C . ALA A 1 646 ? -9.214 -7.908 40.565 1.00 93.69 646 ALA A C 1
ATOM 5262 O O . ALA A 1 646 ? -8.500 -7.571 41.504 1.00 93.69 646 ALA A O 1
ATOM 5263 N N . LEU A 1 647 ? -10.507 -7.554 40.527 1.00 93.50 647 LEU A N 1
ATOM 5264 C CA . LEU A 1 647 ? -11.143 -6.733 41.576 1.00 93.50 647 LEU A CA 1
ATOM 5265 C C . LEU A 1 647 ? -11.133 -7.385 42.968 1.00 93.50 647 LEU A C 1
ATOM 5267 O O . LEU A 1 647 ? -11.220 -6.676 43.969 1.00 93.50 647 LEU A O 1
ATOM 5271 N N . ASN A 1 648 ? -11.034 -8.714 43.041 1.00 91.25 648 ASN A N 1
ATOM 5272 C CA . ASN A 1 648 ? -10.929 -9.446 44.305 1.00 91.25 648 ASN A CA 1
ATOM 5273 C C . ASN A 1 648 ? -9.472 -9.622 44.775 1.00 91.25 648 ASN A C 1
ATOM 5275 O O . ASN A 1 648 ? -9.253 -10.141 45.869 1.00 91.25 648 ASN A O 1
ATOM 5279 N N . SER A 1 649 ? -8.489 -9.212 43.968 1.00 90.31 649 SER A N 1
ATOM 5280 C CA . SER A 1 649 ? -7.062 -9.284 44.289 1.00 90.31 649 SER A CA 1
ATOM 5281 C C . SER A 1 649 ? -6.561 -7.972 44.899 1.00 90.31 649 SER A C 1
ATOM 5283 O O . SER A 1 649 ? -6.881 -6.883 44.415 1.00 90.31 649 SER A O 1
ATOM 5285 N N . GLU A 1 650 ? -5.734 -8.074 45.945 1.00 82.81 650 GLU A N 1
ATOM 5286 C CA . GLU A 1 650 ? -5.076 -6.924 46.590 1.00 82.81 650 GLU A CA 1
ATOM 5287 C C . GLU A 1 650 ? -3.961 -6.325 45.723 1.00 82.81 650 GLU A C 1
ATOM 5289 O O . GLU A 1 650 ? -3.685 -5.131 45.809 1.00 82.81 650 GLU A O 1
ATOM 5294 N N . ASN A 1 651 ? -3.355 -7.133 44.849 1.00 82.25 651 ASN A N 1
ATOM 5295 C CA . ASN A 1 651 ? -2.271 -6.697 43.973 1.00 82.25 651 ASN A CA 1
ATOM 5296 C C . ASN A 1 651 ? -2.772 -5.968 42.721 1.00 82.25 651 ASN A C 1
ATOM 5298 O O . ASN A 1 651 ? -1.937 -5.536 41.936 1.00 82.25 651 ASN A O 1
ATOM 5302 N N . SER A 1 652 ? -4.088 -5.846 42.505 1.00 87.19 652 SER A N 1
ATOM 5303 C CA . SER A 1 652 ? -4.663 -5.316 41.266 1.00 87.19 652 SER A CA 1
ATOM 5304 C C . SER A 1 652 ? -4.819 -3.792 41.249 1.00 87.19 652 SER A C 1
ATOM 5306 O O . SER A 1 652 ? -5.172 -3.166 42.247 1.00 87.19 652 SER A O 1
ATOM 5308 N N . ASP A 1 653 ? -4.637 -3.188 40.072 1.00 88.69 653 ASP A N 1
ATOM 5309 C CA . ASP A 1 653 ? -4.990 -1.786 39.838 1.00 88.69 653 ASP A CA 1
ATOM 5310 C C . ASP A 1 653 ? -6.487 -1.666 39.534 1.00 88.69 653 ASP A C 1
ATOM 5312 O O . ASP A 1 653 ? -6.940 -1.729 38.387 1.00 88.69 653 ASP A O 1
ATOM 5316 N N . HIS A 1 654 ? -7.274 -1.454 40.587 1.00 90.88 654 HIS A N 1
ATOM 5317 C CA . HIS A 1 654 ? -8.726 -1.333 40.466 1.00 90.88 654 HIS A CA 1
ATOM 5318 C C . HIS A 1 654 ? -9.159 -0.139 39.605 1.00 90.88 654 HIS A C 1
ATOM 5320 O O . HIS A 1 654 ? -10.236 -0.196 39.013 1.00 90.88 654 HIS A O 1
ATOM 5326 N N . GLN A 1 655 ? -8.358 0.930 39.488 1.00 91.94 655 GLN A N 1
ATOM 5327 C CA . GLN A 1 655 ? -8.703 2.063 38.618 1.00 91.94 655 GLN A CA 1
ATOM 5328 C C . GLN A 1 655 ? -8.633 1.657 37.145 1.00 91.94 655 GLN A C 1
ATOM 5330 O O . GLN A 1 655 ? -9.573 1.926 36.391 1.00 91.94 655 GLN A O 1
ATOM 5335 N N . LEU A 1 656 ? -7.570 0.945 36.762 1.00 90.00 656 LEU A N 1
ATOM 5336 C CA . LEU A 1 656 ? -7.427 0.364 35.427 1.00 90.00 656 LEU A CA 1
ATOM 5337 C C . LEU A 1 656 ? -8.574 -0.608 35.126 1.00 90.00 656 LEU A C 1
ATOM 5339 O O . LEU A 1 656 ? -9.171 -0.551 34.045 1.00 90.00 656 LEU A O 1
ATOM 5343 N N . VAL A 1 657 ? -8.927 -1.463 36.093 1.00 93.38 657 VAL A N 1
ATOM 5344 C CA . VAL A 1 657 ? -10.016 -2.435 35.934 1.00 93.38 657 VAL A CA 1
ATOM 5345 C C . VAL A 1 657 ? -11.362 -1.742 35.725 1.00 93.38 657 VAL A C 1
ATOM 5347 O O . VAL A 1 657 ? -12.050 -2.055 34.756 1.00 93.38 657 VAL A O 1
ATOM 5350 N N . TYR A 1 658 ? -11.741 -0.773 36.566 1.00 94.69 658 TYR A N 1
ATOM 5351 C CA . TYR A 1 658 ? -13.014 -0.060 36.407 1.00 94.69 658 TYR A CA 1
ATOM 5352 C C . TYR A 1 658 ? -13.103 0.695 35.074 1.00 94.69 658 TYR A C 1
ATOM 5354 O O . TYR A 1 658 ? -14.157 0.682 34.434 1.00 94.69 658 TYR A O 1
ATOM 5362 N N . GLU A 1 659 ? -12.011 1.317 34.619 1.00 92.81 659 GLU A N 1
ATOM 5363 C CA . GLU A 1 659 ? -11.983 2.014 33.329 1.00 92.81 659 GLU A CA 1
ATOM 5364 C C . GLU A 1 659 ? -12.225 1.036 32.171 1.00 92.81 659 GLU A C 1
ATOM 5366 O O . GLU A 1 659 ? -13.105 1.254 31.332 1.00 92.81 659 GLU A O 1
ATOM 5371 N N . HIS A 1 660 ? -11.485 -0.072 32.120 1.00 93.62 660 HIS A N 1
ATOM 5372 C CA . HIS A 1 660 ? -11.530 -0.967 30.965 1.00 93.62 660 HIS A CA 1
ATOM 5373 C C . HIS A 1 660 ? -12.696 -1.952 30.975 1.00 93.62 660 HIS A C 1
ATOM 5375 O O . HIS A 1 660 ? -13.269 -2.203 29.909 1.00 93.62 660 HIS A O 1
ATOM 5381 N N . LEU A 1 661 ? -13.136 -2.399 32.151 1.00 95.31 661 LEU A N 1
ATOM 5382 C CA . LEU A 1 661 ? -14.382 -3.144 32.303 1.00 95.31 661 LEU A CA 1
ATOM 5383 C C . LEU A 1 661 ? -15.584 -2.277 31.897 1.00 95.31 661 LEU A C 1
ATOM 5385 O O . LEU A 1 661 ? -16.453 -2.733 31.153 1.00 95.31 661 LEU A O 1
ATOM 5389 N N . GLY A 1 662 ? -15.595 -0.997 32.289 1.00 94.31 662 GLY A N 1
ATOM 5390 C CA . GLY A 1 662 ? -16.606 -0.039 31.839 1.00 94.31 662 GLY A CA 1
ATOM 5391 C C . GLY A 1 662 ? -16.602 0.151 30.318 1.00 94.31 662 GLY A C 1
ATOM 5392 O O . GLY A 1 662 ? -17.655 0.106 29.679 1.00 94.31 662 GLY A O 1
ATOM 5393 N N . LEU A 1 663 ? -15.420 0.282 29.704 1.00 93.62 663 LEU A N 1
ATOM 5394 C CA . LEU A 1 663 ? -15.273 0.356 28.244 1.00 93.62 663 LEU A CA 1
ATOM 5395 C C . LEU A 1 663 ? -15.725 -0.928 27.530 1.00 93.62 663 LEU A C 1
ATOM 5397 O O . LEU A 1 663 ? -16.270 -0.847 26.427 1.00 93.62 663 LEU A O 1
ATOM 5401 N N . LEU A 1 664 ? -15.515 -2.105 28.127 1.00 94.00 664 LEU A N 1
ATOM 5402 C CA . LEU A 1 664 ? -15.980 -3.380 27.577 1.00 94.00 664 LEU A CA 1
ATOM 5403 C C . LEU A 1 664 ? -17.509 -3.444 27.574 1.00 94.00 664 LEU A C 1
ATOM 5405 O O . LEU A 1 664 ? -18.102 -3.688 26.524 1.00 94.00 664 LEU A O 1
ATOM 5409 N N . TYR A 1 665 ? -18.151 -3.134 28.704 1.00 95.44 665 TYR A N 1
ATOM 5410 C CA . TYR A 1 665 ? -19.613 -3.056 28.789 1.00 95.44 665 TYR A CA 1
ATOM 5411 C C . TYR A 1 665 ? -20.196 -2.019 27.829 1.00 95.44 665 TYR A C 1
ATOM 5413 O O . TYR A 1 665 ? -21.200 -2.276 27.165 1.00 95.44 665 TYR A O 1
ATOM 5421 N N . PHE A 1 666 ? -19.513 -0.885 27.660 1.00 93.31 666 PHE A N 1
ATOM 5422 C CA . PHE A 1 666 ? -19.897 0.122 26.679 1.00 93.31 666 PHE A CA 1
ATOM 5423 C C . PHE A 1 666 ? -19.879 -0.437 25.242 1.00 93.31 666 PHE A C 1
ATOM 5425 O O . PHE A 1 666 ? -20.817 -0.192 24.481 1.00 93.31 666 PHE A O 1
ATOM 5432 N N . ARG A 1 667 ? -18.866 -1.240 24.867 1.00 92.19 667 ARG A N 1
ATOM 5433 C CA . ARG A 1 667 ? -18.818 -1.943 23.563 1.00 92.19 667 ARG A CA 1
ATOM 5434 C C . ARG A 1 667 ? -19.922 -2.999 23.428 1.00 92.19 667 ARG A C 1
ATOM 5436 O O . ARG A 1 667 ? -20.491 -3.134 22.346 1.00 92.19 667 ARG A O 1
ATOM 5443 N N . LEU A 1 668 ? -20.255 -3.694 24.517 1.00 91.56 668 LEU A N 1
ATOM 5444 C CA . LEU A 1 668 ? -21.358 -4.664 24.594 1.00 91.56 668 LEU A CA 1
ATOM 5445 C C . LEU A 1 668 ? -22.751 -4.011 24.615 1.00 91.56 668 LEU A C 1
ATOM 5447 O O . LEU A 1 668 ? -23.755 -4.717 24.564 1.00 91.56 668 LEU A O 1
ATOM 5451 N N . ARG A 1 669 ? -22.823 -2.672 24.638 1.00 92.69 669 ARG A N 1
ATOM 5452 C CA . ARG A 1 669 ? -24.054 -1.871 24.764 1.00 92.69 669 ARG A CA 1
ATOM 5453 C C . ARG A 1 669 ? -24.794 -2.041 26.094 1.00 92.69 669 ARG A C 1
ATOM 5455 O O . ARG A 1 669 ? -25.949 -1.631 26.199 1.00 92.69 669 ARG A O 1
ATOM 5462 N N . ASP A 1 670 ? -24.129 -2.564 27.120 1.00 94.19 670 ASP A N 1
ATOM 5463 C CA . ASP A 1 670 ? -24.618 -2.508 28.497 1.00 94.19 670 ASP A CA 1
ATOM 5464 C C . ASP A 1 670 ? -24.172 -1.189 29.139 1.00 94.19 670 ASP A C 1
ATOM 5466 O O . ASP A 1 670 ? -23.180 -1.089 29.865 1.00 94.19 670 ASP A O 1
ATOM 5470 N N . PHE A 1 671 ? -24.891 -0.119 28.805 1.00 94.25 671 PHE A N 1
ATOM 5471 C CA . PHE A 1 671 ? -24.541 1.225 29.261 1.00 94.25 671 PHE A CA 1
ATOM 5472 C C . PHE A 1 671 ? -24.745 1.418 30.767 1.00 94.25 671 PHE A C 1
ATOM 5474 O O . PHE A 1 671 ? -24.123 2.306 31.347 1.00 94.25 671 PHE A O 1
ATOM 5481 N N . GLN A 1 672 ? -25.588 0.598 31.403 1.00 93.69 672 GLN A N 1
ATOM 5482 C CA . GLN A 1 672 ? -25.791 0.654 32.847 1.00 93.69 672 GLN A CA 1
ATOM 5483 C C . GLN A 1 672 ? -24.577 0.082 33.581 1.00 93.69 672 GLN A C 1
ATOM 5485 O O . GLN A 1 672 ? -24.015 0.767 34.435 1.00 93.69 672 GLN A O 1
ATOM 5490 N N . ALA A 1 673 ? -24.117 -1.113 33.201 1.00 94.19 673 ALA A N 1
ATOM 5491 C CA . ALA A 1 673 ? -22.905 -1.686 33.777 1.00 94.19 673 ALA A CA 1
ATOM 5492 C C . ALA A 1 673 ? -21.671 -0.811 33.487 1.00 94.19 673 ALA A C 1
ATOM 5494 O O . ALA A 1 673 ? -20.805 -0.643 34.349 1.00 94.19 673 ALA A O 1
ATOM 5495 N N . ALA A 1 674 ? -21.600 -0.192 32.301 1.00 94.81 674 ALA A N 1
ATOM 5496 C CA . ALA A 1 674 ? -20.542 0.762 31.973 1.00 94.81 674 ALA A CA 1
ATOM 5497 C C . ALA A 1 674 ? -20.529 1.968 32.931 1.00 94.81 674 ALA A C 1
ATOM 5499 O O . ALA A 1 674 ? -19.486 2.306 33.490 1.00 94.81 674 ALA A O 1
ATOM 5500 N N . GLU A 1 675 ? -21.689 2.587 33.166 1.00 94.56 675 GLU A N 1
ATOM 5501 C CA . GLU A 1 675 ? -21.837 3.704 34.103 1.00 94.56 675 GLU A CA 1
ATOM 5502 C C . GLU A 1 675 ? -21.432 3.327 35.531 1.00 94.56 675 GLU A C 1
ATOM 5504 O O . GLU A 1 675 ? -20.674 4.064 36.164 1.00 94.56 675 GLU A O 1
ATOM 5509 N N . GLU A 1 676 ? -21.917 2.193 36.041 1.00 95.69 676 GLU A N 1
ATOM 5510 C CA . GLU A 1 676 ? -21.619 1.729 37.400 1.00 95.69 676 GLU A CA 1
ATOM 5511 C C . GLU A 1 676 ? -20.111 1.575 37.631 1.00 95.69 676 GLU A C 1
ATOM 5513 O O . GLU A 1 676 ? -19.611 1.935 38.698 1.00 95.69 676 GLU A O 1
ATOM 5518 N N . ASN A 1 677 ? -19.373 1.108 36.621 1.00 94.94 677 ASN A N 1
ATOM 5519 C CA . ASN A 1 677 ? -17.916 1.025 36.673 1.00 94.94 677 ASN A CA 1
ATOM 5520 C C . ASN A 1 677 ? -17.256 2.409 36.588 1.00 94.94 677 ASN A C 1
ATOM 5522 O O . ASN A 1 677 ? -16.419 2.737 37.427 1.00 94.94 677 ASN A O 1
ATOM 5526 N N . PHE A 1 678 ? -17.674 3.276 35.659 1.00 93.38 678 PHE A N 1
ATOM 5527 C CA . PHE A 1 678 ? -17.102 4.624 35.545 1.00 93.38 678 PHE A CA 1
ATOM 5528 C C . PHE A 1 678 ? -17.338 5.493 36.789 1.00 93.38 678 PHE A C 1
ATOM 5530 O O . PHE A 1 678 ? -16.502 6.339 37.111 1.00 93.38 678 PHE A O 1
ATOM 5537 N N . ARG A 1 679 ? -18.428 5.281 37.541 1.00 94.12 679 ARG A N 1
ATOM 5538 C CA . ARG A 1 679 ? -18.669 5.985 38.816 1.00 94.12 679 ARG A CA 1
ATOM 5539 C C . ARG A 1 679 ? -17.649 5.628 39.901 1.00 94.12 679 ARG A C 1
ATOM 5541 O O . ARG A 1 679 ? -17.359 6.495 40.728 1.00 94.12 679 ARG A O 1
ATOM 5548 N N . LYS A 1 680 ? -17.106 4.403 39.874 1.00 94.38 680 LYS A N 1
ATOM 5549 C CA . LYS A 1 680 ? -16.092 3.896 40.820 1.00 94.38 680 LYS A CA 1
ATOM 5550 C C . LYS A 1 680 ? -14.677 4.413 40.538 1.00 94.38 680 LYS A C 1
ATOM 5552 O O . LYS A 1 680 ? -13.796 4.250 41.381 1.00 94.38 680 LYS A O 1
ATOM 5557 N N . LEU A 1 681 ? -14.458 5.064 39.393 1.00 89.25 681 LEU A N 1
ATOM 5558 C CA . LEU A 1 681 ? -13.212 5.784 39.134 1.00 89.25 681 LEU A CA 1
ATOM 5559 C C . LEU A 1 681 ? -13.044 6.942 40.127 1.00 89.25 681 LEU A C 1
ATOM 5561 O O . LEU A 1 681 ? -14.017 7.610 40.491 1.00 89.25 681 LEU A O 1
ATOM 5565 N N . GLN A 1 682 ? -11.804 7.197 40.533 1.00 89.00 682 GLN A N 1
ATOM 5566 C CA . GLN A 1 682 ? -11.427 8.323 41.387 1.00 89.00 682 GLN A CA 1
ATOM 5567 C C . GLN A 1 682 ? -11.635 9.662 40.670 1.00 89.00 682 GLN A C 1
ATOM 5569 O O . GLN A 1 682 ? -11.534 9.759 39.446 1.00 89.00 682 GLN A O 1
ATOM 5574 N N . SER A 1 683 ? -11.927 10.717 41.434 1.00 78.69 683 SER A N 1
ATOM 5575 C CA . SER A 1 683 ? -12.171 12.071 40.913 1.00 78.69 683 SER A CA 1
ATOM 5576 C C . SER A 1 683 ? -11.000 12.654 40.124 1.00 78.69 683 SER A C 1
ATOM 5578 O O . SER A 1 683 ? -11.213 13.462 39.224 1.00 78.69 683 SER A O 1
ATOM 5580 N N . GLU A 1 684 ? -9.786 12.238 40.464 1.00 80.19 684 GLU A N 1
ATOM 5581 C CA . GLU A 1 684 ? -8.518 12.651 39.881 1.00 80.19 684 GLU A CA 1
ATOM 5582 C C . GLU A 1 684 ? -8.289 12.037 38.494 1.00 80.19 684 GLU A C 1
ATOM 5584 O O . GLU A 1 684 ? -7.485 12.567 37.726 1.00 80.19 684 GLU A O 1
ATOM 5589 N N . ASN A 1 685 ? -8.997 10.953 38.140 1.00 74.56 685 ASN A N 1
ATOM 5590 C CA . ASN A 1 685 ? -8.861 10.340 36.823 1.00 74.56 685 ASN A CA 1
ATOM 5591 C C . ASN A 1 685 ? -9.404 11.311 35.748 1.00 74.56 685 ASN A C 1
ATOM 5593 O O . ASN A 1 685 ? -10.609 11.597 35.719 1.00 74.56 685 ASN A O 1
ATOM 5597 N N . PRO A 1 686 ? -8.557 11.782 34.810 1.00 76.69 686 PRO A N 1
ATOM 5598 C CA . PRO A 1 686 ? -8.938 12.803 33.834 1.00 76.69 686 PRO A CA 1
ATOM 5599 C C . PRO A 1 686 ? -10.004 12.321 32.839 1.00 76.69 686 PRO A C 1
ATOM 5601 O O . PRO A 1 686 ? -10.702 13.137 32.235 1.00 76.69 686 PRO A O 1
ATOM 5604 N N . ARG A 1 687 ? -10.156 11.003 32.660 1.00 80.25 687 ARG A N 1
ATOM 5605 C CA . ARG A 1 687 ? -11.122 10.395 31.735 1.00 80.25 687 ARG A CA 1
ATOM 5606 C C . ARG A 1 687 ? -12.472 10.110 32.376 1.00 80.25 687 ARG A C 1
ATOM 5608 O O . ARG A 1 687 ? -13.452 9.976 31.645 1.00 80.25 687 ARG A O 1
ATOM 5615 N N . ARG A 1 688 ? -12.561 10.076 33.711 1.00 85.31 688 ARG A N 1
ATOM 5616 C CA . ARG A 1 688 ? -13.780 9.708 34.453 1.00 85.31 688 ARG A CA 1
ATOM 5617 C C . ARG A 1 688 ? -15.020 10.442 33.957 1.00 85.31 688 ARG A C 1
ATOM 5619 O O . ARG A 1 688 ? -15.992 9.804 33.569 1.00 85.31 688 ARG A O 1
ATOM 5626 N N . ASN A 1 689 ? -14.985 11.774 33.933 1.00 82.81 689 ASN A N 1
ATOM 5627 C CA . ASN A 1 689 ? -16.151 12.581 33.558 1.00 82.81 689 ASN A CA 1
ATOM 5628 C C . ASN A 1 689 ? -16.539 12.380 32.082 1.00 82.81 689 ASN A C 1
ATOM 5630 O O . ASN A 1 689 ? -17.725 12.347 31.750 1.00 82.81 689 ASN A O 1
ATOM 5634 N N . SER A 1 690 ? -15.553 12.202 31.197 1.00 83.81 690 SER A N 1
ATOM 5635 C CA . SER A 1 690 ? -15.783 11.961 29.768 1.00 83.81 690 SER A CA 1
ATOM 5636 C C . SER A 1 690 ? -16.419 10.588 29.519 1.00 83.81 690 SER A C 1
ATOM 5638 O O . SER A 1 690 ? -17.438 10.495 28.832 1.00 83.81 690 SER A O 1
ATOM 5640 N N . LEU A 1 691 ? -15.884 9.536 30.138 1.00 87.25 691 LEU A N 1
ATOM 5641 C CA . LEU A 1 691 ? -16.409 8.174 30.026 1.00 87.25 691 LEU A CA 1
ATOM 5642 C C . LEU A 1 691 ? -17.801 8.052 30.655 1.00 87.25 691 LEU A C 1
ATOM 5644 O O . LEU A 1 691 ? -18.731 7.552 30.018 1.00 87.25 691 LEU A O 1
ATOM 5648 N N . LEU A 1 692 ? -17.970 8.591 31.866 1.00 88.56 692 LEU A N 1
ATOM 5649 C CA . LEU A 1 692 ? -19.239 8.579 32.587 1.00 88.56 692 LEU A CA 1
ATOM 5650 C C . LEU A 1 692 ? -20.331 9.330 31.817 1.00 88.56 692 LEU A C 1
ATOM 5652 O O . LEU A 1 692 ? -21.415 8.792 31.608 1.00 88.56 692 LEU A O 1
ATOM 5656 N N . SER A 1 693 ? -20.044 10.543 31.334 1.00 85.50 693 SER A N 1
ATOM 5657 C CA . SER A 1 693 ? -21.016 11.313 30.544 1.00 85.50 693 SER A CA 1
ATOM 5658 C C . SER A 1 693 ? -21.401 10.617 29.235 1.00 85.50 693 SER A C 1
ATOM 5660 O O . SER A 1 693 ? -22.564 10.670 28.841 1.00 85.50 693 SER A O 1
ATOM 5662 N N . SER A 1 694 ? -20.464 9.919 28.587 1.00 89.69 694 SER A N 1
ATOM 5663 C CA . SER A 1 694 ? -20.737 9.150 27.367 1.00 89.69 694 SER A CA 1
ATOM 5664 C C . SER A 1 694 ? -21.660 7.957 27.638 1.00 89.69 694 SER A C 1
ATOM 5666 O O . SER A 1 694 ? -22.602 7.723 26.878 1.00 89.69 694 SER A O 1
ATOM 5668 N N . ALA A 1 695 ? -21.436 7.228 28.738 1.00 90.88 695 ALA A N 1
ATOM 5669 C CA . ALA A 1 695 ? -22.316 6.141 29.176 1.00 90.88 695 ALA A CA 1
ATOM 5670 C C . ALA A 1 695 ? -23.728 6.647 29.507 1.00 90.88 695 ALA A C 1
ATOM 5672 O O . ALA A 1 695 ? -24.707 6.078 29.022 1.00 90.88 695 ALA A O 1
ATOM 5673 N N . LEU A 1 696 ? -23.831 7.761 30.242 1.00 91.12 696 LEU A N 1
ATOM 5674 C CA . LEU A 1 696 ? -25.106 8.399 30.586 1.00 91.12 696 LEU A CA 1
ATOM 5675 C C . LEU A 1 696 ? -25.907 8.785 29.336 1.00 91.12 696 LEU A C 1
ATOM 5677 O O . LEU A 1 696 ? -27.094 8.470 29.246 1.00 91.12 696 LEU A O 1
ATOM 5681 N N . LEU A 1 697 ? -25.259 9.410 28.344 1.00 90.44 697 LEU A N 1
ATOM 5682 C CA . LEU A 1 697 ? -25.914 9.798 27.091 1.00 90.44 697 LEU A CA 1
ATOM 5683 C C . LEU A 1 697 ? -26.421 8.596 26.301 1.00 90.44 697 LEU A C 1
ATOM 5685 O O . LEU A 1 697 ? -27.556 8.613 25.830 1.00 90.44 697 LEU A O 1
ATOM 5689 N N . LYS A 1 698 ? -25.611 7.540 26.180 1.00 92.06 698 LYS A N 1
ATOM 5690 C CA . LYS A 1 698 ? -26.027 6.323 25.476 1.00 92.06 698 LYS A CA 1
ATOM 5691 C C . LYS A 1 698 ? -27.148 5.590 26.196 1.00 92.06 698 LYS A C 1
ATOM 5693 O O . LYS A 1 698 ? -28.081 5.124 25.545 1.00 92.06 698 LYS A O 1
ATOM 5698 N N . ARG A 1 699 ? -27.121 5.552 27.531 1.00 92.38 699 ARG A N 1
ATOM 5699 C CA . ARG A 1 699 ? -28.228 5.013 28.328 1.00 92.38 699 ARG A CA 1
ATOM 5700 C C . ARG A 1 699 ? -29.516 5.794 28.060 1.00 92.38 699 ARG A C 1
ATOM 5702 O O . ARG A 1 699 ? -30.542 5.172 27.787 1.00 92.38 699 ARG A O 1
ATOM 5709 N N . ALA A 1 700 ? -29.441 7.127 28.047 1.00 90.00 700 ALA A N 1
ATOM 5710 C CA . ALA A 1 700 ? -30.579 8.028 27.856 1.00 90.00 700 ALA A CA 1
ATOM 5711 C C . ALA A 1 700 ? -31.336 7.824 26.529 1.00 90.00 700 ALA A C 1
ATOM 5713 O O . ALA A 1 700 ? -32.536 8.084 26.472 1.00 90.00 700 ALA A O 1
ATOM 5714 N N . GLU A 1 701 ? -30.683 7.322 25.472 1.00 88.19 701 GLU A N 1
ATOM 5715 C CA . GLU A 1 701 ? -31.318 7.057 24.166 1.00 88.19 701 GLU A CA 1
ATOM 5716 C C . GLU A 1 701 ? -32.477 6.045 24.247 1.00 88.19 701 GLU A C 1
ATOM 5718 O O . GLU A 1 701 ? -33.390 6.092 23.424 1.00 88.19 701 GLU A O 1
ATOM 5723 N N . SER A 1 702 ? -32.453 5.151 25.241 1.00 83.62 702 SER A N 1
ATOM 5724 C CA . SER A 1 702 ? -33.406 4.042 25.399 1.00 83.62 702 SER A CA 1
ATOM 5725 C C . SER A 1 702 ? -34.410 4.220 26.544 1.00 83.62 702 SER A C 1
ATOM 5727 O O . SER A 1 702 ? -35.223 3.325 26.781 1.00 83.62 702 SER A O 1
ATOM 5729 N N . ARG A 1 703 ? -34.346 5.341 27.275 1.00 87.19 703 ARG A N 1
ATOM 5730 C CA . ARG A 1 703 ? -35.152 5.581 28.483 1.00 87.19 703 ARG A CA 1
ATOM 5731 C C . ARG A 1 703 ? -36.361 6.469 28.228 1.00 87.19 703 ARG A C 1
ATOM 5733 O O . ARG A 1 703 ? -36.471 7.117 27.185 1.00 87.19 703 ARG A O 1
ATOM 5740 N N . ASP A 1 704 ? -37.278 6.469 29.192 1.00 86.00 704 ASP A N 1
ATOM 5741 C CA . ASP A 1 704 ? -38.425 7.370 29.183 1.00 86.00 704 ASP A CA 1
ATOM 5742 C C . ASP A 1 704 ? -37.985 8.837 29.317 1.00 86.00 704 ASP A C 1
ATOM 5744 O O . ASP A 1 704 ? -36.849 9.139 29.670 1.00 86.00 704 ASP A O 1
ATOM 5748 N N . GLU A 1 705 ? -38.870 9.781 28.998 1.00 76.06 705 GLU A N 1
ATOM 5749 C CA . GLU A 1 705 ? -38.514 11.207 28.958 1.00 76.06 705 GLU A CA 1
ATOM 5750 C C . GLU A 1 705 ? -38.081 11.780 30.324 1.00 76.06 705 GLU A C 1
ATOM 5752 O O . GLU A 1 705 ? -37.348 12.770 30.356 1.00 76.06 705 GLU A O 1
ATOM 5757 N N . ALA A 1 706 ? -38.494 11.172 31.443 1.00 76.06 706 ALA A N 1
ATOM 5758 C CA . ALA A 1 706 ? -38.104 11.611 32.782 1.00 76.06 706 ALA A CA 1
ATOM 5759 C C . ALA A 1 706 ? -36.668 11.177 33.109 1.00 76.06 706 ALA A C 1
ATOM 5761 O O . ALA A 1 706 ? -35.815 12.028 33.365 1.00 76.06 706 ALA A O 1
ATOM 5762 N N . GLU A 1 707 ? -36.373 9.880 33.001 1.00 83.19 707 GLU A N 1
ATOM 5763 C CA . GLU A 1 707 ? -35.039 9.328 33.241 1.00 83.19 707 GLU A CA 1
ATOM 5764 C C . GLU A 1 707 ? -34.041 9.868 32.204 1.00 83.19 707 GLU A C 1
ATOM 5766 O O . GLU A 1 707 ? -32.951 10.321 32.546 1.00 83.19 707 GLU A O 1
ATOM 5771 N N . LYS A 1 708 ? -34.435 9.941 30.928 1.00 86.88 708 LYS A N 1
ATOM 5772 C CA . LYS A 1 708 ? -33.626 10.526 29.848 1.00 86.88 708 LYS A CA 1
ATOM 5773 C C . LYS A 1 708 ? -33.197 11.957 30.150 1.00 86.88 708 LYS A C 1
ATOM 5775 O O . LYS A 1 708 ? -32.051 12.317 29.878 1.00 86.88 708 LYS A O 1
ATOM 5780 N N . ARG A 1 709 ? -34.092 12.776 30.710 1.00 83.81 709 ARG A N 1
ATOM 5781 C CA . ARG A 1 709 ? -33.762 14.148 31.105 1.00 83.81 709 ARG A CA 1
ATOM 5782 C C . ARG A 1 709 ? -32.691 14.163 32.186 1.00 83.81 709 ARG A C 1
ATOM 5784 O O . ARG A 1 709 ? -31.714 14.891 32.025 1.00 83.81 709 ARG A O 1
ATOM 5791 N N . ASP A 1 710 ? -32.870 13.396 33.254 1.00 85.44 710 ASP A N 1
ATOM 5792 C CA . ASP A 1 710 ? -31.942 13.398 34.387 1.00 85.44 710 ASP A CA 1
ATOM 5793 C C . ASP A 1 710 ? -30.533 12.969 33.949 1.00 85.44 710 ASP A C 1
ATOM 5795 O O . ASP A 1 710 ? -29.546 13.626 34.291 1.00 85.44 710 ASP A O 1
ATOM 5799 N N . LEU A 1 711 ? -30.443 11.959 33.078 1.00 88.69 711 LEU A N 1
ATOM 5800 C CA . LEU A 1 711 ? -29.180 11.500 32.491 1.00 88.69 711 LEU A CA 1
ATOM 5801 C C . LEU A 1 711 ? -28.507 12.568 31.616 1.00 88.69 711 LEU A C 1
ATOM 5803 O O . LEU A 1 711 ? -27.292 12.756 31.687 1.00 88.69 711 LEU A O 1
ATOM 5807 N N . ILE A 1 712 ? -29.280 13.295 30.802 1.00 85.31 712 ILE A N 1
ATOM 5808 C CA . ILE A 1 712 ? -28.763 14.386 29.960 1.00 85.31 712 ILE A CA 1
ATOM 5809 C C . ILE A 1 712 ? -28.289 15.566 30.818 1.00 85.31 712 ILE A C 1
ATOM 5811 O O . ILE A 1 712 ? -27.238 16.147 30.539 1.00 85.31 712 ILE A O 1
ATOM 5815 N N . VAL A 1 713 ? -29.036 15.914 31.869 1.00 77.38 713 VAL A N 1
ATOM 5816 C CA . VAL A 1 713 ? -28.660 16.957 32.835 1.00 77.38 713 VAL A CA 1
ATOM 5817 C C . VAL A 1 713 ? -27.342 16.599 33.513 1.00 77.38 713 VAL A C 1
ATOM 5819 O O . VAL A 1 713 ? -26.444 17.439 33.593 1.00 77.38 713 VAL A O 1
ATOM 5822 N N . GLU A 1 714 ? -27.191 15.354 33.960 1.00 83.19 714 GLU A N 1
ATOM 5823 C CA . GLU A 1 714 ? -25.951 14.885 34.570 1.00 83.19 714 GLU A CA 1
ATOM 5824 C C . GLU A 1 714 ? -24.782 14.906 33.571 1.00 83.19 714 GLU A C 1
ATOM 5826 O O . GLU A 1 714 ? -23.716 15.437 33.889 1.00 83.19 714 GLU A O 1
ATOM 5831 N N . ALA A 1 715 ? -24.984 14.446 32.333 1.00 81.19 715 ALA A N 1
ATOM 5832 C CA . ALA A 1 715 ? -23.958 14.500 31.290 1.00 81.19 715 ALA A CA 1
ATOM 5833 C C . ALA A 1 715 ? -23.498 15.938 30.970 1.00 81.19 715 ALA A C 1
ATOM 5835 O O . ALA A 1 715 ? -22.305 16.174 30.764 1.00 81.19 715 ALA A O 1
ATOM 5836 N N . LEU A 1 716 ? -24.415 16.915 30.979 1.00 70.69 716 LEU A N 1
ATOM 5837 C CA . LEU A 1 716 ? -24.072 18.333 30.826 1.00 70.69 716 LEU A CA 1
ATOM 5838 C C . LEU A 1 716 ? -23.293 18.879 32.030 1.00 70.69 716 LEU A C 1
ATOM 5840 O O . LEU A 1 716 ? -22.340 19.635 31.842 1.00 70.69 716 LEU A O 1
ATOM 5844 N N . ARG A 1 717 ? -23.657 18.491 33.261 1.00 73.88 717 ARG A N 1
ATOM 5845 C CA . ARG A 1 717 ? -22.921 18.878 34.483 1.00 73.88 717 ARG A CA 1
ATOM 5846 C C . ARG A 1 717 ? -21.488 18.346 34.480 1.00 73.88 717 ARG A C 1
ATOM 5848 O O . ARG A 1 717 ? -20.590 19.019 34.977 1.00 73.88 717 ARG A O 1
ATOM 5855 N N . LEU A 1 718 ? -21.272 17.181 33.871 1.00 72.94 718 LEU A N 1
ATOM 5856 C CA . LEU A 1 718 ? -19.948 16.598 33.636 1.00 72.94 718 LEU A CA 1
ATOM 5857 C C . LEU A 1 718 ? -19.173 17.274 32.485 1.00 72.94 718 LEU A C 1
ATOM 5859 O O . LEU A 1 718 ? -18.027 16.910 32.232 1.00 72.94 718 LEU A O 1
ATOM 5863 N N . GLY A 1 719 ? -19.764 18.268 31.810 1.00 68.06 719 GLY A N 1
ATOM 5864 C CA . GLY A 1 719 ? -19.109 19.086 30.790 1.00 68.06 719 GLY A CA 1
ATOM 5865 C C . GLY A 1 719 ? -19.093 18.480 29.386 1.00 68.06 719 GLY A C 1
ATOM 5866 O O . GLY A 1 719 ? -18.269 18.890 28.571 1.00 68.06 719 GLY A O 1
ATOM 5867 N N . ASN A 1 720 ? -19.965 17.514 29.078 1.00 76.06 720 ASN A N 1
ATOM 5868 C CA . ASN A 1 720 ? -19.989 16.880 27.759 1.00 76.06 720 ASN A CA 1
ATOM 5869 C C . ASN A 1 720 ? -20.774 17.726 26.730 1.00 76.06 720 ASN A C 1
ATOM 5871 O O . ASN A 1 720 ? -21.994 17.872 26.861 1.00 76.06 720 ASN A O 1
ATOM 5875 N N . PRO A 1 721 ? -20.128 18.255 25.672 1.00 75.25 721 PRO A N 1
ATOM 5876 C CA . PRO A 1 721 ? -20.792 19.103 24.682 1.00 75.25 721 PRO A CA 1
ATOM 5877 C C . PRO A 1 721 ? -21.762 18.337 23.768 1.00 75.25 721 PRO A C 1
ATOM 5879 O O . PRO A 1 721 ? -22.645 18.956 23.170 1.00 75.25 721 PRO A O 1
ATOM 5882 N N . GLU A 1 722 ? -21.636 17.012 23.645 1.00 83.94 722 GLU A N 1
ATOM 5883 C CA . GLU A 1 722 ? -22.556 16.187 22.848 1.00 83.94 722 GLU A CA 1
ATOM 5884 C C . GLU A 1 722 ? -23.945 16.115 23.487 1.00 83.94 722 GLU A C 1
ATOM 5886 O O . GLU A 1 722 ? -24.951 16.040 22.781 1.00 83.94 722 GLU A O 1
ATOM 5891 N N . ALA A 1 723 ? -24.021 16.270 24.814 1.00 80.94 723 ALA A N 1
ATOM 5892 C CA . ALA A 1 723 ? -25.277 16.347 25.553 1.00 80.94 723 ALA A CA 1
ATOM 5893 C C . ALA A 1 723 ? -26.117 17.585 25.183 1.00 80.94 723 ALA A C 1
ATOM 5895 O O . ALA A 1 723 ? -27.330 17.598 25.404 1.00 80.94 723 ALA A O 1
ATOM 5896 N N . CYS A 1 724 ? -25.512 18.619 24.577 1.00 78.31 724 CYS A N 1
ATOM 5897 C CA . CYS A 1 724 ? -26.223 19.838 24.198 1.00 78.31 724 CYS A CA 1
ATOM 5898 C C . CYS A 1 724 ? -27.328 19.584 23.164 1.00 78.31 724 CYS A C 1
ATOM 5900 O O . CYS A 1 724 ? -28.366 20.236 23.221 1.00 78.31 724 CYS A O 1
ATOM 5902 N N . GLN A 1 725 ? -27.131 18.669 22.209 1.00 85.06 725 GLN A N 1
ATOM 5903 C CA . GLN A 1 725 ? -28.139 18.402 21.178 1.00 85.06 725 GLN A CA 1
ATOM 5904 C C . GLN A 1 725 ? -29.369 17.661 21.740 1.00 85.06 725 GLN A C 1
ATOM 5906 O O . GLN A 1 725 ? -30.477 18.162 21.541 1.00 85.06 725 GLN A O 1
ATOM 5911 N N . PRO A 1 726 ? -29.226 16.544 22.482 1.00 85.25 726 PRO A N 1
ATOM 5912 C CA . PRO A 1 726 ? -30.342 15.919 23.193 1.00 85.25 726 PRO A CA 1
ATOM 5913 C C . PRO A 1 726 ? -31.068 16.884 24.138 1.00 85.25 726 PRO A C 1
ATOM 5915 O O . PRO A 1 726 ? -32.295 16.906 24.166 1.00 85.25 726 PRO A O 1
ATOM 5918 N N . ALA A 1 727 ? -30.330 17.740 24.851 1.00 81.62 727 ALA A N 1
ATOM 5919 C CA . ALA A 1 727 ? -30.914 18.748 25.733 1.00 81.62 727 ALA A CA 1
ATOM 5920 C C . ALA A 1 727 ? -31.772 19.781 24.985 1.00 81.62 727 ALA A C 1
ATOM 5922 O O . ALA A 1 727 ? -32.841 20.156 25.464 1.00 81.62 727 ALA A O 1
ATOM 5923 N N . ARG A 1 728 ? -31.349 20.213 23.790 1.00 80.50 728 ARG A N 1
ATOM 5924 C CA . ARG A 1 728 ? -32.171 21.079 22.927 1.00 80.50 728 ARG A CA 1
ATOM 5925 C C . ARG A 1 728 ? -33.444 20.383 22.465 1.00 80.50 728 ARG A C 1
ATOM 5927 O O . ARG A 1 728 ? -34.498 20.995 22.522 1.00 80.50 728 ARG A O 1
ATOM 5934 N N . LEU A 1 729 ? -33.369 19.109 22.079 1.00 82.69 729 LEU A N 1
ATOM 5935 C CA . LEU A 1 729 ? -34.556 18.346 21.680 1.00 82.69 729 LEU A CA 1
ATOM 5936 C C . LEU A 1 729 ? -35.566 18.213 22.828 1.00 82.69 729 LEU A C 1
ATOM 5938 O O . LEU A 1 729 ? -36.765 18.315 22.590 1.00 82.69 729 LEU A O 1
ATOM 5942 N N . LEU A 1 730 ? -35.104 18.050 24.074 1.00 78.44 730 LEU A N 1
ATOM 5943 C CA . LEU A 1 730 ? -35.983 18.080 25.251 1.00 78.44 730 LEU A CA 1
ATOM 5944 C C . LEU A 1 730 ? -36.670 19.443 25.426 1.00 78.44 730 LEU A C 1
ATOM 5946 O O . LEU A 1 730 ? -37.850 19.501 25.781 1.00 78.44 730 LEU A O 1
ATOM 5950 N N . LEU A 1 731 ? -35.948 20.539 25.167 1.00 73.25 731 LEU A N 1
ATOM 5951 C CA . LEU A 1 731 ? -36.525 21.884 25.168 1.00 73.25 731 LEU A CA 1
ATOM 5952 C C . LEU A 1 731 ? -37.566 22.030 24.045 1.00 73.25 731 LEU A C 1
ATOM 5954 O O . LEU A 1 731 ? -38.686 22.446 24.325 1.00 73.25 731 LEU A O 1
ATOM 5958 N N . ASP A 1 732 ? -37.245 21.618 22.819 1.00 73.25 732 ASP A N 1
ATOM 5959 C CA . ASP A 1 732 ? -38.127 21.708 21.648 1.00 73.25 732 ASP A CA 1
ATOM 5960 C C . ASP A 1 732 ? -39.393 20.837 21.774 1.00 73.25 732 ASP A C 1
ATOM 5962 O O . ASP A 1 732 ? -40.495 21.294 21.470 1.00 73.25 732 ASP A O 1
ATOM 5966 N N . ASN A 1 733 ? -39.285 19.615 22.304 1.00 69.50 733 ASN A N 1
ATOM 5967 C CA . ASN A 1 733 ? -40.434 18.726 22.514 1.00 69.50 733 ASN A CA 1
ATOM 5968 C C . ASN A 1 733 ? -41.414 19.275 23.563 1.00 69.50 733 ASN A C 1
ATOM 5970 O O . ASN A 1 733 ? -42.634 19.187 23.391 1.00 69.50 733 ASN A O 1
ATOM 5974 N N . ARG A 1 734 ? -40.908 19.889 24.643 1.00 64.75 734 ARG A N 1
ATOM 5975 C CA . ARG A 1 734 ? -41.766 20.580 25.622 1.00 64.75 734 ARG A CA 1
ATOM 5976 C C . ARG A 1 734 ? -42.474 21.788 24.998 1.00 64.75 734 ARG A C 1
ATOM 5978 O O . ARG A 1 734 ? -43.629 22.050 25.342 1.00 64.75 734 ARG A O 1
ATOM 5985 N N . LEU A 1 735 ? -41.829 22.483 24.056 1.00 57.00 735 LEU A N 1
ATOM 5986 C CA . LEU A 1 735 ? -42.430 23.604 23.324 1.00 57.00 735 LEU A CA 1
ATOM 5987 C C . LEU A 1 735 ? -43.595 23.152 22.428 1.00 57.00 735 LEU A C 1
ATOM 5989 O O . LEU A 1 735 ? -44.605 23.850 22.337 1.00 57.00 735 LEU A O 1
ATOM 5993 N N . ASP A 1 736 ? -43.501 21.975 21.810 1.00 51.59 736 ASP A N 1
ATOM 5994 C CA . ASP A 1 736 ? -44.568 21.430 20.961 1.00 51.59 736 ASP A CA 1
ATOM 5995 C C . ASP A 1 736 ? -45.812 21.025 21.777 1.00 51.59 736 ASP A C 1
ATOM 5997 O O . ASP A 1 736 ? -46.949 21.264 21.360 1.00 51.59 736 ASP A O 1
ATOM 6001 N N . HIS A 1 737 ? -45.618 20.514 22.998 1.00 51.19 737 HIS A N 1
ATOM 6002 C CA . HIS A 1 737 ? -46.713 20.282 23.946 1.00 51.19 737 HIS A CA 1
ATOM 6003 C C . HIS A 1 737 ? -47.392 21.579 24.407 1.00 51.19 737 HIS A C 1
ATOM 6005 O O . HIS A 1 737 ? -48.619 21.614 24.492 1.00 51.19 737 HIS A O 1
ATOM 6011 N N . GLN A 1 738 ? -46.635 22.656 24.645 1.00 51.38 738 GLN A N 1
ATOM 6012 C CA . GLN A 1 738 ? -47.205 23.969 24.984 1.00 51.38 738 GLN A CA 1
ATOM 6013 C C . GLN A 1 738 ? -47.983 24.594 23.814 1.00 51.38 738 GLN A C 1
ATOM 6015 O O . GLN A 1 738 ? -48.997 25.249 24.039 1.00 51.38 738 GLN A O 1
ATOM 6020 N N . ARG A 1 739 ? -47.564 24.355 22.563 1.00 48.72 739 ARG A N 1
ATOM 6021 C CA . ARG A 1 739 ? -48.281 24.810 21.355 1.00 48.72 739 ARG A CA 1
ATOM 6022 C C . ARG A 1 739 ? -49.588 24.055 21.088 1.00 48.72 739 ARG A C 1
ATOM 6024 O O . ARG A 1 739 ? -50.491 24.624 20.482 1.00 48.72 739 ARG A O 1
ATOM 6031 N N . ARG A 1 740 ? -49.696 22.788 21.510 1.00 42.19 740 ARG A N 1
ATOM 6032 C CA . ARG A 1 740 ? -50.881 21.931 21.284 1.00 42.19 740 ARG A CA 1
ATOM 6033 C C . ARG A 1 740 ? -52.051 22.188 22.237 1.00 42.19 740 ARG A C 1
ATOM 6035 O O . ARG A 1 740 ? -53.135 21.675 21.973 1.00 42.19 740 ARG A O 1
ATOM 6042 N N . PHE A 1 741 ? -51.881 22.977 23.298 1.00 45.97 741 PHE A N 1
ATOM 6043 C CA . PHE A 1 741 ? -53.016 23.506 24.058 1.00 45.97 741 PHE A CA 1
ATOM 6044 C C . PHE A 1 741 ? -53.530 24.776 23.359 1.00 45.97 741 PHE A C 1
ATOM 6046 O O . PHE A 1 741 ? -52.841 25.798 23.386 1.00 45.97 741 PHE A O 1
ATOM 6053 N N . PRO A 1 742 ? -54.705 24.744 22.700 1.00 42.81 742 PRO A N 1
ATOM 6054 C CA . PRO A 1 742 ? -55.188 25.887 21.940 1.00 42.81 742 PRO A CA 1
ATOM 6055 C C . PRO A 1 742 ? -55.470 27.054 22.888 1.00 42.81 742 PRO A C 1
ATOM 6057 O O . PRO A 1 742 ? -56.133 26.891 23.917 1.00 42.81 742 PRO A O 1
ATOM 6060 N N . LEU A 1 743 ? -54.978 28.239 22.514 1.00 43.66 743 LEU A N 1
ATOM 6061 C CA . LEU A 1 743 ? -55.171 29.504 23.230 1.00 43.66 743 LEU A CA 1
ATOM 6062 C C . LEU A 1 743 ? -56.627 29.715 23.691 1.00 43.66 743 LEU A C 1
ATOM 6064 O O . LEU A 1 743 ? -56.844 30.345 24.723 1.00 43.66 743 LEU A O 1
ATOM 6068 N N . GLU A 1 744 ? -57.620 29.209 22.951 1.00 43.56 744 GLU A N 1
ATOM 6069 C CA . GLU A 1 744 ? -59.043 29.339 23.284 1.00 43.56 744 GLU A CA 1
ATOM 6070 C C . GLU A 1 744 ? -59.469 28.596 24.559 1.00 43.56 744 GLU A C 1
ATOM 6072 O O . GLU A 1 744 ? -60.210 29.166 25.359 1.00 43.56 744 GLU A O 1
ATOM 6077 N N . ALA A 1 745 ? -58.974 27.378 24.807 1.00 44.12 745 ALA A N 1
ATOM 6078 C CA . ALA A 1 745 ? -59.357 26.598 25.991 1.00 44.12 745 ALA A CA 1
ATOM 6079 C C . ALA A 1 745 ? -58.792 27.195 27.295 1.00 44.12 745 ALA A C 1
ATOM 6081 O O . ALA A 1 745 ? -59.358 27.021 28.373 1.00 44.12 745 ALA A O 1
ATOM 6082 N N . ILE A 1 746 ? -57.678 27.926 27.194 1.00 46.31 746 ILE A N 1
ATOM 6083 C CA . ILE A 1 746 ? -57.026 28.603 28.322 1.00 46.31 746 ILE A CA 1
ATOM 6084 C C . ILE A 1 746 ? -57.620 30.003 28.531 1.00 46.31 746 ILE A C 1
ATOM 6086 O O . ILE A 1 746 ? -57.886 30.375 29.674 1.00 46.31 746 ILE A O 1
ATOM 6090 N N . LYS A 1 747 ? -57.922 30.742 27.449 1.00 45.03 747 LYS A N 1
ATOM 6091 C CA . LYS A 1 747 ? -58.666 32.016 27.504 1.00 45.03 747 LYS A CA 1
ATOM 6092 C C . LYS A 1 747 ? -60.004 31.863 28.229 1.00 45.03 747 LYS A C 1
ATOM 6094 O O . LYS A 1 747 ? -60.326 32.694 29.067 1.00 45.03 747 LYS A O 1
ATOM 6099 N N . GLN A 1 748 ? -60.742 30.784 27.965 1.00 44.97 748 GLN A N 1
ATOM 6100 C CA . GLN A 1 748 ? -62.031 30.521 28.618 1.00 44.97 748 GLN A CA 1
ATOM 6101 C C . GLN A 1 748 ? -61.928 30.186 30.111 1.00 44.97 748 GLN A C 1
ATOM 6103 O O . GLN A 1 748 ? -62.903 30.357 30.835 1.00 44.97 748 GLN A O 1
ATOM 6108 N N . LYS A 1 749 ? -60.777 29.696 30.585 1.00 42.19 749 LYS A N 1
ATOM 6109 C CA . LYS A 1 749 ? -60.612 29.261 31.980 1.00 42.19 749 LYS A CA 1
ATOM 6110 C C . LYS A 1 749 ? -59.997 30.338 32.884 1.00 42.19 749 LYS A C 1
ATOM 6112 O O . LYS A 1 749 ? -60.161 30.250 34.096 1.00 42.19 749 LYS A O 1
ATOM 6117 N N . TYR A 1 750 ? -59.305 31.333 32.314 1.00 42.22 750 TYR A N 1
ATOM 6118 C CA . TYR A 1 750 ? -58.493 32.291 33.080 1.00 42.22 750 TYR A CA 1
ATOM 6119 C C . TYR A 1 750 ? -58.625 33.778 32.673 1.00 42.22 750 TYR A C 1
ATOM 6121 O O . TYR A 1 750 ? -57.940 34.602 33.271 1.00 42.22 750 TYR A O 1
ATOM 6129 N N . CYS A 1 751 ? -59.496 34.163 31.726 1.00 39.72 751 CYS A N 1
ATOM 6130 C CA . CYS A 1 751 ? -59.848 35.577 31.483 1.00 39.72 751 CYS A CA 1
ATOM 6131 C C . CYS A 1 751 ? -61.295 35.872 31.931 1.00 39.72 751 CYS A C 1
ATOM 6133 O O . CYS A 1 751 ? -62.212 35.280 31.362 1.00 39.72 751 CYS A O 1
ATOM 6135 N N . PRO A 1 752 ? -61.536 36.798 32.881 1.00 43.22 752 PRO A N 1
ATOM 6136 C CA . PRO A 1 752 ? -62.860 37.378 33.108 1.00 43.22 752 PRO A CA 1
ATOM 6137 C C . PRO A 1 752 ? -63.210 38.399 32.010 1.00 43.22 752 PRO A C 1
ATOM 6139 O O . PRO A 1 752 ? -62.322 38.952 31.365 1.00 43.22 752 PRO A O 1
ATOM 6142 N N . GLU A 1 753 ? -64.503 38.666 31.817 1.00 43.41 753 GLU A N 1
ATOM 6143 C CA . GLU A 1 753 ? -65.078 39.473 30.721 1.00 43.41 753 GLU A CA 1
ATOM 6144 C C . GLU A 1 753 ? -64.796 40.994 30.777 1.00 43.41 753 GLU A C 1
ATOM 6146 O O . GLU A 1 753 ? -65.319 41.734 29.946 1.00 43.41 753 GLU A O 1
ATOM 6151 N N . ASP A 1 754 ? -63.969 41.481 31.708 1.00 42.31 754 ASP A N 1
ATOM 6152 C CA . ASP A 1 754 ? -63.763 42.918 31.931 1.00 42.31 754 ASP A CA 1
ATOM 6153 C C . ASP A 1 754 ? -62.440 43.437 31.307 1.00 42.31 754 ASP A C 1
ATOM 6155 O O . ASP A 1 754 ? -61.356 42.998 31.724 1.00 42.31 754 ASP A O 1
ATOM 6159 N N . PRO A 1 755 ? -62.480 44.361 30.319 1.00 40.47 755 PRO A N 1
ATOM 6160 C CA . PRO A 1 755 ? -61.296 44.862 29.612 1.00 40.47 755 PRO A CA 1
ATOM 6161 C C . PRO A 1 755 ? -60.311 45.676 30.465 1.00 40.47 755 PRO A C 1
ATOM 6163 O O . PRO A 1 755 ? -59.193 45.910 30.005 1.00 40.47 755 PRO A O 1
ATOM 6166 N N . GLU A 1 756 ? -60.695 46.111 31.672 1.00 40.03 756 GLU A N 1
ATOM 6167 C CA . GLU A 1 756 ? -59.841 46.917 32.563 1.00 40.03 756 GLU A CA 1
ATOM 6168 C C . GLU A 1 756 ? -59.126 46.117 33.669 1.00 40.03 756 GLU A C 1
ATOM 6170 O O . GLU A 1 756 ? -58.368 46.693 34.451 1.00 40.03 756 GLU A O 1
ATOM 6175 N N . SER A 1 757 ? -59.280 44.787 33.738 1.00 39.81 757 SER A N 1
ATOM 6176 C CA . SER A 1 757 ? -58.503 43.999 34.708 1.00 39.81 757 SER A CA 1
ATOM 6177 C C . SER A 1 757 ? -57.032 43.856 34.273 1.00 39.81 757 SER A C 1
ATOM 6179 O O . SER A 1 757 ? -56.733 43.476 33.141 1.00 39.81 757 SER A O 1
ATOM 6181 N N . GLU A 1 758 ? -56.100 44.152 35.188 1.00 41.06 758 GLU A N 1
ATOM 6182 C CA . GLU A 1 758 ? -54.625 44.138 35.055 1.00 41.06 758 GLU A CA 1
ATOM 6183 C C . GLU A 1 758 ? -53.984 42.774 34.669 1.00 41.06 758 GLU A C 1
ATOM 6185 O O . GLU A 1 758 ? -52.822 42.508 34.978 1.00 41.06 758 GLU A O 1
ATOM 6190 N N . MET A 1 759 ? -54.679 41.879 33.970 1.00 41.59 759 MET A N 1
ATOM 6191 C CA . MET A 1 759 ? -54.133 40.618 33.463 1.00 41.59 759 MET A CA 1
ATOM 6192 C C . MET A 1 759 ? -53.979 40.656 31.943 1.00 41.59 759 MET A C 1
ATOM 6194 O O . MET A 1 759 ? -54.692 39.980 31.204 1.00 41.59 759 MET A O 1
ATOM 6198 N N . GLN A 1 760 ? -52.992 41.403 31.445 1.00 44.66 760 GLN A N 1
ATOM 6199 C CA . GLN A 1 760 ? -52.512 41.193 30.081 1.00 44.66 760 GLN A CA 1
ATOM 6200 C C . GLN A 1 760 ? -50.999 41.009 30.031 1.00 44.66 760 GLN A C 1
ATOM 6202 O O . GLN A 1 760 ? -50.215 41.902 30.344 1.00 44.66 760 GLN A O 1
ATOM 6207 N N . ILE A 1 761 ? -50.644 39.831 29.505 1.00 39.47 761 ILE A N 1
ATOM 6208 C CA . ILE A 1 761 ? -49.315 39.295 29.197 1.00 39.47 761 ILE A CA 1
ATOM 6209 C C . ILE A 1 761 ? -48.684 38.557 30.385 1.00 39.47 761 ILE A C 1
ATOM 6211 O O . ILE A 1 761 ? -47.825 39.083 31.081 1.00 39.47 761 ILE A O 1
ATOM 6215 N N . VAL A 1 762 ? -49.048 37.283 30.548 1.00 39.59 762 VAL A N 1
ATOM 6216 C CA . VAL A 1 762 ? -48.156 36.285 31.159 1.00 39.59 762 VAL A CA 1
ATOM 6217 C C . VAL A 1 762 ? -47.117 35.937 30.082 1.00 39.59 762 VAL A C 1
ATOM 6219 O O . VAL A 1 762 ? -47.493 35.354 29.059 1.00 39.59 762 VAL A O 1
ATOM 6222 N N . PRO A 1 763 ? -45.829 36.318 30.207 1.00 41.22 763 PRO A N 1
ATOM 6223 C CA . PRO A 1 763 ? -44.787 35.667 29.430 1.00 41.22 763 PRO A CA 1
ATOM 6224 C C . PRO A 1 763 ? -44.803 34.203 29.856 1.00 41.22 763 PRO A C 1
ATOM 6226 O O . PRO A 1 763 ? -44.743 33.913 31.050 1.00 41.22 763 PRO A O 1
ATOM 6229 N N . TRP A 1 764 ? -44.933 33.290 28.901 1.00 51.62 764 TRP A N 1
ATOM 6230 C CA . TRP A 1 764 ? -44.844 31.856 29.152 1.00 51.62 764 TRP A CA 1
ATOM 6231 C C . TRP A 1 764 ? -43.395 31.549 29.541 1.00 51.62 764 TRP A C 1
ATOM 6233 O O . TRP A 1 764 ? -42.574 31.206 28.701 1.00 51.62 764 TRP A O 1
ATOM 6243 N N . LEU A 1 765 ? -43.050 31.800 30.804 1.00 46.41 765 LEU A N 1
ATOM 6244 C CA . LEU A 1 765 ? -41.711 31.589 31.330 1.00 46.41 765 LEU A CA 1
ATOM 6245 C C . LEU A 1 765 ? -41.362 30.114 31.147 1.00 46.41 765 LEU A C 1
ATOM 6247 O O . LEU A 1 765 ? -42.170 29.226 31.437 1.00 46.41 765 LEU A O 1
ATOM 6251 N N . PHE A 1 766 ? -40.147 29.857 30.668 1.00 50.53 766 PHE A N 1
ATOM 6252 C CA . PHE A 1 766 ? -39.576 28.521 30.711 1.00 50.53 766 PHE A CA 1
ATOM 6253 C C . PHE A 1 766 ? -39.738 27.970 32.138 1.00 50.53 766 PHE A C 1
ATOM 6255 O O . PHE A 1 766 ? -39.526 28.679 33.123 1.00 50.53 766 PHE A O 1
ATOM 6262 N N . SER A 1 767 ? -40.127 26.700 32.266 1.00 56.50 767 SER A N 1
ATOM 6263 C CA . SER A 1 767 ? -40.105 26.035 33.574 1.00 56.50 767 SER A CA 1
ATOM 6264 C C . SER A 1 767 ? -38.702 26.145 34.194 1.00 56.50 767 SER A C 1
ATOM 6266 O O . SER A 1 767 ? -37.720 26.224 33.451 1.00 56.50 767 SER A O 1
ATOM 6268 N N . LYS A 1 768 ? -38.584 26.126 35.531 1.00 54.69 768 LYS A N 1
ATOM 6269 C CA . LYS A 1 768 ? -37.289 26.100 36.252 1.00 54.69 768 LYS A CA 1
ATOM 6270 C C . LYS A 1 768 ? -36.298 25.118 35.603 1.00 54.69 768 LYS A C 1
ATOM 6272 O O . LYS A 1 768 ? -35.157 25.468 35.322 1.00 54.69 768 LYS A O 1
ATOM 6277 N N . ASP A 1 769 ? -36.812 23.951 35.232 1.00 57.34 769 ASP A N 1
ATOM 6278 C CA . ASP A 1 769 ? -36.147 22.888 34.474 1.00 57.34 769 ASP A CA 1
ATOM 6279 C C . ASP A 1 769 ? -35.531 23.310 33.130 1.00 57.34 769 ASP A C 1
ATOM 6281 O O . ASP A 1 769 ? -34.457 22.859 32.740 1.00 57.34 769 ASP A O 1
ATOM 6285 N N . SER A 1 770 ? -36.240 24.140 32.373 1.00 64.25 770 SER A N 1
ATOM 6286 C CA . SER A 1 770 ? -35.839 24.570 31.036 1.00 64.25 770 SER A CA 1
ATOM 6287 C C . SER A 1 770 ? -34.762 25.655 31.096 1.00 64.25 770 SER A C 1
ATOM 6289 O O . SER A 1 770 ? -33.852 25.657 30.268 1.00 64.25 770 SER A O 1
ATOM 6291 N N . TYR A 1 771 ? -34.823 26.540 32.096 1.00 63.00 771 TYR A N 1
ATOM 6292 C CA . TYR A 1 771 ? -33.740 27.487 32.371 1.00 63.00 771 TYR A CA 1
ATOM 6293 C C . TYR A 1 771 ? -32.483 26.782 32.883 1.00 63.00 771 TYR A C 1
ATOM 6295 O O . TYR A 1 771 ? -31.382 27.135 32.466 1.00 63.00 771 TYR A O 1
ATOM 6303 N N . GLU A 1 772 ? -32.642 25.758 33.724 1.00 62.69 772 GLU A N 1
ATOM 6304 C CA . GLU A 1 772 ? -31.532 24.911 34.161 1.00 62.69 772 GLU A CA 1
ATOM 6305 C C . GLU A 1 772 ? -30.841 24.237 32.964 1.00 62.69 772 GLU A C 1
ATOM 6307 O O . GLU A 1 772 ? -29.622 24.318 32.834 1.00 62.69 772 GLU A O 1
ATOM 6312 N N . LEU A 1 773 ? -31.597 23.648 32.032 1.00 64.75 773 LEU A N 1
ATOM 6313 C CA . LEU A 1 773 ? -31.034 23.050 30.815 1.00 64.75 773 LEU A CA 1
ATOM 6314 C C . LEU A 1 773 ? -30.309 24.076 29.929 1.00 64.75 773 LEU A C 1
ATOM 6316 O O . LEU A 1 773 ? -29.222 23.789 29.431 1.00 64.75 773 LEU A O 1
ATOM 6320 N N . LEU A 1 774 ? -30.869 25.276 29.746 1.00 65.88 774 LEU A N 1
ATOM 6321 C CA . LEU A 1 774 ? -30.226 26.356 28.983 1.00 65.88 774 LEU A CA 1
ATOM 6322 C C . LEU A 1 774 ? -28.894 26.797 29.609 1.00 65.88 774 LEU A C 1
ATOM 6324 O O . LEU A 1 774 ? -27.912 26.985 28.889 1.00 65.88 774 LEU A O 1
ATOM 6328 N N . ALA A 1 775 ? -28.855 26.921 30.936 1.00 59.47 775 ALA A N 1
ATOM 6329 C CA . ALA A 1 775 ? -27.646 27.217 31.698 1.00 59.47 775 ALA A CA 1
ATOM 6330 C C . ALA A 1 775 ? -26.604 26.092 31.601 1.00 59.47 775 ALA A C 1
ATOM 6332 O O . ALA A 1 775 ? -25.414 26.335 31.436 1.00 59.47 775 ALA A O 1
ATOM 6333 N N . LEU A 1 776 ? -27.037 24.838 31.661 1.00 59.84 776 LEU A N 1
ATOM 6334 C CA . LEU A 1 776 ? -26.133 23.699 31.531 1.00 59.84 776 LEU A CA 1
ATOM 6335 C C . LEU A 1 776 ? -25.563 23.571 30.108 1.00 59.84 776 LEU A C 1
ATOM 6337 O O . LEU A 1 776 ? -24.393 23.229 29.949 1.00 59.84 776 LEU A O 1
ATOM 6341 N N . ILE A 1 777 ? -26.338 23.917 29.072 1.00 63.75 777 ILE A N 1
ATOM 6342 C CA . ILE A 1 777 ? -25.850 24.001 27.686 1.00 63.75 777 ILE A CA 1
ATOM 6343 C C . ILE A 1 777 ? -24.766 25.078 27.547 1.00 63.75 777 ILE A C 1
ATOM 6345 O O . ILE A 1 777 ? -23.774 24.834 26.862 1.00 63.75 777 ILE A O 1
ATOM 6349 N N . SER A 1 778 ? -24.925 26.245 28.182 1.00 58.78 778 SER A N 1
ATOM 6350 C CA . SER A 1 778 ? -23.907 27.304 28.121 1.00 58.78 778 SER A CA 1
ATOM 6351 C C . SER A 1 778 ? -22.617 26.915 28.835 1.00 58.78 778 SER A C 1
ATOM 6353 O O . SER A 1 778 ? -21.539 27.165 28.302 1.00 58.78 778 SER A O 1
ATOM 6355 N N . ILE A 1 779 ? -22.720 26.226 29.975 1.00 58.59 779 ILE A N 1
ATOM 6356 C CA . ILE A 1 779 ? -21.565 25.706 30.717 1.00 58.59 779 ILE A CA 1
ATOM 6357 C C . ILE A 1 779 ? -20.829 24.618 29.922 1.00 58.59 779 ILE A C 1
ATOM 6359 O O . ILE A 1 779 ? -19.599 24.590 29.931 1.00 58.59 779 ILE A O 1
ATOM 6363 N N . ALA A 1 780 ? -21.558 23.725 29.247 1.00 60.38 780 ALA A N 1
ATOM 6364 C CA . ALA A 1 780 ? -20.967 22.634 28.473 1.00 60.38 780 ALA A CA 1
ATOM 6365 C C . ALA A 1 780 ? -20.384 23.101 27.125 1.00 60.38 780 ALA A C 1
ATOM 6367 O O . ALA A 1 780 ? -19.388 22.550 26.659 1.00 60.38 780 ALA A O 1
ATOM 6368 N N . SER A 1 781 ? -20.991 24.100 26.469 1.00 68.06 781 SER A N 1
ATOM 6369 C CA . SER A 1 781 ? -20.467 24.677 25.227 1.00 68.06 781 SER A CA 1
ATOM 637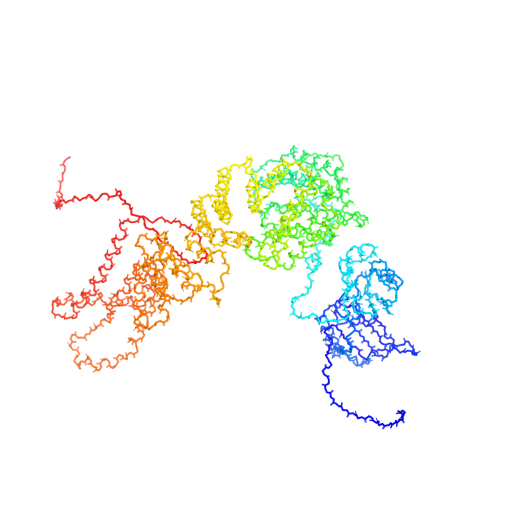0 C C . SER A 1 781 ? -21.072 26.048 24.903 1.00 68.06 781 SER A C 1
ATOM 6372 O O . SER A 1 781 ? -22.205 26.161 24.426 1.00 68.06 781 SER A O 1
ATOM 6374 N N . GLU A 1 782 ? -20.248 27.089 25.023 1.00 62.47 782 GLU A N 1
ATOM 6375 C CA . GLU A 1 782 ? -20.599 28.469 24.665 1.00 62.47 782 GLU A CA 1
ATOM 6376 C C . GLU A 1 782 ? -21.036 28.596 23.196 1.00 62.47 782 GLU A C 1
ATOM 6378 O O . GLU A 1 782 ? -22.099 29.139 22.898 1.00 62.47 782 GLU A O 1
ATOM 6383 N N . LYS A 1 783 ? -20.291 27.979 22.267 1.00 72.06 783 LYS A N 1
ATOM 6384 C CA . LYS A 1 783 ? -20.642 27.944 20.837 1.00 72.06 783 LYS A CA 1
ATOM 6385 C C . LYS A 1 783 ? -22.020 27.323 20.593 1.00 72.06 783 LYS A C 1
ATOM 6387 O O . LYS A 1 783 ? -22.779 27.800 19.745 1.00 72.06 783 LYS A O 1
ATOM 6392 N N . ASN A 1 784 ? -22.355 26.243 21.300 1.00 66.00 784 ASN A N 1
ATOM 6393 C CA . ASN A 1 784 ? -23.671 25.627 21.172 1.00 66.00 784 ASN A CA 1
ATOM 6394 C C . ASN A 1 784 ? -24.754 26.523 21.780 1.00 66.00 784 ASN A C 1
ATOM 6396 O O . ASN A 1 784 ? -25.814 26.685 21.177 1.00 66.00 784 ASN A O 1
ATOM 6400 N N . TYR A 1 785 ? -24.515 27.136 22.928 1.00 62.31 785 TYR A N 1
ATOM 6401 C CA . TYR A 1 785 ? -25.469 28.078 23.497 1.00 62.31 785 TYR A CA 1
ATOM 6402 C C . TYR A 1 785 ? -25.734 29.276 22.570 1.00 62.31 785 TYR A C 1
ATOM 6404 O O . TYR A 1 785 ? -26.892 29.586 22.281 1.00 62.31 785 TYR A O 1
ATOM 6412 N N . GLU A 1 786 ? -24.691 29.892 22.012 1.00 63.38 786 GLU A N 1
ATOM 6413 C CA . GLU A 1 786 ? -24.824 30.984 21.043 1.00 63.38 786 GLU A CA 1
ATOM 6414 C C . GLU A 1 786 ? -25.605 30.575 19.795 1.00 63.38 786 GLU A C 1
ATOM 6416 O O . GLU A 1 786 ? -26.506 31.284 19.350 1.00 63.38 786 GLU A O 1
ATOM 6421 N N . ASN A 1 787 ? -25.277 29.418 19.220 1.00 70.75 787 ASN A N 1
ATOM 6422 C CA . ASN A 1 787 ? -25.980 28.927 18.042 1.00 70.75 787 ASN A CA 1
ATOM 6423 C C . ASN A 1 787 ? -27.465 28.704 18.341 1.00 70.75 787 ASN A C 1
ATOM 6425 O O . ASN A 1 787 ? -28.314 29.089 17.541 1.00 70.75 787 ASN A O 1
ATOM 6429 N N . TYR A 1 788 ? -27.794 28.115 19.491 1.00 66.75 788 TYR A N 1
ATOM 6430 C CA . TYR A 1 788 ? -29.182 27.852 19.868 1.00 66.75 788 TYR A CA 1
ATOM 6431 C C . TYR A 1 788 ? -29.956 29.137 20.172 1.00 66.75 788 TYR A C 1
ATOM 6433 O O . TYR A 1 788 ? -31.057 29.326 19.668 1.00 66.75 788 TYR A O 1
ATOM 6441 N N . SER A 1 789 ? -29.363 30.060 20.928 1.00 60.62 789 SER A N 1
ATOM 6442 C CA . SER A 1 789 ? -29.965 31.365 21.238 1.00 60.62 789 SER A CA 1
ATOM 6443 C C . SER A 1 789 ? -30.176 32.238 19.994 1.00 60.62 789 SER A C 1
ATOM 6445 O O . SER A 1 789 ? -31.158 32.975 19.924 1.00 60.62 789 SER A O 1
ATOM 6447 N N . LYS A 1 790 ? -29.309 32.139 18.976 1.00 61.78 790 LYS A N 1
ATOM 6448 C CA . LYS A 1 790 ? -29.462 32.842 17.687 1.00 61.78 790 LYS A CA 1
ATOM 6449 C C . LYS A 1 790 ? -30.520 32.213 16.775 1.00 61.78 790 LYS A C 1
ATOM 6451 O O . LYS A 1 790 ? -31.153 32.931 16.006 1.00 61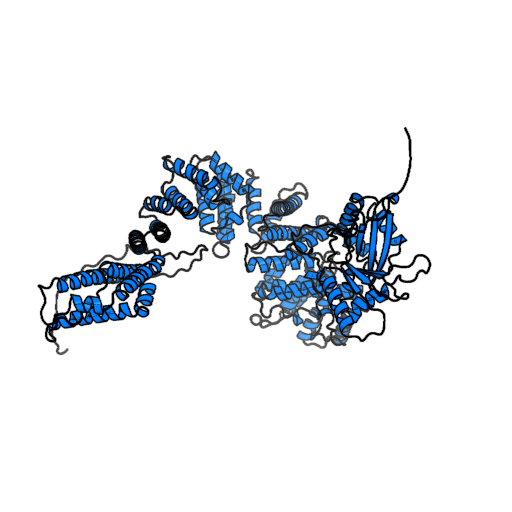.78 790 LYS A O 1
ATOM 6456 N N . THR A 1 791 ? -30.705 30.897 16.843 1.00 59.97 791 THR A N 1
ATOM 6457 C CA . THR A 1 791 ? -31.588 30.156 15.923 1.00 59.97 791 THR A CA 1
ATOM 6458 C C . THR A 1 791 ? -32.970 29.866 16.489 1.00 59.97 791 THR A C 1
ATOM 6460 O O . THR A 1 791 ? -33.906 29.734 15.708 1.00 59.97 791 THR A O 1
ATOM 6463 N N . SER A 1 792 ? -33.128 29.804 17.814 1.00 59.28 792 SER A N 1
ATOM 6464 C CA . SER A 1 792 ? -34.418 29.590 18.470 1.00 59.28 792 SER A CA 1
ATOM 6465 C C . SER A 1 792 ? -35.196 30.911 18.562 1.00 59.28 792 SER A C 1
ATOM 6467 O O . SER A 1 792 ? -34.834 31.783 19.361 1.00 59.28 792 SER A O 1
ATOM 6469 N N . PRO A 1 793 ? -36.297 31.082 17.802 1.00 53.19 793 PRO A N 1
ATOM 6470 C CA . PRO A 1 793 ? -37.085 32.313 17.826 1.00 53.19 793 PRO A CA 1
ATOM 6471 C C . PRO A 1 793 ? -37.677 32.577 19.215 1.00 53.19 793 PRO A C 1
ATOM 6473 O O . PRO A 1 793 ? -37.835 33.722 19.621 1.00 53.19 793 PRO A O 1
ATOM 6476 N N . LEU A 1 794 ? -37.974 31.523 19.978 1.00 51.03 794 LEU A N 1
ATOM 6477 C CA . LEU A 1 794 ? -38.621 31.599 21.288 1.00 51.03 794 LEU A CA 1
ATOM 6478 C C . LEU A 1 794 ? -37.665 31.992 22.416 1.00 51.03 794 LEU A C 1
ATOM 6480 O O . LEU A 1 794 ? -38.040 32.848 23.203 1.00 51.03 794 LEU A O 1
ATOM 6484 N N . VAL A 1 795 ? -36.416 31.505 22.449 1.00 53.88 795 VAL A N 1
ATOM 6485 C CA . VAL A 1 795 ? -35.413 31.978 23.433 1.00 53.88 795 VAL A CA 1
ATOM 6486 C C . VAL A 1 795 ? -35.212 33.494 23.308 1.00 53.88 795 VAL A C 1
ATOM 6488 O O . VAL A 1 795 ? -35.188 34.206 24.311 1.00 53.88 795 VAL A O 1
ATOM 6491 N N . GLN A 1 796 ? -35.172 34.008 22.074 1.00 53.16 796 GLN A N 1
ATOM 6492 C CA . GLN A 1 796 ? -35.113 35.449 21.805 1.00 53.16 796 GLN A CA 1
ATOM 6493 C C . GLN A 1 796 ? -36.388 36.183 22.225 1.00 53.16 796 GLN A C 1
ATOM 6495 O O . GLN A 1 796 ? -36.322 37.324 22.683 1.00 53.16 796 GLN A O 1
ATOM 6500 N N . THR A 1 797 ? -37.551 35.546 22.078 1.00 51.88 797 THR A N 1
ATOM 6501 C CA . THR A 1 797 ? -38.837 36.162 22.410 1.00 51.88 797 THR A CA 1
ATOM 6502 C C . THR A 1 797 ? -39.096 36.161 23.920 1.00 51.88 797 THR A C 1
ATOM 6504 O O . THR A 1 797 ? -39.529 37.181 24.446 1.00 51.88 797 THR A O 1
ATOM 6507 N N . ASP A 1 798 ? -38.797 35.077 24.634 1.00 50.59 798 ASP A N 1
ATOM 6508 C CA . ASP A 1 798 ? -39.079 34.919 26.064 1.00 50.59 798 ASP A CA 1
ATOM 6509 C C . ASP A 1 798 ? -38.061 35.632 26.948 1.00 50.59 798 ASP A C 1
ATOM 6511 O O . ASP A 1 798 ? -38.467 36.245 27.931 1.00 50.59 798 ASP A O 1
ATOM 6515 N N . LEU A 1 799 ? -36.771 35.678 26.587 1.00 49.91 799 LEU A N 1
ATOM 6516 C CA . LEU A 1 799 ? -35.806 36.547 27.282 1.00 49.91 799 LEU A CA 1
ATOM 6517 C C . LEU A 1 799 ? -36.189 38.024 27.128 1.00 49.91 799 LEU A C 1
ATOM 6519 O O . LEU A 1 799 ? -36.144 38.788 28.092 1.00 49.91 799 LEU A O 1
ATOM 6523 N N . ARG A 1 800 ? -36.633 38.422 25.929 1.00 48.41 800 ARG A N 1
ATOM 6524 C CA . ARG A 1 800 ? -37.090 39.789 25.647 1.00 48.41 800 ARG A CA 1
ATOM 6525 C C . ARG A 1 800 ? -38.393 40.122 26.373 1.00 48.41 800 ARG A C 1
ATOM 6527 O O . ARG A 1 800 ? -38.499 41.208 26.930 1.00 48.41 800 ARG A O 1
ATOM 6534 N N . LYS A 1 801 ? -39.366 39.204 26.396 1.00 45.44 801 LYS A N 1
ATOM 6535 C CA . LYS A 1 801 ? -40.658 39.376 27.083 1.00 45.44 801 LYS A CA 1
ATOM 6536 C C . LYS A 1 801 ? -40.530 39.320 28.603 1.00 45.44 801 LYS A C 1
ATOM 6538 O O . LYS A 1 801 ? -41.190 40.103 29.269 1.00 45.44 801 LYS A O 1
ATOM 6543 N N . SER A 1 802 ? -39.671 38.457 29.144 1.00 45.88 802 SER A N 1
ATOM 6544 C CA . SER A 1 802 ? -39.385 38.394 30.586 1.00 45.88 802 SER A CA 1
ATOM 6545 C C . SER A 1 802 ? -38.693 39.671 31.056 1.00 45.88 802 SER A C 1
ATOM 6547 O O . SER A 1 802 ? -39.071 40.217 32.086 1.00 45.88 802 SER A O 1
ATOM 6549 N N . ARG A 1 803 ? -37.756 40.210 30.258 1.00 46.41 803 ARG A N 1
ATOM 6550 C CA . ARG A 1 803 ? -37.141 41.524 30.501 1.00 46.41 803 ARG A CA 1
ATOM 6551 C C . ARG A 1 803 ? -38.176 42.657 30.454 1.00 46.41 803 ARG A C 1
ATOM 6553 O O . ARG A 1 803 ? -38.221 43.459 31.375 1.00 46.41 803 ARG A O 1
ATOM 6560 N N . LEU A 1 804 ? -39.060 42.668 29.451 1.00 46.34 804 LEU A N 1
ATOM 6561 C CA . LEU A 1 804 ? -40.142 43.660 29.334 1.00 46.34 804 LEU A CA 1
ATOM 6562 C C . LEU A 1 804 ? -41.176 43.574 30.471 1.00 46.34 804 LEU A C 1
ATOM 6564 O O . LEU A 1 804 ? -41.711 44.594 30.896 1.00 46.34 804 LEU A O 1
ATOM 6568 N N . ALA A 1 805 ? -41.493 42.366 30.942 1.00 45.38 805 ALA A N 1
ATOM 6569 C CA . ALA A 1 805 ? -42.401 42.153 32.066 1.00 45.38 805 ALA A CA 1
ATOM 6570 C C . ALA A 1 805 ? -41.774 42.610 33.390 1.00 45.38 805 ALA A C 1
ATOM 6572 O O . ALA A 1 805 ? -42.469 43.213 34.203 1.00 45.38 805 ALA A O 1
ATOM 6573 N N . LEU A 1 806 ? -40.467 42.387 33.573 1.00 45.56 806 LEU A N 1
ATOM 6574 C CA . LEU A 1 806 ? -39.714 42.890 34.722 1.00 45.56 806 LEU A CA 1
ATOM 6575 C C . LEU A 1 806 ? -39.681 44.423 34.736 1.00 45.56 806 LEU A C 1
ATOM 6577 O O . LEU A 1 806 ? -40.057 45.026 35.733 1.00 45.56 806 LEU A O 1
ATOM 6581 N N . GLU A 1 807 ? -39.345 45.045 33.601 1.00 49.25 807 GLU A N 1
ATOM 6582 C CA . GLU A 1 807 ? -39.338 46.506 33.440 1.00 49.25 807 GLU A CA 1
ATOM 6583 C C . GLU A 1 807 ? -40.718 47.120 33.735 1.00 49.25 807 GLU A C 1
ATOM 6585 O O . GLU A 1 807 ? -40.812 48.171 34.365 1.00 49.25 807 GLU A O 1
ATOM 6590 N N . ARG A 1 808 ? -41.809 46.454 33.332 1.00 48.94 808 ARG A N 1
ATOM 6591 C CA . ARG A 1 808 ? -43.182 46.902 33.629 1.00 48.94 808 ARG A CA 1
ATOM 6592 C C . ARG A 1 808 ? -43.572 46.723 35.097 1.00 48.94 808 ARG A C 1
ATOM 6594 O O . ARG A 1 808 ? -44.222 47.603 35.650 1.00 48.94 808 ARG A O 1
ATOM 6601 N N . LEU A 1 809 ? -43.193 45.615 35.732 1.00 45.62 809 LEU A N 1
ATOM 6602 C CA . LEU A 1 809 ? -43.450 45.379 37.159 1.00 45.62 809 LEU A CA 1
ATOM 6603 C C . LEU A 1 809 ? -42.658 46.352 38.045 1.00 45.62 809 LEU A C 1
ATOM 6605 O O . LEU A 1 809 ? -43.197 46.857 39.029 1.00 45.62 809 LEU A O 1
ATOM 6609 N N . GLU A 1 810 ? -41.420 46.670 37.659 1.00 49.44 810 GLU A N 1
ATOM 6610 C CA . GLU A 1 810 ? -40.592 47.701 38.294 1.00 49.44 810 GLU A CA 1
ATOM 6611 C C . GLU A 1 810 ? -41.197 49.104 38.127 1.00 49.44 810 GLU A C 1
ATOM 6613 O O . GLU A 1 810 ? -41.217 49.877 39.083 1.00 49.44 810 GLU A O 1
ATOM 6618 N N . GLN A 1 811 ? -41.765 49.416 36.956 1.00 50.62 811 GLN A N 1
ATOM 6619 C CA . GLN A 1 811 ? -42.485 50.675 36.713 1.00 50.62 811 GLN A CA 1
ATOM 6620 C C . GLN A 1 811 ? -43.796 50.799 37.509 1.00 50.62 811 GLN A C 1
ATOM 6622 O O . GLN A 1 811 ? -44.201 51.912 37.836 1.00 50.62 811 GLN A O 1
ATOM 6627 N N . LEU A 1 812 ? -44.455 49.682 37.833 1.00 49.22 812 LEU A N 1
ATOM 6628 C CA . LEU A 1 812 ? -45.733 49.647 38.559 1.00 49.22 812 LEU A CA 1
ATOM 6629 C C . LEU A 1 812 ? -45.584 49.589 40.092 1.00 49.22 812 LEU A C 1
ATOM 6631 O O . LEU A 1 812 ? -46.590 49.598 40.798 1.00 49.22 812 LEU A O 1
ATOM 6635 N N . GLY A 1 813 ? -44.363 49.512 40.632 1.00 47.84 813 GLY A N 1
ATOM 6636 C CA . GLY A 1 813 ? -44.104 49.586 42.079 1.00 47.84 813 GLY A CA 1
ATOM 6637 C C . GLY A 1 813 ? -44.617 48.406 42.925 1.00 47.84 813 GLY A C 1
ATOM 6638 O O . GLY A 1 813 ? -44.541 48.460 44.152 1.00 47.84 813 GLY A O 1
ATOM 6639 N N . LYS A 1 814 ? -45.116 47.319 42.317 1.00 53.44 814 LYS A N 1
ATOM 6640 C CA . LYS A 1 814 ? -45.600 46.114 43.023 1.00 53.44 814 LYS A CA 1
ATOM 6641 C C . LYS A 1 814 ? -44.432 45.169 43.329 1.00 53.44 814 LYS A C 1
ATOM 6643 O O . LYS A 1 814 ? -44.238 44.173 42.640 1.00 53.44 814 LYS A O 1
ATOM 6648 N N . GLN A 1 815 ? -43.626 45.502 44.337 1.00 51.72 815 GLN A N 1
ATOM 6649 C CA . GLN A 1 815 ? -42.344 44.825 44.577 1.00 51.72 815 GLN A CA 1
ATOM 6650 C C . GLN A 1 815 ? -42.345 43.599 45.506 1.00 51.72 815 GLN A C 1
ATOM 6652 O O . GLN A 1 815 ? -41.292 42.975 45.591 1.00 51.72 815 GLN A O 1
ATOM 6657 N N . THR A 1 816 ? -43.415 43.213 46.217 1.00 47.50 816 THR A N 1
ATOM 6658 C CA . THR A 1 816 ? -43.172 42.303 47.368 1.00 47.50 816 THR A CA 1
ATOM 6659 C C . THR A 1 816 ? -44.177 41.201 47.701 1.00 47.50 816 THR A C 1
ATOM 6661 O O . THR A 1 816 ? -43.789 40.310 48.448 1.00 47.50 816 THR A O 1
ATOM 6664 N N . GLU A 1 817 ? -45.402 41.159 47.166 1.00 45.66 817 GLU A N 1
ATOM 6665 C CA . GLU A 1 817 ? -46.405 40.195 47.688 1.00 45.66 817 GLU A CA 1
ATOM 6666 C C . GLU A 1 817 ? -47.082 39.286 46.657 1.00 45.66 817 GLU A C 1
ATOM 6668 O O . GLU A 1 817 ? -47.921 38.462 47.009 1.00 45.66 817 GLU A O 1
ATOM 6673 N N . SER A 1 818 ? -46.699 39.357 45.383 1.00 51.78 818 SER A N 1
ATOM 6674 C CA . SER A 1 818 ? -47.209 38.403 44.397 1.00 51.78 818 SER A CA 1
ATOM 6675 C C . SER A 1 818 ? -46.328 37.150 44.362 1.00 51.78 818 SER A C 1
ATOM 6677 O O . SER A 1 818 ? -45.136 37.251 44.059 1.00 51.78 818 SER A O 1
ATOM 6679 N N . GLU A 1 819 ? -46.906 35.961 44.590 1.00 45.94 819 GLU A N 1
ATOM 6680 C CA . GLU A 1 819 ? -46.243 34.659 44.352 1.00 45.94 819 GLU A CA 1
ATOM 6681 C C . GLU A 1 819 ? -45.580 34.601 42.962 1.00 45.94 819 GLU A C 1
ATOM 6683 O O . GLU A 1 819 ? -44.518 34.007 42.786 1.00 45.94 819 GLU A O 1
ATOM 6688 N N . TYR A 1 820 ? -46.158 35.312 41.990 1.00 45.62 820 TYR A N 1
ATOM 6689 C CA . TYR A 1 820 ? -45.665 35.441 40.625 1.00 45.62 820 TYR A CA 1
ATOM 6690 C C . TYR A 1 820 ? -44.364 36.256 40.518 1.00 45.62 820 TYR A C 1
ATOM 6692 O O . TYR A 1 820 ? -43.439 35.858 39.810 1.00 45.62 820 TYR A O 1
ATOM 6700 N N . TYR A 1 821 ? -44.247 37.366 41.258 1.00 47.84 821 TYR A N 1
ATOM 6701 C CA . TYR A 1 821 ? -43.011 38.156 41.326 1.00 47.84 821 TYR A CA 1
ATOM 6702 C C . TYR A 1 821 ? -41.887 37.350 41.989 1.00 47.84 821 TYR A C 1
ATOM 6704 O O . TYR A 1 821 ? -40.764 37.315 41.488 1.00 47.84 821 TYR A O 1
ATOM 6712 N N . ASN A 1 822 ? -42.205 36.617 43.060 1.00 50.91 822 ASN A N 1
ATOM 6713 C CA . ASN A 1 822 ? -41.240 35.762 43.750 1.00 50.91 822 ASN A CA 1
ATOM 6714 C C . ASN A 1 822 ? -40.755 34.598 42.866 1.00 50.91 822 ASN A C 1
ATOM 6716 O O . ASN A 1 822 ? -39.549 34.356 42.805 1.00 50.91 822 ASN A O 1
ATOM 6720 N N . ALA A 1 823 ? -41.645 33.945 42.109 1.00 45.41 823 ALA A N 1
ATOM 6721 C CA . ALA A 1 823 ? -41.280 32.885 41.164 1.00 45.41 823 ALA A CA 1
ATOM 6722 C C . ALA A 1 823 ? -40.406 33.396 40.000 1.00 45.41 823 ALA A C 1
ATOM 6724 O O . ALA A 1 823 ? -39.426 32.746 39.621 1.00 45.41 823 ALA A O 1
ATOM 6725 N N . ILE A 1 824 ? -40.705 34.586 39.462 1.00 48.28 824 ILE A N 1
ATOM 6726 C CA . ILE A 1 824 ? -39.877 35.253 38.442 1.00 48.28 824 ILE A CA 1
ATOM 6727 C C . ILE A 1 824 ? -38.491 35.582 39.002 1.00 48.28 824 ILE A C 1
ATOM 6729 O O . ILE A 1 824 ? -37.480 35.307 38.354 1.00 48.28 824 ILE A O 1
ATOM 6733 N N . MET A 1 825 ? -38.422 36.121 40.220 1.00 50.12 825 MET A N 1
ATOM 6734 C CA . MET A 1 825 ? -37.160 36.494 40.857 1.00 50.12 825 MET A CA 1
ATOM 6735 C C . MET A 1 825 ? -36.309 35.284 41.254 1.00 50.12 825 MET A C 1
ATOM 6737 O O . MET A 1 825 ? -35.088 35.350 41.128 1.00 50.12 825 MET A O 1
ATOM 6741 N N . GLU A 1 826 ? -36.901 34.169 41.691 1.00 48.69 826 GLU A N 1
ATOM 6742 C CA . GLU A 1 826 ? -36.167 32.918 41.947 1.00 48.69 826 GLU A CA 1
ATOM 6743 C C . GLU A 1 826 ? -35.592 32.341 40.642 1.00 48.69 826 GLU A C 1
ATOM 6745 O O . GLU A 1 826 ? -34.420 31.967 40.579 1.00 48.69 826 GLU A O 1
ATOM 6750 N N . THR A 1 827 ? -36.381 32.366 39.566 1.00 43.88 827 THR A N 1
ATOM 6751 C CA . THR A 1 827 ? -35.969 31.908 38.232 1.00 43.88 827 THR A CA 1
ATOM 6752 C C . THR A 1 827 ? -34.843 32.773 37.653 1.00 43.88 827 THR A C 1
ATOM 6754 O O . THR A 1 827 ? -33.856 32.253 37.132 1.00 43.88 827 THR A O 1
ATOM 6757 N N . LEU A 1 828 ? -34.930 34.098 37.808 1.00 47.12 828 LEU A N 1
ATOM 6758 C CA . LEU A 1 828 ? -33.879 35.034 37.406 1.00 47.12 828 LEU A CA 1
ATOM 6759 C C . LEU A 1 828 ? -32.634 34.941 38.292 1.00 47.12 828 LEU A C 1
ATOM 6761 O O . LEU A 1 828 ? -31.532 35.097 37.777 1.00 47.12 828 LEU A O 1
ATOM 6765 N N . LYS A 1 829 ? -32.769 34.644 39.591 1.00 48.59 829 LYS A N 1
ATOM 6766 C CA . LYS A 1 829 ? -31.626 34.357 40.476 1.00 48.59 829 LYS A CA 1
ATOM 6767 C C . LYS A 1 829 ? -30.895 33.083 40.062 1.00 48.59 829 LYS A C 1
ATOM 6769 O O . LYS A 1 829 ? -29.672 33.086 40.075 1.00 48.59 829 LYS A O 1
ATOM 6774 N N . LEU A 1 830 ? -31.607 32.032 39.657 1.00 45.22 830 LEU A N 1
ATOM 6775 C CA . LEU A 1 830 ? -31.002 30.797 39.141 1.00 45.22 830 LEU A CA 1
ATOM 6776 C C . LEU A 1 830 ? -30.301 31.031 37.796 1.00 45.22 830 LEU A C 1
ATOM 6778 O O . LEU A 1 830 ? -29.150 30.632 37.630 1.00 45.22 830 LEU A O 1
ATOM 6782 N N . ALA A 1 831 ? -30.948 31.750 36.873 1.00 43.47 831 ALA A N 1
ATOM 6783 C CA . ALA A 1 831 ? -30.341 32.144 35.602 1.00 43.47 831 ALA A CA 1
ATOM 6784 C C . ALA A 1 831 ? -29.107 33.042 35.809 1.00 43.47 831 ALA A C 1
ATOM 6786 O O . ALA A 1 831 ? -28.080 32.844 35.166 1.00 43.47 831 ALA A O 1
ATOM 6787 N N . LYS A 1 832 ? -29.176 33.991 36.750 1.00 42.31 832 LYS A N 1
ATOM 6788 C CA . LYS A 1 832 ? -28.068 34.881 37.109 1.00 42.31 832 LYS A CA 1
ATOM 6789 C C . LYS A 1 832 ? -26.939 34.142 37.828 1.00 42.31 832 LYS A C 1
ATOM 6791 O O . LYS A 1 832 ? -25.801 34.327 37.445 1.00 42.31 832 LYS A O 1
ATOM 6796 N N . SER A 1 833 ? -27.226 33.240 38.767 1.00 41.22 833 SER A N 1
ATOM 6797 C CA . SER A 1 833 ? -26.214 32.399 39.428 1.00 41.22 833 SER A CA 1
ATOM 6798 C C . SER A 1 833 ? -25.488 31.482 38.440 1.00 41.22 833 SER A C 1
ATOM 6800 O O . SER A 1 833 ? -24.296 31.229 38.603 1.00 41.22 833 SER A O 1
ATOM 6802 N N . ALA A 1 834 ? -26.184 30.995 37.410 1.00 41.47 834 ALA A N 1
ATOM 6803 C CA . ALA A 1 834 ? -25.569 30.245 36.321 1.00 41.47 834 ALA A CA 1
ATOM 6804 C C . ALA A 1 834 ? -24.706 31.133 35.404 1.00 41.47 834 ALA A C 1
ATOM 6806 O O . ALA A 1 834 ? -23.644 30.700 34.963 1.00 41.47 834 ALA A O 1
ATOM 6807 N N . MET A 1 835 ? -25.129 32.377 35.149 1.00 38.88 835 MET A N 1
ATOM 6808 C CA . MET A 1 835 ? -24.341 33.361 34.394 1.00 38.88 835 MET A CA 1
ATOM 6809 C C . MET A 1 835 ? -23.142 33.911 35.185 1.00 38.88 835 MET A C 1
ATOM 6811 O O . MET A 1 835 ? -22.084 34.125 34.608 1.00 38.88 835 MET A O 1
ATOM 6815 N N . ASP A 1 836 ? -23.249 34.069 36.502 1.00 39.31 836 ASP A N 1
ATOM 6816 C CA . ASP A 1 836 ? -22.151 34.503 37.374 1.00 39.31 836 ASP A CA 1
ATOM 6817 C C . ASP A 1 836 ? -21.078 33.399 37.499 1.00 39.31 836 ASP A C 1
ATOM 6819 O O . ASP A 1 836 ? -19.881 33.688 37.549 1.00 39.31 836 ASP A O 1
ATOM 6823 N N . GLY A 1 837 ? -21.479 32.120 37.438 1.00 40.69 837 GLY A N 1
ATOM 6824 C CA . GLY A 1 837 ? -20.558 30.982 37.293 1.00 40.69 837 GLY A CA 1
ATOM 6825 C C . GLY A 1 837 ? -19.829 30.929 35.940 1.00 40.69 837 GLY A C 1
ATOM 6826 O O . GLY A 1 837 ? -18.751 30.341 35.841 1.00 40.69 837 GLY A O 1
ATOM 6827 N N . LEU A 1 838 ? -20.393 31.570 34.913 1.00 36.06 838 LEU A N 1
ATOM 6828 C CA . LEU A 1 838 ? -19.792 31.787 33.592 1.00 36.06 838 LEU A CA 1
ATOM 6829 C C . LEU A 1 838 ? -18.697 32.866 33.673 1.00 36.06 838 LEU A C 1
ATOM 6831 O O . LEU A 1 838 ? -17.600 32.668 33.158 1.00 36.06 838 LEU A O 1
ATOM 6835 N N . THR A 1 839 ? -18.949 33.949 34.412 1.00 32.81 839 THR A N 1
ATOM 6836 C CA . THR A 1 839 ? -17.985 35.039 34.641 1.00 32.81 839 THR A CA 1
ATOM 6837 C C . THR A 1 839 ? -16.778 34.580 35.471 1.00 32.81 839 THR A C 1
ATOM 6839 O O . THR A 1 839 ? -15.640 34.872 35.119 1.00 32.81 839 THR A O 1
ATOM 6842 N N . ALA A 1 840 ? -16.988 33.763 36.511 1.00 36.66 840 ALA A N 1
ATOM 6843 C CA . ALA A 1 840 ? -15.902 33.231 37.347 1.00 36.66 840 ALA A CA 1
ATOM 6844 C C . ALA A 1 840 ? -14.957 32.250 36.613 1.00 36.66 840 ALA A C 1
ATOM 6846 O O . ALA A 1 840 ? -13.828 32.037 37.054 1.00 36.66 840 ALA A O 1
ATOM 6847 N N . LYS A 1 841 ? -15.395 31.653 35.494 1.00 39.38 841 LYS A N 1
ATOM 6848 C CA . LYS A 1 841 ? -14.559 30.802 34.628 1.00 39.38 841 LYS A CA 1
ATOM 6849 C C . LYS A 1 841 ? -13.795 31.587 33.556 1.00 39.38 841 LYS A C 1
ATOM 6851 O O . LYS A 1 841 ? -12.833 31.050 33.016 1.00 39.38 841 LYS A O 1
ATOM 6856 N N . LEU A 1 842 ? -14.193 32.824 33.254 1.00 35.22 842 LEU A N 1
ATOM 6857 C CA . LEU A 1 842 ? -13.576 33.644 32.205 1.00 35.22 842 LEU A CA 1
ATOM 6858 C C . LEU A 1 842 ? -12.380 34.479 32.701 1.00 35.22 842 LEU A C 1
ATOM 6860 O O . LEU A 1 842 ? -11.491 34.764 31.908 1.00 35.22 842 LEU A O 1
ATOM 6864 N N . ASP A 1 843 ? -12.286 34.784 33.999 1.00 33.88 843 ASP A N 1
ATOM 6865 C CA . ASP A 1 843 ? -11.200 35.619 34.553 1.00 33.88 843 ASP A CA 1
ATOM 6866 C C . ASP A 1 843 ? -9.931 34.837 34.981 1.00 33.88 843 ASP A C 1
ATOM 6868 O O . ASP A 1 843 ? -8.988 35.428 35.511 1.00 33.88 843 ASP A O 1
ATOM 6872 N N . GLY A 1 844 ? -9.869 33.512 34.762 1.00 33.59 844 GLY A N 1
ATOM 6873 C CA . GLY A 1 844 ? -8.821 32.653 35.347 1.00 33.59 844 GLY A CA 1
ATOM 6874 C C . GLY A 1 844 ? -8.108 31.633 34.447 1.00 33.59 844 GLY A C 1
ATOM 6875 O O . GLY A 1 844 ? -7.182 30.991 34.938 1.00 33.59 844 GLY A O 1
ATOM 6876 N N . TYR A 1 845 ? -8.483 31.458 33.174 1.00 31.55 845 TYR A N 1
ATOM 6877 C CA . TYR A 1 845 ? -7.918 30.405 32.310 1.00 31.55 845 TYR A CA 1
ATOM 6878 C C . TYR A 1 845 ? -7.376 30.963 30.984 1.00 31.55 845 TYR A C 1
ATOM 6880 O O . TYR A 1 845 ? -8.142 31.465 30.164 1.00 31.55 845 TYR A O 1
ATOM 6888 N N . GLU A 1 846 ? -6.066 30.839 30.736 1.00 30.45 846 GLU A N 1
ATOM 6889 C CA . GLU A 1 846 ? -5.502 30.999 29.386 1.00 30.45 846 GLU A CA 1
ATOM 6890 C C . GLU A 1 846 ? -5.779 29.733 28.560 1.00 30.45 846 GLU A C 1
ATOM 6892 O O . GLU A 1 846 ? -5.460 28.615 28.964 1.00 30.45 846 GLU A O 1
ATOM 6897 N N . MET A 1 847 ? -6.409 29.909 27.395 1.00 31.11 847 MET A N 1
ATOM 6898 C CA . MET A 1 847 ? -6.696 28.831 26.451 1.00 31.11 847 MET A CA 1
ATOM 6899 C C . MET A 1 847 ? -5.497 28.579 25.528 1.00 31.11 847 MET A C 1
ATOM 6901 O O . MET A 1 847 ? -5.308 29.313 24.558 1.00 31.11 847 MET A O 1
ATOM 6905 N N . GLU A 1 848 ? -4.739 27.503 25.748 1.00 27.00 848 GLU A N 1
ATOM 6906 C CA . GLU A 1 848 ? -3.816 26.983 24.731 1.00 27.00 848 GLU A CA 1
ATOM 6907 C C . GLU A 1 848 ? -4.526 25.990 23.798 1.00 27.00 848 GLU A C 1
ATOM 6909 O O . GLU A 1 848 ? -5.037 24.948 24.211 1.00 27.00 848 GLU A O 1
ATOM 6914 N N . LYS A 1 849 ? -4.539 26.303 22.497 1.00 28.08 849 LYS A N 1
ATOM 6915 C CA . LYS A 1 849 ? -4.912 25.362 21.434 1.00 28.08 849 LYS A CA 1
ATOM 6916 C C . LYS A 1 849 ? -3.707 24.485 21.092 1.00 28.08 849 LYS A C 1
ATOM 6918 O O . LYS A 1 849 ? -2.789 24.963 20.432 1.00 28.08 849 LYS A O 1
ATOM 6923 N N . LYS A 1 850 ? -3.771 23.191 21.407 1.00 24.94 850 LYS A N 1
ATOM 6924 C CA . LYS A 1 850 ? -3.013 22.161 20.682 1.00 24.94 850 LYS A CA 1
ATOM 6925 C C . LYS A 1 850 ? -3.977 21.195 19.996 1.00 24.94 850 LYS A C 1
ATOM 6927 O O . LYS A 1 850 ? -4.922 20.698 20.602 1.00 24.94 850 LYS A O 1
ATOM 6932 N N . LEU A 1 851 ? -3.782 21.046 18.688 1.00 25.11 851 LEU A N 1
ATOM 6933 C CA . LEU A 1 851 ? -4.432 20.048 17.847 1.00 25.11 851 LEU A CA 1
ATOM 6934 C C . LEU A 1 851 ? -3.685 18.732 18.036 1.00 25.11 851 LEU A C 1
ATOM 6936 O O . LEU A 1 851 ? -2.524 18.693 17.660 1.00 25.11 851 LEU A O 1
ATOM 6940 N N . ASP A 1 852 ? -4.363 17.682 18.495 1.00 24.48 852 ASP A N 1
ATOM 6941 C CA . ASP A 1 852 ? -3.899 16.303 18.317 1.00 24.48 852 ASP A CA 1
ATOM 6942 C C . ASP A 1 852 ? -5.061 15.413 17.843 1.00 24.48 852 ASP A C 1
ATOM 6944 O O . ASP A 1 852 ? -6.202 15.522 18.304 1.00 24.48 852 ASP A O 1
ATOM 6948 N N . TYR A 1 853 ? -4.772 14.588 16.834 1.00 25.94 853 TYR A N 1
ATOM 6949 C CA . TYR A 1 853 ? -5.696 13.715 16.102 1.00 25.94 853 TYR A CA 1
ATOM 6950 C C . TYR A 1 853 ? -5.850 12.355 16.808 1.00 25.94 853 TYR A C 1
ATOM 6952 O O . TYR A 1 853 ? -4.851 11.677 17.010 1.00 25.94 853 TYR A O 1
ATOM 6960 N N . PHE A 1 854 ? -7.084 11.881 17.056 1.00 27.03 854 PHE A N 1
ATOM 6961 C CA . PHE A 1 854 ? -7.361 10.461 17.354 1.00 27.03 854 PHE A CA 1
ATOM 6962 C C . PHE A 1 854 ? -8.660 9.949 16.683 1.00 27.03 854 PHE A C 1
ATOM 6964 O O . PHE A 1 854 ? -9.614 10.718 16.538 1.00 27.03 854 PHE A O 1
ATOM 6971 N N . PRO A 1 855 ? -8.724 8.664 16.253 1.00 28.73 855 PRO A N 1
ATOM 6972 C CA . PRO A 1 855 ? -9.685 8.175 15.255 1.00 28.73 855 PRO A CA 1
ATOM 6973 C C . PRO A 1 855 ? -10.974 7.536 15.810 1.00 28.73 855 PRO A C 1
ATOM 6975 O O . PRO A 1 855 ? -11.689 6.872 15.066 1.00 28.73 855 PRO A O 1
ATOM 6978 N N . TYR A 1 856 ? -11.327 7.772 17.073 1.00 26.56 856 TYR A N 1
ATOM 6979 C CA . TYR A 1 856 ? -12.698 7.579 17.559 1.00 26.56 856 TYR A CA 1
ATOM 6980 C C . TYR A 1 856 ? -13.090 8.869 18.262 1.00 26.56 856 TYR A C 1
ATOM 6982 O O . TYR A 1 856 ? -12.642 9.144 19.370 1.00 26.56 856 TYR A O 1
ATOM 6990 N N . GLY A 1 857 ? -13.794 9.723 17.519 1.00 33.47 857 GLY A N 1
ATOM 6991 C CA . GLY A 1 857 ? -13.951 11.133 17.839 1.00 33.47 857 GLY A CA 1
ATOM 6992 C C . GLY A 1 857 ? -14.476 11.376 19.246 1.00 33.47 857 GLY A C 1
ATOM 6993 O O . GLY A 1 857 ? -15.635 11.104 19.504 1.00 33.47 857 GLY A O 1
ATOM 6994 N N . PHE A 1 858 ? -13.630 11.967 20.088 1.00 27.66 858 PHE A N 1
ATOM 6995 C CA . PHE A 1 858 ? -14.011 12.750 21.258 1.00 27.66 858 PHE A CA 1
ATOM 6996 C C . PHE A 1 858 ? -12.965 13.858 21.430 1.00 27.66 858 PHE A C 1
ATOM 6998 O O . PHE A 1 858 ? -11.761 13.605 21.436 1.00 27.66 858 PHE A O 1
ATOM 7005 N N . ARG A 1 859 ? -13.420 15.114 21.486 1.00 23.56 859 ARG A N 1
ATOM 7006 C CA . ARG A 1 859 ? -12.565 16.286 21.734 1.00 23.56 859 ARG A CA 1
ATOM 7007 C C . ARG A 1 859 ? -12.383 16.447 23.243 1.00 23.56 859 ARG A C 1
ATOM 7009 O O . ARG A 1 859 ? -13.381 16.534 23.951 1.00 23.56 859 ARG A O 1
ATOM 7016 N N . TYR A 1 860 ? -11.144 16.542 23.716 1.00 28.92 860 TYR A N 1
ATOM 7017 C CA . TYR A 1 860 ? -10.839 16.836 25.120 1.00 28.92 860 TYR A CA 1
ATOM 7018 C C . TYR A 1 860 ? -10.621 18.339 25.359 1.00 28.92 860 TYR A C 1
ATOM 7020 O O . TYR A 1 860 ? -10.161 19.061 24.476 1.00 28.92 860 TYR A O 1
ATOM 7028 N N . MET A 1 861 ? -10.915 18.782 26.585 1.00 25.08 861 MET A N 1
ATOM 7029 C CA . MET A 1 861 ? -10.348 19.977 27.219 1.00 25.08 861 MET A CA 1
ATOM 7030 C C . MET A 1 861 ? -9.640 19.515 28.496 1.00 25.08 861 MET A C 1
ATOM 7032 O O . MET A 1 861 ? -10.274 18.887 29.343 1.00 25.08 861 MET A O 1
ATOM 7036 N N . THR A 1 862 ? -8.355 19.819 28.656 1.00 24.78 862 THR A N 1
ATOM 7037 C CA . THR A 1 862 ? -7.625 19.652 29.921 1.00 24.78 862 THR A CA 1
ATOM 7038 C C . THR A 1 862 ? -7.421 21.013 30.575 1.00 24.78 862 THR A C 1
ATOM 7040 O O . THR A 1 862 ? -7.064 21.986 29.919 1.00 24.78 862 THR A O 1
ATOM 7043 N N . VAL A 1 863 ? -7.656 21.075 31.885 1.00 25.84 863 VAL A N 1
ATOM 7044 C CA . VAL A 1 863 ? -7.524 22.278 32.709 1.00 25.84 863 VAL A CA 1
ATOM 7045 C C . VAL A 1 863 ? -6.388 22.040 33.704 1.00 25.84 863 VAL A C 1
ATOM 7047 O O . VAL A 1 863 ? -6.483 21.122 34.515 1.00 25.84 863 VAL A O 1
ATOM 7050 N N . LYS A 1 864 ? -5.313 22.838 33.660 1.00 25.94 864 LYS A N 1
ATOM 7051 C CA . LYS A 1 864 ? -4.298 22.874 34.728 1.00 25.94 864 LYS A CA 1
ATOM 7052 C C . LYS A 1 864 ? -4.561 24.066 35.646 1.00 25.94 864 LYS A C 1
ATOM 7054 O O . LYS A 1 864 ? -4.836 25.167 35.180 1.00 25.94 864 LYS A O 1
ATOM 7059 N N . LYS A 1 865 ? -4.481 23.824 36.954 1.00 29.22 865 LYS A N 1
ATOM 7060 C CA . LYS A 1 865 ? -4.569 24.841 38.005 1.00 29.22 865 LYS A CA 1
ATOM 7061 C C . LYS A 1 865 ? -3.202 25.517 38.127 1.00 29.22 865 LYS A C 1
ATOM 7063 O O . LYS A 1 865 ? -2.219 24.837 38.400 1.00 29.22 865 LYS A O 1
ATOM 7068 N N . ASP A 1 866 ? -3.137 26.823 37.900 1.00 32.19 866 ASP A N 1
ATOM 7069 C CA . ASP A 1 866 ? -1.915 27.600 38.113 1.00 32.19 866 ASP A CA 1
ATOM 7070 C C . ASP A 1 866 ? -1.849 28.031 39.587 1.00 32.19 866 ASP A C 1
ATOM 7072 O O . ASP A 1 866 ? -2.650 28.842 40.053 1.00 32.19 866 ASP A O 1
ATOM 7076 N N . GLU A 1 867 ? -0.933 27.440 40.355 1.00 34.19 867 GLU A N 1
ATOM 7077 C CA . GLU A 1 867 ? -0.761 27.725 41.788 1.00 34.19 867 GLU A CA 1
ATOM 7078 C C . GLU A 1 867 ? 0.028 29.021 42.058 1.00 34.19 867 GLU A C 1
ATOM 7080 O O . GLU A 1 867 ? 0.269 29.375 43.213 1.00 34.19 867 GLU A O 1
ATOM 7085 N N . THR A 1 868 ? 0.425 29.767 41.021 1.00 32.50 868 THR A N 1
ATOM 7086 C CA . THR A 1 868 ? 1.357 30.897 41.177 1.00 32.50 868 THR A CA 1
ATOM 7087 C C . THR A 1 868 ? 0.702 32.262 41.418 1.00 32.50 868 THR A C 1
ATOM 7089 O O . THR A 1 868 ? 1.387 33.202 41.832 1.00 32.50 868 THR A O 1
ATOM 7092 N N . LYS A 1 869 ? -0.620 32.409 41.264 1.00 34.50 869 LYS A N 1
ATOM 7093 C CA . LYS A 1 869 ? -1.303 33.692 41.511 1.00 34.50 869 LYS A CA 1
ATOM 7094 C C . LYS A 1 869 ? -1.842 33.781 42.940 1.00 34.50 869 LYS A C 1
ATOM 7096 O O . LYS A 1 869 ? -2.987 33.438 43.225 1.00 34.50 869 LYS A O 1
ATOM 7101 N N . LYS A 1 870 ? -1.006 34.292 43.851 1.00 29.28 870 LYS A N 1
ATOM 7102 C CA . LYS A 1 870 ? -1.454 34.788 45.162 1.00 29.28 870 LYS A CA 1
ATOM 7103 C C . LYS A 1 870 ? -2.490 35.900 44.971 1.00 29.28 870 LYS A C 1
ATOM 7105 O O . LYS A 1 870 ? -2.234 36.886 44.286 1.00 29.28 870 LYS A O 1
ATOM 7110 N N . VAL A 1 871 ? -3.639 35.737 45.622 1.00 27.59 871 VAL A N 1
ATOM 7111 C CA . VAL A 1 871 ? -4.676 36.762 45.770 1.00 27.59 871 VAL A CA 1
ATOM 7112 C C . VAL A 1 871 ? -4.131 37.871 46.668 1.00 27.59 871 VAL A C 1
ATOM 7114 O O . VAL A 1 871 ? -3.928 37.652 47.862 1.00 27.59 871 VAL A O 1
ATOM 7117 N N . ASP A 1 872 ? -3.898 39.054 46.105 1.00 25.47 872 ASP A N 1
ATOM 7118 C CA . ASP A 1 872 ? -3.558 40.249 46.877 1.00 25.47 872 ASP A CA 1
ATOM 7119 C C . ASP A 1 872 ? -4.866 40.958 47.269 1.00 25.47 872 ASP A C 1
ATOM 7121 O O . ASP A 1 872 ? -5.491 41.671 46.482 1.00 25.47 872 ASP A O 1
ATOM 7125 N N . LEU A 1 873 ? -5.336 40.702 48.492 1.00 28.58 873 LEU A N 1
ATOM 7126 C CA . LEU A 1 873 ? -6.468 41.409 49.087 1.00 28.58 873 LEU A CA 1
ATOM 7127 C C . LEU A 1 873 ? -5.993 42.784 49.570 1.00 28.58 873 LEU A C 1
ATOM 7129 O O . LEU A 1 873 ? -5.428 42.906 50.656 1.00 28.58 873 LEU A O 1
ATOM 7133 N N . ARG A 1 874 ? -6.266 43.840 48.796 1.00 23.72 874 ARG A N 1
ATOM 7134 C CA . ARG A 1 874 ? -6.235 45.220 49.304 1.00 23.72 874 ARG A CA 1
ATOM 7135 C C . ARG A 1 874 ? -7.642 45.793 49.394 1.00 23.72 874 ARG A C 1
ATOM 7137 O O . ARG A 1 874 ? -8.267 46.132 48.396 1.00 23.72 874 ARG A O 1
ATOM 7144 N N . ILE A 1 875 ? -8.102 45.926 50.633 1.00 28.62 875 ILE A N 1
ATOM 7145 C CA . ILE A 1 875 ? -9.227 46.768 51.032 1.00 28.62 875 ILE A CA 1
ATOM 7146 C C . ILE A 1 875 ? -8.640 48.129 51.424 1.00 28.62 875 ILE A C 1
ATOM 7148 O O . ILE A 1 875 ? -7.849 48.153 52.360 1.00 28.62 875 ILE A O 1
ATOM 7152 N N . THR A 1 876 ? -9.040 49.220 50.754 1.00 24.50 876 THR A N 1
ATOM 7153 C CA . THR A 1 876 ? -9.349 50.525 51.390 1.00 24.50 876 THR A CA 1
ATOM 7154 C C . THR A 1 876 ? -9.975 51.554 50.420 1.00 24.50 876 THR A C 1
ATOM 7156 O O . THR A 1 876 ? -9.374 51.990 49.447 1.00 24.50 876 THR A O 1
ATOM 7159 N N . GLU A 1 877 ? -11.235 51.880 50.731 1.00 26.34 877 GLU A N 1
ATOM 7160 C CA . GLU A 1 877 ? -11.976 53.163 50.762 1.00 26.34 877 GLU A CA 1
ATOM 7161 C C . GLU A 1 877 ? -11.787 54.321 49.735 1.00 26.34 877 GLU A C 1
ATOM 7163 O O . GLU A 1 877 ? -10.725 54.906 49.580 1.00 26.34 877 GLU A O 1
ATOM 7168 N N . THR A 1 878 ? -12.940 54.711 49.144 1.00 27.42 878 THR A N 1
ATOM 7169 C CA . THR A 1 878 ? -13.478 56.044 48.723 1.00 27.42 878 THR A CA 1
ATOM 7170 C C . THR A 1 878 ? -12.527 57.257 48.655 1.00 27.42 878 THR A C 1
ATOM 7172 O O . THR A 1 878 ? -11.853 57.543 49.631 1.00 27.42 878 THR A O 1
ATOM 7175 N N . LYS A 1 879 ? -12.494 58.169 47.663 1.00 27.88 879 LYS A N 1
ATOM 7176 C CA . LYS A 1 879 ? -13.474 58.850 46.765 1.00 27.88 879 LYS A CA 1
ATOM 7177 C C . LYS A 1 879 ? -12.641 59.763 45.818 1.00 27.88 879 LYS A C 1
ATOM 7179 O O . LYS A 1 879 ? -11.599 60.228 46.271 1.00 27.88 879 LYS A O 1
ATOM 7184 N N . PRO A 1 880 ? -13.136 60.232 44.651 1.00 27.53 880 PRO A N 1
ATOM 7185 C CA . PRO A 1 880 ? -12.643 61.484 44.071 1.00 27.53 880 PRO A CA 1
ATOM 7186 C C . PRO A 1 880 ? -13.710 62.590 44.132 1.00 27.53 880 PRO A C 1
ATOM 7188 O O . PRO A 1 880 ? -14.840 62.431 43.666 1.00 27.53 880 PRO A O 1
ATOM 7191 N N . ARG A 1 881 ? -13.347 63.755 44.683 1.00 29.75 881 ARG A N 1
ATOM 7192 C CA . ARG A 1 881 ? -14.078 65.015 44.488 1.00 29.75 881 ARG A CA 1
ATOM 7193 C C . ARG A 1 881 ? -13.106 66.108 44.036 1.00 29.75 881 ARG A C 1
ATOM 7195 O O . ARG A 1 881 ? -12.233 66.494 44.794 1.00 29.75 881 ARG A O 1
ATOM 7202 N N . LYS A 1 882 ? -13.405 66.630 42.843 1.00 32.94 882 LYS A N 1
ATOM 7203 C CA . LYS A 1 882 ? -13.189 67.994 42.321 1.00 32.94 882 LYS A CA 1
ATOM 7204 C C . LYS A 1 882 ? -11.757 68.549 42.191 1.00 32.94 882 LYS A C 1
ATOM 7206 O O . LYS A 1 882 ? -11.077 68.824 43.163 1.00 32.94 882 LYS A O 1
ATOM 7211 N N . SER A 1 883 ? -11.440 68.855 40.929 1.00 34.19 883 SER A N 1
ATOM 7212 C CA . SER A 1 883 ? -10.749 70.040 40.386 1.00 34.19 883 SER A CA 1
ATOM 7213 C C . SER A 1 883 ? -10.126 71.054 41.363 1.00 34.19 883 SER A C 1
ATOM 7215 O O . SER A 1 883 ? -10.864 71.664 42.139 1.00 34.19 883 SER A O 1
ATOM 7217 N N . LYS A 1 884 ? -8.857 71.420 41.139 1.00 33.19 884 LYS A N 1
ATOM 7218 C CA . LYS A 1 884 ? -8.403 72.719 40.583 1.00 33.19 884 LYS A CA 1
ATOM 7219 C C . LYS A 1 884 ? -6.918 72.968 40.906 1.00 33.19 884 LYS A C 1
ATOM 7221 O O . LYS A 1 884 ? -6.527 72.805 42.049 1.00 33.19 884 LYS A O 1
ATOM 7226 N N . ASN A 1 885 ? -6.235 73.525 39.902 1.00 32.78 885 ASN A N 1
ATOM 7227 C CA . ASN A 1 885 ? -5.106 74.467 39.949 1.00 32.78 885 ASN A CA 1
ATOM 7228 C C . ASN A 1 885 ? -3.703 74.005 40.384 1.00 32.78 885 ASN A C 1
ATOM 7230 O O . ASN A 1 885 ? -3.570 73.284 41.360 1.00 32.78 885 ASN A O 1
ATOM 7234 N N . GLY A 1 886 ? -2.738 74.540 39.607 1.00 36.69 886 GLY A N 1
ATOM 7235 C CA . GLY A 1 886 ? -1.338 74.953 39.849 1.00 36.69 886 GLY A CA 1
ATOM 7236 C C . GLY A 1 886 ? -0.615 74.504 41.116 1.00 36.69 886 GLY A C 1
ATOM 7237 O O . GLY A 1 886 ? -1.204 74.419 42.185 1.00 36.69 886 GLY A O 1
ATOM 7238 N N . ASP A 1 887 ? 0.682 74.235 41.076 1.00 33.97 887 ASP A N 1
ATOM 7239 C CA . ASP A 1 887 ? 1.742 74.582 40.117 1.00 33.97 887 ASP A CA 1
ATOM 7240 C C . ASP A 1 887 ? 2.660 73.372 39.896 1.00 33.97 887 ASP A C 1
ATOM 7242 O O . ASP A 1 887 ? 2.676 72.480 40.781 1.00 33.97 887 ASP A O 1
#

Foldseek 3Di:
DDDDDDDDDDDDDPDPDCQDFDLFKKKKAQADQADAQVNVLCCQVPQLVQPLLQWLGKGFDADPPPRTGPRMIMIGGPGNVSVVSSQVSSVVSQVPDDDDGTDMHMDGHGPDDFQLQKKKKWQAAQPQDPVNVVCCCCPQLVDDPQQWPDKDWARSDNQGIMMMTGTPDSVSRVSSQCSCQLCQVVVCVVRVGNDGMHMDGPDDDDDPDDDDQDDLCVLLVADPVVPPDQPPPHDLCSQQECVNLVLLVQFPDDVVQLLVVLVLVCVQQVLALLLSLLLQLVSLLDADPVRRDRNNPSSVVSLVRSVVSLVVHDPSHQRQVLRSLSSVLSSVVVVDDPDPCSVVSSSVSSCQCVPPPPLSNLSNQLSSLQSSLVSNVSSDLSSLVVSLNSLSNSCVSVVLNLVSLLSNLLSVLVNVCVVPVLDADDSNSLVSLVSSVSSCVVVVLLVDDPSSNSVVLVSLLSSLSRHLNPPVCLVVSVVSVVVSVVSLVPPDDDPVSSLVVLVVLQSNDPPPSRLVSLLVNLVVVLVPCVPDPLVNSLVSLVVQLVVCPPVHLLSNLLSLLSSLLSQLPDDQQPSVVVSLVSNVVSCVSPQVNLSVDRPVSLVSNLVSVVPRDPALLSNLVSCQRNHDDDLVDCSLVVSLVSLVVLVVDPPYDLLSSLQVNLVSCVVNLVLVSSLVSLVPHDPPPQCSLVSNLVSLQSVLVPDDLVSSLVSLLSSLVSLALVSLVVLVVNVVVVVVVVPPPDPVVVCVVPDDPDPPDPDDDDLPDDDLSNLSSLLSNCSNPVVSSVVCCVPPPSVVVSVVSLVVVVVVCVVVPVQDDDPVNVVSVVSVVVNVVSVVVVVVVVVADDDDDDDDDDDPDDDDDDDDDDPPDDDDDDDDDDDDDDDDDDD

Secondary structure (DSSP, 8-state):
-------------------PEEEEEEEEE---TT--HHHHHHIIIIIS---GGGEEEEEEEEPTTT-SEEEEEEEEESSHHHHHHHHHHHHHHHHHS-S-S---EEEEEE-----TTEEEEEEE-TT--HHHHHHIIIIIS---GGGEEEEEEEE-SSS-EEEEEEES-HHHHHHHHHHHHHTHHHHHHHHT-SS--EEEESS----S-S-S---HHHHH---GGGG----SSPPGGGS-SHHHH-TTTT-SS-HHHHHHHHHHHTTT-GGGHHHHHHHHHHHHTS--SS--S--HHHHHHHHHHHHHHHHS--TTS---HHHHHHHHHHHHHHH-S--TTHHHHHHHHHHHHT-S-HHHHHHHHHHHHHHHHHHHHHT-GGGHHHHHHHHHHHHHH-TT-HHHHHHHHHHHHHHHHHH-TTSPP-HHHHHHHHHHHHHHHHTTGGGS-HHHHHHHHHHHHHHHHHHTT-GGGHHHHHHHHHHHHHHHH-S-S-HHHHHHHHHHHHHH--TTTTHHHHHHHHHHHHT-TTTS-HHHHHHHHHHHHHHHTTT-HHHHHHHHHHHHHHHHHH-SSSHHHHHHHHHHHHHHH-TTGGGGS-HHHHHHHHHHHHHH-S-HHHHHHHHHHHS---TTSSHHHHHHHHHHHHHT-TTS-HHHHHHHHHHHHHHTT-HHHHHHHHHTS-TT-TTHHHHHHHHHHHHHTTS-HHHHHHHHHHHHHTT-GGGHHHHHHHHHHHHHHHHTS-HHHHHHHH--S-TTSS------PPPHHHHHHHHHHHHH-HHHHHHHHHH-HHHHHHHHHHHHHHHHHHHTT--SS-HHHHHHHHHHHHHHHHHHHHHHHHSS----------SS----------TT-------------------

InterPro domains:
  IPR000504 RNA recognition motif domain [PF00076] (26-91)
  IPR000504 RNA recognition motif domain [PS50102] (24-111)
  IPR000504 RNA recognition motif domain [SM00360] (25-107)
  IPR011990 Tetratricopeptide-like helical domain superfamily [G3DSA:1.25.40.10] (570-751)
  IPR011990 Tetratricopeptide-like helical domain superfamily [SSF48452] (378-687)
  IPR012677 Nucleotide-binding alpha-beta plait domain superfamily [G3DSA:3.30.70.330] (4-119)
  IPR019734 Tetratricopeptide repeat [PS50005] (655-688)
  IPR035979 RNA-binding domain superfamily [SSF54928] (23-182)